Protein 3ZMR (pdb70)

Organism: Bacteroides ovatus (strain ATCC 8483 / DSM 1896 / JCM 5824 / BCRC 10623 / CCUG 4943 / NCTC 11153) (NCBI:txid411476)

Radius of gyration: 34.11 Å; Cα contacts (8 Å, |Δi|>4): 2059; chains: 2; bounding box: 66×91×102 Å

B-factor: mean 20.54, std 17.55, range [4.84, 267.92]

Nearest PDB structures (foldseek):
  3zmr-assembly2_B  TM=8.352E-01  e=5.640E-95  Bacteroides ovatus
  6mq4-assembly1_A  TM=8.873E-01  e=1.938E-29  Acetivibrio cellulolyticus
  9bjx-assembly3_C  TM=8.876E-01  e=3.369E-29  Segatella copri DSM 18205
  9bmk-assembly2_B  TM=8.863E-01  e=4.695E-29  Segatella copri DSM 18205
  4w89-assembly2_B  TM=8.872E-01  e=6.702E-25  uncultured bacterium

Foldseek 3Di:
DKDFDPVQQEAEAEQAKDKDKGKIADAQKKAKDKDDPQWDKPTGMDHGIDTIMIIGHHHQPQAKDKMWMWMGDPPDDIRIHIYIYGGDDFDADPLADAAACVQPDPDFVLRVLVVQQAAAEQAQFQLPWDADPVRQTADGRCPSPFDQFDLLQLLLRVVLPGAAYEYEHAFQNAAPDNVLSHGDPVRLVSVVVNVVSNVVSRHQYEYEHECSRPPQQALAPVCLVVNLSNLLSNLLVNLVVCVPDHQSYEYESYYAHHNPVPPPDDDDPSSLVSLLVSQQSNQSSQCSRHYNSLRHQYEYEFHRLAQVSCLVRHDDHRHPDPRRYAYEHADEPPVLDAPDDPVDLHQLAAEPVQVVHSYDPADHLVRLLVRLLSCLVQVVVSHAYENAEYFGAQPVVDDDPSNVRSVVRRLVSLLSNLLSCLVSSYYYYYYANCPRRHQANSVRSHGDCPSNSVSNVCSSCVCVVPNDD/DKDWDPVQQEAEAEQAKDKDKGKIADAQKKAKDKDDPQWDKPTGMDGGIDIIMIIGHGHPPLAKDKMWMWMDDPPDDIRIGIYIYGNDAQDADPLADAAACVQPDPAFVLRVLLVQQAAAEQAQFQLPWDQDPVRQTADGRCVSPFDQFDLLQLLLRVVLPGAAYEYEHAFQNAAPDNVLSHGDVVRLVSVVVNVVSNVVSRHQYEYEHECNRPPQQALAPVCLVVNLSNLLSNLLVNLLSCVPDHQSYEYERYYAHHHPPCVPPDDDPSSLVSLLVSQLSNQSSQCSRHYNSLRHQYEYAFHRLALVSCLVRHDDHDHPDPRRYAYEHADEPPCLFAPPDPVDNHQLAAEPVQPVHRYDPARHLVNLLVSLLSCLVQVVVSHAYENAEYFGAQPVVDDDPSNVRSVVRRLVSLLSNLLSCVVSSYYYYYYANCPRRHQANSPNSHGDCVSNSVSNVVSSVD

GO terms:
  GO:0033946 xyloglucan-specific endo-beta-1,4-glucanase activity (F, IDA)
  GO:2000899 xyloglucan catabolic process (P, IDA)
  GO:0085030 symbiotic process benefiting host (P, IDA)

Secondary structure (DSSP, 8-state):
--B--GGGSEEEE-SS-EEEEEEEE--S-EEEEESSTTEEES-SEE-SEEEEEEEE----SSS-EEEEEEEE-TTS--EEEEEEEPPP-----TT-B----TT--S--HHHHHHHH--EEE--SSTT--EE-TTS-EE--TTTTSPPPP-HHHHHHHHHTT--EEEE----TTSEEETTTTEEPHHHHHHHHHHHHHHHHTT-EEEEE---TTSTT---SHHHHHHHHHHHHHHHHHHHHHHTT--TTEEEE--S----TTSTTPPP-HHHHHHHHHHHHHHHHHHHTTBGGGGT--EEEE-GGG-HHHHHHH--PPP-SSSS-EEEEEEE--SHHHHT--TTS----B-SGGGTTSSB-SS-SHHHHHHHHHTTHHHHHTT--EEEEEE-----TT--HHHHHHHHHHHHHHHHHHHHHHHHTT-EEEE---SSTT-SB-TTT--BS-HHHHHHHHHHHHHHHHS---/--EE-GGGSEEEE-SS-EEEEEEEE--S-EEEEESSTTEEES-SEE-SEEEEEEEE----SSS-EEEEEEEE-TTS--EEEEEEE-S------TT-B----TT--S--HHHHHHHH--EEE--SSTT--EE-TTS-EE--TTTTSPPPP-HHHHHHHHHTT--EEEE----TTSEEETTTTEEPHHHHHHHHHHHHHHHHTT-EEEEE---TTSTT---SHHHHHHHHHHHHHHHHHHHHHTTT--TTEEEE--S----TT-TTPPPPHHHHHHHHHHHHHHHHHHHTTBGGGGT--EEEE-GGG-HHHHHHH--PPP-SSSS-EEEEEEE--SHHHHT--TTS------SGGGTTSS--SS-SHHHHHHHHHTTHHHHTTT--EEEEEE-----TT--HHHHHHHHHHHHHHHHHHHHHHHHTT-EEEE---SSTT-SB-TTT--BS-HHHHHHHHHHHT-

Sequence (931 aa):
SLEVAQEYRNLEFDARGSRQTIQIDGPAEWHISTSESWCKSSHTIGEGKQYVNITVEANDTQKERTATVTVSASGAPDIIINVKQSLYSVPAYDEYIAPDNTGMRDLTSMQLSALMKAGVVNVGNTFEAVIVGNDGSLSGDETCWGNPTPNKVLFEGIKAAGFDVVRIPVAYSHQFEDAATYKIKSSAWMMDKVEAAVKAALDAGLYVIINIHWEGGWLNHPVDANNKEALDERLEAMWKQIALRFRDYDDRLLFAGTNEVNNDDANGAQPTEENYRVQNGFNQVFVNTVRATGGRNHYRHLIVQAYNNTDVAKAVAHFTMMPLDIVQNRRIFLECHYYDPYDFTIMPNDENFKSQWGAAFAGGDVSATGQEGDIEATLSSLNVFINNNVPVIIGEYGPTLRDQLTGEALENHLKSRNDYIEYVVKTCVKNKLVPLYWDAGYTEKLFDRTTGQPHNAASIAAIMKGLNLEHHHHHHSLEVAQEYRNLEFDARGSRQTIQIDGPAEWHISTSESWCKSSHTIGEGKQYVNITVEANDTQKERTATVTVSASGAPDIIINVKQSLYSVPAYDEYIAPDNTGMRDLTSMQLSSALMKAGVVNVGNTFEAVIVGNDGSLSGDETCWGNPTPNKVLFEGIKAAGFDVVVRIPVAYSHQFEDAATYKIKSSAWMMDKVEAAVKAALDAGLYVIINIHWEGGWLNHPVDANKEALLDERLEAMWKQIALRFRDYDDRLLFAGTNEVNNDDDANGAQPTEENYRVQNGFNQVFVNTVRATGGRNHYRHLIVQAYNTDDVAKAVAHFTMMPLLDIVQNRRIFLECHYYDPYYDFTIMMPNDENFKSQWGAAFAGGDVSATGQEGDIEATLSSLNVFINNNVPVIIGEYGPTLRDQLTGEALENHLKKSRNDYIEYVVKTCVKNKLVPLYWDAGYTEKLFDRTTGQPHNAASIAAIMKGLNL

Structure (mmCIF, N/CA/C/O backbone):
data_3ZMR
#
_entry.id   3ZMR
#
_cell.length_a   46.830
_cell.length_b   147.240
_cell.length_c   84.140
_cell.angle_alpha   90.00
_cell.angle_beta   92.84
_cell.angle_gamma   90.00
#
_symmetry.space_group_name_H-M   'P 1 21 1'
#
loop_
_entity.id
_entity.type
_entity.pdbx_description
1 polymer 'CELLULASE (GLYCOSYL HYDROLASE FAMILY 5)'
2 branched alpha-D-xylopyranose-(1-6)-beta-D-glucopyranose-(1-4)-[alpha-D-xylopyranose-(1-6)]beta-D-glucopyranose-(1-4)-[alpha-D-xylopyranose-(1-6)]beta-D-glucopyranose-(1-4)-beta-D-glucopyranose
3 branched alpha-D-xylopyranose-(1-6)-beta-D-glucopyranose-(1-4)-[alpha-D-xylopyranose-(1-6)]beta-D-glucopyranose-(1-4)-[alpha-D-xylopyranose-(1-6)]beta-D-glucopyranose-(1-4)-D-glucose
4 non-polymer 2-[BIS-(2-HYDROXY-ETHYL)-AMINO]-2-HYDROXYMETHYL-PROPANE-1,3-DIOL
5 non-polymer 1,2-ETHANEDIOL
6 non-polymer alpha-D-glucopyranose
7 water water
#
loop_
_atom_site.group_PDB
_atom_site.id
_atom_site.type_symbol
_atom_site.label_atom_id
_atom_site.label_alt_id
_atom_site.label_comp_id
_atom_site.label_asym_id
_atom_site.label_entity_id
_atom_site.label_seq_id
_atom_site.pdbx_PDB_ins_code
_atom_site.Cartn_x
_atom_site.Cartn_y
_atom_site.Cartn_z
_atom_site.occupancy
_atom_site.B_iso_or_equiv
_atom_site.auth_seq_id
_atom_site.auth_comp_id
_atom_site.auth_asym_id
_atom_site.auth_atom_id
_atom_site.pdbx_PDB_model_num
ATOM 1 N N . SER A 1 7 ? 14.626 72.593 15.044 1.00 50.26 42 SER A N 1
ATOM 2 C CA . SER A 1 7 ? 13.880 71.541 15.812 1.00 44.22 42 SER A CA 1
ATOM 3 C C . SER A 1 7 ? 13.118 70.609 14.873 1.00 43.22 42 SER A C 1
ATOM 4 O O . SER A 1 7 ? 12.240 71.043 14.127 1.00 30.46 42 SER A O 1
ATOM 7 N N . LEU A 1 8 ? 13.448 69.323 14.951 1.00 28.69 43 LEU A N 1
ATOM 8 C CA . LEU A 1 8 ? 12.877 68.299 14.071 1.00 25.92 43 LEU A CA 1
ATOM 9 C C . LEU A 1 8 ? 12.221 67.205 14.910 1.00 23.80 43 LEU A C 1
ATOM 10 O O . LEU A 1 8 ? 12.890 66.504 15.691 1.00 28.47 43 LEU A O 1
ATOM 15 N N . GLU A 1 9 ? 10.908 67.056 14.745 1.00 25.01 44 GLU A N 1
ATOM 16 C CA . GLU A 1 9 ? 10.130 66.148 15.569 1.00 24.66 44 GLU A CA 1
ATOM 17 C C . GLU A 1 9 ? 9.245 65.222 14.722 1.00 22.25 44 GLU A C 1
ATOM 18 O O . GLU A 1 9 ? 8.657 65.620 13.691 1.00 21.81 44 GLU A O 1
ATOM 24 N N . VAL A 1 10 ? 9.215 63.961 15.133 1.00 22.40 45 VAL A N 1
ATOM 25 C CA . VAL A 1 10 ? 8.308 62.969 14.571 1.00 19.55 45 VAL A CA 1
ATOM 26 C C . VAL A 1 10 ? 7.726 62.141 15.699 1.00 20.12 45 VAL A C 1
ATOM 27 O O . VAL A 1 10 ? 8.476 61.534 16.474 1.00 25.90 45 VAL A O 1
ATOM 31 N N . ALA A 1 11 ? 6.400 62.125 15.784 1.00 21.81 46 ALA A N 1
ATOM 32 C CA . ALA A 1 11 ? 5.684 61.409 16.853 1.00 21.24 46 ALA A CA 1
ATOM 33 C C . ALA A 1 11 ? 6.091 59.932 16.920 1.00 23.80 46 ALA A C 1
ATOM 34 O O . ALA A 1 11 ? 6.402 59.306 15.892 1.00 20.41 46 ALA A O 1
ATOM 36 N N . GLN A 1 12 ? 6.125 59.404 18.141 1.00 23.60 47 GLN A N 1
ATOM 37 C CA . GLN A 1 12 ? 6.559 58.006 18.397 1.00 23.78 47 GLN A CA 1
ATOM 38 C C . GLN A 1 12 ? 5.751 56.987 17.586 1.00 22.83 47 GLN A C 1
ATOM 39 O O . GLN A 1 12 ? 6.305 55.986 17.106 1.00 24.60 47 GLN A O 1
ATOM 45 N N . GLU A 1 13 ? 4.460 57.257 17.414 1.00 22.26 48 GLU A N 1
ATOM 46 C CA . GLU A 1 13 ? 3.571 56.396 16.617 1.00 27.16 48 GLU A CA 1
ATOM 47 C C . GLU A 1 13 ? 4.061 56.180 15.175 1.00 23.95 48 GLU A C 1
ATOM 48 O O . GLU A 1 13 ? 3.666 55.217 14.520 1.00 26.19 48 GLU A O 1
ATOM 54 N N . TYR A 1 14 ? 4.900 57.088 14.678 1.00 21.69 49 TYR A N 1
ATOM 55 C CA . TYR A 1 14 ? 5.421 56.984 13.300 1.00 18.14 49 TYR A CA 1
ATOM 56 C C . TYR A 1 14 ? 6.828 56.395 13.174 1.00 19.56 49 TYR A C 1
ATOM 57 O O . TYR A 1 14 ? 7.345 56.299 12.070 1.00 19.67 49 TYR A O 1
ATOM 66 N N . ARG A 1 15 ? 7.424 55.946 14.285 1.00 20.23 50 ARG A N 1
ATOM 67 C CA . ARG A 1 15 ? 8.840 55.571 14.298 1.00 20.27 50 ARG A CA 1
ATOM 68 C C . ARG A 1 15 ? 9.068 54.111 13.863 1.00 16.41 50 ARG A C 1
ATOM 69 O O . ARG A 1 15 ? 10.183 53.715 13.485 1.00 18.82 50 ARG A O 1
ATOM 77 N N . ASN A 1 16 ? 7.994 53.331 13.916 1.00 16.93 51 ASN A N 1
ATOM 78 C CA . ASN A 1 16 ? 8.045 51.909 13.581 1.00 16.38 51 ASN A CA 1
ATOM 79 C C . ASN A 1 16 ? 6.803 51.518 12.796 1.00 21.00 51 ASN A C 1
ATOM 80 O O . ASN A 1 16 ? 5.772 51.177 13.362 1.00 25.76 51 ASN A O 1
ATOM 85 N N . LEU A 1 17 ? 6.926 51.606 11.479 1.00 15.60 52 LEU A N 1
ATOM 86 C CA . LEU A 1 17 ? 5.802 51.350 10.580 1.00 14.73 52 LEU A CA 1
ATOM 87 C C . LEU A 1 17 ? 5.773 49.875 10.140 1.00 14.39 52 LEU A C 1
ATOM 88 O O . LEU A 1 17 ? 6.823 49.257 9.881 1.00 16.45 52 LEU A O 1
ATOM 93 N N . GLU A 1 18 ? 4.555 49.376 9.968 1.00 14.90 53 GLU A N 1
ATOM 94 C CA . GLU A 1 18 ? 4.284 47.989 9.576 1.00 13.76 53 GLU A CA 1
ATOM 95 C C . GLU A 1 18 ? 3.331 47.986 8.382 1.00 11.62 53 GLU A C 1
ATOM 96 O O . GLU A 1 18 ? 2.247 48.587 8.459 1.00 15.01 53 GLU A O 1
ATOM 102 N N . PHE A 1 19 ? 3.721 47.235 7.335 1.00 13.17 54 PHE A N 1
ATOM 103 C CA . PHE A 1 19 ? 2.915 47.082 6.123 1.00 14.01 54 PHE A CA 1
ATOM 104 C C . PHE A 1 19 ? 2.700 45.585 5.858 1.00 15.09 54 PHE A C 1
ATOM 105 O O . PHE A 1 19 ? 3.586 44.753 6.104 1.00 16.50 54 PHE A O 1
ATOM 113 N N . ASP A 1 20 ? 1.536 45.238 5.322 1.00 16.86 55 ASP A N 1
ATOM 114 C CA . ASP A 1 20 ? 1.365 43.874 4.802 1.00 17.24 55 ASP A CA 1
ATOM 115 C C . ASP A 1 20 ? 1.987 43.788 3.377 1.00 13.39 55 ASP A C 1
ATOM 116 O O . ASP A 1 20 ? 2.576 44.758 2.858 1.00 17.00 55 ASP A O 1
ATOM 121 N N . ALA A 1 21 ? 1.868 42.615 2.767 1.00 14.72 56 ALA A N 1
ATOM 122 C CA . ALA A 1 21 ? 2.536 42.332 1.502 1.00 14.58 56 ALA A CA 1
ATOM 123 C C . ALA A 1 21 ? 1.967 43.084 0.292 1.00 14.38 56 ALA A C 1
ATOM 124 O O . ALA A 1 21 ? 2.618 43.164 -0.742 1.00 16.76 56 ALA A O 1
ATOM 126 N N . ARG A 1 22 ? 0.750 43.579 0.422 1.00 18.58 57 ARG A N 1
ATOM 127 C CA . ARG A 1 22 ? 0.131 44.348 -0.669 1.00 19.13 57 ARG A CA 1
ATOM 128 C C . ARG A 1 22 ? 0.885 45.655 -0.869 1.00 17.99 57 ARG A C 1
ATOM 129 O O . ARG A 1 22 ? 1.520 46.156 0.043 1.00 21.90 57 ARG A O 1
ATOM 137 N N . GLY A 1 23 ? 0.797 46.224 -2.064 1.00 23.15 58 GLY A N 1
ATOM 138 C CA . GLY A 1 23 ? 1.209 47.624 -2.247 1.00 19.16 58 GLY A CA 1
ATOM 139 C C . GLY A 1 23 ? 0.236 48.476 -1.438 1.00 18.88 58 GLY A C 1
ATOM 140 O O . GLY A 1 23 ? -0.984 48.258 -1.503 1.00 23.07 58 GLY A O 1
ATOM 141 N N . SER A 1 24 ? 0.751 49.420 -0.658 1.00 17.18 59 SER A N 1
ATOM 142 C CA . SER A 1 24 ? -0.088 50.299 0.144 1.00 16.31 59 SER A CA 1
ATOM 143 C C . SER A 1 24 ? 0.684 51.513 0.648 1.00 14.62 59 SER A C 1
ATOM 144 O O . SER A 1 24 ? 1.906 51.596 0.493 1.00 15.18 59 SER A O 1
ATOM 147 N N . ARG A 1 25 ? -0.044 52.440 1.260 1.00 16.00 60 ARG A N 1
ATOM 148 C CA . ARG A 1 25 ? 0.536 53.687 1.726 1.00 13.61 60 ARG A CA 1
ATOM 149 C C . ARG A 1 25 ? 0.022 54.043 3.117 1.00 13.25 60 ARG A C 1
ATOM 150 O O . ARG A 1 25 ? -1.090 53.668 3.497 1.00 15.36 60 ARG A O 1
ATOM 158 N N . GLN A 1 26 ? 0.832 54.801 3.850 1.00 13.09 61 GLN A N 1
ATOM 159 C CA . GLN A 1 26 ? 0.486 55.349 5.146 1.00 14.72 61 GLN A CA 1
ATOM 160 C C . GLN A 1 26 ? 0.956 56.795 5.189 1.00 13.29 61 GLN A C 1
ATOM 161 O O . GLN A 1 26 ? 2.116 57.104 4.881 1.00 14.65 61 GLN A O 1
ATOM 167 N N . THR A 1 27 ? 0.040 57.667 5.609 1.00 12.17 62 THR A N 1
ATOM 168 C CA . THR A 1 27 ? 0.365 59.078 5.810 1.00 11.67 62 THR A CA 1
ATOM 169 C C . THR A 1 27 ? 0.927 59.262 7.231 1.00 13.11 62 THR A C 1
ATOM 170 O O . THR A 1 27 ? 0.314 58.845 8.247 1.00 14.51 62 THR A O 1
ATOM 174 N N . ILE A 1 28 ? 2.105 59.868 7.300 1.00 12.96 63 ILE A N 1
ATOM 175 C CA . ILE A 1 28 ? 2.717 60.259 8.559 1.00 13.76 63 ILE A CA 1
ATOM 176 C C . ILE A 1 28 ? 2.836 61.787 8.601 1.00 13.05 63 ILE A C 1
ATOM 177 O O . ILE A 1 28 ? 2.573 62.470 7.610 1.00 13.69 63 ILE A O 1
ATOM 182 N N . GLN A 1 29 ? 3.233 62.310 9.756 1.00 13.13 64 GLN A N 1
ATOM 183 C CA . GLN A 1 29 ? 3.448 63.744 9.909 1.00 13.94 64 GLN A CA 1
ATOM 184 C C . GLN A 1 29 ? 4.866 64.024 10.381 1.00 13.83 64 GLN A C 1
ATOM 185 O O . GLN A 1 29 ? 5.343 63.441 11.344 1.00 17.39 64 GLN A O 1
ATOM 191 N N . ILE A 1 30 ? 5.508 64.949 9.688 1.00 14.62 65 ILE A N 1
ATOM 192 C CA . ILE A 1 30 ? 6.828 65.474 10.034 1.00 14.72 65 ILE A CA 1
ATOM 193 C C . ILE A 1 30 ? 6.639 66.896 10.598 1.00 16.04 65 ILE A C 1
ATOM 194 O O . ILE A 1 30 ? 6.054 67.744 9.953 1.00 19.03 65 ILE A O 1
ATOM 199 N N . ASP A 1 31 ? 7.110 67.143 11.817 1.00 20.20 66 ASP A N 1
ATOM 200 C CA . ASP A 1 31 ? 7.032 68.472 12.436 1.00 19.60 66 ASP A CA 1
ATOM 201 C C . ASP A 1 31 ? 8.433 69.070 12.449 1.00 21.52 66 ASP A C 1
ATOM 202 O O . ASP A 1 31 ? 9.167 68.965 13.430 1.00 22.72 66 ASP A O 1
ATOM 207 N N . GLY A 1 32 ? 8.794 69.714 11.349 1.00 22.70 67 GLY A N 1
ATOM 208 C CA . GLY A 1 32 ? 10.173 70.162 11.155 1.00 23.54 67 GLY A CA 1
ATOM 209 C C . GLY A 1 32 ? 10.403 71.651 10.952 1.00 24.97 67 GLY A C 1
ATOM 210 O O . GLY A 1 32 ? 9.473 72.448 10.945 1.00 24.00 67 GLY A O 1
ATOM 211 N N . PRO A 1 33 ? 11.668 72.038 10.768 1.00 26.95 68 PRO A N 1
ATOM 212 C CA . PRO A 1 33 ? 12.037 73.453 10.598 1.00 19.77 68 PRO A CA 1
ATOM 213 C C . PRO A 1 33 ? 11.814 73.950 9.182 1.00 19.30 68 PRO A C 1
ATOM 214 O O . PRO A 1 33 ? 11.109 73.297 8.405 1.00 22.59 68 PRO A O 1
ATOM 218 N N . ALA A 1 34 ? 12.417 75.095 8.865 1.00 30.85 69 ALA A N 1
ATOM 219 C CA . ALA A 1 34 ? 12.256 75.755 7.563 1.00 29.93 69 ALA A CA 1
ATOM 220 C C . ALA A 1 34 ? 12.621 74.853 6.395 1.00 22.69 69 ALA A C 1
ATOM 221 O O . ALA A 1 34 ? 12.044 74.976 5.291 1.00 30.90 69 ALA A O 1
ATOM 223 N N . GLU A 1 35 ? 13.578 73.958 6.644 1.00 25.55 70 GLU A N 1
ATOM 224 C CA . GLU A 1 35 ? 14.017 72.995 5.644 1.00 23.50 70 GLU A CA 1
ATOM 225 C C . GLU A 1 35 ? 14.391 71.652 6.279 1.00 21.02 70 GLU A C 1
ATOM 226 O O . GLU A 1 35 ? 15.144 71.587 7.253 1.00 25.75 70 GLU A O 1
ATOM 232 N N . TRP A 1 36 ? 13.853 70.581 5.722 1.00 16.15 71 TRP A N 1
ATOM 233 C CA . TRP A 1 36 ? 14.267 69.232 6.089 1.00 21.21 71 TRP A CA 1
ATOM 234 C C . TRP A 1 36 ? 14.233 68.332 4.872 1.00 15.99 71 TRP A C 1
ATOM 235 O O . TRP A 1 36 ? 13.743 68.710 3.800 1.00 16.65 71 TRP A O 1
ATOM 246 N N . HIS A 1 37 ? 14.783 67.141 5.038 1.00 17.36 72 HIS A N 1
ATOM 247 C CA . HIS A 1 37 ? 14.986 66.203 3.945 1.00 16.65 72 HIS A CA 1
ATOM 248 C C . HIS A 1 37 ? 14.618 64.781 4.366 1.00 17.86 72 HIS A C 1
ATOM 249 O O . HIS A 1 37 ? 14.717 64.421 5.531 1.00 20.47 72 HIS A O 1
ATOM 256 N N . ILE A 1 38 ? 14.156 64.007 3.396 1.00 14.60 73 ILE A N 1
ATOM 257 C CA . ILE A 1 38 ? 13.861 62.580 3.571 1.00 15.75 73 ILE A CA 1
ATOM 258 C C . ILE A 1 38 ? 14.482 61.707 2.468 1.00 17.79 73 ILE A C 1
ATOM 259 O O . ILE A 1 38 ? 14.401 62.015 1.301 1.00 19.13 73 ILE A O 1
ATOM 264 N N . SER A 1 39 ? 15.092 60.604 2.893 1.00 18.88 74 SER A N 1
ATOM 265 C CA . SER A 1 39 ? 15.526 59.534 2.012 1.00 18.16 74 SER A CA 1
ATOM 266 C C . SER A 1 39 ? 15.049 58.206 2.626 1.00 14.71 74 SER A C 1
ATOM 267 O O . SER A 1 39 ? 14.604 58.158 3.792 1.00 16.43 74 SER A O 1
ATOM 270 N N . THR A 1 40 ? 15.099 57.158 1.818 1.00 17.91 75 THR A N 1
ATOM 271 C CA . THR A 1 40 ? 14.844 55.789 2.280 1.00 16.85 75 THR A CA 1
ATOM 272 C C . THR A 1 40 ? 15.987 54.851 1.850 1.00 20.86 75 THR A C 1
ATOM 273 O O . THR A 1 40 ? 16.730 55.119 0.895 1.00 19.99 75 THR A O 1
ATOM 277 N N . SER A 1 41 ? 16.080 53.723 2.548 1.00 19.18 76 SER A N 1
ATOM 278 C CA . SER A 1 41 ? 17.197 52.794 2.377 1.00 21.46 76 SER A CA 1
ATOM 279 C C . SER A 1 41 ? 16.955 51.719 1.307 1.00 23.54 76 SER A C 1
ATOM 280 O O . SER A 1 41 ? 17.866 50.956 0.996 1.00 26.39 76 SER A O 1
ATOM 283 N N . GLU A 1 42 ? 15.728 51.644 0.777 1.00 19.47 77 GLU A N 1
ATOM 284 C CA . GLU A 1 42 ? 15.342 50.592 -0.176 1.00 21.30 77 GLU A CA 1
ATOM 285 C C . GLU A 1 42 ? 14.390 51.147 -1.241 1.00 18.28 77 GLU A C 1
ATOM 286 O O . GLU A 1 42 ? 13.504 51.936 -0.930 1.00 22.22 77 GLU A O 1
ATOM 292 N N . SER A 1 43 ? 14.573 50.701 -2.472 1.00 23.55 78 SER A N 1
ATOM 293 C CA . SER A 1 43 ? 13.825 51.209 -3.625 1.00 28.97 78 SER A CA 1
ATOM 294 C C . SER A 1 43 ? 12.341 50.882 -3.559 1.00 24.61 78 SER A C 1
ATOM 295 O O . SER A 1 43 ? 11.540 51.582 -4.161 1.00 25.78 78 SER A O 1
ATOM 298 N N . TRP A 1 44 ? 11.978 49.843 -2.804 1.00 19.54 79 TRP A N 1
ATOM 299 C CA . TRP A 1 44 ? 10.549 49.436 -2.685 1.00 18.80 79 TRP A CA 1
ATOM 300 C C . TRP A 1 44 ? 9.764 50.246 -1.637 1.00 19.18 79 TRP A C 1
ATOM 301 O O . TRP A 1 44 ? 8.544 50.112 -1.497 1.00 16.80 79 TRP A O 1
ATOM 312 N N . CYS A 1 45 ? 10.479 51.076 -0.899 1.00 20.01 80 CYS A N 1
ATOM 313 C CA . CYS A 1 45 ? 9.921 51.964 0.095 1.00 18.67 80 CYS A CA 1
ATOM 314 C C . CYS A 1 45 ? 10.168 53.407 -0.360 1.00 19.38 80 CYS A C 1
ATOM 315 O O . CYS A 1 45 ? 11.309 53.847 -0.517 1.00 21.09 80 CYS A O 1
ATOM 318 N N . LYS A 1 46 ? 9.082 54.123 -0.617 1.00 18.67 81 LYS A N 1
ATOM 319 C CA . LYS A 1 46 ? 9.164 55.487 -1.137 1.00 18.19 81 LYS A CA 1
ATOM 320 C C . LYS A 1 46 ? 8.509 56.498 -0.204 1.00 15.55 81 LYS A C 1
ATOM 321 O O . LYS A 1 46 ? 7.486 56.239 0.409 1.00 20.09 81 LYS A O 1
ATOM 327 N N . SER A 1 47 ? 9.128 57.663 -0.132 1.00 15.57 82 SER A N 1
ATOM 328 C CA . SER A 1 47 ? 8.561 58.859 0.497 1.00 15.22 82 SER A CA 1
ATOM 329 C C . SER A 1 47 ? 7.966 59.759 -0.578 1.00 14.62 82 SER A C 1
ATOM 330 O O . SER A 1 47 ? 8.556 59.954 -1.644 1.00 16.53 82 SER A O 1
ATOM 333 N N . SER A 1 48 ? 6.801 60.331 -0.291 1.00 14.24 83 SER A N 1
ATOM 334 C CA . SER A 1 48 ? 6.191 61.320 -1.216 1.00 13.38 83 SER A CA 1
ATOM 335 C C . SER A 1 48 ? 7.035 62.591 -1.367 1.00 13.16 83 SER A C 1
ATOM 336 O O . SER A 1 48 ? 6.931 63.319 -2.369 1.00 15.39 83 SER A O 1
ATOM 339 N N . HIS A 1 49 ? 7.884 62.842 -0.363 1.00 14.50 84 HIS A N 1
ATOM 340 C CA . HIS A 1 49 ? 8.687 64.076 -0.263 1.00 17.05 84 HIS A CA 1
ATOM 341 C C . HIS A 1 49 ? 10.147 63.737 -0.105 1.00 16.79 84 HIS A C 1
ATOM 342 O O . HIS A 1 49 ? 10.496 62.826 0.647 1.00 19.84 84 HIS A O 1
ATOM 349 N N . THR A 1 50 ? 10.988 64.487 -0.814 1.00 17.06 85 THR A N 1
ATOM 350 C CA . THR A 1 50 ? 12.453 64.433 -0.635 1.00 16.71 85 THR A CA 1
ATOM 351 C C . THR A 1 50 ? 12.926 65.627 0.194 1.00 17.82 85 THR A C 1
ATOM 352 O O . THR A 1 50 ? 13.861 65.527 0.978 1.00 21.00 85 THR A O 1
ATOM 356 N N . ILE A 1 51 ? 12.328 66.776 -0.063 1.00 19.66 86 ILE A N 1
ATOM 357 C CA . ILE A 1 51 ? 12.616 67.999 0.667 1.00 18.59 86 ILE A CA 1
ATOM 358 C C . ILE A 1 51 ? 11.283 68.570 1.163 1.00 17.44 86 ILE A C 1
ATOM 359 O O . ILE A 1 51 ? 10.232 68.440 0.502 1.00 16.08 86 ILE A O 1
ATOM 364 N N . GLY A 1 52 ? 11.325 69.147 2.353 1.00 17.93 87 GLY A N 1
ATOM 365 C CA . GLY A 1 52 ? 10.142 69.651 3.029 1.00 17.78 87 GLY A CA 1
ATOM 366 C C . GLY A 1 52 ? 10.399 70.869 3.892 1.00 17.57 87 GLY A C 1
ATOM 367 O O . GLY A 1 52 ? 11.546 71.257 4.126 1.00 18.28 87 GLY A O 1
ATOM 368 N N . GLU A 1 53 ? 9.295 71.467 4.325 1.00 17.30 88 GLU A N 1
ATOM 369 C CA . GLU A 1 53 ? 9.255 72.632 5.196 1.00 17.71 88 GLU A CA 1
ATOM 370 C C . GLU A 1 53 ? 8.122 72.464 6.196 1.00 17.41 88 GLU A C 1
ATOM 371 O O . GLU A 1 53 ? 7.009 72.023 5.853 1.00 21.52 88 GLU A O 1
ATOM 377 N N . GLY A 1 54 ? 8.396 72.866 7.418 1.00 17.82 89 GLY A N 1
ATOM 378 C CA . GLY A 1 54 ? 7.377 72.957 8.446 1.00 19.54 89 GLY A CA 1
ATOM 379 C C . GLY A 1 54 ? 6.752 71.622 8.773 1.00 18.33 89 GLY A C 1
ATOM 380 O O . GLY A 1 54 ? 7.417 70.587 8.768 1.00 17.39 89 GLY A O 1
ATOM 381 N N . LYS A 1 55 ? 5.455 71.697 9.045 1.00 15.91 90 LYS A N 1
ATOM 382 C CA . LYS A 1 55 ? 4.683 70.590 9.569 1.00 15.80 90 LYS A CA 1
ATOM 383 C C . LYS A 1 55 ? 3.832 70.022 8.429 1.00 15.16 90 LYS A C 1
ATOM 384 O O . LYS A 1 55 ? 2.834 70.616 8.011 1.00 21.44 90 LYS A O 1
ATOM 390 N N . GLN A 1 56 ? 4.265 68.867 7.934 1.00 12.72 91 GLN A N 1
ATOM 391 C CA . GLN A 1 56 ? 3.808 68.291 6.659 1.00 10.63 91 GLN A CA 1
ATOM 392 C C . GLN A 1 56 ? 3.300 66.878 6.775 1.00 10.61 91 GLN A C 1
ATOM 393 O O . GLN A 1 56 ? 3.921 66.039 7.433 1.00 13.61 91 GLN A O 1
ATOM 399 N N . TYR A 1 57 ? 2.193 66.594 6.080 1.00 11.93 92 TYR A N 1
ATOM 400 C CA . TYR A 1 57 ? 1.772 65.209 5.864 1.00 10.32 92 TYR A CA 1
ATOM 401 C C . TYR A 1 57 ? 2.562 64.584 4.725 1.00 11.88 92 TYR A C 1
ATOM 402 O O . TYR A 1 57 ? 2.534 65.079 3.572 1.00 11.90 92 TYR A O 1
ATOM 411 N N . VAL A 1 58 ? 3.277 63.501 5.053 1.00 14.01 93 VAL A N 1
ATOM 412 C CA . VAL A 1 58 ? 4.157 62.813 4.128 1.00 13.65 93 VAL A CA 1
ATOM 413 C C . VAL A 1 58 ? 3.688 61.363 4.017 1.00 12.62 93 VAL A C 1
ATOM 414 O O . VAL A 1 58 ? 3.369 60.726 5.024 1.00 12.65 93 VAL A O 1
ATOM 418 N N . ASN A 1 59 ? 3.630 60.862 2.788 1.00 12.36 94 ASN A N 1
ATOM 419 C CA . ASN A 1 59 ? 3.260 59.475 2.554 1.00 11.68 94 ASN A CA 1
ATOM 420 C C . ASN A 1 59 ? 4.453 58.560 2.452 1.00 11.94 94 ASN A C 1
ATOM 421 O O . ASN A 1 59 ? 5.452 58.880 1.810 1.00 14.32 94 ASN A O 1
ATOM 426 N N . ILE A 1 60 ? 4.356 57.441 3.150 1.00 13.38 95 ILE A N 1
ATOM 427 C CA . ILE A 1 60 ? 5.311 56.346 2.986 1.00 13.69 95 ILE A CA 1
ATOM 428 C C . ILE A 1 60 ? 4.564 55.221 2.257 1.00 12.39 95 ILE A C 1
ATOM 429 O O . ILE A 1 60 ? 3.520 54.760 2.731 1.00 13.60 95 ILE A O 1
ATOM 434 N N . THR A 1 61 ? 5.093 54.836 1.096 1.00 13.30 96 THR A N 1
ATOM 435 C CA . THR A 1 61 ? 4.449 53.888 0.194 1.00 13.60 96 THR A CA 1
ATOM 436 C C . THR A 1 61 ? 5.377 52.705 -0.063 1.00 15.47 96 THR A C 1
ATOM 437 O O . THR A 1 61 ? 6.576 52.868 -0.331 1.00 20.30 96 THR A O 1
ATOM 441 N N . VAL A 1 62 ? 4.820 51.507 0.032 1.00 14.77 97 VAL A N 1
ATOM 442 C CA . VAL A 1 62 ? 5.559 50.302 -0.275 1.00 15.15 97 VAL A CA 1
ATOM 443 C C . VAL A 1 62 ? 4.999 49.640 -1.519 1.00 15.89 97 VAL A C 1
ATOM 444 O O . VAL A 1 62 ? 3.775 49.611 -1.744 1.00 16.32 97 VAL A O 1
ATOM 448 N N . GLU A 1 63 ? 5.913 49.073 -2.290 1.00 18.04 98 GLU A N 1
ATOM 449 C CA . GLU A 1 63 ? 5.548 48.181 -3.381 1.00 16.30 98 GLU A CA 1
ATOM 450 C C . GLU A 1 63 ? 5.055 46.859 -2.814 1.00 19.03 98 GLU A C 1
ATOM 451 O O . GLU A 1 63 ? 5.367 46.490 -1.683 1.00 16.03 98 GLU A O 1
ATOM 457 N N . ALA A 1 64 ? 4.288 46.136 -3.610 1.00 17.89 99 ALA A N 1
ATOM 458 C CA . ALA A 1 64 ? 3.869 44.784 -3.237 1.00 15.70 99 ALA A CA 1
ATOM 459 C C . ALA A 1 64 ? 5.104 43.929 -2.977 1.00 15.93 99 ALA A C 1
ATOM 460 O O . ALA A 1 64 ? 6.111 44.060 -3.676 1.00 20.92 99 ALA A O 1
ATOM 462 N N . ASN A 1 65 ? 5.040 43.106 -1.926 1.00 17.43 100 ASN A N 1
ATOM 463 C CA . ASN A 1 65 ? 6.148 42.204 -1.589 1.00 16.70 100 ASN A CA 1
ATOM 464 C C . ASN A 1 65 ? 5.904 40.797 -2.161 1.00 17.74 100 ASN A C 1
ATOM 465 O O . ASN A 1 65 ? 5.203 40.015 -1.571 1.00 17.38 100 ASN A O 1
ATOM 470 N N . ASP A 1 66 ? 6.510 40.513 -3.311 1.00 17.76 101 ASP A N 1
ATOM 471 C CA . ASP A 1 66 ? 6.451 39.194 -3.955 1.00 20.49 101 ASP A CA 1
ATOM 472 C C . ASP A 1 66 ? 7.686 38.319 -3.664 1.00 22.93 101 ASP A C 1
ATOM 473 O O . ASP A 1 66 ? 7.904 37.302 -4.335 1.00 32.49 101 ASP A O 1
ATOM 478 N N . THR A 1 67 ? 8.484 38.690 -2.652 1.00 20.75 102 THR A N 1
ATOM 479 C CA . THR A 1 67 ? 9.745 37.967 -2.363 1.00 22.34 102 THR A CA 1
ATOM 480 C C . THR A 1 67 ? 9.608 36.734 -1.451 1.00 19.72 102 THR A C 1
ATOM 481 O O . THR A 1 67 ? 10.568 35.968 -1.267 1.00 24.93 102 THR A O 1
ATOM 485 N N . GLN A 1 68 ? 8.438 36.575 -0.836 1.00 19.93 103 GLN A N 1
ATOM 486 C CA . GLN A 1 68 ? 8.166 35.458 0.107 1.00 20.95 103 GLN A CA 1
ATOM 487 C C . GLN A 1 68 ? 9.074 35.463 1.355 1.00 27.85 103 GLN A C 1
ATOM 488 O O . GLN A 1 68 ? 9.197 34.452 2.049 1.00 29.39 103 GLN A O 1
ATOM 494 N N . LYS A 1 69 ? 9.687 36.619 1.620 1.00 24.63 104 LYS A N 1
ATOM 495 C CA . LYS A 1 69 ? 10.360 36.911 2.892 1.00 22.51 104 LYS A CA 1
ATOM 496 C C . LYS A 1 69 ? 9.899 38.260 3.428 1.00 18.25 104 LYS A C 1
ATOM 497 O O . LYS A 1 69 ? 9.610 39.174 2.669 1.00 23.91 104 LYS A O 1
ATOM 499 N N . GLU A 1 70 ? 9.839 38.367 4.750 1.00 19.00 105 GLU A N 1
ATOM 500 C CA . GLU A 1 70 ? 9.710 39.660 5.392 1.00 19.63 105 GLU A CA 1
ATOM 501 C C . GLU A 1 70 ? 10.848 40.524 4.914 1.00 20.10 105 GLU A C 1
ATOM 502 O O . GLU A 1 70 ? 11.984 40.040 4.722 1.00 22.27 105 GLU A O 1
ATOM 508 N N . ARG A 1 71 ? 10.581 41.815 4.766 1.00 18.96 106 ARG A N 1
ATOM 509 C CA . ARG A 1 71 ? 11.644 42.747 4.410 1.00 16.79 106 ARG A CA 1
ATOM 510 C C . ARG A 1 71 ? 11.547 44.025 5.225 1.00 15.53 106 ARG A C 1
ATOM 511 O O . ARG A 1 71 ? 10.473 44.415 5.703 1.00 17.46 106 ARG A O 1
ATOM 519 N N . THR A 1 72 ? 12.697 44.669 5.365 1.00 19.67 107 THR A N 1
ATOM 520 C CA . THR A 1 72 ? 12.811 45.871 6.172 1.00 17.65 107 THR A CA 1
ATOM 521 C C . THR A 1 72 ? 13.556 46.992 5.450 1.00 17.84 107 THR A C 1
ATOM 522 O O . THR A 1 72 ? 14.354 46.776 4.544 1.00 19.10 107 THR A O 1
ATOM 526 N N . ALA A 1 73 ? 13.245 48.202 5.871 1.00 17.68 108 ALA A N 1
ATOM 527 C CA . ALA A 1 73 ? 13.888 49.403 5.363 1.00 18.65 108 ALA A CA 1
ATOM 528 C C . ALA A 1 73 ? 13.899 50.464 6.459 1.00 15.45 108 ALA A C 1
ATOM 529 O O . ALA A 1 73 ? 13.288 50.315 7.543 1.00 16.69 108 ALA A O 1
ATOM 531 N N . THR A 1 74 ? 14.639 51.531 6.183 1.00 20.90 109 THR A N 1
ATOM 532 C CA . THR A 1 74 ? 14.540 52.733 7.016 1.00 16.95 109 THR A CA 1
ATOM 533 C C . THR A 1 74 ? 14.155 53.935 6.164 1.00 15.33 109 THR A C 1
ATOM 534 O O . THR A 1 74 ? 14.350 53.952 4.940 1.00 17.04 109 THR A O 1
ATOM 538 N N . VAL A 1 75 ? 13.573 54.912 6.843 1.00 15.63 110 VAL A N 1
ATOM 539 C CA . VAL A 1 75 ? 13.287 56.236 6.296 1.00 17.68 110 VAL A CA 1
ATOM 540 C C . VAL A 1 75 ? 13.995 57.231 7.216 1.00 15.48 110 VAL A C 1
ATOM 541 O O . VAL A 1 75 ? 13.754 57.263 8.438 1.00 16.60 110 VAL A O 1
ATOM 545 N N . THR A 1 76 ? 14.871 58.033 6.620 1.00 16.01 111 THR A N 1
ATOM 546 C CA . THR A 1 76 ? 15.694 58.976 7.367 1.00 17.41 111 THR A CA 1
ATOM 547 C C . THR A 1 76 ? 15.251 60.392 7.109 1.00 16.13 111 THR A C 1
ATOM 548 O O . THR A 1 76 ? 15.254 60.860 5.961 1.00 16.43 111 THR A O 1
ATOM 552 N N . VAL A 1 77 ? 14.835 61.044 8.187 1.00 16.03 112 VAL A N 1
ATOM 553 C CA . VAL A 1 77 ? 14.454 62.466 8.152 1.00 15.88 112 VAL A CA 1
ATOM 554 C C . VAL A 1 77 ? 15.601 63.285 8.748 1.00 17.82 112 VAL A C 1
ATOM 555 O O . VAL A 1 77 ? 16.069 63.001 9.847 1.00 18.86 112 VAL A O 1
ATOM 559 N N . SER A 1 78 ? 16.038 64.318 8.027 1.00 17.88 113 SER A N 1
ATOM 560 C CA . SER A 1 78 ? 17.189 65.091 8.470 1.00 23.53 113 SER A CA 1
ATOM 561 C C . SER A 1 78 ? 17.001 66.588 8.293 1.00 25.83 113 SER A C 1
ATOM 562 O O . SER A 1 78 ? 16.219 67.036 7.459 1.00 21.60 113 SER A O 1
ATOM 565 N N . ALA A 1 79 ? 17.733 67.350 9.091 1.00 21.44 114 ALA A N 1
ATOM 566 C CA . ALA A 1 79 ? 17.709 68.806 9.006 1.00 20.82 114 ALA A CA 1
ATOM 567 C C . ALA A 1 79 ? 19.037 69.316 9.546 1.00 26.54 114 ALA A C 1
ATOM 568 O O . ALA A 1 79 ? 19.652 68.690 10.407 1.00 33.95 114 ALA A O 1
ATOM 570 N N . SER A 1 80 ? 19.453 70.464 9.034 1.00 27.03 115 SER A N 1
ATOM 571 C CA . SER A 1 80 ? 20.719 71.068 9.391 1.00 33.80 115 SER A CA 1
ATOM 572 C C . SER A 1 80 ? 20.775 71.337 10.881 1.00 37.19 115 SER A C 1
ATOM 573 O O . SER A 1 80 ? 19.839 71.889 11.458 1.00 33.97 115 SER A O 1
ATOM 576 N N . GLY A 1 81 ? 21.870 70.895 11.497 1.00 38.66 116 GLY A N 1
ATOM 577 C CA . GLY A 1 81 ? 22.101 71.063 12.939 1.00 58.02 116 GLY A CA 1
ATOM 578 C C . GLY A 1 81 ? 21.162 70.319 13.885 1.00 54.53 116 GLY A C 1
ATOM 579 O O . GLY A 1 81 ? 21.123 70.610 15.082 1.00 141.48 116 GLY A O 1
ATOM 580 N N . ALA A 1 82 ? 20.403 69.364 13.350 1.00 40.43 117 ALA A N 1
ATOM 581 C CA . ALA A 1 82 ? 19.453 68.569 14.140 1.00 34.62 117 ALA A CA 1
ATOM 582 C C . ALA A 1 82 ? 19.825 67.094 13.996 1.00 33.60 117 ALA A C 1
ATOM 583 O O . ALA A 1 82 ? 20.349 66.703 12.953 1.00 29.75 117 ALA A O 1
ATOM 585 N N . PRO A 1 83 ? 19.573 66.276 15.036 1.00 44.74 118 PRO A N 1
ATOM 586 C CA . PRO A 1 83 ? 19.823 64.841 14.863 1.00 33.23 118 PRO A CA 1
ATOM 587 C C . PRO A 1 83 ? 18.861 64.214 13.856 1.00 26.17 118 PRO A C 1
ATOM 588 O O . PRO A 1 83 ? 17.695 64.593 13.809 1.00 29.22 118 PRO A O 1
ATOM 592 N N . ASP A 1 84 ? 19.354 63.276 13.056 1.00 23.64 119 ASP A N 1
ATOM 593 C CA . ASP A 1 84 ? 18.482 62.488 12.169 1.00 23.22 119 ASP A CA 1
ATOM 594 C C . ASP A 1 84 ? 17.425 61.744 12.970 1.00 22.66 119 ASP A C 1
ATOM 595 O O . ASP A 1 84 ? 17.675 61.275 14.092 1.00 26.38 119 ASP A O 1
ATOM 600 N N . ILE A 1 85 ? 16.247 61.632 12.365 1.00 23.59 120 ILE A N 1
ATOM 601 C CA . ILE A 1 85 ? 15.207 60.757 12.856 1.00 20.41 120 ILE A CA 1
ATOM 602 C C . ILE A 1 85 ? 15.095 59.616 11.853 1.00 21.03 120 ILE A C 1
ATOM 603 O O . ILE A 1 85 ? 14.960 59.829 10.645 1.00 19.33 120 ILE A O 1
ATOM 608 N N . ILE A 1 86 ? 15.196 58.397 12.369 1.00 19.92 121 ILE A N 1
ATOM 609 C CA . ILE A 1 86 ? 15.261 57.222 11.501 1.00 17.18 121 ILE A CA 1
ATOM 610 C C . ILE A 1 86 ? 14.117 56.285 11.844 1.00 19.33 121 ILE A C 1
ATOM 611 O O . ILE A 1 86 ? 14.073 55.698 12.934 1.00 21.28 121 ILE A O 1
ATOM 616 N N . ILE A 1 87 ? 13.185 56.196 10.902 1.00 17.69 122 ILE A N 1
ATOM 617 C CA . ILE A 1 87 ? 11.966 55.409 11.042 1.00 16.61 122 ILE A CA 1
ATOM 618 C C . ILE A 1 87 ? 12.200 53.994 10.492 1.00 14.78 122 ILE A C 1
ATOM 619 O O . ILE A 1 87 ? 12.772 53.814 9.437 1.00 16.66 122 ILE A O 1
ATOM 624 N N . ASN A 1 88 ? 11.764 52.995 11.251 1.00 16.35 123 ASN A N 1
ATOM 625 C CA . ASN A 1 88 ? 11.792 51.601 10.792 1.00 15.61 123 ASN A CA 1
ATOM 626 C C . ASN A 1 88 ? 10.536 51.308 9.958 1.00 13.94 123 ASN A C 1
ATOM 627 O O . ASN A 1 88 ? 9.440 51.735 10.331 1.00 16.15 123 ASN A O 1
ATOM 632 N N . VAL A 1 89 ? 10.734 50.569 8.863 1.00 13.42 124 VAL A N 1
ATOM 633 C CA . VAL A 1 89 ? 9.661 50.029 8.033 1.00 13.69 124 VAL A CA 1
ATOM 634 C C . VAL A 1 89 ? 9.829 48.522 7.878 1.00 16.53 124 VAL A C 1
ATOM 635 O O . VAL A 1 89 ? 10.881 48.040 7.437 1.00 16.73 124 VAL A O 1
ATOM 639 N N . LYS A 1 90 ? 8.773 47.797 8.229 1.00 13.68 125 LYS A N 1
ATOM 640 C CA . LYS A 1 90 ? 8.754 46.335 8.091 1.00 13.76 125 LYS A CA 1
ATOM 641 C C . LYS A 1 90 ? 7.549 45.980 7.227 1.00 14.41 125 LYS A C 1
ATOM 642 O O . LYS A 1 90 ? 6.435 46.434 7.480 1.00 16.96 125 LYS A O 1
ATOM 648 N N . GLN A 1 91 ? 7.797 45.151 6.227 1.00 13.34 126 GLN A N 1
ATOM 649 C CA . GLN A 1 91 ? 6.754 44.646 5.341 1.00 14.49 126 GLN A CA 1
ATOM 650 C C . GLN A 1 91 ? 6.734 43.107 5.362 1.00 14.39 126 GLN A C 1
ATOM 651 O O . GLN A 1 91 ? 7.742 42.468 5.099 1.00 17.44 126 GLN A O 1
ATOM 657 N N . SER A 1 92 ? 5.564 42.543 5.652 1.00 14.73 127 SER A N 1
ATOM 658 C CA . SER A 1 92 ? 5.413 41.094 5.745 1.00 15.46 127 SER A CA 1
ATOM 659 C C . SER A 1 92 ? 5.365 40.407 4.392 1.00 15.23 127 SER A C 1
ATOM 660 O O . SER A 1 92 ? 5.196 41.042 3.349 1.00 16.09 127 SER A O 1
ATOM 663 N N . LEU A 1 93 ? 5.594 39.094 4.423 1.00 18.15 128 LEU A N 1
ATOM 664 C CA . LEU A 1 93 ? 5.447 38.249 3.245 1.00 16.16 128 LEU A CA 1
ATOM 665 C C . LEU A 1 93 ? 3.959 38.018 2.960 1.00 14.27 128 LEU A C 1
ATOM 666 O O . LEU A 1 93 ? 3.099 38.246 3.817 1.00 15.46 128 LEU A O 1
ATOM 671 N N . TYR A 1 94 ? 3.660 37.533 1.761 1.00 14.72 129 TYR A N 1
ATOM 672 C CA . TYR A 1 94 ? 2.258 37.262 1.382 1.00 12.97 129 TYR A CA 1
ATOM 673 C C . TYR A 1 94 ? 1.686 36.069 2.175 1.00 15.23 129 TYR A C 1
ATOM 674 O O . TYR A 1 94 ? 2.348 35.037 2.315 1.00 16.66 129 TYR A O 1
ATOM 683 N N . SER A 1 95 ? 0.460 36.230 2.671 1.00 14.34 130 SER A N 1
ATOM 684 C CA . SER A 1 95 ? -0.272 35.169 3.341 1.00 16.18 130 SER A CA 1
ATOM 685 C C . SER A 1 95 ? -1.698 35.131 2.811 1.00 14.94 130 SER A C 1
ATOM 686 O O . SER A 1 95 ? -2.253 36.153 2.371 1.00 18.77 130 SER A O 1
ATOM 689 N N . VAL A 1 96 ? -2.277 33.937 2.904 1.00 17.47 131 VAL A N 1
ATOM 690 C CA . VAL A 1 96 ? -3.620 33.644 2.414 1.00 19.70 131 VAL A CA 1
ATOM 691 C C . VAL A 1 96 ? -4.653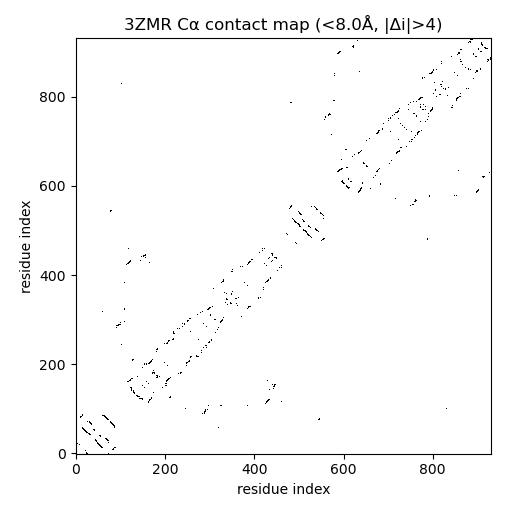 33.940 3.506 1.00 18.54 131 VAL A C 1
ATOM 692 O O . VAL A 1 96 ? -4.338 33.858 4.681 1.00 18.81 131 VAL A O 1
ATOM 696 N N . PRO A 1 97 ? -5.903 34.288 3.117 1.00 17.42 132 PRO A N 1
ATOM 697 C CA . PRO A 1 97 ? -6.986 34.381 4.125 1.00 16.25 132 PRO A CA 1
ATOM 698 C C . PRO A 1 97 ? -7.136 33.107 4.942 1.00 16.70 132 PRO A C 1
ATOM 699 O O . PRO A 1 97 ? -6.817 32.043 4.457 1.00 16.55 132 PRO A O 1
ATOM 703 N N . ALA A 1 98 ? -7.618 33.242 6.179 1.00 20.44 133 ALA A N 1
ATOM 704 C CA . ALA A 1 98 ? -7.815 32.099 7.065 1.00 15.86 133 ALA A CA 1
ATOM 705 C C . ALA A 1 98 ? -9.213 31.539 6.876 1.00 19.31 133 ALA A C 1
ATOM 706 O O . ALA A 1 98 ? -10.197 32.246 7.181 1.00 22.54 133 ALA A O 1
ATOM 708 N N . TYR A 1 99 ? -9.306 30.303 6.371 1.00 17.84 134 TYR A N 1
ATOM 709 C CA . TYR A 1 99 ? -10.621 29.597 6.244 1.00 15.65 134 TYR A CA 1
ATOM 710 C C . TYR A 1 99 ? -10.715 28.425 7.197 1.00 14.92 134 TYR A C 1
ATOM 711 O O . TYR A 1 99 ? -9.775 27.642 7.342 1.00 14.92 134 TYR A O 1
ATOM 720 N N . ASP A 1 100 ? -11.869 28.290 7.840 1.00 14.87 135 ASP A N 1
ATOM 721 C CA . ASP A 1 100 ? -12.071 27.148 8.759 1.00 15.34 135 ASP A CA 1
ATOM 722 C C . ASP A 1 100 ? -11.910 25.776 8.063 1.00 12.61 135 ASP A C 1
ATOM 723 O O . ASP A 1 100 ? -11.497 24.801 8.659 1.00 15.00 135 ASP A O 1
ATOM 728 N N . GLU A 1 101 ? -12.205 25.757 6.765 1.00 13.65 136 GLU A N 1
ATOM 729 C CA . GLU A 1 101 ? -12.197 24.563 5.955 1.00 12.93 136 GLU A CA 1
ATOM 730 C C . GLU A 1 101 ? -10.796 24.191 5.434 1.00 11.73 136 GLU A C 1
ATOM 731 O O . GLU A 1 101 ? -10.622 23.136 4.800 1.00 13.28 136 GLU A O 1
ATOM 737 N N . TYR A 1 102 ? -9.810 25.053 5.685 1.00 11.88 137 TYR A N 1
ATOM 738 C CA . TYR A 1 102 ? -8.426 24.808 5.258 1.00 12.22 137 TYR A CA 1
ATOM 739 C C . TYR A 1 102 ? -7.925 23.432 5.681 1.00 10.67 137 TYR A C 1
ATOM 740 O O . TYR A 1 102 ? -8.138 22.986 6.813 1.00 13.66 137 TYR A O 1
ATOM 749 N N . ILE A 1 103 ? -7.206 22.791 4.778 1.00 11.71 138 ILE A N 1
ATOM 750 C CA . ILE A 1 103 ? -6.445 21.613 5.120 1.00 15.04 138 ILE A CA 1
ATOM 751 C C . ILE A 1 103 ? -5.016 21.813 4.624 1.00 10.35 138 ILE A C 1
ATOM 752 O O . ILE A 1 103 ? -4.747 22.609 3.728 1.00 10.93 138 ILE A O 1
ATOM 757 N N . ALA A 1 104 ? -4.084 21.075 5.214 1.00 11.09 139 ALA A N 1
ATOM 758 C CA . ALA A 1 104 ? -2.680 21.265 4.937 1.00 10.63 139 ALA A CA 1
ATOM 759 C C . ALA A 1 104 ? -2.379 21.048 3.448 1.00 9.46 139 ALA A C 1
ATOM 760 O O . ALA A 1 104 ? -3.063 20.258 2.777 1.00 10.62 139 ALA A O 1
ATOM 762 N N . PRO A 1 105 ? -1.333 21.697 2.934 1.00 10.70 140 PRO A N 1
ATOM 763 C CA . PRO A 1 105 ? -0.949 21.473 1.540 1.00 10.36 140 PRO A CA 1
ATOM 764 C C . PRO A 1 105 ? -0.700 19.981 1.285 1.00 9.87 140 PRO A C 1
ATOM 765 O O . PRO A 1 105 ? -0.174 19.252 2.136 1.00 11.21 140 PRO A O 1
ATOM 769 N N . ASP A 1 106 ? -1.041 19.557 0.078 1.00 9.93 141 ASP A N 1
ATOM 770 C CA . ASP A 1 106 ? -0.942 18.147 -0.347 1.00 9.63 141 ASP A CA 1
ATOM 771 C C . ASP A 1 106 ? -0.472 18.114 -1.783 1.00 9.49 141 ASP A C 1
ATOM 772 O O . ASP A 1 106 ? -1.153 18.627 -2.670 1.00 9.35 141 ASP A O 1
ATOM 777 N N . ASN A 1 107 ? 0.705 17.557 -2.034 1.00 9.27 142 ASN A N 1
ATOM 778 C CA . ASN A 1 107 ? 1.215 17.430 -3.402 1.00 9.79 142 ASN A CA 1
ATOM 779 C C . ASN A 1 107 ? 0.885 16.123 -4.123 1.00 9.65 142 ASN A C 1
ATOM 780 O O . ASN A 1 107 ? 1.450 15.829 -5.183 1.00 11.20 142 ASN A O 1
ATOM 785 N N . THR A 1 108 ? -0.051 15.365 -3.573 1.00 10.31 143 THR A N 1
ATOM 786 C CA . THR A 1 108 ? -0.492 14.128 -4.220 1.00 10.80 143 THR A CA 1
ATOM 787 C C . THR A 1 108 ? -1.056 14.446 -5.597 1.00 10.45 143 THR A C 1
ATOM 788 O O . THR A 1 108 ? -1.991 15.233 -5.724 1.00 12.31 143 THR A O 1
ATOM 792 N N . GLY A 1 109 ? -0.470 13.850 -6.624 1.00 9.40 144 GLY A N 1
ATOM 793 C CA . GLY A 1 109 ? -0.914 14.119 -8.002 1.00 11.30 144 GLY A CA 1
ATOM 794 C C . GLY A 1 109 ? -0.532 15.476 -8.557 1.00 12.56 144 GLY A C 1
ATOM 795 O O . GLY A 1 109 ? -0.949 15.823 -9.656 1.00 11.17 144 GLY A O 1
ATOM 796 N N . MET A 1 110 ? 0.307 16.202 -7.814 1.00 10.28 145 MET A N 1
ATOM 797 C CA . MET A 1 110 ? 0.738 17.553 -8.158 1.00 8.29 145 MET A CA 1
ATOM 798 C C . MET A 1 110 ? 2.230 17.489 -8.480 1.00 9.02 145 MET A C 1
ATOM 799 O O . MET A 1 110 ? 3.077 17.576 -7.590 1.00 12.35 145 MET A O 1
ATOM 804 N N . ARG A 1 111 ? 2.548 17.291 -9.758 1.00 8.90 146 ARG A N 1
ATOM 805 C CA . ARG A 1 111 ? 3.936 17.152 -10.209 1.00 9.60 146 ARG A CA 1
ATOM 806 C C . ARG A 1 111 ? 4.740 18.408 -9.919 1.00 10.00 146 ARG A C 1
ATOM 807 O O . ARG A 1 111 ? 4.218 19.525 -9.925 1.00 10.80 146 ARG A O 1
ATOM 815 N N . ASP A 1 112 ? 6.042 18.221 -9.704 1.00 13.58 147 ASP A N 1
ATOM 816 C CA . ASP A 1 112 ? 6.941 19.338 -9.479 1.00 12.66 147 ASP A CA 1
ATOM 817 C C . ASP A 1 112 ? 7.331 19.962 -10.826 1.00 12.22 147 ASP A C 1
ATOM 818 O O . ASP A 1 112 ? 8.470 19.807 -11.332 1.00 16.61 147 ASP A O 1
ATOM 823 N N . LEU A 1 113 ? 6.366 20.688 -11.394 1.00 10.59 148 LEU A N 1
ATOM 824 C CA . LEU A 1 113 ? 6.489 21.355 -12.694 1.00 14.46 148 LEU A CA 1
ATOM 825 C C . LEU A 1 113 ? 6.014 22.793 -12.564 1.00 10.37 148 LEU A C 1
ATOM 826 O O . LEU A 1 113 ? 4.966 23.039 -11.967 1.00 11.77 148 LEU A O 1
ATOM 831 N N . THR A 1 114 ? 6.763 23.732 -13.126 1.00 9.29 149 THR A N 1
ATOM 832 C CA . THR A 1 114 ? 6.286 25.099 -13.226 1.00 8.95 149 THR A CA 1
ATOM 833 C C . THR A 1 114 ? 5.089 25.133 -14.193 1.00 8.88 149 THR A C 1
ATOM 834 O O . THR A 1 114 ? 4.917 24.230 -15.004 1.00 9.37 149 THR A O 1
ATOM 838 N N . SER A 1 115 ? 4.267 26.173 -14.084 1.00 10.04 150 SER A N 1
ATOM 839 C CA . SER A 1 115 ? 3.198 26.363 -15.064 1.00 8.64 150 SER A CA 1
ATOM 840 C C . SER A 1 115 ? 3.776 26.385 -16.481 1.00 8.97 150 SER A C 1
ATOM 841 O O . SER A 1 115 ? 3.167 25.865 -17.418 1.00 9.18 150 SER A O 1
ATOM 844 N N . MET A 1 116 ? 4.940 27.017 -16.655 1.00 9.81 151 MET A N 1
ATOM 845 C CA . MET A 1 116 ? 5.562 27.027 -17.985 1.00 10.21 151 MET A CA 1
ATOM 846 C C . MET A 1 116 ? 5.809 25.594 -18.505 1.00 10.56 151 MET A C 1
ATOM 847 O O . MET A 1 116 ? 5.559 25.266 -19.677 1.00 11.81 151 MET A O 1
ATOM 852 N N . GLN A 1 117 ? 6.361 24.742 -17.645 1.00 9.80 152 GLN A N 1
ATOM 853 C CA . GLN A 1 117 ? 6.643 23.344 -18.020 1.00 10.65 152 GLN A CA 1
ATOM 854 C C . GLN A 1 117 ? 5.346 22.597 -18.306 1.00 10.09 152 GLN A C 1
ATOM 855 O O . GLN A 1 117 ? 5.248 21.829 -19.245 1.00 12.06 152 GLN A O 1
ATOM 861 N N . LEU A 1 118 ? 4.323 22.861 -17.498 1.00 10.50 153 LEU A N 1
ATOM 862 C CA . LEU A 1 118 ? 3.028 22.228 -17.706 1.00 13.82 153 LEU A CA 1
ATOM 863 C C . LEU A 1 118 ? 2.479 22.660 -19.060 1.00 9.33 153 LEU A C 1
ATOM 864 O O . LEU A 1 118 ? 1.889 21.838 -19.782 1.00 11.52 153 LEU A O 1
ATOM 869 N N . SER A 1 119 ? 2.666 23.934 -19.405 1.00 10.12 154 SER A N 1
ATOM 870 C CA . SER A 1 119 ? 2.120 24.466 -20.665 1.00 15.59 154 SER A CA 1
ATOM 871 C C . SER A 1 119 ? 2.681 23.711 -21.871 1.00 10.51 154 SER A C 1
ATOM 872 O O . SER A 1 119 ? 1.972 23.474 -22.845 1.00 12.27 154 SER A O 1
ATOM 875 N N . ALA A 1 120 ? 3.920 23.261 -21.771 1.00 12.27 155 ALA A N 1
ATOM 876 C CA . ALA A 1 120 ? 4.562 22.581 -22.887 1.00 12.96 155 ALA A CA 1
ATOM 877 C C . ALA A 1 120 ? 3.968 21.166 -23.108 1.00 13.62 155 ALA A C 1
ATOM 878 O O . ALA A 1 120 ? 4.095 20.596 -24.196 1.00 19.51 155 ALA A O 1
ATOM 880 N N . LEU A 1 121 ? 3.300 20.625 -22.090 1.00 13.02 156 LEU A N 1
ATOM 881 C CA . LEU A 1 121 ? 2.612 19.323 -22.151 1.00 13.31 156 LEU A CA 1
ATOM 882 C C . LEU A 1 121 ? 1.167 19.455 -22.635 1.00 15.94 156 LEU A C 1
ATOM 883 O O . LEU A 1 121 ? 0.542 18.497 -23.083 1.00 15.82 156 LEU A O 1
ATOM 888 N N . MET A 1 122 ? 0.643 20.660 -22.528 1.00 20.00 157 MET A N 1
ATOM 889 C CA . MET A 1 122 ? -0.777 20.895 -22.802 1.00 19.80 157 MET A CA 1
ATOM 890 C C . MET A 1 122 ? -1.061 20.937 -24.285 1.00 25.63 157 MET A C 1
ATOM 891 O O . MET A 1 122 ? -2.038 20.336 -24.743 1.00 26.75 157 MET A O 1
ATOM 896 N N . LYS A 1 123 ? -0.194 21.647 -25.008 1.00 29.25 158 LYS A N 1
ATOM 897 C CA . LYS A 1 123 ? -0.089 21.647 -26.487 1.00 33.01 158 LYS A CA 1
ATOM 898 C C . LYS A 1 123 ? -1.197 22.416 -27.217 1.00 23.94 158 LYS A C 1
ATOM 899 O O . LYS A 1 123 ? -0.956 23.484 -27.761 1.00 31.77 158 LYS A O 1
ATOM 905 N N . ALA A 1 124 ? -2.371 21.808 -27.297 1.00 27.40 159 ALA A N 1
ATOM 906 C CA . ALA A 1 124 ? -3.527 22.436 -27.948 1.00 20.47 159 ALA A CA 1
ATOM 907 C C . ALA A 1 124 ? -4.810 21.887 -27.394 1.00 16.98 159 ALA A C 1
ATOM 908 O O . ALA A 1 124 ? -4.877 20.792 -26.821 1.00 17.12 159 ALA A O 1
ATOM 910 N N . GLY A 1 125 ? -5.868 22.634 -27.595 1.00 10.52 160 GLY A N 1
ATOM 911 C CA . GLY A 1 125 ? -7.132 22.180 -27.102 1.00 8.93 160 GLY A CA 1
ATOM 912 C C . GLY A 1 125 ? -8.361 22.796 -27.708 1.00 8.53 160 GLY A C 1
ATOM 913 O O . GLY A 1 125 ? -8.305 23.457 -28.771 1.00 9.03 160 GLY A O 1
ATOM 914 N N . VAL A 1 126 ? -9.482 22.562 -27.034 1.00 10.59 161 VAL A N 1
ATOM 915 C CA A VAL A 1 126 ? -10.787 23.030 -27.494 0.50 6.73 161 VAL A CA 1
ATOM 916 C CA B VAL A 1 126 ? -10.808 22.990 -27.494 0.50 8.88 161 VAL A CA 1
ATOM 917 C C . VAL A 1 126 ? -11.648 23.426 -26.300 1.00 9.39 161 VAL A C 1
ATOM 918 O O . VAL A 1 126 ? -11.448 22.964 -25.183 1.00 11.73 161 VAL A O 1
ATOM 925 N N . ASN A 1 127 ? -12.609 24.301 -26.555 1.00 8.97 162 ASN A N 1
ATOM 926 C CA . ASN A 1 127 ? -13.643 24.649 -25.622 1.00 7.41 162 ASN A CA 1
ATOM 927 C C . ASN A 1 127 ? -14.877 23.806 -25.824 1.00 8.57 162 ASN A C 1
ATOM 928 O O . ASN A 1 127 ? -15.233 23.498 -26.960 1.00 10.87 162 ASN A O 1
ATOM 933 N N . VAL A 1 128 ? -15.563 23.480 -24.740 1.00 8.97 163 VAL A N 1
ATOM 934 C CA . VAL A 1 128 ? -16.936 22.956 -24.774 1.00 9.00 163 VAL A CA 1
ATOM 935 C C . VAL A 1 128 ? -17.846 24.171 -24.538 1.00 9.02 163 VAL A C 1
ATOM 936 O O . VAL A 1 128 ? -18.419 24.373 -23.459 1.00 11.04 163 VAL A O 1
ATOM 940 N N . GLY A 1 129 ? -17.932 25.015 -25.551 1.00 9.48 164 GLY A N 1
ATOM 941 C CA . GLY A 1 129 ? -18.611 26.274 -25.447 1.00 9.20 164 GLY A CA 1
ATOM 942 C C . GLY A 1 129 ? -20.129 26.186 -25.560 1.00 8.29 164 GLY A C 1
ATOM 943 O O . GLY A 1 129 ? -20.695 25.193 -26.046 1.00 8.78 164 GLY A O 1
ATOM 944 N N . ASN A 1 130 ? -20.775 27.250 -25.088 1.00 8.01 165 ASN A N 1
ATOM 945 C CA . ASN A 1 130 ? -22.244 27.406 -25.105 1.00 9.56 165 ASN A CA 1
ATOM 946 C C . ASN A 1 130 ? -22.958 26.226 -24.467 1.00 10.37 165 ASN A C 1
ATOM 947 O O . ASN A 1 130 ? -24.020 25.758 -24.917 1.00 9.87 165 ASN A O 1
ATOM 952 N N . THR A 1 131 ? -22.392 25.790 -23.353 1.00 9.72 166 THR A N 1
ATOM 953 C CA . THR A 1 131 ? -22.855 24.590 -22.674 1.00 9.28 166 THR A CA 1
ATOM 954 C C . THR A 1 131 ? -23.043 24.862 -21.173 1.00 8.94 166 THR A C 1
ATOM 955 O O . THR A 1 131 ? -24.076 25.437 -20.802 1.00 9.75 166 THR A O 1
ATOM 959 N N . PHE A 1 132 ? -22.073 24.546 -20.303 1.00 8.81 167 PHE A N 1
ATOM 960 C CA . PHE A 1 132 ? -22.279 24.803 -18.876 1.00 8.23 167 PHE A CA 1
ATOM 961 C C . PHE A 1 132 ? -22.405 26.282 -18.532 1.00 7.53 167 PHE A C 1
ATOM 962 O O . PHE A 1 132 ? -22.943 26.612 -17.456 1.00 8.68 167 PHE A O 1
ATOM 970 N N . GLU A 1 133 ? -21.943 27.185 -19.401 1.00 8.13 168 GLU A N 1
ATOM 971 C CA . GLU A 1 133 ? -22.088 28.611 -19.167 1.00 8.76 168 GLU A CA 1
ATOM 972 C C . GLU A 1 133 ? -23.399 29.208 -19.783 1.00 8.36 168 GLU A C 1
ATOM 973 O O . GLU A 1 133 ? -23.661 30.391 -19.646 1.00 8.82 168 GLU A O 1
ATOM 979 N N . ALA A 1 134 ? -24.169 28.369 -20.476 1.00 9.21 169 ALA A N 1
ATOM 980 C CA . ALA A 1 134 ? -25.421 28.819 -21.114 1.00 9.95 169 ALA A CA 1
ATOM 981 C C . ALA A 1 134 ? -26.444 29.270 -20.036 1.00 8.54 169 ALA A C 1
ATOM 982 O O . ALA A 1 134 ? -26.765 28.543 -19.087 1.00 10.40 169 ALA A O 1
ATOM 984 N N . VAL A 1 135 ? -26.917 30.496 -20.196 1.00 9.69 170 VAL A N 1
ATOM 985 C CA . VAL A 1 135 ? -27.885 31.107 -19.287 1.00 9.43 170 VAL A CA 1
ATOM 986 C C . VAL A 1 135 ? -28.964 31.815 -20.135 1.00 10.73 170 VAL A C 1
ATOM 987 O O . VAL A 1 135 ? -28.668 32.386 -21.172 1.00 10.35 170 VAL A O 1
ATOM 991 N N . ILE A 1 136 ? -30.202 31.751 -19.659 1.00 12.18 171 ILE A N 1
ATOM 992 C CA . ILE A 1 136 ? -31.271 32.580 -20.200 1.00 9.29 171 ILE A CA 1
ATOM 993 C C . ILE A 1 136 ? -31.255 33.850 -19.341 1.00 9.74 171 ILE A C 1
ATOM 994 O O . ILE A 1 136 ? -31.351 33.792 -18.109 1.00 11.16 171 ILE A O 1
ATOM 999 N N . VAL A 1 137 ? -31.092 34.987 -20.004 1.00 12.71 172 VAL A N 1
ATOM 1000 C CA . VAL A 1 137 ? -30.944 36.268 -19.317 1.00 13.58 172 VAL A CA 1
ATOM 1001 C C . VAL A 1 137 ? -32.169 37.140 -19.564 1.00 12.68 172 VAL A C 1
ATOM 1002 O O . VAL A 1 137 ? -32.484 37.485 -20.697 1.00 15.78 172 VAL A O 1
ATOM 1006 N N . GLY A 1 138 ? -32.812 37.530 -18.486 1.00 12.14 173 GLY A N 1
ATOM 1007 C CA . GLY A 1 138 ? -33.990 38.385 -18.562 1.00 15.27 173 GLY A CA 1
ATOM 1008 C C . GLY A 1 138 ? -33.632 39.869 -18.591 1.00 18.79 173 GLY A C 1
ATOM 1009 O O . GLY A 1 138 ? -32.504 40.252 -18.271 1.00 23.55 173 GLY A O 1
ATOM 1010 N N . ASN A 1 139 ? -34.589 40.710 -18.946 1.00 19.21 174 ASN A N 1
ATOM 1011 C CA . ASN A 1 139 ? -34.365 42.159 -19.140 1.00 22.83 174 ASN A CA 1
ATOM 1012 C C . ASN A 1 139 ? -34.003 42.927 -17.867 1.00 35.39 174 ASN A C 1
ATOM 1013 O O . ASN A 1 139 ? -33.541 44.060 -17.923 1.00 50.23 174 ASN A O 1
ATOM 1018 N N . ASP A 1 140 ? -34.249 42.286 -16.734 1.00 30.08 175 ASP A N 1
ATOM 1019 C CA . ASP A 1 140 ? -33.901 42.789 -15.402 1.00 45.59 175 ASP A CA 1
ATOM 1020 C C . ASP A 1 140 ? -32.622 42.111 -14.860 1.00 39.98 175 ASP A C 1
ATOM 1021 O O . ASP A 1 140 ? -32.255 42.324 -13.704 1.00 38.82 175 ASP A O 1
ATOM 1026 N N . GLY A 1 141 ? -31.974 41.286 -15.686 1.00 26.55 176 GLY A N 1
ATOM 1027 C CA . GLY A 1 141 ? -30.724 40.585 -15.295 1.00 27.13 176 GLY A CA 1
ATOM 1028 C C . GLY A 1 141 ? -30.923 39.208 -14.650 1.00 23.76 176 GLY A C 1
ATOM 1029 O O . GLY A 1 141 ? -29.979 38.514 -14.294 1.00 26.39 176 GLY A O 1
ATOM 1030 N N . SER A 1 142 ? -32.176 38.822 -14.485 1.00 23.35 177 SER A N 1
ATOM 1031 C CA . SER A 1 142 ? -32.543 37.546 -13.925 1.00 21.87 177 SER A CA 1
ATOM 1032 C C . SER A 1 142 ? -31.980 36.383 -14.775 1.00 16.24 177 SER A C 1
ATOM 1033 O O . SER A 1 142 ? -32.005 36.446 -15.990 1.00 17.08 177 SER A O 1
ATOM 1036 N N . LEU A 1 143 ? -31.462 35.343 -14.117 1.00 14.57 178 LEU A N 1
ATOM 1037 C CA . LEU A 1 143 ? -30.847 34.200 -14.797 1.00 12.20 178 LEU A CA 1
ATOM 1038 C C . LEU A 1 143 ? -31.581 32.878 -14.592 1.00 12.91 178 LEU A C 1
ATOM 1039 O O . LEU A 1 143 ? -31.988 32.522 -13.466 1.00 16.84 178 LEU A O 1
ATOM 1044 N N . SER A 1 144 ? -31.735 32.134 -15.675 1.00 10.88 179 SER A N 1
ATOM 1045 C CA . SER A 1 144 ? -32.355 30.825 -15.627 1.00 10.78 179 SER A CA 1
ATOM 1046 C C . SER A 1 144 ? -31.728 29.877 -16.654 1.00 12.24 179 SER A C 1
ATOM 1047 O O . SER A 1 144 ? -30.759 30.246 -17.340 1.00 14.01 179 SER A O 1
ATOM 1050 N N . GLY A 1 145 ? -32.289 28.677 -16.779 1.00 11.79 180 GLY A N 1
ATOM 1051 C CA . GLY A 1 145 ? -31.784 27.656 -17.696 1.00 13.94 180 GLY A CA 1
ATOM 1052 C C . GLY A 1 145 ? -30.823 26.670 -17.072 1.00 12.18 180 GLY A C 1
ATOM 1053 O O . GLY A 1 145 ? -30.617 26.676 -15.859 1.00 14.30 180 GLY A O 1
ATOM 1054 N N . ASP A 1 146 ? -30.226 25.849 -17.922 1.00 15.88 181 ASP A N 1
ATOM 1055 C CA . ASP A 1 146 ? -29.226 24.851 -17.532 1.00 12.09 181 ASP A CA 1
ATOM 1056 C C . ASP A 1 146 ? -28.282 24.686 -18.736 1.00 11.97 181 ASP A C 1
ATOM 1057 O O . ASP A 1 146 ? -28.325 25.500 -19.671 1.00 10.85 181 ASP A O 1
ATOM 1062 N N . GLU A 1 147 ? -27.448 23.647 -18.724 1.00 10.10 182 GLU A N 1
ATOM 1063 C CA . GLU A 1 147 ? -26.400 23.479 -19.736 1.00 10.23 182 GLU A CA 1
ATOM 1064 C C . GLU A 1 147 ? -26.905 23.224 -21.136 1.00 10.78 182 GLU A C 1
ATOM 1065 O O . GLU A 1 147 ? -26.121 23.206 -22.078 1.00 10.66 182 GLU A O 1
ATOM 1071 N N . THR A 1 148 ? -28.202 22.932 -21.261 1.00 10.37 183 THR A N 1
ATOM 1072 C CA . THR A 1 148 ? -28.831 22.636 -22.554 1.00 12.25 183 THR A CA 1
ATOM 1073 C C . THR A 1 148 ? -29.553 23.839 -23.142 1.00 11.61 183 THR A C 1
ATOM 1074 O O . THR A 1 148 ? -30.105 23.741 -24.259 1.00 12.50 183 THR A O 1
ATOM 1078 N N . CYS A 1 149 ? -29.554 24.980 -22.449 1.00 11.24 184 CYS A N 1
ATOM 1079 C CA . CYS A 1 149 ? -30.484 26.058 -22.832 1.00 11.67 184 CYS A CA 1
ATOM 1080 C C . CYS A 1 149 ? -30.063 26.861 -24.063 1.00 12.12 184 CYS A C 1
ATOM 1081 O O . CYS A 1 149 ? -30.841 27.671 -24.587 1.00 13.71 184 CYS A O 1
ATOM 1084 N N . TRP A 1 150 ? -28.820 26.664 -24.504 1.00 11.68 185 TRP A N 1
ATOM 1085 C CA . TRP A 1 150 ? -28.352 27.246 -25.783 1.00 11.53 185 TRP A CA 1
ATOM 1086 C C . TRP A 1 150 ? -28.202 26.197 -26.877 1.00 12.17 185 TRP A C 1
ATOM 1087 O O . TRP A 1 150 ? -27.547 26.445 -27.881 1.00 15.30 185 TRP A O 1
ATOM 1098 N N . GLY A 1 151 ? -28.790 25.023 -26.669 1.00 11.70 186 GLY A N 1
ATOM 1099 C CA . GLY A 1 151 ? -28.943 24.043 -27.738 1.00 14.12 186 GLY A CA 1
ATOM 1100 C C . GLY A 1 151 ? -27.980 22.878 -27.764 1.00 13.22 186 GLY A C 1
ATOM 1101 O O . GLY A 1 151 ? -28.066 22.029 -28.656 1.00 15.10 186 GLY A O 1
ATOM 1102 N N . ASN A 1 152 ? -27.035 22.850 -26.817 1.00 11.08 187 ASN A N 1
ATOM 1103 C CA . ASN A 1 152 ? -26.147 21.701 -26.696 1.00 10.61 187 ASN A CA 1
ATOM 1104 C C . ASN A 1 152 ? -26.633 20.669 -25.703 1.00 11.51 187 ASN A C 1
ATOM 1105 O O . ASN A 1 152 ? -27.301 21.016 -24.744 1.00 13.27 187 ASN A O 1
ATOM 1110 N N . PRO A 1 153 ? -26.276 19.398 -25.933 1.00 9.77 188 PRO A N 1
ATOM 1111 C CA . PRO A 1 153 ? -26.551 18.384 -24.944 1.00 11.73 188 PRO A CA 1
ATOM 1112 C C . PRO A 1 153 ? -25.540 18.410 -23.803 1.00 11.80 188 PRO A C 1
ATOM 1113 O O . PRO A 1 153 ? -24.511 19.082 -23.888 1.00 11.51 188 PRO A O 1
ATOM 1117 N N . THR A 1 154 ? -25.828 17.659 -22.742 1.00 11.69 189 THR A N 1
ATOM 1118 C CA . THR A 1 154 ? -24.855 17.519 -21.633 1.00 11.28 189 THR A CA 1
ATOM 1119 C C . THR A 1 154 ? -23.563 16.920 -22.190 1.00 11.67 189 THR A C 1
ATOM 1120 O O . THR A 1 154 ? -23.627 15.889 -22.863 1.00 12.04 189 THR A O 1
ATOM 1124 N N . PRO A 1 155 ? -22.386 17.511 -21.871 1.00 12.51 190 PRO A N 1
ATOM 1125 C CA . PRO A 1 155 ? -21.133 16.873 -22.223 1.00 16.72 190 PRO A CA 1
ATOM 1126 C C . PRO A 1 155 ? -21.087 15.449 -21.694 1.00 14.04 190 PRO A C 1
ATOM 1127 O O . PRO A 1 155 ? -21.549 15.171 -20.582 1.00 17.18 190 PRO A O 1
ATOM 1131 N N . ASN A 1 156 ? -20.528 14.562 -22.497 1.00 13.00 191 ASN A N 1
ATOM 1132 C CA . ASN A 1 156 ? -20.490 13.142 -22.196 1.00 13.47 191 ASN A CA 1
ATOM 1133 C C . ASN A 1 156 ? -19.125 12.501 -22.454 1.00 12.25 191 ASN A C 1
ATOM 1134 O O . ASN A 1 156 ? -18.195 13.125 -22.988 1.00 12.50 191 ASN A O 1
ATOM 1139 N N . LYS A 1 157 ? -19.015 11.248 -22.051 1.00 14.70 192 LYS A N 1
ATOM 1140 C CA . LYS A 1 157 ? -17.767 10.489 -22.169 1.00 13.77 192 LYS A CA 1
ATOM 1141 C C . LYS A 1 157 ? -17.320 10.366 -23.629 1.00 13.72 192 LYS A C 1
ATOM 1142 O O . LYS A 1 157 ? -16.159 10.581 -23.949 1.00 14.55 192 LYS A O 1
ATOM 1148 N N . VAL A 1 158 ? -18.233 10.043 -24.538 1.00 13.12 193 VAL A N 1
ATOM 1149 C CA . VAL A 1 158 ? -17.811 9.854 -25.916 1.00 16.73 193 VAL A CA 1
ATOM 1150 C C . VAL A 1 158 ? -17.318 11.164 -26.543 1.00 13.15 193 VAL A C 1
ATOM 1151 O O . VAL A 1 158 ? -16.423 11.150 -27.410 1.00 12.63 193 VAL A O 1
ATOM 1155 N N . LEU A 1 159 ? -17.880 12.306 -26.137 1.00 14.14 194 LEU A N 1
ATOM 1156 C CA . LEU A 1 159 ? -17.370 13.589 -26.639 1.00 11.40 194 LEU A CA 1
ATOM 1157 C C . LEU A 1 159 ? -15.912 13.794 -26.213 1.00 11.47 194 LEU A C 1
ATOM 1158 O O . LEU A 1 159 ? -15.048 14.114 -27.015 1.00 11.48 194 LEU A O 1
ATOM 1163 N N . PHE A 1 160 ? -15.652 13.614 -24.918 1.00 10.47 195 PHE A N 1
ATOM 1164 C CA . PHE A 1 160 ? -14.282 13.822 -24.421 1.00 11.12 195 PHE A CA 1
ATOM 1165 C C . PHE A 1 160 ? -13.301 12.828 -25.001 1.00 11.46 195 PHE A C 1
ATOM 1166 O O . PHE A 1 160 ? -12.168 13.195 -25.296 1.00 9.74 195 PHE A O 1
ATOM 1174 N N . GLU A 1 161 ? -13.739 11.580 -25.183 1.00 11.20 196 GLU A N 1
ATOM 1175 C CA . GLU A 1 161 ? -12.913 10.584 -25.851 1.00 10.64 196 GLU A CA 1
ATOM 1176 C C . GLU A 1 161 ? -12.601 10.958 -27.303 1.00 9.77 196 GLU A C 1
ATOM 1177 O O . GLU A 1 161 ? -11.488 10.768 -27.781 1.00 13.14 196 GLU A O 1
ATOM 1183 N N . GLY A 1 162 ? -13.581 11.545 -27.981 1.00 11.62 197 GLY A N 1
ATOM 1184 C CA . GLY A 1 162 ? -13.377 11.979 -29.368 1.00 12.25 197 GLY A CA 1
ATOM 1185 C C . GLY A 1 162 ? -12.402 13.132 -29.462 1.00 12.03 197 GLY A C 1
ATOM 1186 O O . GLY A 1 162 ? -11.560 13.206 -30.365 1.00 12.14 197 GLY A O 1
ATOM 1187 N N . ILE A 1 163 ? -12.524 14.075 -28.521 1.00 12.11 198 ILE A N 1
ATOM 1188 C CA . ILE A 1 163 ? -11.586 15.210 -28.435 1.00 10.81 198 ILE A CA 1
ATOM 1189 C C . ILE A 1 163 ? -10.150 14.713 -28.274 1.00 8.90 198 ILE A C 1
ATOM 1190 O O . ILE A 1 163 ? -9.229 15.140 -29.005 1.00 10.32 198 ILE A O 1
ATOM 1195 N N . LYS A 1 164 ? -9.949 13.801 -27.319 1.00 9.56 199 LYS A N 1
ATOM 1196 C CA . LYS A 1 164 ? -8.627 13.227 -27.096 1.00 11.34 199 LYS A CA 1
ATOM 1197 C C . LYS A 1 164 ? -8.099 12.478 -28.317 1.00 12.38 199 LYS A C 1
ATOM 1198 O O . LYS A 1 164 ? -6.962 12.649 -28.733 1.00 12.89 199 LYS A O 1
ATOM 1204 N N . ALA A 1 165 ? -8.979 11.676 -28.919 1.00 11.74 200 ALA A N 1
ATOM 1205 C CA . ALA A 1 165 ? -8.604 10.865 -30.076 1.00 13.08 200 ALA A CA 1
ATOM 1206 C C . ALA A 1 165 ? -8.171 11.679 -31.294 1.00 13.06 200 ALA A C 1
ATOM 1207 O O . ALA A 1 165 ? -7.303 11.255 -32.061 1.00 17.68 200 ALA A O 1
ATOM 1209 N N . ALA A 1 166 ? -8.725 12.875 -31.439 1.00 12.60 201 ALA A N 1
ATOM 1210 C CA . ALA A 1 166 ? -8.394 13.766 -32.552 1.00 18.37 201 ALA A CA 1
ATOM 1211 C C . ALA A 1 166 ? -7.029 14.446 -32.376 1.00 13.32 201 ALA A C 1
ATOM 1212 O O . ALA A 1 166 ? -6.515 15.074 -33.299 1.00 15.63 201 ALA A O 1
ATOM 1214 N N . GLY A 1 167 ? -6.451 14.353 -31.182 1.00 14.26 202 GLY A N 1
ATOM 1215 C CA . GLY A 1 167 ? -5.128 14.937 -30.937 1.00 13.42 202 GLY A CA 1
ATOM 1216 C C . GLY A 1 167 ? -5.092 16.154 -30.028 1.00 13.95 202 GLY A C 1
ATOM 1217 O O . GLY A 1 167 ? -4.056 16.783 -29.869 1.00 16.19 202 GLY A O 1
ATOM 1218 N N . PHE A 1 168 ? -6.217 16.454 -29.394 1.00 11.37 203 PHE A N 1
ATOM 1219 C CA . PHE A 1 168 ? -6.281 17.544 -28.416 1.00 11.63 203 PHE A CA 1
ATOM 1220 C C . PHE A 1 168 ? -5.930 17.006 -27.044 1.00 11.40 203 PHE A C 1
ATOM 1221 O O . PHE A 1 168 ? -6.354 15.919 -26.672 1.00 13.45 203 PHE A O 1
ATOM 1229 N N . ASP A 1 169 ? -5.208 17.819 -26.276 1.00 11.27 204 ASP A N 1
ATOM 1230 C CA . ASP A 1 169 ? -4.840 17.413 -24.926 1.00 12.64 204 ASP A CA 1
ATOM 1231 C C . ASP A 1 169 ? -5.457 18.227 -23.787 1.00 9.96 204 ASP A C 1
ATOM 1232 O O . ASP A 1 169 ? -5.281 17.882 -22.625 1.00 10.64 204 ASP A O 1
ATOM 1237 N N . VAL A 1 170 ? -6.171 19.301 -24.133 1.00 8.99 205 VAL A N 1
ATOM 1238 C CA . VAL A 1 170 ? -6.798 20.209 -23.151 1.00 10.27 205 VAL A CA 1
ATOM 1239 C C . VAL A 1 170 ? -8.227 20.514 -23.564 1.00 9.31 205 VAL A C 1
ATOM 1240 O O . VAL A 1 170 ? -8.492 20.748 -24.740 1.00 9.61 205 VAL A O 1
ATOM 1244 N N . VAL A 1 171 ? -9.120 20.565 -22.598 1.00 8.54 206 VAL A N 1
ATOM 1245 C CA . VAL A 1 171 ? -10.473 21.089 -22.829 1.00 7.66 206 VAL A CA 1
ATOM 1246 C C . VAL A 1 171 ? -10.734 22.207 -21.818 1.00 8.20 206 VAL A C 1
ATOM 1247 O O . VAL A 1 171 ? -10.438 22.061 -20.620 1.00 10.79 206 VAL A O 1
ATOM 1251 N N . ARG A 1 172 ? -11.209 23.347 -22.314 1.00 8.84 207 ARG A N 1
ATOM 1252 C CA . ARG A 1 172 ? -11.749 24.410 -21.468 1.00 8.21 207 ARG A CA 1
ATOM 1253 C C . ARG A 1 172 ? -13.261 24.268 -21.443 1.00 7.96 207 ARG A C 1
ATOM 1254 O O . ARG A 1 172 ? -13.907 24.133 -22.496 1.00 8.58 207 ARG A O 1
ATOM 1262 N N . ILE A 1 173 ? -13.795 24.218 -20.223 1.00 7.57 208 ILE A N 1
ATOM 1263 C CA . ILE A 1 173 ? -15.217 24.066 -19.923 1.00 7.94 208 ILE A CA 1
ATOM 1264 C C . ILE A 1 173 ? -15.676 25.356 -19.253 1.00 7.31 208 ILE A C 1
ATOM 1265 O O . ILE A 1 173 ? -15.519 25.518 -18.036 1.00 8.33 208 ILE A O 1
ATOM 1270 N N . PRO A 1 174 ? -16.221 26.312 -20.024 1.00 7.32 209 PRO A N 1
ATOM 1271 C CA . PRO A 1 174 ? -16.853 27.473 -19.402 1.00 6.47 209 PRO A CA 1
ATOM 1272 C C . PRO A 1 174 ? -18.023 27.017 -18.510 1.00 7.99 209 PRO A C 1
ATOM 1273 O O . PRO A 1 174 ? -18.756 26.075 -18.882 1.00 8.48 209 PRO A O 1
ATOM 1277 N N . VAL A 1 175 ? -18.177 27.634 -17.348 1.00 7.03 210 VAL A N 1
ATOM 1278 C CA . VAL A 1 175 ? -19.251 27.271 -16.427 1.00 7.44 210 VAL A CA 1
ATOM 1279 C C . VAL A 1 175 ? -19.930 28.524 -15.879 1.00 8.08 210 VAL A C 1
ATOM 1280 O O . VAL A 1 175 ? -19.283 29.520 -15.519 1.00 8.20 210 VAL A O 1
ATOM 1284 N N . ALA A 1 176 ? -21.259 28.436 -15.797 1.00 8.67 211 ALA A N 1
ATOM 1285 C CA . ALA A 1 176 ? -22.085 29.414 -15.107 1.00 8.92 211 ALA A CA 1
ATOM 1286 C C . ALA A 1 176 ? -22.587 28.704 -13.841 1.00 7.33 211 ALA A C 1
ATOM 1287 O O . ALA A 1 176 ? -22.776 27.473 -13.823 1.00 9.50 211 ALA A O 1
ATOM 1289 N N . TYR A 1 177 ? -22.791 29.509 -12.800 1.00 8.66 212 TYR A N 1
ATOM 1290 C CA . TYR A 1 177 ? -23.326 29.045 -11.507 1.00 9.15 212 TYR A CA 1
ATOM 1291 C C . TYR A 1 177 ? -24.467 29.891 -10.966 1.00 10.57 212 TYR A C 1
ATOM 1292 O O . TYR A 1 177 ? -25.251 29.399 -10.147 1.00 12.27 212 TYR A O 1
ATOM 1301 N N . SER A 1 178 ? -24.525 31.153 -11.383 1.00 10.59 213 SER A N 1
ATOM 1302 C CA . SER A 1 178 ? -25.409 32.151 -10.773 1.00 11.68 213 SER A CA 1
ATOM 1303 C C . SER A 1 178 ? -26.891 32.001 -11.150 1.00 12.34 213 SER A C 1
ATOM 1304 O O . SER A 1 178 ? -27.764 32.678 -10.584 1.00 12.93 213 SER A O 1
ATOM 1307 N N . HIS A 1 179 ? -27.154 31.084 -12.066 1.00 11.03 214 HIS A N 1
ATOM 1308 C CA . HIS A 1 179 ? -28.510 30.645 -12.394 1.00 11.17 214 HIS A CA 1
ATOM 1309 C C . HIS A 1 179 ? -28.940 29.427 -11.584 1.00 11.12 214 HIS A C 1
ATOM 1310 O O . HIS A 1 179 ? -30.049 28.902 -11.753 1.00 13.00 214 HIS A O 1
ATOM 1317 N N . GLN A 1 180 ? -28.065 28.987 -10.681 1.00 11.40 215 GLN A N 1
ATOM 1318 C CA . GLN A 1 180 ? -28.243 27.730 -9.929 1.00 12.26 215 GLN A CA 1
ATOM 1319 C C . GLN A 1 180 ? -27.988 27.928 -8.427 1.00 12.00 215 GLN A C 1
ATOM 1320 O O . GLN A 1 180 ? -27.504 27.004 -7.741 1.00 16.42 215 GLN A O 1
ATOM 1326 N N . PHE A 1 181 ? -28.272 29.132 -7.927 1.00 11.99 216 PHE A N 1
ATOM 1327 C CA . PHE A 1 181 ? -28.160 29.385 -6.494 1.00 12.87 216 PHE A CA 1
ATOM 1328 C C . PHE A 1 181 ? -29.340 28.749 -5.740 1.00 20.93 216 PHE A C 1
ATOM 1329 O O . PHE A 1 181 ? -30.490 28.829 -6.149 1.00 19.52 216 PHE A O 1
ATOM 1337 N N . GLU A 1 182 ? -29.012 28.090 -4.643 1.00 18.35 217 GLU A N 1
ATOM 1338 C CA . GLU A 1 182 ? -29.985 27.653 -3.622 1.00 19.65 217 GLU A CA 1
ATOM 1339 C C . GLU A 1 182 ? -30.393 28.837 -2.729 1.00 19.88 217 GLU A C 1
ATOM 1340 O O . GLU A 1 182 ? -31.559 28.946 -2.298 1.00 26.52 217 GLU A O 1
ATOM 1346 N N . ASP A 1 183 ? -29.415 29.704 -2.444 1.00 23.73 218 ASP A N 1
ATOM 1347 C CA . ASP A 1 183 ? -29.642 30.946 -1.713 1.00 33.27 218 ASP A CA 1
ATOM 1348 C C . ASP A 1 183 ? -28.941 32.130 -2.388 1.00 22.81 218 ASP A C 1
ATOM 1349 O O . ASP A 1 183 ? -27.716 32.231 -2.399 1.00 25.40 218 ASP A O 1
ATOM 1354 N N . ALA A 1 184 ? -29.725 33.011 -2.979 1.00 31.69 219 ALA A N 1
ATOM 1355 C CA . ALA A 1 184 ? -29.185 34.117 -3.789 1.00 30.95 219 ALA A CA 1
ATOM 1356 C C . ALA A 1 184 ? -28.335 35.088 -2.975 1.00 25.20 219 ALA A C 1
ATOM 1357 O O . ALA A 1 184 ? -27.279 35.531 -3.414 1.00 29.23 219 ALA A O 1
ATOM 1359 N N . ALA A 1 185 ? -28.806 35.399 -1.773 1.00 25.16 220 ALA A N 1
ATOM 1360 C CA . ALA A 1 185 ? -28.180 36.429 -0.930 1.00 23.45 220 ALA A CA 1
ATOM 1361 C C . ALA A 1 185 ? -26.749 36.044 -0.524 1.00 23.07 220 ALA A C 1
ATOM 1362 O O . ALA A 1 185 ? -25.874 36.902 -0.398 1.00 27.38 220 ALA A O 1
ATOM 1364 N N . THR A 1 186 ? -26.531 34.746 -0.322 1.00 20.12 221 THR A N 1
ATOM 1365 C CA . THR A 1 186 ? -25.229 34.236 0.117 1.00 19.49 221 THR A CA 1
ATOM 1366 C C . THR A 1 186 ? -24.456 33.580 -1.016 1.00 16.27 221 THR A C 1
ATOM 1367 O O . THR A 1 186 ? -23.348 33.090 -0.811 1.00 15.67 221 THR A O 1
ATOM 1371 N N . TYR A 1 187 ? -25.060 33.535 -2.203 1.00 14.33 222 TYR A N 1
ATOM 1372 C CA . TYR A 1 187 ? -24.432 32.953 -3.406 1.00 12.47 222 TYR A CA 1
ATOM 1373 C C . TYR A 1 187 ? -24.167 31.452 -3.255 1.00 10.76 222 TYR A C 1
ATOM 1374 O O . TYR A 1 187 ? -23.211 30.910 -3.843 1.00 11.63 222 TYR A O 1
ATOM 1383 N N . LYS A 1 188 ? -24.995 30.784 -2.452 1.00 13.15 223 LYS A N 1
ATOM 1384 C CA . LYS A 1 188 ? -24.881 29.357 -2.244 1.00 12.65 223 LYS A CA 1
ATOM 1385 C C . LYS A 1 188 ? -25.381 28.597 -3.451 1.00 13.96 223 LYS A C 1
ATOM 1386 O O . LYS A 1 188 ? -26.529 28.718 -3.839 1.00 14.04 223 LYS A O 1
ATOM 1392 N N . ILE A 1 189 ? -24.488 27.797 -4.019 1.00 12.02 224 ILE A N 1
ATOM 1393 C CA . ILE A 1 189 ? -24.754 27.032 -5.244 1.00 10.86 224 ILE A CA 1
ATOM 1394 C C . ILE A 1 189 ? -25.395 25.689 -4.923 1.00 11.67 224 ILE A C 1
ATOM 1395 O O . ILE A 1 189 ? -24.926 24.977 -4.019 1.00 13.89 224 ILE A O 1
ATOM 1400 N N . LYS A 1 190 ? -26.463 25.356 -5.652 1.00 11.34 225 LYS A N 1
ATOM 1401 C CA . LYS A 1 190 ? -27.100 24.053 -5.528 1.00 12.00 225 LYS A CA 1
ATOM 1402 C C . LYS A 1 190 ? -26.117 22.894 -5.698 1.00 12.88 225 LYS A C 1
ATOM 1403 O O . LYS A 1 190 ? -25.377 22.833 -6.698 1.00 12.27 225 LYS A O 1
ATOM 1409 N N . SER A 1 191 ? -26.133 21.947 -4.767 1.00 16.90 226 SER A N 1
ATOM 1410 C CA A SER A 1 191 ? -25.232 20.795 -4.841 0.50 24.39 226 SER A CA 1
ATOM 1411 C CA B SER A 1 191 ? -25.251 20.794 -4.829 0.50 20.14 226 SER A CA 1
ATOM 1412 C C . SER A 1 191 ? -25.494 19.985 -6.109 1.00 12.08 226 SER A C 1
ATOM 1413 O O . SER A 1 191 ? -24.555 19.431 -6.717 1.00 13.24 226 SER A O 1
ATOM 1418 N N . ALA A 1 192 ? -26.763 19.913 -6.525 1.00 12.57 227 ALA A N 1
ATOM 1419 C CA . ALA A 1 192 ? -27.123 19.137 -7.711 1.00 13.49 227 ALA A CA 1
ATOM 1420 C C . ALA A 1 192 ? -26.485 19.698 -8.996 1.00 10.70 227 ALA A C 1
ATOM 1421 O O . ALA A 1 192 ? -26.124 18.951 -9.912 1.00 13.83 227 ALA A O 1
ATOM 1423 N N . TRP A 1 193 ? -26.319 21.013 -9.045 1.00 12.02 228 TRP A N 1
ATOM 1424 C CA . TRP A 1 193 ? -25.633 21.642 -10.181 1.00 9.92 228 TRP A CA 1
ATOM 1425 C C . TRP A 1 193 ? -24.137 21.349 -10.132 1.00 11.84 228 TRP A C 1
ATOM 1426 O O . TRP A 1 193 ? -23.505 20.962 -11.124 1.00 11.81 228 TRP A O 1
ATOM 1437 N N . MET A 1 194 ? -23.548 21.506 -8.951 1.00 12.66 229 MET A N 1
ATOM 1438 C CA A MET A 1 194 ? -22.121 21.191 -8.766 0.50 11.07 229 MET A CA 1
ATOM 1439 C CA B MET A 1 194 ? -22.128 21.210 -8.772 0.50 11.07 229 MET A CA 1
ATOM 1440 C C . MET A 1 194 ? -21.853 19.741 -9.153 1.00 11.89 229 MET A C 1
ATOM 1441 O O . MET A 1 194 ? -20.812 19.410 -9.746 1.00 12.06 229 MET A O 1
ATOM 1450 N N . ASP A 1 195 ? -22.790 18.851 -8.832 1.00 11.30 230 ASP A N 1
ATOM 1451 C CA . ASP A 1 195 ? -22.632 17.450 -9.194 1.00 11.41 230 ASP A CA 1
ATOM 1452 C C . ASP A 1 195 ? -22.525 17.275 -10.717 1.00 11.68 230 ASP A C 1
ATOM 1453 O O . ASP A 1 195 ? -21.789 16.433 -11.209 1.00 12.35 230 ASP A O 1
ATOM 1458 N N . LYS A 1 196 ? -23.351 18.012 -11.465 1.00 11.78 231 LYS A N 1
ATOM 1459 C CA . LYS A 1 196 ? -23.355 17.908 -12.942 1.00 12.61 231 LYS A CA 1
ATOM 1460 C C . LYS A 1 196 ? -22.028 18.411 -13.525 1.00 10.07 231 LYS A C 1
ATOM 1461 O O . LYS A 1 196 ? -21.432 17.811 -14.395 1.00 11.71 231 LYS A O 1
ATOM 1467 N N . VAL A 1 197 ? -21.592 19.562 -13.028 1.00 10.82 232 VAL A N 1
ATOM 1468 C CA . VAL A 1 197 ? -20.300 20.111 -13.435 1.00 13.86 232 VAL A CA 1
ATOM 1469 C C . VAL A 1 197 ? -19.168 19.086 -13.131 1.00 9.80 232 VAL A C 1
ATOM 1470 O O . VAL A 1 197 ? -18.313 18.764 -13.971 1.00 10.61 232 VAL A O 1
ATOM 1474 N N . GLU A 1 198 ? -19.161 18.588 -11.904 1.00 10.42 233 GLU A N 1
ATOM 1475 C CA . GLU A 1 198 ? -18.141 17.610 -11.512 1.00 10.55 233 GLU A CA 1
ATOM 1476 C C . GLU A 1 198 ? -18.164 16.352 -12.387 1.00 9.17 233 GLU A C 1
ATOM 1477 O O . GLU A 1 198 ? -17.118 15.802 -12.714 1.00 10.82 233 GLU A O 1
ATOM 1483 N N . ALA A 1 199 ? -19.365 15.871 -12.743 1.00 10.31 234 ALA A N 1
ATOM 1484 C CA . ALA A 1 199 ? -19.452 14.656 -13.559 1.00 11.56 234 ALA A CA 1
ATOM 1485 C C . ALA A 1 199 ? -18.768 14.872 -14.937 1.00 10.59 234 ALA A C 1
ATOM 1486 O O . ALA A 1 199 ? -18.092 13.993 -15.473 1.00 12.73 234 ALA A O 1
ATOM 1488 N N . ALA A 1 200 ? -18.937 16.072 -15.486 1.00 10.97 235 ALA A N 1
ATOM 1489 C CA . ALA A 1 200 ? -18.318 16.399 -16.781 1.00 11.34 235 ALA A CA 1
ATOM 1490 C C . ALA A 1 200 ? -16.800 16.520 -16.642 1.00 10.96 235 ALA A C 1
ATOM 1491 O O . ALA A 1 200 ? -16.041 16.031 -17.470 1.00 10.80 235 ALA A O 1
ATOM 1493 N N . VAL A 1 201 ? -16.357 17.163 -15.568 1.00 10.31 236 VAL A N 1
ATOM 1494 C CA . VAL A 1 201 ? -14.926 17.281 -15.295 1.00 8.85 236 VAL A CA 1
ATOM 1495 C C . VAL A 1 201 ? -14.289 15.880 -15.150 1.00 9.60 236 VAL A C 1
ATOM 1496 O O . VAL A 1 201 ? -13.260 15.588 -15.748 1.00 11.37 236 VAL A O 1
ATOM 1500 N N . LYS A 1 202 ? -14.929 15.015 -14.366 1.00 10.62 237 LYS A N 1
ATOM 1501 C CA . LYS A 1 202 ? -14.447 13.654 -14.177 1.00 13.10 237 LYS A CA 1
ATOM 1502 C C . LYS A 1 202 ? -14.357 12.888 -15.522 1.00 11.04 237 LYS A C 1
ATOM 1503 O O . LYS A 1 202 ? -13.360 12.207 -15.834 1.00 13.56 237 LYS A O 1
ATOM 1509 N N . ALA A 1 203 ? -15.403 13.011 -16.344 1.00 11.65 238 ALA A N 1
ATOM 1510 C CA . ALA A 1 203 ? -15.397 12.345 -17.672 1.00 12.07 238 ALA A CA 1
ATOM 1511 C C . ALA A 1 203 ? -14.241 12.843 -18.556 1.00 12.19 238 ALA A C 1
ATOM 1512 O O . ALA A 1 203 ? -13.565 12.069 -19.215 1.00 13.63 238 ALA A O 1
ATOM 1514 N N . ALA A 1 204 ? -13.996 14.156 -18.516 1.00 10.91 239 ALA A N 1
ATOM 1515 C CA . ALA A 1 204 ? -12.919 14.740 -19.323 1.00 11.07 239 ALA A CA 1
ATOM 1516 C C . ALA A 1 204 ? -11.545 14.251 -18.825 1.00 11.25 239 ALA A C 1
ATOM 1517 O O . ALA A 1 204 ? -10.651 13.905 -19.600 1.00 11.13 239 ALA A O 1
ATOM 1519 N N . LEU A 1 205 ? -11.367 14.269 -17.514 1.00 10.96 240 LEU A N 1
ATOM 1520 C CA . LEU A 1 205 ? -10.122 13.791 -16.939 1.00 10.87 240 LEU A CA 1
ATOM 1521 C C . LEU A 1 205 ? -9.884 12.301 -17.229 1.00 12.08 240 LEU A C 1
ATOM 1522 O O . LEU A 1 205 ? -8.770 11.869 -17.536 1.00 14.10 240 LEU A O 1
ATOM 1527 N N . ASP A 1 206 ? -10.942 11.516 -17.074 1.00 12.79 241 ASP A N 1
ATOM 1528 C CA . ASP A 1 206 ? -10.846 10.069 -17.340 1.00 14.44 241 ASP A CA 1
ATOM 1529 C C . ASP A 1 206 ? -10.497 9.744 -18.807 1.00 15.22 241 ASP A C 1
ATOM 1530 O O . ASP A 1 206 ? -9.893 8.717 -19.097 1.00 18.54 241 ASP A O 1
ATOM 1535 N N . ALA A 1 207 ? -10.884 10.641 -19.720 1.00 13.89 242 ALA A N 1
ATOM 1536 C CA . ALA A 1 207 ? -10.531 10.551 -21.134 1.00 12.97 242 ALA A CA 1
ATOM 1537 C C . ALA A 1 207 ? -9.094 10.920 -21.438 1.00 12.91 242 ALA A C 1
ATOM 1538 O O . ALA A 1 207 ? -8.631 10.777 -22.550 1.00 16.10 242 ALA A O 1
ATOM 1540 N N . GLY A 1 208 ? -8.393 11.432 -20.440 1.00 12.05 243 GLY A N 1
ATOM 1541 C CA . GLY A 1 208 ? -6.980 11.722 -20.574 1.00 14.08 243 GLY A CA 1
ATOM 1542 C C . GLY A 1 208 ? -6.675 13.175 -20.889 1.00 15.53 243 GLY A C 1
ATOM 1543 O O . GLY A 1 208 ? -5.576 13.489 -21.317 1.00 14.97 243 GLY A O 1
ATOM 1544 N N . LEU A 1 209 ? -7.642 14.050 -20.677 1.00 12.17 244 LEU A N 1
ATOM 1545 C CA . LEU A 1 209 ? -7.451 15.480 -20.963 1.00 9.24 244 LEU A CA 1
ATOM 1546 C C . LEU A 1 209 ? -7.039 16.317 -19.745 1.00 8.60 244 LEU A C 1
ATOM 1547 O O . LEU A 1 209 ? -7.430 16.017 -18.612 1.00 11.22 244 LEU A O 1
ATOM 1552 N N . TYR A 1 210 ? -6.276 17.384 -19.985 1.00 8.26 245 TYR A N 1
ATOM 1553 C CA . TYR A 1 210 ? -6.258 18.526 -19.068 1.00 8.59 245 TYR A CA 1
ATOM 1554 C C . TYR A 1 210 ? -7.598 19.211 -19.130 1.00 8.46 245 TYR A C 1
ATOM 1555 O O . TYR A 1 210 ? -8.192 19.316 -20.207 1.00 8.78 245 TYR A O 1
ATOM 1564 N N . VAL A 1 211 ? -8.063 19.717 -17.985 1.00 9.66 246 VAL A N 1
ATOM 1565 C CA . VAL A 1 211 ? -9.374 20.358 -17.880 1.00 8.51 246 VAL A CA 1
ATOM 1566 C C . VAL A 1 211 ? -9.225 21.716 -17.218 1.00 7.70 246 VAL A C 1
ATOM 1567 O O . VAL A 1 211 ? -8.574 21.813 -16.184 1.00 8.94 246 VAL A O 1
ATOM 1571 N N . ILE A 1 212 ? -9.802 22.744 -17.813 1.00 7.30 247 ILE A N 1
ATOM 1572 C CA . ILE A 1 212 ? -9.906 24.069 -17.259 1.00 6.68 247 ILE A CA 1
ATOM 1573 C C . ILE A 1 212 ? -11.380 24.390 -16.991 1.00 8.11 247 ILE A C 1
ATOM 1574 O O . ILE A 1 212 ? -12.208 24.276 -17.915 1.00 8.54 247 ILE A O 1
ATOM 1579 N N . ILE A 1 213 ? -11.734 24.751 -15.763 1.00 9.28 248 ILE A N 1
ATOM 1580 C CA . ILE A 1 213 ? -13.076 25.277 -15.440 1.00 10.45 248 ILE A CA 1
ATOM 1581 C C . ILE A 1 213 ? -12.956 26.731 -15.010 1.00 7.33 248 ILE A C 1
ATOM 1582 O O . ILE A 1 213 ? -11.965 27.117 -14.376 1.00 9.24 248 ILE A O 1
ATOM 1587 N N . ASN A 1 214 ? -13.947 27.540 -15.336 1.00 9.63 249 ASN A N 1
ATOM 1588 C CA . ASN A 1 214 ? -13.964 28.942 -14.967 1.00 7.96 249 ASN A CA 1
ATOM 1589 C C . ASN A 1 214 ? -15.290 29.335 -14.318 1.00 8.73 249 ASN A C 1
ATOM 1590 O O . ASN A 1 214 ? -16.142 28.490 -14.031 1.00 10.45 249 ASN A O 1
ATOM 1595 N N . ILE A 1 215 ? -15.423 30.619 -14.017 1.00 7.03 250 ILE A N 1
ATOM 1596 C CA . ILE A 1 215 ? -16.743 31.272 -13.890 1.00 8.77 250 ILE A CA 1
ATOM 1597 C C . ILE A 1 215 ? -16.825 32.215 -15.100 1.00 7.90 250 ILE A C 1
ATOM 1598 O O . ILE A 1 215 ? -16.006 33.105 -15.264 1.00 9.78 250 ILE A O 1
ATOM 1603 N N . HIS A 1 216 ? -17.819 32.012 -15.962 1.00 7.79 251 HIS A N 1
ATOM 1604 C CA . HIS A 1 216 ? -17.861 32.683 -17.250 1.00 8.20 251 HIS A CA 1
ATOM 1605 C C . HIS A 1 216 ? -18.707 33.958 -17.119 1.00 8.56 251 HIS A C 1
ATOM 1606 O O . HIS A 1 216 ? -18.985 34.420 -16.005 1.00 10.47 251 HIS A O 1
ATOM 1613 N N . TRP A 1 217 ? -19.141 34.504 -18.245 1.00 8.45 252 TRP A N 1
ATOM 1614 C CA . TRP A 1 217 ? -19.886 35.766 -18.302 1.00 9.18 252 TRP A CA 1
ATOM 1615 C C . TRP A 1 217 ? -21.157 35.751 -17.440 1.00 10.07 252 TRP A C 1
ATOM 1616 O O . TRP A 1 217 ? -21.388 36.639 -16.635 1.00 9.25 252 TRP A O 1
ATOM 1627 N N . GLU A 1 218 ? -21.981 34.735 -17.652 1.00 9.57 253 GLU A N 1
ATOM 1628 C CA . GLU A 1 218 ? -23.238 34.506 -16.905 1.00 9.94 253 GLU A CA 1
ATOM 1629 C C . GLU A 1 218 ? -24.027 35.787 -16.549 1.00 10.38 253 GLU A C 1
ATOM 1630 O O . GLU A 1 218 ? -24.406 36.036 -15.404 1.00 12.81 253 GLU A O 1
ATOM 1636 N N . GLY A 1 219 ? -24.287 36.589 -17.580 1.00 10.04 254 GLY A N 1
ATOM 1637 C CA . GLY A 1 219 ? -25.092 37.798 -17.463 1.00 11.66 254 GLY A CA 1
ATOM 1638 C C . GLY A 1 219 ? -24.342 39.088 -17.229 1.00 11.18 254 GLY A C 1
ATOM 1639 O O . GLY A 1 219 ? -24.926 40.179 -17.342 1.00 14.62 254 GLY A O 1
ATOM 1640 N N . GLY A 1 220 ? -23.054 38.980 -16.895 1.00 11.08 255 GLY A N 1
ATOM 1641 C CA . GLY A 1 220 ? -22.176 40.157 -16.834 1.00 10.87 255 GLY A CA 1
ATOM 1642 C C . GLY A 1 220 ? -22.070 40.820 -15.464 1.00 9.67 255 GLY A C 1
ATOM 1643 O O . GLY A 1 220 ? -21.586 41.958 -15.366 1.00 11.63 255 GLY A O 1
ATOM 1644 N N . TRP A 1 221 ? -22.480 40.141 -14.389 1.00 11.10 256 TRP A N 1
ATOM 1645 C CA . TRP A 1 221 ? -22.426 40.773 -13.057 1.00 13.99 256 TRP A CA 1
ATOM 1646 C C . TRP A 1 221 ? -21.048 41.264 -12.642 1.00 10.22 256 TRP A C 1
ATOM 1647 O O . TRP A 1 221 ? -20.955 42.198 -11.857 1.00 10.71 256 TRP A O 1
ATOM 1658 N N . LEU A 1 222 ? -19.980 40.635 -13.166 1.00 9.94 257 LEU A N 1
ATOM 1659 C CA . LEU A 1 222 ? -18.614 41.003 -12.757 1.00 10.36 257 LEU A CA 1
ATOM 1660 C C . LEU A 1 222 ? -18.108 42.242 -13.515 1.00 11.74 257 LEU A C 1
ATOM 1661 O O . LEU A 1 222 ? -17.069 42.803 -13.187 1.00 10.83 257 LEU A O 1
ATOM 1666 N N . ASN A 1 223 ? -18.861 42.675 -14.526 1.00 9.72 258 ASN A N 1
ATOM 1667 C CA . ASN A 1 223 ? -18.411 43.727 -15.430 1.00 10.91 258 ASN A CA 1
ATOM 1668 C C . ASN A 1 223 ? -18.639 45.136 -14.911 1.00 10.38 258 ASN A C 1
ATOM 1669 O O . ASN A 1 223 ? -19.222 45.996 -15.591 1.00 12.07 258 ASN A O 1
ATOM 1674 N N . HIS A 1 224 ? -18.163 45.357 -13.691 1.00 12.12 259 HIS A N 1
ATOM 1675 C CA . HIS A 1 224 ? -18.199 46.664 -13.040 1.00 10.65 259 HIS A CA 1
ATOM 1676 C C . HIS A 1 224 ? -16.924 46.911 -12.262 1.00 10.73 259 HIS A C 1
ATOM 1677 O O . HIS A 1 224 ? -16.938 46.993 -11.019 1.00 14.17 259 HIS A O 1
ATOM 1684 N N . PRO A 1 225 ? -15.809 47.074 -12.984 1.00 10.59 260 PRO A N 1
ATOM 1685 C CA . PRO A 1 225 ? -14.491 47.152 -12.329 1.00 13.25 260 PRO A CA 1
ATOM 1686 C C . PRO A 1 225 ? -14.213 48.584 -11.862 1.00 11.39 260 PRO A C 1
ATOM 1687 O O . PRO A 1 225 ? -13.376 49.274 -12.413 1.00 11.87 260 PRO A O 1
ATOM 1691 N N . VAL A 1 226 ? -14.979 49.001 -10.861 1.00 12.62 261 VAL A N 1
ATOM 1692 C CA . VAL A 1 226 ? -14.914 50.347 -10.295 1.00 11.43 261 VAL A CA 1
ATOM 1693 C C . VAL A 1 226 ? -14.976 50.227 -8.777 1.00 14.82 261 VAL A C 1
ATOM 1694 O O . VAL A 1 226 ? -15.547 49.275 -8.229 1.00 13.51 261 VAL A O 1
ATOM 1698 N N . ASP A 1 227 ? -14.370 51.193 -8.108 1.00 13.23 262 ASP A N 1
ATOM 1699 C CA . ASP A 1 227 ? -14.292 51.180 -6.652 1.00 15.90 262 ASP A CA 1
ATOM 1700 C C . ASP A 1 227 ? -15.662 51.125 -5.986 1.00 15.13 262 ASP A C 1
ATOM 1701 O O . ASP A 1 227 ? -15.794 50.512 -4.942 1.00 19.30 262 ASP A O 1
ATOM 1706 N N . ALA A 1 228 ? -16.685 51.725 -6.609 1.00 16.04 263 ALA A N 1
ATOM 1707 C CA . ALA A 1 228 ? -18.036 51.734 -6.026 1.00 15.57 263 ALA A CA 1
ATOM 1708 C C . ALA A 1 228 ? -18.656 50.337 -5.930 1.00 15.55 263 ALA A C 1
ATOM 1709 O O . ALA A 1 228 ? -19.524 50.099 -5.118 1.00 18.85 263 ALA A O 1
ATOM 1711 N N . ASN A 1 229 ? -18.191 49.416 -6.770 1.00 14.62 264 ASN A N 1
ATOM 1712 C CA A ASN A 1 229 ? -18.727 48.052 -6.772 0.50 16.09 264 ASN A CA 1
ATOM 1713 C CA B ASN A 1 229 ? -18.728 48.048 -6.840 0.50 17.91 264 ASN A CA 1
ATOM 1714 C C . ASN A 1 229 ? -17.724 46.995 -6.346 1.00 13.07 264 A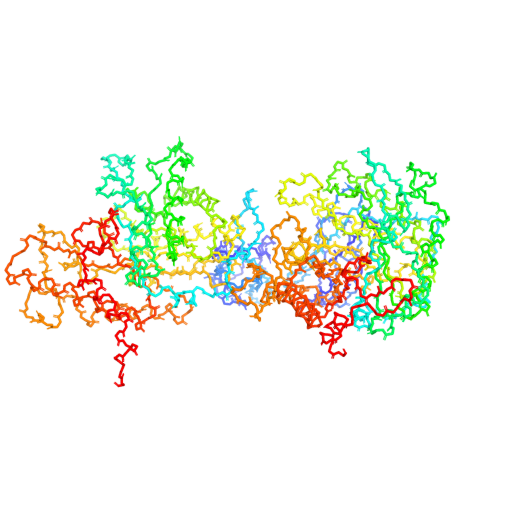SN A C 1
ATOM 1715 O O . ASN A 1 229 ? -18.067 45.816 -6.239 1.00 15.02 264 ASN A O 1
ATOM 1724 N N . LYS A 1 230 ? -16.488 47.414 -6.060 1.00 13.76 265 LYS A N 1
ATOM 1725 C CA . LYS A 1 230 ? -15.403 46.458 -5.771 1.00 12.79 265 LYS A CA 1
ATOM 1726 C C . LYS A 1 230 ? -15.701 45.560 -4.566 1.00 12.88 265 LYS A C 1
ATOM 1727 O O . LYS A 1 230 ? -15.458 44.340 -4.609 1.00 14.01 265 LYS A O 1
ATOM 1733 N N . GLU A 1 231 ? -16.205 46.144 -3.480 1.00 18.51 266 GLU A N 1
ATOM 1734 C CA . GLU A 1 231 ? -16.433 45.372 -2.260 1.00 16.62 266 GLU A CA 1
ATOM 1735 C C . GLU A 1 231 ? -17.432 44.227 -2.513 1.00 15.29 266 GLU A C 1
ATOM 1736 O O . GLU A 1 231 ? -17.192 43.065 -2.155 1.00 15.22 266 GLU A O 1
ATOM 1742 N N . ALA A 1 232 ? -18.551 44.557 -3.152 1.00 14.85 267 ALA A N 1
ATOM 1743 C CA . ALA A 1 232 ? -19.602 43.587 -3.426 1.00 15.68 267 ALA A CA 1
ATOM 1744 C C . ALA A 1 232 ? -19.132 42.511 -4.401 1.00 12.85 267 ALA A C 1
ATOM 1745 O O . ALA A 1 232 ? -19.445 41.314 -4.237 1.00 15.22 267 ALA A O 1
ATOM 1747 N N . LEU A 1 233 ? -18.400 42.940 -5.430 1.00 12.73 268 LEU A N 1
ATOM 1748 C CA . LEU A 1 233 ? -17.933 42.002 -6.463 1.00 12.45 268 LEU A CA 1
ATOM 1749 C C . LEU A 1 233 ? -16.843 41.069 -5.912 1.00 10.55 268 LEU A C 1
ATOM 1750 O O . LEU A 1 233 ? -16.888 39.845 -6.152 1.00 12.16 268 LEU A O 1
ATOM 1755 N N . ASP A 1 234 ? -15.908 41.635 -5.154 1.00 12.85 269 ASP A N 1
ATOM 1756 C CA . ASP A 1 234 ? -14.857 40.823 -4.524 1.00 12.41 269 ASP A CA 1
ATOM 1757 C C . ASP A 1 234 ? -15.508 39.792 -3.590 1.00 12.43 269 ASP A C 1
ATOM 1758 O O . ASP A 1 234 ? -15.100 38.635 -3.539 1.00 11.16 269 ASP A O 1
ATOM 1763 N N . GLU A 1 235 ? -16.507 40.216 -2.801 1.00 13.65 270 GLU A N 1
ATOM 1764 C CA . GLU A 1 235 ? -17.159 39.326 -1.843 1.00 12.34 270 GLU A CA 1
ATOM 1765 C C . GLU A 1 235 ? -17.851 38.176 -2.566 1.00 11.08 270 GLU A C 1
ATOM 1766 O O . GLU A 1 235 ? -17.740 37.004 -2.170 1.00 12.77 270 GLU A O 1
ATOM 1772 N N . ARG A 1 236 ? -18.553 38.499 -3.659 1.00 13.27 271 ARG A N 1
ATOM 1773 C CA . ARG A 1 236 ? -19.254 37.477 -4.429 1.00 11.23 271 ARG A CA 1
ATOM 1774 C C . ARG A 1 236 ? -18.293 36.501 -5.113 1.00 11.37 271 ARG A C 1
ATOM 1775 O O . ARG A 1 236 ? -18.517 35.297 -5.089 1.00 10.97 271 ARG A O 1
ATOM 1783 N N . LEU A 1 237 ? -17.259 37.038 -5.751 1.00 10.16 272 LEU A N 1
ATOM 1784 C CA . LEU A 1 237 ? -16.283 36.206 -6.462 1.00 10.35 272 LEU A CA 1
ATOM 1785 C C . LEU A 1 237 ? -15.633 35.223 -5.467 1.00 9.87 272 LEU A C 1
ATOM 1786 O O . LEU A 1 237 ? -15.491 34.010 -5.756 1.00 10.37 272 LEU A O 1
ATOM 1791 N N . GLU A 1 238 ? -15.280 35.720 -4.283 1.00 9.94 273 GLU A N 1
ATOM 1792 C CA . GLU A 1 238 ? -14.744 34.852 -3.229 1.00 9.98 273 GLU A CA 1
ATOM 1793 C C . GLU A 1 238 ? -15.732 33.770 -2.806 1.00 10.23 273 GLU A C 1
ATOM 1794 O O . GLU A 1 238 ? -15.389 32.597 -2.664 1.00 10.41 273 GLU A O 1
ATOM 1800 N N . ALA A 1 239 ? -16.986 34.173 -2.566 1.00 10.48 274 ALA A N 1
ATOM 1801 C CA . ALA A 1 239 ? -17.987 33.230 -2.057 1.00 10.17 274 ALA A CA 1
ATOM 1802 C C . ALA A 1 239 ? -18.213 32.097 -3.045 1.00 8.42 274 ALA A C 1
ATOM 1803 O O . ALA A 1 239 ? -18.355 30.935 -2.660 1.00 11.35 274 ALA A O 1
ATOM 1805 N N . MET A 1 240 ? -18.199 32.439 -4.330 1.00 10.55 275 MET A N 1
ATOM 1806 C CA . MET A 1 240 ? -18.413 31.461 -5.381 1.00 10.13 275 MET A CA 1
ATOM 1807 C C . MET A 1 240 ? -17.201 30.561 -5.525 1.00 8.63 275 MET A C 1
ATOM 1808 O O . MET A 1 240 ? -17.311 29.319 -5.491 1.00 9.72 275 MET A O 1
ATOM 1813 N N . TRP A 1 241 ? -16.013 31.171 -5.627 1.00 10.64 276 TRP A N 1
ATOM 1814 C CA . TRP A 1 241 ? -14.796 30.356 -5.773 1.00 9.05 276 TRP A CA 1
ATOM 1815 C C . TRP A 1 241 ? -14.469 29.481 -4.563 1.00 8.16 276 TRP A C 1
ATOM 1816 O O . TRP A 1 241 ? -13.895 28.400 -4.715 1.00 8.95 276 TRP A O 1
ATOM 1827 N N . LYS A 1 242 ? -14.859 29.926 -3.365 1.00 9.03 277 LYS A N 1
ATOM 1828 C CA . LYS A 1 242 ? -14.639 29.091 -2.196 1.00 9.51 277 LYS A CA 1
ATOM 1829 C C . LYS A 1 242 ? -15.363 27.738 -2.354 1.00 8.05 277 LYS A C 1
ATOM 1830 O O . LYS A 1 242 ? -14.827 26.652 -2.077 1.00 9.75 277 LYS A O 1
ATOM 1836 N N . GLN A 1 243 ? -16.614 27.813 -2.813 1.00 8.96 278 GLN A N 1
ATOM 1837 C CA . GLN A 1 243 ? -17.399 26.614 -3.030 1.00 8.92 278 GLN A CA 1
ATOM 1838 C C . GLN A 1 243 ? -16.829 25.700 -4.097 1.00 8.77 278 GLN A C 1
ATOM 1839 O O . GLN A 1 243 ? -16.748 24.472 -3.946 1.00 10.34 278 GLN A O 1
ATOM 1845 N N . ILE A 1 244 ? -16.482 26.315 -5.222 1.00 9.14 279 ILE A N 1
ATOM 1846 C CA . ILE A 1 244 ? -15.963 25.530 -6.347 1.00 9.65 279 ILE A CA 1
ATOM 1847 C C . ILE A 1 244 ? -14.604 24.889 -5.977 1.00 7.43 279 ILE A C 1
ATOM 1848 O O . ILE A 1 244 ? -14.365 23.683 -6.200 1.00 9.82 279 ILE A O 1
ATOM 1853 N N . ALA A 1 245 ? -13.730 25.704 -5.367 1.00 8.74 280 ALA A N 1
ATOM 1854 C CA . ALA A 1 245 ? -12.423 25.203 -4.928 1.00 9.16 280 ALA A CA 1
ATOM 1855 C C . ALA A 1 245 ? -12.556 24.055 -3.949 1.00 9.75 280 ALA A C 1
ATOM 1856 O O . ALA A 1 245 ? -11.841 23.059 -4.047 1.00 9.14 280 ALA A O 1
ATOM 1858 N N . LEU A 1 246 ? -13.483 24.170 -2.996 1.00 8.74 281 LEU A N 1
ATOM 1859 C CA . LEU A 1 246 ? -13.683 23.071 -2.031 1.00 9.96 281 LEU A CA 1
ATOM 1860 C C . LEU A 1 246 ? -14.215 21.820 -2.696 1.00 9.97 281 LEU A C 1
ATOM 1861 O O . LEU A 1 246 ? -13.794 20.701 -2.370 1.00 11.67 281 LEU A O 1
ATOM 1866 N N . ARG A 1 247 ? -15.130 21.984 -3.643 1.00 9.87 282 ARG A N 1
ATOM 1867 C CA . ARG A 1 247 ? -15.677 20.787 -4.317 1.00 11.43 282 ARG A CA 1
ATOM 1868 C C . ARG A 1 247 ? -14.571 20.027 -5.082 1.00 8.17 282 ARG A C 1
ATOM 1869 O O . ARG A 1 247 ? -14.550 18.794 -5.092 1.00 10.53 282 ARG A O 1
ATOM 1877 N N . PHE A 1 248 ? -13.682 20.786 -5.747 1.00 9.01 283 PHE A N 1
ATOM 1878 C CA . PHE A 1 248 ? -12.685 20.213 -6.628 1.00 8.36 283 PHE A CA 1
ATOM 1879 C C . PHE A 1 248 ? -11.268 20.069 -6.029 1.00 8.79 283 PHE A C 1
ATOM 1880 O O . PHE A 1 248 ? -10.298 19.747 -6.721 1.00 10.04 283 PHE A O 1
ATOM 1888 N N . ARG A 1 249 ? -11.168 20.250 -4.709 1.00 8.51 284 ARG A N 1
ATOM 1889 C CA . ARG A 1 249 ? -9.873 20.351 -4.041 1.00 9.41 284 ARG A CA 1
ATOM 1890 C C . ARG A 1 249 ? -9.003 19.101 -4.205 1.00 9.89 284 ARG A C 1
ATOM 1891 O O . ARG A 1 249 ? -7.778 19.212 -4.239 1.00 10.13 284 ARG A O 1
ATOM 1899 N N . ASP A 1 250 ? -9.617 17.913 -4.254 1.00 10.50 285 ASP A N 1
ATOM 1900 C CA . ASP A 1 250 ? -8.838 16.656 -4.279 1.00 10.07 285 ASP A CA 1
ATOM 1901 C C . ASP A 1 250 ? -8.455 16.171 -5.664 1.00 10.59 285 ASP A C 1
ATOM 1902 O O . ASP A 1 250 ? -7.861 15.116 -5.787 1.00 11.42 285 ASP A O 1
ATOM 1907 N N . TYR A 1 251 ? -8.771 16.932 -6.711 1.00 10.97 286 TYR A N 1
ATOM 1908 C CA . TYR A 1 251 ? -8.354 16.566 -8.071 1.00 10.68 286 TYR A CA 1
ATOM 1909 C C . TYR A 1 251 ? -6.885 16.892 -8.313 1.00 10.76 286 TYR A C 1
ATOM 1910 O O . TYR A 1 251 ? -6.340 17.845 -7.738 1.00 9.89 286 TYR A O 1
ATOM 1919 N N . ASP A 1 252 ? -6.255 16.084 -9.153 1.00 10.51 287 ASP A N 1
ATOM 1920 C CA . ASP A 1 252 ? -4.844 16.229 -9.425 1.00 9.95 287 ASP A CA 1
ATOM 1921 C C . ASP A 1 252 ? -4.544 17.412 -10.376 1.00 9.04 287 ASP A C 1
ATOM 1922 O O . ASP A 1 252 ? -5.440 18.221 -10.701 1.00 9.56 287 ASP A O 1
ATOM 1927 N N . ASP A 1 253 ? -3.287 17.531 -10.792 1.00 7.69 288 ASP A N 1
ATOM 1928 C CA . ASP A 1 253 ? -2.818 18.737 -11.480 1.00 8.86 288 ASP A CA 1
ATOM 1929 C C . ASP A 1 253 ? -3.282 18.871 -12.942 1.00 8.86 288 ASP A C 1
ATOM 1930 O O . ASP A 1 253 ? -3.011 19.848 -13.615 1.00 8.84 288 ASP A O 1
ATOM 1935 N N . ARG A 1 254 ? -4.008 17.868 -13.417 1.00 8.62 289 ARG A N 1
ATOM 1936 C CA . ARG A 1 254 ? -4.609 17.945 -14.731 1.00 9.54 289 ARG A CA 1
ATOM 1937 C C . ARG A 1 254 ? -5.831 18.865 -14.712 1.00 8.84 289 ARG A C 1
ATOM 1938 O O . ARG A 1 254 ? -6.323 19.240 -15.773 1.00 9.39 289 ARG A O 1
ATOM 1946 N N . LEU A 1 255 ? -6.346 19.204 -13.527 1.00 8.10 290 LEU A N 1
ATOM 1947 C CA . LEU A 1 255 ? -7.449 20.159 -13.380 1.00 7.83 290 LEU A CA 1
ATOM 1948 C C . LEU A 1 255 ? -6.919 21.524 -12.984 1.00 7.36 290 LEU A C 1
ATOM 1949 O O . LEU A 1 255 ? -6.245 21.662 -11.945 1.00 9.31 290 LEU A O 1
ATOM 1954 N N . LEU A 1 256 ? -7.197 22.509 -13.821 1.00 8.18 291 LEU A N 1
ATOM 1955 C CA . LEU A 1 256 ? -6.834 23.917 -13.615 1.00 7.44 291 LEU A CA 1
ATOM 1956 C C . LEU A 1 256 ? -8.086 24.751 -13.424 1.00 7.18 291 LEU A C 1
ATOM 1957 O O . LEU A 1 256 ? -9.163 24.412 -13.964 1.00 8.15 291 LEU A O 1
ATOM 1962 N N . PHE A 1 257 ? -7.952 25.814 -12.626 1.00 7.55 292 PHE A N 1
ATOM 1963 C CA . PHE A 1 257 ? -9.032 26.776 -12.425 1.00 6.93 292 PHE A CA 1
ATOM 1964 C C . PHE A 1 257 ? -8.693 28.094 -13.101 1.00 7.91 292 PHE A C 1
ATOM 1965 O O . PHE A 1 257 ? -7.561 28.559 -13.014 1.00 8.22 292 PHE A O 1
ATOM 1973 N N . ALA A 1 258 ? -9.689 28.689 -13.753 1.00 8.74 293 ALA A N 1
ATOM 1974 C CA . ALA A 1 258 ? -9.553 30.023 -14.368 1.00 7.67 293 ALA A CA 1
ATOM 1975 C C . ALA A 1 258 ? -10.566 30.971 -13.731 1.00 7.39 293 ALA A C 1
ATOM 1976 O O . ALA A 1 258 ? -11.758 30.713 -13.780 1.00 7.89 293 ALA A O 1
ATOM 1978 N N . GLY A 1 259 ? -10.094 32.073 -13.128 1.00 7.90 294 GLY A N 1
ATOM 1979 C CA . GLY A 1 259 ? -10.931 32.787 -12.166 1.00 8.14 294 GLY A CA 1
ATOM 1980 C C . GLY A 1 259 ? -12.135 33.529 -12.759 1.00 8.52 294 GLY A C 1
ATOM 1981 O O . GLY A 1 259 ? -13.202 33.611 -12.136 1.00 9.68 294 GLY A O 1
ATOM 1982 N N . THR A 1 260 ? -11.912 34.089 -13.947 1.00 7.77 295 THR A N 1
ATOM 1983 C CA . THR A 1 260 ? -12.869 34.978 -14.605 1.00 8.34 295 THR A CA 1
ATOM 1984 C C . THR A 1 260 ? -12.831 34.727 -16.114 1.00 9.45 295 THR A C 1
ATOM 1985 O O . THR A 1 260 ? -12.020 33.949 -16.594 1.00 9.22 295 THR A O 1
ATOM 1989 N N . ASN A 1 261 ? -13.693 35.423 -16.844 1.00 9.29 296 ASN A N 1
ATOM 1990 C CA . ASN A 1 261 ? -13.674 35.356 -18.289 1.00 9.38 296 ASN A CA 1
ATOM 1991 C C . ASN A 1 261 ? -13.203 36.714 -18.844 1.00 8.50 296 ASN A C 1
ATOM 1992 O O . ASN A 1 261 ? -12.038 37.063 -18.664 1.00 10.67 296 ASN A O 1
ATOM 1997 N N . GLU A 1 262 ? -14.107 37.483 -19.477 1.00 9.20 297 GLU A N 1
ATOM 1998 C CA . GLU A 1 262 ? -13.773 38.743 -20.162 1.00 9.06 297 GLU A CA 1
ATOM 1999 C C . GLU A 1 262 ? -14.319 39.935 -19.367 1.00 9.58 297 GLU A C 1
ATOM 2000 O O . GLU A 1 262 ? -15.420 40.421 -19.636 1.00 12.13 297 GLU A O 1
ATOM 2006 N N . VAL A 1 263 ? -13.571 40.382 -18.365 1.00 9.35 298 VAL A N 1
ATOM 2007 C CA . VAL A 1 263 ? -14.018 41.472 -17.484 1.00 9.77 298 VAL A CA 1
ATOM 2008 C C . VAL A 1 263 ? -13.910 42.773 -18.292 1.00 10.09 298 VAL A C 1
ATOM 2009 O O . VAL A 1 263 ? -12.898 43.061 -18.911 1.00 11.55 298 VAL A O 1
ATOM 2013 N N . ASN A 1 264 ? -15.002 43.530 -18.253 1.00 11.23 299 ASN A N 1
ATOM 2014 C CA . ASN A 1 264 ? -15.220 44.764 -19.004 1.00 14.02 299 ASN A CA 1
ATOM 2015 C C . ASN A 1 264 ? -15.987 45.717 -18.095 1.00 11.89 299 ASN A C 1
ATOM 2016 O O . ASN A 1 264 ? -16.566 45.292 -17.127 1.00 10.91 299 ASN A O 1
ATOM 2021 N N . ASN A 1 265 ? -15.976 47.015 -18.406 1.00 10.83 300 ASN A N 1
ATOM 2022 C CA . ASN A 1 265 ? -16.921 47.925 -17.781 1.00 12.27 300 ASN A CA 1
ATOM 2023 C C . ASN A 1 265 ? -18.202 48.088 -18.626 1.00 12.34 300 ASN A C 1
ATOM 2024 O O . ASN A 1 265 ? -18.241 48.878 -19.560 1.00 16.81 300 ASN A O 1
ATOM 2029 N N . ASP A 1 266 ? -19.241 47.350 -18.268 1.00 11.10 301 ASP A N 1
ATOM 2030 C CA . ASP A 1 266 ? -20.485 47.319 -19.040 1.00 14.48 301 ASP A CA 1
ATOM 2031 C C . ASP A 1 266 ? -21.273 48.622 -19.030 1.00 19.41 301 ASP A C 1
ATOM 2032 O O . ASP A 1 266 ? -22.171 48.787 -19.849 1.00 24.63 301 ASP A O 1
ATOM 2037 N N . ASP A 1 267 ? -20.950 49.510 -18.091 1.00 16.14 302 ASP A N 1
ATOM 2038 C CA . ASP A 1 267 ? -21.597 50.827 -17.961 1.00 16.91 302 ASP A CA 1
ATOM 2039 C C . ASP A 1 267 ? -20.900 51.900 -18.801 1.00 20.29 302 ASP A C 1
ATOM 2040 O O . ASP A 1 267 ? -21.415 53.011 -18.909 1.00 22.49 302 ASP A O 1
ATOM 2045 N N . ALA A 1 268 ? -19.733 51.608 -19.392 1.00 19.57 303 ALA A N 1
ATOM 2046 C CA . ALA A 1 268 ? -18.948 52.691 -20.040 1.00 18.52 303 ALA A CA 1
ATOM 2047 C C . ALA A 1 268 ? -19.032 52.737 -21.562 1.00 26.43 303 ALA A C 1
ATOM 2048 O O . ALA A 1 268 ? -18.372 53.560 -22.197 1.00 21.20 303 ALA A O 1
ATOM 2050 N N . ASN A 1 269 ? -19.839 51.865 -22.157 1.00 28.51 304 ASN A N 1
ATOM 2051 C CA . ASN A 1 269 ? -20.142 51.968 -23.596 1.00 26.61 304 ASN A CA 1
ATOM 2052 C C . ASN A 1 269 ? -18.896 51.952 -24.519 1.00 26.48 304 ASN A C 1
ATOM 2053 O O . ASN A 1 269 ? -18.819 52.733 -25.449 1.00 33.08 304 ASN A O 1
ATOM 2058 N N . GLY A 1 270 ? -17.918 51.087 -24.227 1.00 24.01 305 GLY A N 1
ATOM 2059 C CA . GLY A 1 270 ? -16.690 50.961 -25.062 1.00 35.80 305 GLY A CA 1
ATOM 2060 C C . GLY A 1 270 ? -15.661 52.089 -24.855 1.00 20.49 305 GLY A C 1
ATOM 2061 O O . GLY A 1 270 ? -14.741 52.280 -25.654 1.00 22.59 305 GLY A O 1
ATOM 2062 N N . ALA A 1 271 ? -15.797 52.849 -23.775 1.00 17.59 306 ALA A N 1
ATOM 2063 C CA . ALA A 1 271 ? -14.754 53.821 -23.396 1.00 16.44 306 ALA A CA 1
ATOM 2064 C C . ALA A 1 271 ? -13.400 53.121 -23.171 1.00 12.63 306 ALA A C 1
ATOM 2065 O O . ALA A 1 271 ? -13.326 51.958 -22.703 1.00 16.27 306 ALA A O 1
ATOM 2067 N N . GLN A 1 272 ? -12.319 53.849 -23.404 1.00 17.44 307 GLN A N 1
ATOM 2068 C CA . GLN A 1 272 ? -10.996 53.360 -23.037 1.00 13.72 307 GLN A CA 1
ATOM 2069 C C . GLN A 1 272 ? -10.962 53.090 -21.503 1.00 13.29 307 GLN A C 1
ATOM 2070 O O . GLN A 1 272 ? -11.364 53.951 -20.689 1.00 15.66 307 GLN A O 1
ATOM 2076 N N . PRO A 1 273 ? -10.492 51.896 -21.096 1.00 11.68 308 PRO A N 1
ATOM 2077 C CA . PRO A 1 273 ? -10.484 51.682 -19.647 1.00 11.81 308 PRO A CA 1
ATOM 2078 C C . PRO A 1 273 ? -9.527 52.618 -18.911 1.00 12.01 308 PRO A C 1
ATOM 2079 O O . PRO A 1 273 ? -8.516 53.081 -19.475 1.00 13.90 308 PRO A O 1
ATOM 2083 N N . THR A 1 274 ? -9.830 52.831 -17.647 1.00 11.46 309 THR A N 1
ATOM 2084 C CA . THR A 1 274 ? -9.098 53.774 -16.809 1.00 12.59 309 THR A CA 1
ATOM 2085 C C . THR A 1 274 ? -8.173 53.029 -15.858 1.00 12.79 309 THR A C 1
ATOM 2086 O O . THR A 1 274 ? -8.286 51.811 -15.710 1.00 12.58 309 THR A O 1
ATOM 2090 N N . GLU A 1 275 ? -7.281 53.752 -15.194 1.00 14.01 310 GLU A N 1
ATOM 2091 C CA . GLU A 1 275 ? -6.419 53.138 -14.203 1.00 13.16 310 GLU A CA 1
ATOM 2092 C C . GLU A 1 275 ? -7.219 52.467 -13.074 1.00 12.36 310 GLU A C 1
ATOM 2093 O O . GLU A 1 275 ? -6.851 51.360 -12.601 1.00 12.69 310 GLU A O 1
ATOM 2099 N N . GLU A 1 276 ? -8.344 53.074 -12.696 1.00 13.13 311 GLU A N 1
ATOM 2100 C CA . GLU A 1 276 ? -9.267 52.468 -11.737 1.00 12.68 311 GLU A CA 1
ATOM 2101 C C . GLU A 1 276 ? -9.754 51.091 -12.245 1.00 12.52 311 GLU A C 1
ATOM 2102 O O . GLU A 1 276 ? -9.745 50.106 -11.499 1.00 11.84 311 GLU A O 1
ATOM 2108 N N . ASN A 1 277 ? -10.183 51.040 -13.505 1.00 12.89 312 ASN A N 1
ATOM 2109 C CA . ASN A 1 277 ? -10.661 49.792 -14.070 1.00 11.62 312 ASN A CA 1
ATOM 2110 C C . ASN A 1 277 ? -9.591 48.678 -14.034 1.00 9.53 312 ASN A C 1
ATOM 2111 O O . ASN A 1 277 ? -9.881 47.521 -13.652 1.00 10.08 312 ASN A O 1
ATOM 2116 N N . TYR A 1 278 ? -8.357 49.006 -14.427 1.00 9.74 313 TYR A N 1
ATOM 2117 C CA . TYR A 1 278 ? -7.267 48.008 -14.364 1.00 10.48 313 TYR A CA 1
ATOM 2118 C C . TYR A 1 278 ? -6.940 47.577 -12.938 1.00 10.13 313 TYR A C 1
ATOM 2119 O O . TYR A 1 278 ? -6.687 46.400 -12.675 1.00 11.52 313 TYR A O 1
ATOM 2128 N N . ARG A 1 279 ? -6.942 48.524 -12.010 1.00 11.19 314 ARG A N 1
ATOM 2129 C CA . ARG A 1 279 ? -6.682 48.209 -10.614 1.00 12.22 314 ARG A CA 1
ATOM 2130 C C . ARG A 1 279 ? -7.714 47.242 -10.044 1.00 10.77 314 ARG A C 1
ATOM 2131 O O . ARG A 1 279 ? -7.363 46.240 -9.387 1.00 11.66 314 ARG A O 1
ATOM 2139 N N . VAL A 1 280 ? -8.979 47.516 -10.312 1.00 9.93 315 VAL A N 1
ATOM 2140 C CA . VAL A 1 280 ? -10.039 46.725 -9.745 1.00 10.18 315 VAL A CA 1
ATOM 2141 C C . VAL A 1 280 ? -10.087 45.344 -10.438 1.00 10.42 315 VAL A C 1
ATOM 2142 O O . VAL A 1 280 ? -10.258 44.316 -9.793 1.00 10.11 315 VAL A O 1
ATOM 2146 N N . GLN A 1 281 ? -9.881 45.317 -11.752 1.00 10.80 316 GLN A N 1
ATOM 2147 C CA . GLN A 1 281 ? -9.902 44.039 -12.483 1.00 9.40 316 GLN A CA 1
ATOM 2148 C C . GLN A 1 281 ? -8.695 43.160 -12.124 1.00 8.51 316 GLN A C 1
ATOM 2149 O O . GLN A 1 281 ? -8.852 41.957 -11.880 1.00 9.26 316 GLN A O 1
ATOM 2155 N N . ASN A 1 282 ? -7.502 43.743 -12.044 1.00 9.11 317 ASN A N 1
ATOM 2156 C CA . ASN A 1 282 ? -6.361 42.993 -11.518 1.00 10.52 317 ASN A CA 1
ATOM 2157 C C . ASN A 1 282 ? -6.654 42.482 -10.096 1.00 9.75 317 ASN A C 1
ATOM 2158 O O . ASN A 1 282 ? -6.327 41.338 -9.758 1.00 10.13 317 ASN A O 1
ATOM 2163 N N . GLY A 1 283 ? -7.402 43.278 -9.325 1.00 9.49 318 GLY A N 1
ATOM 2164 C CA . GLY A 1 283 ? -7.838 42.876 -8.014 1.00 10.00 318 GLY A CA 1
ATOM 2165 C C . GLY A 1 283 ? -8.699 41.612 -7.991 1.00 10.04 318 GLY A C 1
ATOM 2166 O O . GLY A 1 283 ? -8.592 40.797 -7.081 1.00 11.36 318 GLY A O 1
ATOM 2167 N N . PHE A 1 284 ? -9.588 41.466 -8.970 1.00 9.60 319 PHE A N 1
ATOM 2168 C CA . PHE A 1 284 ? -10.419 40.240 -9.089 1.00 9.24 319 PHE A CA 1
ATOM 2169 C C . PHE A 1 284 ? -9.525 39.002 -9.221 1.00 8.35 319 PHE A C 1
ATOM 2170 O O . PHE A 1 284 ? -9.806 37.945 -8.646 1.00 9.35 319 PHE A O 1
ATOM 2178 N N . ASN A 1 285 ? -8.481 39.114 -10.041 1.00 8.64 320 ASN A N 1
ATOM 2179 C CA . ASN A 1 285 ? -7.520 38.017 -10.191 1.00 7.98 320 ASN A CA 1
ATOM 2180 C C . ASN A 1 285 ? -6.891 37.648 -8.856 1.00 7.59 320 ASN A C 1
ATOM 2181 O O . ASN A 1 285 ? -6.764 36.482 -8.518 1.00 9.05 320 ASN A O 1
ATOM 2186 N N . GLN A 1 286 ? -6.537 38.657 -8.081 1.00 7.82 321 GLN A N 1
ATOM 2187 C CA . GLN A 1 286 ? -5.976 38.440 -6.748 1.00 8.82 321 GLN A CA 1
ATOM 2188 C C . GLN A 1 286 ? -6.971 37.773 -5.777 1.00 8.48 321 GLN A C 1
ATOM 2189 O O . GLN A 1 286 ? -6.591 36.856 -5.035 1.00 9.44 321 GLN A O 1
ATOM 2195 N N . VAL A 1 287 ? -8.220 38.224 -5.789 1.00 9.38 322 VAL A N 1
ATOM 2196 C CA . VAL A 1 287 ? -9.265 37.606 -4.990 1.00 8.88 322 VAL A CA 1
ATOM 2197 C C . VAL A 1 287 ? -9.362 36.105 -5.300 1.00 10.24 322 VAL A C 1
ATOM 2198 O O . VAL A 1 287 ? -9.449 35.258 -4.410 1.00 9.35 322 VAL A O 1
ATOM 2202 N N . PHE A 1 288 ? -9.407 35.778 -6.587 1.00 10.30 323 PHE A N 1
ATOM 2203 C CA . PHE A 1 288 ? -9.504 34.398 -7.010 1.00 7.90 323 PHE A CA 1
ATOM 2204 C C . PHE A 1 288 ? -8.313 33.572 -6.481 1.00 8.28 323 PHE A C 1
ATOM 2205 O O . PHE A 1 288 ? -8.494 32.519 -5.914 1.00 8.61 323 PHE A O 1
ATOM 2213 N N . VAL A 1 289 ? -7.100 34.058 -6.675 1.00 8.43 324 VAL A N 1
ATOM 2214 C CA . VAL A 1 289 ? -5.919 33.321 -6.207 1.00 9.78 324 VAL A CA 1
ATOM 2215 C C . VAL A 1 289 ? -5.975 33.127 -4.668 1.00 8.29 324 VAL A C 1
ATOM 2216 O O . VAL A 1 289 ? -5.771 32.020 -4.164 1.00 8.89 324 VAL A O 1
ATOM 2220 N N . ASN A 1 290 ? -6.253 34.211 -3.957 1.00 8.32 325 ASN A N 1
ATOM 2221 C CA . ASN A 1 290 ? -6.359 34.178 -2.495 1.00 9.74 325 ASN A CA 1
ATOM 2222 C C . ASN A 1 290 ? -7.326 33.088 -2.034 1.00 9.82 325 ASN A C 1
ATOM 2223 O O . ASN A 1 290 ? -7.039 32.333 -1.133 1.00 10.05 325 ASN A O 1
ATOM 2228 N N . THR A 1 291 ? -8.501 33.067 -2.666 1.00 8.90 326 THR A N 1
ATOM 2229 C CA . THR A 1 291 ? -9.584 32.174 -2.288 1.00 8.38 326 THR A CA 1
ATOM 2230 C C . THR A 1 291 ? -9.202 30.699 -2.494 1.00 8.25 326 THR A C 1
ATOM 2231 O O . THR A 1 291 ? -9.392 29.877 -1.620 1.00 10.62 326 THR A O 1
ATOM 2235 N N . VAL A 1 292 ? -8.631 30.391 -3.668 1.00 7.59 327 VAL A N 1
ATOM 2236 C CA . VAL A 1 292 ? -8.242 29.011 -3.949 1.00 7.62 327 VAL A CA 1
ATOM 2237 C C . VAL A 1 292 ? -7.150 28.563 -2.973 1.00 8.21 327 VAL A C 1
ATOM 2238 O O . VAL A 1 292 ? -7.235 27.491 -2.370 1.00 9.44 327 VAL A O 1
ATOM 2242 N N . ARG A 1 293 ? -6.133 29.405 -2.821 1.00 8.91 328 ARG A N 1
ATOM 2243 C CA . ARG A 1 293 ? -4.994 29.022 -1.952 1.00 7.97 328 ARG A CA 1
ATOM 2244 C C . ARG A 1 293 ? -5.413 28.854 -0.478 1.00 8.59 328 ARG A C 1
ATOM 2245 O O . ARG A 1 293 ? -4.879 27.993 0.218 1.00 9.87 328 ARG A O 1
ATOM 2253 N N . ALA A 1 294 ? -6.397 29.646 -0.056 1.00 7.49 329 ALA A N 1
ATOM 2254 C CA . ALA A 1 294 ? -6.884 29.617 1.319 1.00 9.03 329 ALA A CA 1
ATOM 2255 C C . ALA A 1 294 ? -7.584 28.276 1.660 1.00 9.69 329 ALA A C 1
ATOM 2256 O O . ALA A 1 294 ? -7.839 27.962 2.826 1.00 11.80 329 ALA A O 1
ATOM 2258 N N . THR A 1 295 ? -7.946 27.509 0.640 1.00 8.85 330 THR A N 1
ATOM 2259 C CA . THR A 1 295 ? -8.549 26.187 0.890 1.00 9.39 330 THR A CA 1
ATOM 2260 C C . THR A 1 295 ? -7.530 25.081 1.169 1.00 9.51 330 THR A C 1
ATOM 2261 O O . THR A 1 295 ? -7.858 24.006 1.690 1.00 10.77 330 THR A O 1
ATOM 2265 N N . GLY A 1 296 ? -6.292 25.324 0.780 1.00 9.56 331 GLY A N 1
ATOM 2266 C CA . GLY A 1 296 ? -5.226 24.384 1.018 1.00 9.24 331 GLY A CA 1
ATOM 2267 C C . GLY A 1 296 ? -5.347 23.081 0.274 1.00 10.49 331 GLY A C 1
ATOM 2268 O O . GLY A 1 296 ? -5.889 23.020 -0.833 1.00 9.56 331 GLY A O 1
ATOM 2269 N N . GLY A 1 297 ? -4.845 21.996 0.862 1.00 10.98 332 GLY A N 1
ATOM 2270 C CA . GLY A 1 297 ? -4.792 20.713 0.180 1.00 8.82 332 GLY A CA 1
ATOM 2271 C C . GLY A 1 297 ? -4.066 20.831 -1.152 1.00 8.53 332 GLY A C 1
ATOM 2272 O O . GLY A 1 297 ? -3.081 21.572 -1.300 1.00 8.22 332 GLY A O 1
ATOM 2273 N N . ARG A 1 298 ? -4.540 20.095 -2.148 1.00 8.57 333 ARG A N 1
ATOM 2274 C CA . ARG A 1 298 ? -3.932 20.170 -3.484 1.00 8.60 333 ARG A CA 1
ATOM 2275 C C . ARG A 1 298 ? -4.114 21.560 -4.123 1.00 7.60 333 ARG A C 1
ATOM 2276 O O . ARG A 1 298 ? -3.390 21.916 -5.063 1.00 8.67 333 ARG A O 1
ATOM 2284 N N . ASN A 1 299 ? -5.096 22.325 -3.639 1.00 7.15 334 ASN A N 1
ATOM 2285 C CA . ASN A 1 299 ? -5.319 23.676 -4.136 1.00 7.69 334 ASN A CA 1
ATOM 2286 C C . ASN A 1 299 ? -4.182 24.640 -3.782 1.00 9.17 334 ASN A C 1
ATOM 2287 O O . ASN A 1 299 ? -4.052 25.700 -4.351 1.00 10.05 334 ASN A O 1
ATOM 2292 N N . HIS A 1 300 ? -3.337 24.252 -2.848 1.00 8.72 335 HIS A N 1
ATOM 2293 C CA . HIS A 1 300 ? -2.105 25.001 -2.572 1.00 8.98 335 HIS A CA 1
ATOM 2294 C C . HIS A 1 300 ? -1.180 25.019 -3.787 1.00 7.90 335 HIS A C 1
ATOM 2295 O O . HIS A 1 300 ? -0.537 26.017 -4.054 1.00 9.63 335 HIS A O 1
ATOM 2302 N N . TYR A 1 301 ? -1.181 23.913 -4.535 1.00 8.25 336 TYR A N 1
ATOM 2303 C CA . TYR A 1 301 ? -0.261 23.669 -5.639 1.00 10.26 336 TYR A CA 1
ATOM 2304 C C . TYR A 1 301 ? -0.880 23.768 -7.038 1.00 8.27 336 TYR A C 1
ATOM 2305 O O . TYR A 1 301 ? -0.152 23.705 -8.041 1.00 9.80 336 TYR A O 1
ATOM 2314 N N . ARG A 1 302 ? -2.209 23.861 -7.115 1.00 7.98 337 ARG A N 1
ATOM 2315 C CA . ARG A 1 302 ? -2.890 23.769 -8.401 1.00 8.25 337 ARG A CA 1
ATOM 2316 C C . ARG A 1 302 ? -2.449 24.889 -9.311 1.00 8.07 337 ARG A C 1
ATOM 2317 O O . ARG A 1 302 ? -2.215 26.019 -8.873 1.00 8.43 337 ARG A O 1
ATOM 2325 N N . HIS A 1 303 ? -2.396 24.608 -10.594 1.00 7.89 338 HIS A N 1
ATOM 2326 C CA . HIS A 1 303 ? -2.092 25.656 -11.567 1.00 8.10 338 HIS A CA 1
ATOM 2327 C C . HIS A 1 303 ? -3.340 26.461 -11.811 1.00 7.36 338 HIS A C 1
ATOM 2328 O O . HIS A 1 303 ? -4.416 25.923 -12.091 1.00 8.32 338 HIS A O 1
ATOM 2335 N N . LEU A 1 304 ? -3.199 27.766 -11.625 1.00 6.57 339 LEU A N 1
ATOM 2336 C CA . LEU A 1 304 ? -4.305 28.726 -11.736 1.00 7.52 339 LEU A CA 1
ATOM 2337 C C . LEU A 1 304 ? -4.096 29.633 -12.943 1.00 7.56 339 LEU A C 1
ATOM 2338 O O . LEU A 1 304 ? -2.972 29.971 -13.298 1.00 9.88 339 LEU A O 1
ATOM 2343 N N . ILE A 1 305 ? -5.210 30.094 -13.507 1.00 6.74 340 ILE A N 1
ATOM 2344 C CA . ILE A 1 305 ? -5.200 30.864 -14.729 1.00 6.88 340 ILE A CA 1
ATOM 2345 C C . ILE A 1 305 ? -5.944 32.176 -14.469 1.00 6.44 340 ILE A C 1
ATOM 2346 O O . ILE A 1 305 ? -7.122 32.162 -14.067 1.00 7.39 340 ILE A O 1
ATOM 2351 N N . VAL A 1 306 ? -5.255 33.304 -14.657 1.00 7.98 341 VAL A N 1
ATOM 2352 C CA . VAL A 1 306 ? -5.799 34.619 -14.442 1.00 7.02 341 VAL A CA 1
ATOM 2353 C C . VAL A 1 306 ? -5.836 35.384 -15.757 1.00 6.70 341 VAL A C 1
ATOM 2354 O O . VAL A 1 306 ? -5.081 35.083 -16.689 1.00 7.62 341 VAL A O 1
ATOM 2358 N N . GLN A 1 307 ? -6.766 36.345 -15.862 1.00 8.03 342 GLN A N 1
ATOM 2359 C CA . GLN A 1 307 ? -7.095 36.935 -17.149 1.00 6.47 342 GLN A CA 1
ATOM 2360 C C . GLN A 1 307 ? -6.626 38.368 -17.312 1.00 6.36 342 GLN A C 1
ATOM 2361 O O . GLN A 1 307 ? -6.638 39.170 -16.359 1.00 8.82 342 GLN A O 1
ATOM 2367 N N . ALA A 1 308 ? -6.209 38.684 -18.526 1.00 7.46 343 ALA A N 1
ATOM 2368 C CA . ALA A 1 308 ? -6.025 40.085 -18.920 1.00 8.41 343 ALA A CA 1
ATOM 2369 C C . ALA A 1 308 ? -7.374 40.812 -18.949 1.00 7.64 343 ALA A C 1
ATOM 2370 O O . ALA A 1 308 ? -8.430 40.179 -19.025 1.00 7.81 343 ALA A O 1
ATOM 2372 N N . TYR A 1 309 ? -7.316 42.134 -18.876 1.00 9.21 344 TYR A N 1
ATOM 2373 C CA . TYR A 1 309 ? -8.510 42.966 -18.959 1.00 9.33 344 TYR A CA 1
ATOM 2374 C C . TYR A 1 309 ? -9.164 42.685 -20.327 1.00 7.83 344 TYR A C 1
ATOM 2375 O O . TYR A 1 309 ? -8.492 42.747 -21.347 1.00 9.14 344 TYR A O 1
ATOM 2384 N N . ASN A 1 310 ? -10.474 42.370 -20.330 1.00 11.21 345 ASN A N 1
ATOM 2385 C CA A ASN A 1 310 ? -11.169 42.043 -21.592 0.50 9.76 345 ASN A CA 1
ATOM 2386 C CA B ASN A 1 310 ? -11.232 41.948 -21.512 0.50 9.06 345 ASN A CA 1
ATOM 2387 C C . ASN A 1 310 ? -10.583 40.782 -22.271 1.00 9.93 345 ASN A C 1
ATOM 2388 O O . ASN A 1 310 ? -10.859 40.539 -23.448 1.00 11.26 345 ASN A O 1
ATOM 2397 N N . THR A 1 311 ? -9.735 40.035 -21.558 1.00 8.64 346 THR A N 1
ATOM 2398 C CA . THR A 1 311 ? -8.826 38.992 -22.160 1.00 8.77 346 THR A CA 1
ATOM 2399 C C . THR A 1 311 ? -8.061 39.540 -23.400 1.00 9.11 346 THR A C 1
ATOM 2400 O O . THR A 1 311 ? -7.684 38.807 -24.302 1.00 12.33 346 THR A O 1
ATOM 2404 N N . ASP A 1 312 ? -7.792 40.842 -23.399 1.00 8.43 347 ASP A N 1
ATOM 2405 C CA . ASP A 1 312 ? -7.202 41.480 -24.588 1.00 8.84 347 ASP A CA 1
ATOM 2406 C C . ASP A 1 312 ? -5.682 41.444 -24.527 1.00 8.51 347 ASP A C 1
ATOM 2407 O O . ASP A 1 312 ? -5.082 41.831 -23.517 1.00 9.67 347 ASP A O 1
ATOM 2412 N N . VAL A 1 313 ? -5.054 41.019 -25.625 1.00 8.78 348 VAL A N 1
ATOM 2413 C CA . VAL A 1 313 ? -3.605 40.905 -25.685 1.00 8.46 348 VAL A CA 1
ATOM 2414 C C . VAL A 1 313 ? -2.901 42.230 -25.412 1.00 9.91 348 VAL A C 1
ATOM 2415 O O . VAL A 1 313 ? -1.996 42.290 -24.565 1.00 9.28 348 VAL A O 1
ATOM 2419 N N . ALA A 1 314 ? -3.264 43.301 -26.114 1.00 11.40 349 ALA A N 1
ATOM 2420 C CA . ALA A 1 314 ? -2.542 44.562 -25.928 1.00 8.55 349 ALA A CA 1
ATOM 2421 C C . ALA A 1 314 ? -2.721 45.080 -24.495 1.00 9.13 349 ALA A C 1
ATOM 2422 O O . ALA A 1 314 ? -1.791 45.628 -23.909 1.00 9.61 349 ALA A O 1
ATOM 2424 N N . LYS A 1 315 ? -3.914 44.926 -23.935 1.00 9.41 350 LYS A N 1
ATOM 2425 C CA . LYS A 1 315 ? -4.153 45.329 -22.546 1.00 9.15 350 LYS A CA 1
ATOM 2426 C C . LYS A 1 315 ? -3.381 44.471 -21.533 1.00 8.28 350 LYS A C 1
ATOM 2427 O O . LYS A 1 315 ? -3.046 44.937 -20.430 1.00 11.21 350 LYS A O 1
ATOM 2433 N N . ALA A 1 316 ? -3.144 43.206 -21.880 1.00 10.06 351 ALA A N 1
ATOM 2434 C CA . ALA A 1 316 ? -2.291 42.355 -21.025 1.00 8.95 351 ALA A CA 1
ATOM 2435 C C . ALA A 1 316 ? -0.890 42.952 -20.944 1.00 9.80 351 ALA A C 1
ATOM 2436 O O . ALA A 1 316 ? -0.332 43.179 -19.863 1.00 10.11 351 ALA A O 1
ATOM 2438 N N . VAL A 1 317 ? -0.311 43.200 -22.108 1.00 10.17 352 VAL A N 1
ATOM 2439 C CA . VAL A 1 317 ? 1.039 43.714 -22.204 1.00 10.46 352 VAL A CA 1
ATOM 2440 C C . VAL A 1 317 ? 1.157 45.043 -21.459 1.00 9.71 352 VAL A C 1
ATOM 2441 O O . VAL A 1 317 ? 2.134 45.286 -20.748 1.00 12.63 352 VAL A O 1
ATOM 2445 N N . ALA A 1 318 ? 0.155 45.911 -21.610 1.00 9.41 353 ALA A N 1
ATOM 2446 C CA . ALA A 1 318 ? 0.220 47.268 -21.028 1.00 10.14 353 ALA A CA 1
ATOM 2447 C C . ALA A 1 318 ? -0.178 47.342 -19.547 1.00 10.87 353 ALA A C 1
ATOM 2448 O O . ALA A 1 318 ? 0.282 48.231 -18.815 1.00 13.10 353 ALA A O 1
ATOM 2450 N N . HIS A 1 319 ? -1.063 46.456 -19.096 1.00 9.11 354 HIS A N 1
ATOM 2451 C CA . HIS A 1 319 ? -1.709 46.653 -17.792 1.00 9.48 354 HIS A CA 1
ATOM 2452 C C . HIS A 1 319 ? -1.832 45.456 -16.858 1.00 8.78 354 HIS A C 1
ATOM 2453 O O . HIS A 1 319 ? -2.218 45.627 -15.698 1.00 11.83 354 HIS A O 1
ATOM 2460 N N . PHE A 1 320 ? -1.598 44.240 -17.332 1.00 9.06 355 PHE A N 1
ATOM 2461 C CA . PHE A 1 320 ? -1.763 43.069 -16.468 1.00 9.90 355 PHE A CA 1
ATOM 2462 C C . PHE A 1 320 ? -0.643 43.057 -15.440 1.00 11.01 355 PHE A C 1
ATOM 2463 O O . PHE A 1 320 ? 0.532 43.257 -15.799 1.00 13.05 355 PHE A O 1
ATOM 2471 N N . THR A 1 321 ? -1.015 42.818 -14.188 1.00 12.47 356 THR A N 1
ATOM 2472 C CA . THR A 1 321 ? -0.046 42.592 -13.110 1.00 11.22 356 THR A CA 1
ATOM 2473 C C . THR A 1 321 ? -0.200 41.175 -12.535 1.00 11.42 356 THR A C 1
ATOM 2474 O O . THR A 1 321 ? -1.296 40.684 -12.357 1.00 12.98 356 THR A O 1
ATOM 2478 N N . MET A 1 322 ? 0.925 40.532 -12.225 1.00 10.58 357 MET A N 1
ATOM 2479 C CA A MET A 1 322 ? 0.902 39.189 -11.656 0.50 10.26 357 MET A CA 1
ATOM 2480 C CA B MET A 1 322 ? 0.894 39.189 -11.670 0.50 8.93 357 MET A CA 1
ATOM 2481 C C . MET A 1 322 ? 0.354 39.240 -10.242 1.00 9.56 357 MET A C 1
ATOM 2482 O O . MET A 1 322 ? 0.817 40.048 -9.415 1.00 12.68 357 MET A O 1
ATOM 2491 N N . PRO A 1 323 ? -0.630 38.383 -9.930 1.00 9.45 358 PRO A N 1
ATOM 2492 C CA . PRO A 1 323 ? -1.033 38.314 -8.542 1.00 10.00 358 PRO A CA 1
ATOM 2493 C C . PRO A 1 323 ? 0.114 37.810 -7.645 1.00 8.69 358 PRO A C 1
ATOM 2494 O O . PRO A 1 323 ? 0.951 37.045 -8.075 1.00 11.81 358 PRO A O 1
ATOM 2498 N N . LEU A 1 324 ? 0.064 38.218 -6.377 1.00 9.33 359 LEU A N 1
ATOM 2499 C CA . LEU A 1 324 ? 0.892 37.610 -5.360 1.00 9.39 359 LEU A CA 1
ATOM 2500 C C . LEU A 1 324 ? 0.361 36.202 -5.092 1.00 8.50 359 LEU A C 1
ATOM 2501 O O . LEU A 1 324 ? -0.846 35.947 -5.151 1.00 11.62 359 LEU A O 1
ATOM 2506 N N . ASP A 1 325 ? 1.245 35.289 -4.792 1.00 11.23 360 ASP A N 1
ATOM 2507 C CA . ASP A 1 325 ? 0.863 33.894 -4.565 1.00 10.71 360 ASP A CA 1
ATOM 2508 C C . ASP A 1 325 ? 1.740 33.322 -3.423 1.00 9.57 360 ASP A C 1
ATOM 2509 O O . ASP A 1 325 ? 2.771 33.894 -3.056 1.00 13.30 360 ASP A O 1
ATOM 2514 N N . ILE A 1 326 ? 1.315 32.177 -2.898 1.00 10.32 361 ILE A N 1
ATOM 2515 C CA . ILE A 1 326 ? 1.960 31.485 -1.776 1.00 12.38 361 ILE A CA 1
ATOM 2516 C C . ILE A 1 326 ? 2.899 30.363 -2.260 1.00 12.19 361 ILE A C 1
ATOM 2517 O O . ILE A 1 326 ? 3.682 29.828 -1.476 1.00 16.85 361 ILE A O 1
ATOM 2522 N N . VAL A 1 327 ? 2.834 30.038 -3.562 1.00 10.47 362 VAL A N 1
ATOM 2523 C CA . VAL A 1 327 ? 3.706 29.076 -4.239 1.00 10.81 362 VAL A CA 1
ATOM 2524 C C . VAL A 1 327 ? 4.305 29.772 -5.445 1.00 10.96 362 VAL A C 1
ATOM 2525 O O . VAL A 1 327 ? 3.728 30.734 -5.964 1.00 12.60 362 VAL A O 1
ATOM 2529 N N . GLN A 1 328 ? 5.479 29.298 -5.855 1.00 11.75 363 GLN A N 1
ATOM 2530 C CA . GLN A 1 328 ? 6.196 29.874 -6.985 1.00 12.32 363 GLN A CA 1
ATOM 2531 C C . GLN A 1 328 ? 5.751 29.207 -8.302 1.00 9.69 363 GLN A C 1
ATOM 2532 O O . GLN A 1 328 ? 5.597 27.979 -8.379 1.00 11.31 363 GLN A O 1
ATOM 2538 N N . ASN A 1 329 ? 5.516 30.061 -9.303 1.00 10.31 364 ASN A N 1
ATOM 2539 C CA . ASN A 1 329 ? 5.421 29.631 -10.711 1.00 10.51 364 ASN A CA 1
ATOM 2540 C C . ASN A 1 329 ? 4.259 28.629 -10.939 1.00 8.51 364 ASN A C 1
ATOM 2541 O O . ASN A 1 329 ? 4.449 27.566 -11.587 1.00 11.14 364 ASN A O 1
ATOM 2546 N N . ARG A 1 330 ? 3.082 28.967 -10.388 1.00 8.28 365 ARG A N 1
ATOM 2547 C CA A ARG A 1 330 ? 1.883 28.142 -10.582 0.50 8.76 365 ARG A CA 1
ATOM 2548 C CA B ARG A 1 330 ? 1.877 28.148 -10.582 0.50 8.98 365 ARG A CA 1
ATOM 2549 C C . ARG A 1 330 ? 0.706 28.967 -11.118 1.00 8.91 365 ARG A C 1
ATOM 2550 O O . ARG A 1 330 ? -0.472 28.632 -10.858 1.00 8.98 365 ARG A O 1
ATOM 2565 N N . ILE A 1 331 ? 1.028 30.015 -11.880 1.00 8.54 366 ILE A N 1
ATOM 2566 C CA . ILE A 1 331 ? 0.038 30.883 -12.522 1.00 7.78 366 ILE A CA 1
ATOM 2567 C C . ILE A 1 331 ? 0.290 31.024 -14.028 1.00 8.40 366 ILE A C 1
ATOM 2568 O O . ILE A 1 331 ? 1.411 31.238 -14.506 1.00 10.03 366 ILE A O 1
ATOM 2573 N N . PHE A 1 332 ? -0.802 30.877 -14.773 1.00 7.48 367 PHE A N 1
ATOM 2574 C CA . PHE A 1 332 ? -0.862 31.194 -16.212 1.00 6.82 367 PHE A CA 1
ATOM 2575 C C . PHE A 1 332 ? -1.601 32.526 -16.424 1.00 8.21 367 PHE A C 1
ATOM 2576 O O . PHE A 1 332 ? -2.542 32.831 -15.674 1.00 8.21 367 PHE A O 1
ATOM 2584 N N . LEU A 1 333 ? -1.262 33.221 -17.508 1.00 7.57 368 LEU A N 1
ATOM 2585 C CA . LEU A 1 333 ? -2.079 34.316 -18.045 1.00 7.96 368 LEU A CA 1
ATOM 2586 C C . LEU A 1 333 ? -2.991 33.762 -19.139 1.00 7.37 368 LEU A C 1
ATOM 2587 O O . LEU A 1 333 ? -2.583 32.879 -19.921 1.00 9.55 368 LEU A O 1
ATOM 2592 N N . GLU A 1 334 ? -4.216 34.305 -19.214 1.00 7.48 369 GLU A N 1
ATOM 2593 C CA . GLU A 1 334 ? -5.167 34.006 -20.294 1.00 7.48 369 GLU A CA 1
ATOM 2594 C C . GLU A 1 334 ? -5.543 35.273 -21.067 1.00 6.86 369 GLU A C 1
ATOM 2595 O O . GLU A 1 334 ? -5.940 36.276 -20.483 1.00 8.51 369 GLU A O 1
ATOM 2601 N N . CYS A 1 335 ? -5.444 35.161 -22.395 1.00 7.76 370 CYS A N 1
ATOM 2602 C CA . CYS A 1 335 ? -6.008 36.101 -23.345 1.00 7.95 370 CYS A CA 1
ATOM 2603 C C . CYS A 1 335 ? -6.891 35.327 -24.315 1.00 7.52 370 CYS A C 1
ATOM 2604 O O . CYS A 1 335 ? -6.767 34.099 -24.448 1.00 8.16 370 CYS A O 1
ATOM 2607 N N . HIS A 1 336 ? -7.786 36.051 -24.985 1.00 7.93 371 HIS A N 1
ATOM 2608 C CA . HIS A 1 336 ? -8.551 35.511 -26.091 1.00 7.72 371 HIS A CA 1
ATOM 2609 C C . HIS A 1 336 ? -8.115 36.234 -27.345 1.00 8.15 371 HIS A C 1
ATOM 2610 O O . HIS A 1 336 ? -7.586 37.340 -27.269 1.00 11.61 371 HIS A O 1
ATOM 2617 N N . TYR A 1 337 ? -8.367 35.638 -28.505 1.00 8.58 372 TYR A N 1
ATOM 2618 C CA . TYR A 1 337 ? -7.851 36.231 -29.762 1.00 8.52 372 TYR A CA 1
ATOM 2619 C C . TYR A 1 337 ? -8.844 35.961 -30.889 1.00 8.35 372 TYR A C 1
ATOM 2620 O O . TYR A 1 337 ? -9.007 34.826 -31.331 1.00 9.53 372 TYR A O 1
ATOM 2629 N N . TYR A 1 338 ? -9.468 37.035 -31.340 1.00 8.91 373 TYR A N 1
ATOM 2630 C CA . TYR A 1 338 ? -10.472 36.975 -32.418 1.00 10.70 373 TYR A CA 1
ATOM 2631 C C . TYR A 1 338 ? -10.220 37.993 -33.545 1.00 9.63 373 TYR A C 1
ATOM 2632 O O . TYR A 1 338 ? -11.095 38.241 -34.367 1.00 12.50 373 TYR A O 1
ATOM 2641 N N . ASP A 1 339 ? -9.026 38.578 -33.609 1.00 9.43 374 ASP A N 1
ATOM 2642 C CA . ASP A 1 339 ? -8.725 39.514 -34.678 1.00 10.88 374 ASP A CA 1
ATOM 2643 C C . ASP A 1 339 ? -8.524 38.731 -35.973 1.00 10.25 374 ASP A C 1
ATOM 2644 O O . ASP A 1 339 ? -7.912 37.670 -35.979 1.00 11.57 374 ASP A O 1
ATOM 2649 N N . PRO A 1 340 ? -8.993 39.273 -37.113 1.00 11.23 375 PRO A N 1
ATOM 2650 C CA . PRO A 1 340 ? -9.830 40.443 -37.235 1.00 10.56 375 PRO A CA 1
ATOM 2651 C C . PRO A 1 340 ? -11.303 40.099 -37.016 1.00 11.52 375 PRO A C 1
ATOM 2652 O O . PRO A 1 340 ? -11.836 39.114 -37.585 1.00 12.37 375 PRO A O 1
ATOM 2656 N N . TYR A 1 341 ? -11.932 40.886 -36.159 1.00 10.49 376 TYR A N 1
ATOM 2657 C CA . TYR A 1 341 ? -13.308 40.655 -35.714 1.00 10.03 376 TYR A CA 1
ATOM 2658 C C . TYR A 1 341 ? -14.312 40.539 -36.883 1.00 11.24 376 TYR A C 1
ATOM 2659 O O . TYR A 1 341 ? -15.202 39.690 -36.851 1.00 11.68 376 TYR A O 1
ATOM 2668 N N . ASP A 1 342 ? -14.138 41.358 -37.915 1.00 11.41 377 ASP A N 1
ATOM 2669 C CA . ASP A 1 342 ? -15.076 41.348 -39.038 1.00 12.66 377 ASP A CA 1
ATOM 2670 C C . ASP A 1 342 ? -15.023 40.075 -39.900 1.00 13.16 377 ASP A C 1
ATOM 2671 O O . ASP A 1 342 ? -15.961 39.797 -40.636 1.00 15.41 377 ASP A O 1
ATOM 2676 N N . PHE A 1 343 ? -13.951 39.314 -39.759 1.00 12.37 378 PHE A N 1
ATOM 2677 C CA . PHE A 1 343 ? -13.850 37.982 -40.334 1.00 10.94 378 PHE A CA 1
ATOM 2678 C C . PHE A 1 343 ? -14.325 36.885 -39.358 1.00 12.51 378 PHE A C 1
ATOM 2679 O O . PHE A 1 343 ? -15.186 36.062 -39.679 1.00 12.40 378 PHE A O 1
ATOM 2687 N N . THR A 1 344 ? -13.790 36.903 -38.143 1.00 11.24 379 THR A N 1
ATOM 2688 C CA . THR A 1 344 ? -13.987 35.771 -37.236 1.00 11.62 379 THR A CA 1
ATOM 2689 C C . THR A 1 344 ? -15.408 35.632 -36.695 1.00 11.40 379 THR A C 1
ATOM 2690 O O . THR A 1 344 ? -15.991 34.559 -36.801 1.00 14.43 379 THR A O 1
ATOM 2694 N N . ILE A 1 345 ? -15.930 36.680 -36.057 1.00 10.60 380 ILE A N 1
ATOM 2695 C CA . ILE A 1 345 ? -17.137 36.551 -35.237 1.00 12.59 380 ILE A CA 1
ATOM 2696 C C . ILE A 1 345 ? -18.186 37.661 -35.419 1.00 14.80 380 ILE A C 1
ATOM 2697 O O . ILE A 1 345 ? -19.254 37.622 -34.804 1.00 15.93 380 ILE A O 1
ATOM 2702 N N . MET A 1 346 ? -17.926 38.608 -36.313 1.00 13.29 381 MET A N 1
ATOM 2703 C CA . MET A 1 346 ? -18.951 39.643 -36.606 1.00 13.83 381 MET A CA 1
ATOM 2704 C C . MET A 1 346 ? -20.202 38.928 -37.137 1.00 13.41 381 MET A C 1
ATOM 2705 O O . MET A 1 346 ? -20.083 37.991 -37.946 1.00 13.29 381 MET A O 1
ATOM 2710 N N . PRO A 1 347 ? -21.393 39.314 -36.644 1.00 13.32 382 PRO A N 1
ATOM 2711 C CA . PRO A 1 347 ? -22.632 38.677 -37.077 1.00 19.54 382 PRO A CA 1
ATOM 2712 C C . PRO A 1 347 ? -22.899 38.779 -38.579 1.00 15.89 382 PRO A C 1
ATOM 2713 O O . PRO A 1 347 ? -22.411 39.691 -39.271 1.00 15.97 382 PRO A O 1
ATOM 2717 N N . ASN A 1 348 ? -23.692 37.819 -39.058 1.00 15.68 383 ASN A N 1
ATOM 2718 C CA . ASN A 1 348 ? -24.011 37.701 -40.473 1.00 16.42 383 ASN A CA 1
ATOM 2719 C C . ASN A 1 348 ? -24.854 38.848 -41.004 1.00 17.36 383 ASN A C 1
ATOM 2720 O O . ASN A 1 348 ? -24.908 39.071 -42.215 1.00 21.26 383 ASN A O 1
ATOM 2725 N N . ASP A 1 349 ? -25.536 39.557 -40.108 1.00 16.97 384 ASP A N 1
ATOM 2726 C CA . ASP A 1 349 ? -26.353 40.726 -40.510 1.00 19.63 384 ASP A CA 1
ATOM 2727 C C . ASP A 1 349 ? -25.594 42.072 -40.470 1.00 17.89 384 ASP A C 1
ATOM 2728 O O . ASP A 1 349 ? -26.179 43.157 -40.595 1.00 27.82 384 ASP A O 1
ATOM 2733 N N . GLU A 1 350 ? -24.286 41.976 -40.252 1.00 18.98 385 GLU A N 1
ATOM 2734 C CA . GLU A 1 350 ? -23.383 43.115 -40.273 1.00 19.52 385 GLU A CA 1
ATOM 2735 C C . GLU A 1 350 ? -22.432 42.941 -41.455 1.00 18.58 385 GLU A C 1
ATOM 2736 O O . GLU A 1 350 ? -22.530 41.962 -42.195 1.00 18.42 385 GLU A O 1
ATOM 2742 N N . ASN A 1 351 ? -21.504 43.875 -41.619 1.00 20.23 386 ASN A N 1
ATOM 2743 C CA . ASN A 1 351 ? -20.665 43.954 -42.806 1.00 19.85 386 ASN A CA 1
ATOM 2744 C C . ASN A 1 351 ? -19.450 43.053 -42.705 1.00 18.44 386 ASN A C 1
ATOM 2745 O O . ASN A 1 351 ? -18.307 43.521 -42.699 1.00 17.88 386 ASN A O 1
ATOM 2750 N N . PHE A 1 352 ? -19.694 41.740 -42.639 1.00 16.98 387 PHE A N 1
ATOM 2751 C CA . PHE A 1 352 ? -18.589 40.794 -42.384 1.00 13.69 387 PHE A CA 1
ATOM 2752 C C . PHE A 1 352 ? -17.694 40.611 -43.610 1.00 13.35 387 PHE A C 1
ATOM 2753 O O . PHE A 1 352 ? -18.091 40.903 -44.755 1.00 16.09 387 PHE A O 1
ATOM 2761 N N . LYS A 1 353 ? -16.487 40.119 -43.366 1.00 13.97 388 LYS A N 1
ATOM 2762 C CA . LYS A 1 353 ? -15.565 39.732 -44.414 1.00 13.73 388 LYS A CA 1
ATOM 2763 C C . LYS A 1 353 ? -15.509 38.213 -44.423 1.00 12.72 388 LYS A C 1
ATOM 2764 O O . LYS A 1 353 ? -15.319 37.597 -43.371 1.00 14.11 388 LYS A O 1
ATOM 2770 N N . SER A 1 354 ? -15.705 37.603 -45.586 1.00 12.82 389 SER A N 1
ATOM 2771 C CA . SER A 1 354 ? -15.782 36.155 -45.700 1.00 13.95 389 SER A CA 1
ATOM 2772 C C . SER A 1 354 ? -14.420 35.481 -45.926 1.00 11.22 389 SER A C 1
ATOM 2773 O O . SER A 1 354 ? -14.317 34.253 -45.829 1.00 13.39 389 SER A O 1
ATOM 2776 N N . GLN A 1 355 ? -13.408 36.282 -46.305 1.00 12.80 390 GLN A N 1
ATOM 2777 C CA . GLN A 1 355 ? -12.110 35.771 -46.711 1.00 16.24 390 GLN A CA 1
ATOM 2778 C C . GLN A 1 355 ? -11.016 36.298 -45.785 1.00 10.80 390 GLN A C 1
ATOM 2779 O O . GLN A 1 355 ? -11.200 37.292 -45.071 1.00 14.73 390 GLN A O 1
ATOM 2785 N N . TRP A 1 356 ? -9.891 35.602 -45.825 1.00 13.23 391 TRP A N 1
ATOM 2786 C CA . TRP A 1 356 ? -8.730 35.922 -44.978 1.00 10.15 391 TRP A CA 1
ATOM 2787 C C . TRP A 1 356 ? -7.441 35.420 -45.624 1.00 12.38 391 TRP A C 1
ATOM 2788 O O . TRP A 1 356 ? -7.403 34.320 -46.169 1.00 13.52 391 TRP A O 1
ATOM 2799 N N . GLY A 1 357 ? -6.379 36.219 -45.527 1.00 12.17 392 GLY A N 1
ATOM 2800 C CA . GLY A 1 357 ? -5.028 35.731 -45.753 1.00 14.02 392 GLY A CA 1
ATOM 2801 C C . GLY A 1 357 ? -4.460 36.030 -47.133 1.00 16.16 392 GLY A C 1
ATOM 2802 O O . GLY A 1 357 ? -5.147 36.517 -48.025 1.00 18.25 392 GLY A O 1
ATOM 2803 N N . ALA A 1 358 ? -3.186 35.710 -47.282 1.00 19.67 393 ALA A N 1
ATOM 2804 C CA . ALA A 1 358 ? -2.403 36.047 -48.503 1.00 21.66 393 ALA A CA 1
ATOM 2805 C C . ALA A 1 358 ? -3.045 35.513 -49.786 1.00 25.14 393 ALA A C 1
ATOM 2806 O O . ALA A 1 358 ? -3.052 36.205 -50.800 1.00 29.70 393 ALA A O 1
ATOM 2808 N N . ALA A 1 359 ? -3.619 34.311 -49.705 1.00 22.92 394 ALA A N 1
ATOM 2809 C CA . ALA A 1 359 ? -4.262 33.662 -50.864 1.00 21.85 394 ALA A CA 1
ATOM 2810 C C . ALA A 1 359 ? -5.425 34.482 -51.427 1.00 26.25 394 ALA A C 1
ATOM 2811 O O . ALA A 1 359 ? -5.778 34.341 -52.608 1.00 24.62 394 ALA A O 1
ATOM 2813 N N . PHE A 1 360 ? -6.000 35.344 -50.594 1.00 20.60 395 PHE A N 1
ATOM 2814 C CA . PHE A 1 360 ? -7.135 36.202 -50.977 1.00 23.38 395 PHE A CA 1
ATOM 2815 C C . PHE A 1 360 ? -6.878 37.699 -50.946 1.00 21.59 395 PHE A C 1
ATOM 2816 O O . PHE A 1 360 ? -7.820 38.496 -50.946 1.00 23.91 395 PHE A O 1
ATOM 2824 N N . ALA A 1 361 ? -5.602 38.090 -50.909 1.00 23.27 396 ALA A N 1
ATOM 2825 C CA . ALA A 1 361 ? -5.259 39.512 -51.017 1.00 27.72 396 ALA A CA 1
ATOM 2826 C C . ALA A 1 361 ? -5.953 40.103 -52.253 1.00 41.23 396 ALA A C 1
ATOM 2827 O O . ALA A 1 361 ? -5.951 39.485 -53.307 1.00 40.88 396 ALA A O 1
ATOM 2829 N N . GLY A 1 362 ? -6.614 41.246 -52.091 1.00 29.57 397 GLY A N 1
ATOM 2830 C CA . GLY A 1 362 ? -7.314 41.933 -53.208 1.00 32.30 397 GLY A CA 1
ATOM 2831 C C . GLY A 1 362 ? -8.786 41.541 -53.269 1.00 30.51 397 GLY A C 1
ATOM 2832 O O . GLY A 1 362 ? -9.557 42.086 -54.059 1.00 37.41 397 GLY A O 1
ATOM 2833 N N . GLY A 1 363 ? -9.155 40.585 -52.415 1.00 28.74 398 GLY A N 1
ATOM 2834 C CA . GLY A 1 363 ? -10.523 40.060 -52.302 1.00 28.46 398 GLY A CA 1
ATOM 2835 C C . GLY A 1 363 ? -11.343 40.597 -51.127 1.00 22.09 398 GLY A C 1
ATOM 2836 O O . GLY A 1 363 ? -11.179 41.741 -50.709 1.00 28.31 398 GLY A O 1
ATOM 2837 N N . ASP A 1 364 ? -12.215 39.755 -50.576 1.00 22.95 399 ASP A N 1
ATOM 2838 C CA . ASP A 1 364 ? -13.124 40.153 -49.489 1.00 21.72 399 ASP A CA 1
ATOM 2839 C C . ASP A 1 364 ? -12.461 39.965 -48.141 1.00 20.28 399 ASP A C 1
ATOM 2840 O O . ASP A 1 364 ? -13.013 39.288 -47.231 1.00 19.73 399 ASP A O 1
ATOM 2845 N N . VAL A 1 365 ? -11.271 40.580 -48.018 1.00 23.27 400 VAL A N 1
ATOM 2846 C CA . VAL A 1 365 ? -10.476 40.449 -46.804 1.00 17.02 400 VAL A CA 1
ATOM 2847 C C . VAL A 1 365 ? -10.567 41.683 -45.925 1.00 16.80 400 VAL A C 1
ATOM 2848 O O . VAL A 1 365 ? -10.836 42.820 -46.374 1.00 18.44 400 VAL A O 1
ATOM 2852 N N . SER A 1 366 ? -10.270 41.448 -44.655 1.00 18.02 401 SER A N 1
ATOM 2853 C CA . SER A 1 366 ? -10.250 42.525 -43.670 1.00 15.04 401 SER A CA 1
ATOM 2854 C C . SER A 1 366 ? -9.063 43.481 -43.901 1.00 15.43 401 SER A C 1
ATOM 2855 O O . SER A 1 366 ? -8.045 43.073 -44.447 1.00 15.08 401 SER A O 1
ATOM 2858 N N . ALA A 1 367 ? -9.208 44.727 -43.431 1.00 19.11 402 ALA A N 1
ATOM 2859 C CA . ALA A 1 367 ? -8.130 45.752 -43.483 1.00 17.05 402 ALA A CA 1
ATOM 2860 C C . ALA A 1 367 ? -7.030 45.557 -42.444 1.00 16.87 402 ALA A C 1
ATOM 2861 O O . ALA A 1 367 ? -5.971 46.185 -42.513 1.00 20.64 402 ALA A O 1
ATOM 2863 N N . THR A 1 368 ? -7.314 44.702 -41.470 1.00 16.30 403 THR A N 1
ATOM 2864 C CA . THR A 1 368 ? -6.400 44.388 -40.365 1.00 14.24 403 THR A CA 1
ATOM 2865 C C . THR A 1 368 ? -6.411 42.876 -40.167 1.00 12.98 403 THR A C 1
ATOM 2866 O O . THR A 1 368 ? -7.168 42.159 -40.806 1.00 14.77 403 THR A O 1
ATOM 2870 N N . GLY A 1 369 ? -5.573 42.412 -39.256 1.00 12.99 404 GLY A N 1
ATOM 2871 C CA . GLY A 1 369 ? -5.583 41.033 -38.813 1.00 13.32 404 GLY A CA 1
ATOM 2872 C C . GLY A 1 369 ? -5.173 39.996 -39.830 1.00 12.08 404 GLY A C 1
ATOM 2873 O O . GLY A 1 369 ? -5.513 38.820 -39.685 1.00 11.90 404 GLY A O 1
ATOM 2874 N N . GLN A 1 370 ? -4.412 40.423 -40.845 1.00 13.27 405 GLN A N 1
ATOM 2875 C CA . GLN A 1 370 ? -3.809 39.492 -41.761 1.00 12.95 405 GLN A CA 1
ATOM 2876 C C . GLN A 1 370 ? -2.513 38.974 -41.097 1.00 11.10 405 GLN A C 1
ATOM 2877 O O . GLN A 1 370 ? -2.275 39.239 -39.898 1.00 13.53 405 GLN A O 1
ATOM 2883 N N . GLU A 1 371 ? -1.726 38.199 -41.824 1.00 12.74 406 GLU A N 1
ATOM 2884 C CA . GLU A 1 371 ? -0.593 37.457 -41.261 1.00 14.03 406 GLU A CA 1
ATOM 2885 C C . GLU A 1 371 ? 0.353 38.305 -40.407 1.00 13.81 406 GLU A C 1
ATOM 2886 O O . GLU A 1 371 ? 0.725 37.909 -39.287 1.00 14.78 406 GLU A O 1
ATOM 2892 N N . GLY A 1 372 ? 0.769 39.443 -40.925 1.00 14.64 407 GLY A N 1
ATOM 2893 C CA . GLY A 1 372 ? 1.715 40.256 -40.192 1.00 15.35 407 GLY A CA 1
ATOM 2894 C C . GLY A 1 372 ? 1.125 40.777 -38.875 1.00 13.29 407 GLY A C 1
ATOM 2895 O O . GLY A 1 372 ? 1.796 40.825 -37.850 1.00 14.30 407 GLY A O 1
ATOM 2896 N N . ASP A 1 373 ? -0.131 41.200 -38.908 1.00 16.12 408 ASP A N 1
ATOM 2897 C CA . ASP A 1 373 ? -0.808 41.695 -37.708 1.00 14.82 408 ASP A CA 1
ATOM 2898 C C . ASP A 1 373 ? -0.961 40.604 -36.637 1.00 12.05 408 ASP A C 1
ATOM 2899 O O . ASP A 1 373 ? -0.758 40.861 -35.446 1.00 13.81 408 ASP A O 1
ATOM 2904 N N . ILE A 1 374 ? -1.297 39.402 -37.071 1.00 12.27 409 ILE A N 1
ATOM 2905 C CA . ILE A 1 374 ? -1.451 38.267 -36.161 1.00 12.78 409 ILE A CA 1
ATOM 2906 C C . ILE A 1 374 ? -0.097 37.957 -35.515 1.00 11.17 409 ILE A C 1
ATOM 2907 O O . ILE A 1 374 ? -0.008 37.791 -34.286 1.00 11.52 409 ILE A O 1
ATOM 2912 N N . GLU A 1 375 ? 0.962 37.904 -36.326 1.00 10.93 410 GLU A N 1
ATOM 2913 C CA . GLU A 1 375 ? 2.322 37.670 -35.790 1.00 16.33 410 GLU A CA 1
ATOM 2914 C C . GLU A 1 375 ? 2.728 38.754 -34.799 1.00 11.48 410 GLU A C 1
ATOM 2915 O O . GLU A 1 375 ? 3.294 38.458 -33.750 1.00 13.36 410 GLU A O 1
ATOM 2921 N N . ALA A 1 376 ? 2.452 40.011 -35.123 1.00 11.73 411 ALA A N 1
ATOM 2922 C CA . ALA A 1 376 ? 2.840 41.111 -34.228 1.00 12.15 411 ALA A CA 1
ATOM 2923 C C . ALA A 1 376 ? 2.111 41.016 -32.897 1.00 11.48 411 ALA A C 1
ATOM 2924 O O . ALA A 1 376 ? 2.696 41.178 -31.819 1.00 13.61 411 ALA A O 1
ATOM 2926 N N . THR A 1 377 ? 0.806 40.793 -32.948 1.00 11.12 412 THR A N 1
ATOM 2927 C CA . THR A 1 377 ? 0.047 40.772 -31.695 1.00 9.69 412 THR A CA 1
ATOM 2928 C C . THR A 1 377 ? 0.396 39.557 -30.821 1.00 10.75 412 THR A C 1
ATOM 2929 O O . THR A 1 377 ? 0.692 39.684 -29.614 1.00 10.90 412 THR A O 1
ATOM 2933 N N . LEU A 1 378 ? 0.428 38.376 -31.410 1.00 10.74 413 LEU A N 1
ATOM 2934 C CA . LEU A 1 378 ? 0.691 37.180 -30.610 1.00 14.35 413 LEU A CA 1
ATOM 2935 C C . LEU A 1 378 ? 2.150 37.146 -30.109 1.00 10.39 413 LEU A C 1
ATOM 2936 O O . LEU A 1 378 ? 2.413 36.749 -28.964 1.00 11.08 413 LEU A O 1
ATOM 2941 N N . SER A 1 379 ? 3.100 37.644 -30.907 1.00 9.78 414 SER A N 1
ATOM 2942 C CA . SER A 1 379 ? 4.506 37.712 -30.477 1.00 10.33 414 SER A CA 1
ATOM 2943 C C . SER A 1 379 ? 4.738 38.725 -29.353 1.00 8.94 414 SER A C 1
ATOM 2944 O O . SER A 1 379 ? 5.708 38.598 -28.599 1.00 12.08 414 SER A O 1
ATOM 2947 N N . SER A 1 380 ? 3.862 39.724 -29.216 1.00 9.17 415 SER A N 1
ATOM 2948 C CA . SER A 1 380 ? 3.975 40.717 -28.137 1.00 10.48 415 SER A CA 1
ATOM 2949 C C . SER A 1 380 ? 3.841 40.072 -26.735 1.00 11.30 415 SER A C 1
ATOM 2950 O O . SER A 1 380 ? 4.283 40.615 -25.739 1.00 11.35 415 SER A O 1
ATOM 2953 N N . LEU A 1 381 ? 3.260 38.887 -26.694 1.00 9.45 416 LEU A N 1
ATOM 2954 C CA . LEU A 1 381 ? 3.144 38.086 -25.461 1.00 9.92 416 LEU A CA 1
ATOM 2955 C C . LEU A 1 381 ? 4.448 37.443 -24.999 1.00 9.92 416 LEU A C 1
ATOM 2956 O O . LEU A 1 381 ? 4.512 36.872 -23.907 1.00 10.29 416 LEU A O 1
ATOM 2961 N N . ASN A 1 382 ? 5.499 37.596 -25.813 1.00 10.64 417 ASN A N 1
ATOM 2962 C CA . ASN A 1 382 ? 6.849 37.138 -25.432 1.00 10.71 417 ASN A CA 1
ATOM 2963 C C . ASN A 1 382 ? 7.335 37.732 -24.122 1.00 11.25 417 ASN A C 1
ATOM 2964 O O . ASN A 1 382 ? 8.124 37.119 -23.425 1.00 10.63 417 ASN A O 1
ATOM 2969 N N . VAL A 1 383 ? 6.844 38.920 -23.771 1.00 10.34 418 VAL A N 1
ATOM 2970 C CA . VAL A 1 383 ? 7.217 39.546 -22.492 1.00 13.32 418 VAL A CA 1
ATOM 2971 C C . VAL A 1 383 ? 6.824 38.644 -21.304 1.00 11.84 418 VAL A C 1
ATOM 2972 O O . VAL A 1 383 ? 7.555 38.542 -20.321 1.00 14.84 418 VAL A O 1
ATOM 2976 N N . PHE A 1 384 ? 5.680 37.972 -21.413 1.00 9.58 419 PHE A N 1
ATOM 2977 C CA . PHE A 1 384 ? 5.268 37.008 -20.400 1.00 8.94 419 PHE A CA 1
ATOM 2978 C C . PHE A 1 384 ? 6.079 35.727 -20.449 1.00 9.04 419 PHE A C 1
ATOM 2979 O O . PHE A 1 384 ? 6.605 35.280 -19.420 1.00 8.88 419 PHE A O 1
ATOM 2987 N N . ILE A 1 385 ? 6.238 35.175 -21.651 1.00 8.89 420 ILE A N 1
ATOM 2988 C CA . ILE A 1 385 ? 6.936 33.904 -21.813 1.00 9.18 420 ILE A CA 1
ATOM 2989 C C . ILE A 1 385 ? 8.367 34.030 -21.258 1.00 9.56 420 ILE A C 1
ATOM 2990 O O . ILE A 1 385 ? 8.850 33.163 -20.536 1.00 10.46 420 ILE A O 1
ATOM 2995 N N . ASN A 1 386 ? 9.022 35.133 -21.596 1.00 9.74 421 ASN A N 1
ATOM 2996 C CA . ASN A 1 386 ? 10.412 35.371 -21.153 1.00 8.79 421 ASN A CA 1
ATOM 2997 C C . ASN A 1 386 ? 10.526 35.684 -19.658 1.00 9.50 421 ASN A C 1
ATOM 2998 O O . ASN A 1 386 ? 11.593 35.506 -19.059 1.00 11.23 421 ASN A O 1
ATOM 3003 N N . ASN A 1 387 ? 9.409 36.082 -19.045 1.00 10.18 422 ASN A N 1
ATOM 3004 C CA . ASN A 1 387 ? 9.272 36.199 -17.602 1.00 10.34 422 ASN A CA 1
ATOM 3005 C C . ASN A 1 387 ? 8.796 34.923 -16.924 1.00 7.78 422 ASN A C 1
ATOM 3006 O O . ASN A 1 387 ? 8.413 34.949 -15.739 1.00 11.22 422 ASN A O 1
ATOM 3011 N N . ASN A 1 388 ? 8.830 33.798 -17.661 1.00 8.70 423 ASN A N 1
ATOM 3012 C CA . ASN A 1 388 ? 8.441 32.489 -17.119 1.00 7.98 423 ASN A CA 1
ATOM 3013 C C . ASN A 1 388 ? 6.954 32.412 -16.727 1.00 8.70 423 ASN A C 1
ATOM 3014 O O . ASN A 1 388 ? 6.580 31.616 -15.871 1.00 10.82 423 ASN A O 1
ATOM 3019 N N . VAL A 1 389 ? 6.129 33.186 -17.440 1.00 9.86 424 VAL A N 1
ATOM 3020 C CA . VAL A 1 389 ? 4.668 33.160 -17.250 1.00 8.19 424 VAL A CA 1
ATOM 3021 C C . VAL A 1 389 ? 4.045 32.621 -18.530 1.00 7.34 424 VAL A C 1
ATOM 3022 O O . VAL A 1 389 ? 4.105 33.288 -19.598 1.00 9.38 424 VAL A O 1
ATOM 3026 N N . PRO A 1 390 ? 3.489 31.388 -18.464 1.00 7.82 425 PRO A N 1
ATOM 3027 C CA . PRO A 1 390 ? 2.869 30.835 -19.665 1.00 8.86 425 PRO A CA 1
ATOM 3028 C C . PRO A 1 390 ? 1.561 31.520 -19.982 1.00 8.37 425 PRO A C 1
ATOM 3029 O O . PRO A 1 390 ? 0.950 32.174 -19.114 1.00 8.30 425 PRO A O 1
ATOM 3033 N N . VAL A 1 391 ? 1.154 31.375 -21.238 1.00 8.47 426 VAL A N 1
ATOM 3034 C CA . VAL A 1 391 ? -0.039 32.053 -21.750 1.00 8.67 426 VAL A CA 1
ATOM 3035 C C . VAL A 1 391 ? -0.915 31.049 -22.479 1.00 7.72 426 VAL A C 1
ATOM 3036 O O . VAL A 1 391 ? -0.463 30.358 -23.385 1.00 9.45 426 VAL A O 1
ATOM 3040 N N . ILE A 1 392 ? -2.182 31.011 -22.061 1.00 8.91 427 ILE A N 1
ATOM 3041 C CA . ILE A 1 392 ? -3.228 30.292 -22.743 1.00 8.63 427 ILE A CA 1
ATOM 3042 C C . ILE A 1 392 ? -4.024 31.283 -23.581 1.00 7.92 427 ILE A C 1
ATOM 3043 O O . ILE A 1 392 ? -4.478 32.309 -23.094 1.00 9.11 427 ILE A O 1
ATOM 3048 N N . ILE A 1 393 ? -4.134 30.989 -24.878 1.00 8.75 428 ILE A N 1
ATOM 3049 C CA . ILE A 1 393 ? -5.101 31.672 -25.738 1.00 7.20 428 ILE A CA 1
ATOM 3050 C C . ILE A 1 393 ? -6.380 30.861 -25.573 1.00 8.08 428 ILE A C 1
ATOM 3051 O O . ILE A 1 393 ? -6.617 29.835 -26.226 1.00 8.69 428 ILE A O 1
ATOM 3056 N N . GLY A 1 394 ? -7.189 31.313 -24.617 1.00 7.91 429 GLY A N 1
ATOM 3057 C CA . GLY A 1 394 ? -8.304 30.503 -24.118 1.00 8.09 429 GLY A CA 1
ATOM 3058 C C . GLY A 1 394 ? -9.445 30.305 -25.088 1.00 7.47 429 GLY A C 1
ATOM 3059 O O . GLY A 1 394 ? -10.220 29.351 -24.937 1.00 7.61 429 GLY A O 1
ATOM 3060 N N . GLU A 1 395 ? -9.537 31.222 -26.059 1.00 7.38 430 GLU A N 1
ATOM 3061 C CA . GLU A 1 395 ? -10.473 31.129 -27.158 1.00 6.73 430 GLU A CA 1
ATOM 3062 C C . GLU A 1 395 ? -9.861 31.760 -28.400 1.00 6.98 430 GLU A C 1
ATOM 3063 O O . GLU A 1 395 ? -9.270 32.827 -28.319 1.00 8.04 430 GLU A O 1
ATOM 3069 N N . TYR A 1 396 ? -10.040 31.087 -29.534 1.00 6.81 431 TYR A N 1
ATOM 3070 C CA . TYR A 1 396 ? -9.813 31.662 -30.863 1.00 9.96 431 TYR A CA 1
ATOM 3071 C C . TYR A 1 396 ? -10.732 30.885 -31.808 1.00 7.15 431 TYR A C 1
ATOM 3072 O O . TYR A 1 396 ? -11.142 29.761 -31.509 1.00 7.82 431 TYR A O 1
ATOM 3081 N N . GLY A 1 397 ? -10.971 31.434 -32.992 1.00 8.60 432 GLY A N 1
ATOM 3082 C CA . GLY A 1 397 ? -11.603 30.686 -34.074 1.00 9.90 432 GLY A CA 1
ATOM 3083 C C . GLY A 1 397 ? -12.669 31.475 -34.810 1.00 9.82 432 GLY A C 1
ATOM 3084 O O . GLY A 1 397 ? -13.322 32.350 -34.247 1.00 10.66 432 GLY A O 1
ATOM 3085 N N . PRO A 1 398 ? -12.819 31.182 -36.114 1.00 9.20 433 PRO A N 1
ATOM 3086 C CA . PRO A 1 398 ? -13.826 31.857 -36.912 1.00 9.84 433 PRO A CA 1
ATOM 3087 C C . PRO A 1 398 ? -15.153 31.099 -36.988 1.00 10.12 433 PRO A C 1
ATOM 3088 O O . PRO A 1 398 ? -15.181 29.848 -37.021 1.00 11.32 433 PRO A O 1
ATOM 3092 N N . THR A 1 399 ? -16.241 31.851 -37.079 1.00 10.20 434 THR A N 1
ATOM 3093 C CA . THR A 1 399 ? -17.532 31.203 -37.365 1.00 10.60 434 THR A CA 1
ATOM 3094 C C . THR A 1 399 ? -17.522 30.587 -38.770 1.00 10.09 434 THR A C 1
ATOM 3095 O O . THR A 1 399 ? -16.656 30.881 -39.596 1.00 11.91 434 THR A O 1
ATOM 3099 N N . LEU A 1 400 ? -18.498 29.718 -39.017 1.00 10.45 435 LEU A N 1
ATOM 3100 C CA . LEU A 1 400 ? -18.687 29.151 -40.345 1.00 10.68 435 LEU A CA 1
ATOM 3101 C C . LEU A 1 400 ? -20.019 29.660 -40.887 1.00 11.09 435 LEU A C 1
ATOM 3102 O O . LEU A 1 400 ? -21.085 29.379 -40.356 1.00 11.70 435 LEU A O 1
ATOM 3107 N N . ARG A 1 401 ? -19.904 30.464 -41.945 1.00 9.01 436 ARG A N 1
ATOM 3108 C CA . ARG A 1 401 ? -21.020 31.176 -42.555 1.00 10.14 436 ARG A CA 1
ATOM 3109 C C . ARG A 1 401 ? -21.691 30.292 -43.626 1.00 11.59 436 ARG A C 1
ATOM 3110 O O . ARG A 1 401 ? -21.443 30.411 -44.834 1.00 12.62 436 ARG A O 1
ATOM 3118 N N . ASP A 1 402 ? -22.519 29.382 -43.127 1.00 11.95 437 ASP A N 1
ATOM 3119 C CA . ASP A 1 402 ? -23.083 28.290 -43.920 1.00 14.06 437 ASP A CA 1
ATOM 3120 C C . ASP A 1 402 ? -24.183 28.709 -44.879 1.00 13.30 437 ASP A C 1
ATOM 3121 O O . ASP A 1 402 ? -24.636 27.892 -45.674 1.00 14.79 437 ASP A O 1
ATOM 3126 N N . GLN A 1 403 ? -24.561 29.972 -44.811 1.00 12.52 438 GLN A N 1
ATOM 3127 C CA . GLN A 1 403 ? -25.512 30.563 -45.752 1.00 12.69 438 GLN A CA 1
ATOM 3128 C C . GLN A 1 403 ? -24.916 30.960 -47.068 1.00 11.89 438 GLN A C 1
ATOM 3129 O O . GLN A 1 403 ? -25.663 31.220 -48.034 1.00 14.39 438 GLN A O 1
ATOM 3135 N N . LEU A 1 404 ? -23.599 31.091 -47.097 1.00 11.84 439 LEU A N 1
ATOM 3136 C CA . LEU A 1 404 ? -22.871 31.389 -48.339 1.00 11.21 439 LEU A CA 1
ATOM 3137 C C . LEU A 1 404 ? -22.953 30.220 -49.311 1.00 11.44 439 LEU A C 1
ATOM 3138 O O . LEU A 1 404 ? -23.147 29.077 -48.904 1.00 11.87 439 LEU A O 1
ATOM 3143 N N . THR A 1 405 ? -22.825 30.531 -50.607 1.00 12.71 440 THR A N 1
ATOM 3144 C CA . THR A 1 405 ? -22.866 29.529 -51.668 1.00 12.23 440 THR A CA 1
ATOM 3145 C C . THR A 1 405 ? -21.762 29.784 -52.710 1.00 12.91 440 THR A C 1
ATOM 3146 O O . THR A 1 405 ? -21.131 30.850 -52.756 1.00 13.99 440 THR A O 1
ATOM 3150 N N . GLY A 1 406 ? -21.559 28.795 -53.565 1.00 12.89 441 GLY A N 1
ATOM 3151 C CA . GLY A 1 406 ? -20.709 28.916 -54.734 1.00 18.82 441 GLY A CA 1
ATOM 3152 C C . GLY A 1 406 ? -19.275 29.248 -54.378 1.00 12.83 441 GLY A C 1
ATOM 3153 O O . GLY A 1 406 ? -18.733 28.776 -53.378 1.00 13.35 441 GLY A O 1
ATOM 3154 N N . GLU A 1 407 ? -18.645 30.086 -55.204 1.00 13.37 442 GLU A N 1
ATOM 3155 C CA . GLU A 1 407 ? -17.245 30.453 -55.024 1.00 12.62 442 GLU A CA 1
ATOM 3156 C C . GLU A 1 407 ? -17.052 31.120 -53.667 1.00 13.33 442 GLU A C 1
ATOM 3157 O O . GLU A 1 407 ? -16.029 30.895 -52.989 1.00 15.23 442 GLU A O 1
ATOM 3163 N N . ALA A 1 408 ? -18.003 31.960 -53.277 1.00 12.73 443 ALA A N 1
ATOM 3164 C CA . ALA A 1 408 ? -17.910 32.680 -51.990 1.00 17.89 443 ALA A CA 1
ATOM 3165 C C . ALA A 1 408 ? -17.824 31.668 -50.841 1.00 11.86 443 ALA A C 1
ATOM 3166 O O . ALA A 1 408 ? -17.020 31.829 -49.886 1.00 12.45 443 ALA A O 1
ATOM 3168 N N . LEU A 1 409 ? -18.626 30.611 -50.889 1.00 13.26 444 LEU A N 1
ATOM 3169 C CA . LEU A 1 409 ? -18.579 29.595 -49.812 1.00 10.94 444 LEU A CA 1
ATOM 3170 C C . LEU A 1 409 ? -17.241 28.850 -49.824 1.00 11.68 444 LEU A C 1
ATOM 3171 O O . LEU A 1 409 ? -16.601 28.633 -48.774 1.00 11.27 444 LEU A O 1
ATOM 3176 N N . GLU A 1 410 ? -16.790 28.444 -51.005 1.00 12.18 445 GLU A N 1
ATOM 3177 C CA . GLU A 1 410 ? -15.570 27.679 -51.113 1.00 12.11 445 GLU A CA 1
ATOM 3178 C C . GLU A 1 410 ? -14.383 28.507 -50.575 1.00 11.13 445 GLU A C 1
ATOM 3179 O O . GLU A 1 410 ? -13.539 28.003 -49.840 1.00 12.20 445 GLU A O 1
ATOM 3185 N N . ASN A 1 411 ? -14.313 29.763 -50.987 1.00 13.69 446 ASN A N 1
ATOM 3186 C CA . ASN A 1 411 ? -13.238 30.664 -50.571 1.00 12.90 446 ASN A CA 1
ATOM 3187 C C . ASN A 1 411 ? -13.305 30.921 -49.055 1.00 12.01 446 ASN A C 1
ATOM 3188 O O . ASN A 1 411 ? -12.275 31.089 -48.396 1.00 12.37 446 ASN A O 1
ATOM 3193 N N . HIS A 1 412 ? -14.514 30.961 -48.527 1.00 12.30 447 HIS A N 1
ATOM 3194 C CA . HIS A 1 412 ? -14.744 31.165 -47.096 1.00 10.72 447 HIS A CA 1
ATOM 3195 C C . HIS A 1 412 ? -14.228 29.942 -46.331 1.00 9.73 447 HIS A C 1
ATOM 3196 O O . HIS A 1 412 ? -13.537 30.082 -45.303 1.00 10.88 447 HIS A O 1
ATOM 3203 N N . LEU A 1 413 ? -14.591 28.744 -46.778 1.00 10.38 448 LEU A N 1
ATOM 3204 C CA . LEU A 1 413 ? -14.196 27.524 -46.069 1.00 10.47 448 LEU A CA 1
ATOM 3205 C C . LEU A 1 413 ? -12.674 27.435 -46.030 1.00 9.93 448 LEU A C 1
ATOM 3206 O O . LEU A 1 413 ? -12.092 27.115 -44.990 1.00 10.95 448 LEU A O 1
ATOM 3211 N N . LYS A 1 414 ? -12.033 27.718 -47.161 1.00 11.97 449 LYS A N 1
ATOM 3212 C CA . LYS A 1 414 ? -10.571 27.715 -47.261 1.00 11.65 449 LYS A CA 1
ATOM 3213 C C . LYS A 1 414 ? -9.962 28.760 -46.338 1.00 10.70 449 LYS A C 1
ATOM 3214 O O . LYS A 1 414 ? -8.998 28.472 -45.614 1.00 11.67 449 LYS A O 1
ATOM 3220 N N . SER A 1 415 ? -10.528 29.952 -46.341 1.00 10.38 450 SER A N 1
ATOM 3221 C CA . SER A 1 415 ? -10.044 31.063 -45.535 1.00 11.07 450 SER A CA 1
ATOM 3222 C C . SER A 1 415 ? -10.072 30.674 -44.057 1.00 9.90 450 SER A C 1
ATOM 3223 O O . SER A 1 415 ? -9.145 31.003 -43.322 1.00 10.27 450 SER A O 1
ATOM 3226 N N . ARG A 1 416 ? -11.162 30.071 -43.605 1.00 11.31 451 ARG A N 1
ATOM 3227 C CA . ARG A 1 416 ? -11.264 29.653 -42.188 1.00 9.95 451 ARG A CA 1
ATOM 3228 C C . ARG A 1 416 ? -10.100 28.749 -41.843 1.00 8.96 451 ARG A C 1
ATOM 3229 O O . ARG A 1 416 ? -9.441 28.887 -40.788 1.00 9.29 451 ARG A O 1
ATOM 3237 N N . ASN A 1 417 ? -9.853 27.754 -42.675 1.00 12.34 452 ASN A N 1
ATOM 3238 C CA . ASN A 1 417 ? -8.794 26.775 -42.390 1.00 9.83 452 ASN A CA 1
ATOM 3239 C C . ASN A 1 417 ? -7.381 27.351 -42.502 1.00 10.62 452 ASN A C 1
ATOM 3240 O O . ASN A 1 417 ? -6.500 27.027 -41.698 1.00 10.71 452 ASN A O 1
ATOM 3245 N N . ASP A 1 418 ? -7.177 28.274 -43.430 1.00 9.62 453 ASP A N 1
ATOM 3246 C CA . ASP A 1 418 ? -5.898 28.997 -43.557 1.00 10.79 453 ASP A CA 1
ATOM 3247 C C . ASP A 1 418 ? -5.662 29.809 -42.268 1.00 10.41 453 ASP A C 1
ATOM 3248 O O . ASP A 1 418 ? -4.561 29.836 -41.711 1.00 10.67 453 ASP A O 1
ATOM 3253 N N . TYR A 1 419 ? -6.710 30.484 -41.817 1.00 9.62 454 TYR A N 1
ATOM 3254 C CA . TYR A 1 419 ? -6.667 31.337 -40.626 1.00 10.72 454 TYR A CA 1
ATOM 3255 C C . TYR A 1 419 ? -6.361 30.503 -39.356 1.00 10.04 454 TYR A C 1
ATOM 3256 O O . TYR A 1 419 ? -5.484 30.829 -38.567 1.00 10.80 454 TYR A O 1
ATOM 3265 N N . ILE A 1 420 ? -7.100 29.433 -39.187 1.00 8.68 455 ILE A N 1
ATOM 3266 C CA . ILE A 1 420 ? -6.931 28.511 -38.078 1.00 9.19 455 ILE A CA 1
ATOM 3267 C C . ILE A 1 420 ? -5.513 27.987 -38.010 1.00 9.52 455 ILE A C 1
ATOM 3268 O O . ILE A 1 420 ? -4.860 28.024 -36.944 1.00 10.25 455 ILE A O 1
ATOM 3273 N N . GLU A 1 421 ? -5.006 27.477 -39.124 1.00 10.02 456 GLU A N 1
ATOM 3274 C CA . GLU A 1 421 ? -3.643 26.966 -39.175 1.00 10.37 456 GLU A CA 1
ATOM 3275 C C . GLU A 1 421 ? -2.652 28.055 -38.801 1.00 11.43 456 GLU A C 1
ATOM 3276 O O . GLU A 1 421 ? -1.700 27.799 -38.061 1.00 11.70 456 GLU A O 1
ATOM 3282 N N . TYR A 1 422 ? -2.877 29.260 -39.310 1.00 10.77 457 TYR A N 1
ATOM 3283 C CA . TYR A 1 422 ? -1.927 30.370 -39.116 1.00 11.27 457 TYR A CA 1
ATOM 3284 C C . TYR A 1 422 ? -1.909 30.783 -37.631 1.00 11.21 457 TYR A C 1
ATOM 3285 O O . TYR A 1 422 ? -0.834 30.979 -37.019 1.00 11.79 457 TYR A O 1
ATOM 3294 N N . VAL A 1 423 ? -3.080 30.929 -37.043 1.00 10.91 458 VAL A N 1
ATOM 3295 C CA . VAL A 1 423 ? -3.151 31.288 -35.618 1.00 9.82 458 VAL A CA 1
ATOM 3296 C C . VAL A 1 423 ? -2.437 30.218 -34.766 1.00 8.35 458 VAL A C 1
ATOM 3297 O O . VAL A 1 423 ? -1.632 30.538 -33.888 1.00 10.03 458 VAL A O 1
ATOM 3301 N N . VAL A 1 424 ? -2.748 28.964 -35.017 1.00 9.09 459 VAL A N 1
ATOM 3302 C CA . VAL A 1 424 ? -2.171 27.840 -34.271 1.00 9.23 459 VAL A CA 1
ATOM 3303 C C . VAL A 1 424 ? -0.647 27.823 -34.404 1.00 9.59 459 VAL A C 1
ATOM 3304 O O . VAL A 1 424 ? 0.070 27.768 -33.423 1.00 10.28 459 VAL A O 1
ATOM 3308 N N . LYS A 1 425 ? -0.159 27.883 -35.632 1.00 10.74 460 LYS A N 1
ATOM 3309 C CA . LYS A 1 425 ? 1.309 27.885 -35.856 1.00 11.04 460 LYS A CA 1
ATOM 3310 C C . LYS A 1 425 ? 1.961 29.071 -35.159 1.00 9.51 460 LYS A C 1
ATOM 3311 O O . LYS A 1 425 ? 3.073 28.942 -34.621 1.00 11.43 460 LYS A O 1
ATOM 3317 N N . THR A 1 426 ? 1.321 30.234 -35.185 1.00 11.83 461 THR A N 1
ATOM 3318 C CA . THR A 1 426 ? 1.880 31.412 -34.540 1.00 10.74 461 THR A CA 1
ATOM 3319 C C . THR A 1 426 ? 1.900 31.237 -33.018 1.00 10.23 461 THR A C 1
ATOM 3320 O O . THR A 1 426 ? 2.862 31.606 -32.338 1.00 10.81 461 THR A O 1
ATOM 3324 N N . CYS A 1 427 ? 0.860 30.649 -32.474 1.00 11.26 462 CYS A N 1
ATOM 3325 C CA . CYS A 1 427 ? 0.866 30.319 -31.039 1.00 9.67 462 CYS A CA 1
ATOM 3326 C C . CYS A 1 427 ? 2.010 29.363 -30.678 1.00 9.81 462 CYS A C 1
ATOM 3327 O O . CYS A 1 427 ? 2.742 29.588 -29.716 1.00 11.22 462 CYS A O 1
ATOM 3330 N N . VAL A 1 428 ? 2.158 28.289 -31.444 1.00 10.37 463 VAL A N 1
ATOM 3331 C CA . VAL A 1 428 ? 3.245 27.320 -31.226 1.00 10.56 463 VAL A CA 1
ATOM 3332 C C . VAL A 1 428 ? 4.624 28.008 -31.240 1.00 11.16 463 VAL A C 1
ATOM 3333 O O . VAL A 1 428 ? 5.448 27.789 -30.320 1.00 12.76 463 VAL A O 1
ATOM 3337 N N . LYS A 1 429 ? 4.846 28.861 -32.233 1.00 11.67 464 LYS A N 1
ATOM 3338 C CA . LYS A 1 429 ? 6.120 29.583 -32.374 1.00 11.19 464 LYS A CA 1
ATOM 3339 C C . LYS A 1 429 ? 6.415 30.405 -31.121 1.00 12.58 464 LYS A C 1
ATOM 3340 O O . LYS A 1 429 ? 7.558 30.549 -30.719 1.00 14.18 464 LYS A O 1
ATOM 3346 N N . ASN A 1 430 ? 5.357 30.933 -30.523 1.00 11.17 465 ASN A N 1
ATOM 3347 C CA . ASN A 1 430 ? 5.443 31.844 -29.389 1.00 15.08 465 ASN A CA 1
ATOM 3348 C C . ASN A 1 430 ? 5.214 31.171 -28.032 1.00 10.10 465 ASN A C 1
ATOM 3349 O O . ASN A 1 430 ? 5.127 31.859 -26.997 1.00 12.42 465 ASN A O 1
ATOM 3354 N N . LYS A 1 431 ? 5.122 29.852 -28.044 1.00 9.75 466 LYS A N 1
ATOM 3355 C CA . LYS A 1 431 ? 4.956 29.022 -26.837 1.00 13.29 466 LYS A CA 1
ATOM 3356 C C . LYS A 1 431 ? 3.626 29.271 -26.113 1.00 11.34 466 LYS A C 1
ATOM 3357 O O . LYS A 1 431 ? 3.533 29.072 -24.910 1.00 15.53 466 LYS A O 1
ATOM 3363 N N . LEU A 1 432 ? 2.611 29.711 -26.860 1.00 9.35 467 LEU A N 1
ATOM 3364 C CA . LEU A 1 432 ? 1.250 29.944 -26.351 1.00 8.18 467 LEU A CA 1
ATOM 3365 C C . LEU A 1 432 ? 0.406 28.694 -26.574 1.00 7.21 467 LEU A C 1
ATOM 3366 O O . LEU A 1 432 ? 0.602 27.958 -27.555 1.00 12.47 467 LEU A O 1
ATOM 3371 N N . VAL A 1 433 ? -0.532 28.439 -25.671 1.00 9.55 468 VAL A N 1
ATOM 3372 C CA . VAL A 1 433 ? -1.411 27.281 -25.774 1.00 8.61 468 VAL A CA 1
ATOM 3373 C C . VAL A 1 433 ? -2.760 27.671 -26.390 1.00 8.94 468 VAL A C 1
ATOM 3374 O O . VAL A 1 433 ? -3.506 28.414 -25.765 1.00 9.33 468 VAL A O 1
ATOM 3378 N N . PRO A 1 434 ? -3.061 27.175 -27.603 1.00 8.23 469 PRO A N 1
ATOM 3379 C CA . PRO A 1 434 ? -4.266 27.654 -28.302 1.00 8.66 469 PRO A CA 1
ATOM 3380 C C . PRO A 1 434 ? -5.477 26.747 -28.086 1.00 7.72 469 PRO A C 1
ATOM 3381 O O . PRO A 1 434 ? -5.384 25.550 -28.360 1.00 8.54 469 PRO A O 1
ATOM 3385 N N . LEU A 1 435 ? -6.582 27.310 -27.610 1.00 7.18 470 LEU A N 1
ATOM 3386 C CA . LEU A 1 435 ? -7.844 26.573 -27.387 1.00 7.27 470 LEU A CA 1
ATOM 3387 C C . LEU A 1 435 ? -8.965 27.111 -28.300 1.00 6.78 470 LEU A C 1
ATOM 3388 O O . LEU A 1 435 ? -9.372 28.254 -28.211 1.00 9.14 470 LEU A O 1
ATOM 3393 N N . TYR A 1 436 ? -9.390 26.236 -29.211 1.00 8.28 471 TYR A N 1
ATOM 3394 C CA . TYR A 1 436 ? -10.383 26.554 -30.246 1.00 7.89 471 TYR A CA 1
ATOM 3395 C C . TYR A 1 436 ? -11.778 26.732 -29.654 1.00 7.93 471 TYR A C 1
ATOM 3396 O O . TYR A 1 436 ? -12.196 25.972 -28.805 1.00 8.50 471 TYR A O 1
ATOM 3405 N N . TRP A 1 437 ? -12.499 27.733 -30.153 1.00 7.06 472 TRP A N 1
ATOM 3406 C CA . TRP A 1 437 ? -13.867 28.024 -29.718 1.00 8.73 472 TRP A CA 1
ATOM 3407 C C . TRP A 1 437 ? -14.869 27.164 -30.479 1.00 9.16 472 TRP A C 1
ATOM 3408 O O . TRP A 1 437 ? -15.222 27.455 -31.619 1.00 10.09 472 TRP A O 1
ATOM 3419 N N . ASP A 1 438 ? -15.310 26.095 -29.838 1.00 9.83 473 ASP A N 1
ATOM 3420 C CA . ASP A 1 438 ? -16.367 25.201 -30.335 1.00 7.93 473 ASP A CA 1
ATOM 3421 C C . ASP A 1 438 ? -17.584 25.484 -29.491 1.00 9.11 473 ASP A C 1
ATOM 3422 O O . ASP A 1 438 ? -17.568 25.262 -28.274 1.00 10.68 473 ASP A O 1
ATOM 3427 N N . ALA A 1 439 ? -18.644 25.978 -30.133 1.00 10.78 474 ALA A N 1
ATOM 3428 C CA . ALA A 1 439 ? -19.900 26.320 -29.426 1.00 11.01 474 ALA A CA 1
ATOM 3429 C C . ALA A 1 439 ? -21.027 25.368 -29.810 1.00 10.10 474 ALA A C 1
ATOM 3430 O O . ALA A 1 439 ? -22.188 25.597 -29.458 1.00 10.77 474 ALA A O 1
ATOM 3432 N N . GLY A 1 440 ? -20.681 24.277 -30.493 1.00 9.61 475 GLY A N 1
ATOM 3433 C CA . GLY A 1 440 ? -21.685 23.289 -30.952 1.00 9.11 475 GLY A CA 1
ATOM 3434 C C . GLY A 1 440 ? -22.588 23.714 -32.095 1.00 12.15 475 GLY A C 1
ATOM 3435 O O . GLY A 1 440 ? -23.602 23.050 -32.364 1.00 12.19 475 GLY A O 1
ATOM 3436 N N . TYR A 1 441 ? -22.220 24.808 -32.754 1.00 10.40 476 TYR A N 1
ATOM 3437 C CA . TYR A 1 441 ? -22.997 25.356 -33.882 1.00 10.55 476 TYR A CA 1
ATOM 3438 C C . TYR A 1 441 ? -22.163 25.116 -35.161 1.00 9.65 476 TYR A C 1
ATOM 3439 O O . TYR A 1 441 ? -21.432 24.111 -35.252 1.00 11.03 476 TYR A O 1
ATOM 3448 N N . THR A 1 442 ? -22.254 25.986 -36.159 1.00 9.82 477 THR A N 1
ATOM 3449 C CA . THR A 1 442 ? -21.605 25.671 -37.434 1.00 9.41 477 THR A CA 1
ATOM 3450 C C . THR A 1 442 ? -20.079 25.601 -37.389 1.00 8.88 477 THR A C 1
ATOM 3451 O O . THR A 1 442 ? -19.451 24.943 -38.223 1.00 11.56 477 THR A O 1
ATOM 3455 N N . GLU A 1 443 ? -19.510 26.259 -36.391 1.00 9.64 478 GLU A N 1
ATOM 3456 C CA . GLU A 1 443 ? -18.063 26.273 -36.151 1.00 9.06 478 GLU A CA 1
ATOM 3457 C C . GLU A 1 443 ? -17.556 25.035 -35.391 1.00 8.71 478 GLU A C 1
ATOM 3458 O O . GLU A 1 443 ? -16.341 24.894 -35.160 1.00 9.76 478 GLU A O 1
ATOM 3464 N N . LYS A 1 444 ? -18.441 24.116 -35.022 1.00 9.89 479 LYS A N 1
ATOM 3465 C CA . LYS A 1 444 ? -18.051 23.029 -34.143 1.00 9.55 479 LYS A CA 1
ATOM 3466 C C . LYS A 1 444 ? -17.074 22.042 -34.822 1.00 9.13 479 LYS A C 1
ATOM 3467 O O . LYS A 1 444 ? -17.094 21.863 -36.065 1.00 9.96 479 LYS A O 1
ATOM 3473 N N . LEU A 1 445 ? -16.222 21.398 -34.009 1.00 9.62 480 LEU A N 1
ATOM 3474 C CA . LEU A 1 445 ? -15.302 20.402 -34.537 1.00 10.18 480 LEU A CA 1
ATOM 3475 C C . LEU A 1 445 ? -15.838 18.986 -34.445 1.00 10.52 480 LEU A C 1
ATOM 3476 O O . LEU A 1 445 ? -15.446 18.113 -35.217 1.00 9.97 480 LEU A O 1
ATOM 3481 N N . PHE A 1 446 ? -16.748 18.786 -33.492 1.00 9.33 481 PHE A N 1
ATOM 3482 C CA . PHE A 1 446 ? -17.274 17.450 -33.162 1.00 9.82 481 PHE A CA 1
ATOM 3483 C C . PHE A 1 446 ? -18.805 17.455 -33.090 1.00 10.30 481 PHE A C 1
ATOM 3484 O O . PHE A 1 446 ? -19.428 18.460 -32.793 1.00 12.92 481 PHE A O 1
ATOM 3492 N N . ASP A 1 447 ? -19.389 16.290 -33.355 1.00 11.64 482 ASP A N 1
ATOM 3493 C CA . ASP A 1 447 ? -20.767 16.041 -32.995 1.00 11.93 482 ASP A CA 1
ATOM 3494 C C . ASP A 1 447 ? -20.840 15.906 -31.465 1.00 10.33 482 ASP A C 1
ATOM 3495 O O . ASP A 1 447 ? -20.188 15.036 -30.882 1.00 13.14 482 ASP A O 1
ATOM 3500 N N . ARG A 1 448 ? -21.607 16.780 -30.817 1.00 11.37 483 ARG A N 1
ATOM 3501 C CA . ARG A 1 448 ? -21.679 16.740 -29.337 1.00 11.09 483 ARG A CA 1
ATOM 3502 C C . ARG A 1 448 ? -22.292 15.463 -28.772 1.00 13.00 483 ARG A C 1
ATOM 3503 O O . ARG A 1 448 ? -21.976 15.025 -27.665 1.00 14.14 483 ARG A O 1
ATOM 3511 N N . THR A 1 449 ? -23.188 14.848 -29.525 1.00 13.20 484 THR A N 1
ATOM 3512 C CA . THR A 1 449 ? -23.848 13.637 -29.046 1.00 14.29 484 THR A CA 1
ATOM 3513 C C . THR A 1 449 ? -22.959 12.416 -29.117 1.00 14.35 484 THR A C 1
ATOM 3514 O O . THR A 1 449 ? -22.890 11.624 -28.146 1.00 17.63 484 THR A O 1
ATOM 3518 N N . THR A 1 450 ? -22.296 12.233 -30.256 1.00 17.75 485 THR A N 1
ATOM 3519 C CA . THR A 1 450 ? -21.508 11.014 -30.494 1.00 17.13 485 THR A CA 1
ATOM 3520 C C . THR A 1 450 ? -20.012 11.145 -30.291 1.00 12.95 485 THR A C 1
ATOM 3521 O O . THR A 1 450 ? -19.301 10.141 -30.238 1.00 15.56 485 THR A O 1
ATOM 3525 N N . GLY A 1 451 ? -19.521 12.389 -30.212 1.00 15.44 486 GLY A N 1
ATOM 3526 C CA . GLY A 1 451 ? -18.084 12.621 -30.184 1.00 16.00 486 GLY A CA 1
ATOM 3527 C C . GLY A 1 451 ? -17.316 12.411 -31.488 1.00 14.82 486 GLY A C 1
ATOM 3528 O O . GLY A 1 451 ? -16.086 12.559 -31.539 1.00 16.55 486 GLY A O 1
ATOM 3529 N N . GLN A 1 452 ? -18.020 12.060 -32.568 1.00 14.59 487 GLN A N 1
ATOM 3530 C CA . GLN A 1 452 ? -17.369 11.870 -33.863 1.00 15.10 487 GLN A CA 1
ATOM 3531 C C . GLN A 1 452 ? -16.954 13.227 -34.479 1.00 13.12 487 GLN A C 1
ATOM 3532 O O . GLN A 1 452 ? -17.596 14.245 -34.229 1.00 13.43 487 GLN A O 1
ATOM 3538 N N . PRO A 1 453 ? -15.874 13.230 -35.272 1.00 14.13 488 PRO A N 1
ATOM 3539 C CA . PRO A 1 453 ? -15.526 14.465 -35.945 1.00 12.79 488 PRO A CA 1
ATOM 3540 C C . PRO A 1 453 ? -16.625 14.993 -36.855 1.00 12.97 488 PRO A C 1
ATOM 3541 O O . PRO A 1 453 ? -17.238 14.252 -37.617 1.00 17.82 488 PRO A O 1
ATOM 3545 N N . HIS A 1 454 ? -16.867 16.281 -36.724 1.00 10.71 489 HIS A N 1
ATOM 3546 C CA . HIS A 1 454 ? -17.806 17.031 -37.563 1.00 10.73 489 HIS A CA 1
ATOM 3547 C C . HIS A 1 454 ? -17.110 17.769 -38.669 1.00 11.40 489 HIS A C 1
ATOM 3548 O O . HIS A 1 454 ? -17.611 17.814 -39.810 1.00 11.68 489 HIS A O 1
ATOM 3555 N N . ASN A 1 455 ? -15.973 18.390 -38.371 1.00 11.48 490 ASN A N 1
ATOM 3556 C CA . ASN A 1 455 ? -15.251 19.159 -39.355 1.00 11.38 490 ASN A CA 1
ATOM 3557 C C . ASN A 1 455 ? -13.805 18.681 -39.433 1.00 10.82 490 ASN A C 1
ATOM 3558 O O . ASN A 1 455 ? -12.901 19.275 -38.870 1.00 11.36 490 ASN A O 1
ATOM 3563 N N . ALA A 1 456 ? -13.623 17.558 -40.119 1.00 10.95 491 ALA A N 1
ATOM 3564 C CA . ALA A 1 456 ? -12.302 16.970 -40.286 1.00 11.06 491 ALA A CA 1
ATOM 3565 C C . ALA A 1 456 ? -11.302 17.951 -40.871 1.00 10.82 491 ALA A C 1
ATOM 3566 O O . ALA A 1 456 ? -10.138 17.963 -40.476 1.00 11.90 491 ALA A O 1
ATOM 3568 N N . ALA A 1 457 ? -11.733 18.783 -41.814 1.00 11.01 492 ALA A N 1
ATOM 3569 C CA . ALA A 1 457 ? -10.818 19.719 -42.477 1.00 10.87 492 ALA A CA 1
ATOM 3570 C C . ALA A 1 457 ? -10.283 20.775 -41.488 1.00 10.46 492 ALA A C 1
ATOM 3571 O O . ALA A 1 457 ? -9.108 21.106 -41.505 1.00 11.26 492 ALA A O 1
ATOM 3573 N N . SER A 1 458 ? -11.150 21.275 -40.623 1.00 10.11 493 SER A N 1
ATOM 3574 C CA . SER A 1 458 ? -10.721 22.262 -39.625 1.00 10.07 493 SER A CA 1
ATOM 3575 C C . SER A 1 458 ? -9.892 21.626 -38.487 1.00 10.33 493 SER A C 1
ATOM 3576 O O . SER A 1 458 ? -8.919 22.238 -38.030 1.00 10.92 493 SER A O 1
ATOM 3579 N N . ILE A 1 459 ? -10.237 20.406 -38.070 1.00 9.91 494 ILE A N 1
ATOM 3580 C CA . ILE A 1 459 ? -9.380 19.654 -37.141 1.00 10.68 494 ILE A CA 1
ATOM 3581 C C . ILE A 1 459 ? -7.997 19.506 -37.766 1.00 9.33 494 ILE A C 1
ATOM 3582 O O . ILE A 1 459 ? -6.951 19.732 -37.108 1.00 10.34 494 ILE A O 1
ATOM 3587 N N . ALA A 1 460 ? -7.965 19.105 -39.036 1.00 10.87 495 ALA A N 1
ATOM 3588 C CA . ALA A 1 460 ? -6.686 18.923 -39.748 1.00 11.42 495 ALA A CA 1
ATOM 3589 C C . ALA A 1 460 ? -5.884 20.228 -39.835 1.00 12.17 495 ALA A C 1
ATOM 3590 O O . ALA A 1 460 ? -4.641 20.207 -39.757 1.00 12.07 495 ALA A O 1
ATOM 3592 N N . ALA A 1 461 ? -6.561 21.373 -39.982 1.00 11.27 496 ALA A N 1
ATOM 3593 C CA . ALA A 1 461 ? -5.886 22.676 -40.024 1.00 14.75 496 ALA A CA 1
ATOM 3594 C C . ALA A 1 461 ? -5.164 22.964 -38.691 1.00 11.31 496 ALA A C 1
ATOM 3595 O O . ALA A 1 461 ? -4.037 23.460 -38.648 1.00 11.91 496 ALA A O 1
ATOM 3597 N N . ILE A 1 462 ? -5.841 22.654 -37.591 1.00 11.20 497 ILE A N 1
ATOM 3598 C CA . ILE A 1 462 ? -5.250 22.807 -36.266 1.00 11.51 497 ILE A CA 1
ATOM 3599 C C . ILE A 1 462 ? -4.030 21.882 -36.143 1.00 9.44 497 ILE A C 1
ATOM 3600 O O . ILE A 1 462 ? -2.952 22.329 -35.705 1.00 11.49 497 ILE A O 1
ATOM 3605 N N . MET A 1 463 ? -4.171 20.621 -36.538 1.00 9.58 498 MET A N 1
ATOM 3606 C CA . MET A 1 463 ? -3.070 19.676 -36.365 1.00 16.78 498 MET A CA 1
ATOM 3607 C C . MET A 1 463 ? -1.879 20.051 -37.263 1.00 12.51 498 MET A C 1
ATOM 3608 O O . MET A 1 463 ? -0.729 19.865 -36.894 1.00 12.36 498 MET A O 1
ATOM 3613 N N . LYS A 1 464 ? -2.165 20.611 -38.432 1.00 12.33 499 LYS A N 1
ATOM 3614 C CA . LYS A 1 464 ? -1.120 21.083 -39.359 1.00 12.73 499 LYS A CA 1
ATOM 3615 C C . LYS A 1 464 ? -0.376 22.240 -38.696 1.00 14.01 499 LYS A C 1
ATOM 3616 O O . LYS A 1 464 ? 0.865 22.317 -38.729 1.00 16.03 499 LYS A O 1
ATOM 3622 N N . GLY A 1 465 ? -1.110 23.159 -38.074 1.00 16.25 500 GLY A N 1
ATOM 3623 C CA . GLY A 1 465 ? -0.510 24.249 -37.343 1.00 12.26 500 GLY A CA 1
ATOM 3624 C C . GLY A 1 465 ? 0.349 23.818 -36.174 1.00 12.76 500 GLY A C 1
ATOM 3625 O O . GLY A 1 465 ? 1.417 24.413 -35.899 1.00 13.62 500 GLY A O 1
ATOM 3626 N N . LEU A 1 466 ? -0.069 22.742 -35.524 1.00 13.38 501 LEU A N 1
ATOM 3627 C CA . LEU A 1 466 ? 0.668 22.217 -34.378 1.00 14.70 501 LEU A CA 1
ATOM 3628 C C . LEU A 1 466 ? 1.963 21.586 -34.784 1.00 16.86 501 LEU A C 1
ATOM 3629 O O . LEU A 1 466 ? 2.959 21.703 -34.086 1.00 24.41 501 LEU A O 1
ATOM 3634 N N . ASN A 1 467 ? 1.946 20.918 -35.927 1.00 19.25 502 ASN A N 1
ATOM 3635 C CA . ASN A 1 467 ? 3.088 20.131 -36.357 1.00 26.67 502 ASN A CA 1
ATOM 3636 C C . ASN A 1 467 ? 3.931 20.749 -37.452 1.00 30.50 502 ASN A C 1
ATOM 3637 O O . ASN A 1 467 ? 4.938 20.164 -37.860 1.00 60.75 502 ASN A O 1
ATOM 3642 N N . LEU A 1 468 ? 3.536 21.935 -37.896 1.00 34.19 503 LEU A N 1
ATOM 3643 C CA . LEU A 1 468 ? 4.162 22.610 -39.050 1.00 76.69 503 LEU A CA 1
ATOM 3644 C C . LEU A 1 468 ? 5.676 22.710 -38.892 1.00 95.70 503 LEU A C 1
ATOM 3645 O O . LEU A 1 468 ? 6.429 22.158 -39.694 1.00 72.33 503 LEU A O 1
ATOM 3647 N N . GLU A 1 469 ? 6.095 23.406 -37.836 1.00 94.89 504 GLU A N 1
ATOM 3648 C CA . GLU A 1 469 ? 7.520 23.719 -37.580 1.00 51.20 504 GLU A CA 1
ATOM 3649 C C . GLU A 1 469 ? 8.357 22.589 -36.966 1.00 101.48 504 GLU A C 1
ATOM 3650 O O . GLU A 1 469 ? 9.569 22.736 -36.812 1.00 216.27 504 GLU A O 1
ATOM 3652 N N . HIS A 1 470 ? 7.711 21.490 -36.586 1.00 76.01 505 HIS A N 1
ATOM 3653 C CA . HIS A 1 470 ? 8.410 20.304 -36.066 1.00 84.61 505 HIS A CA 1
ATOM 3654 C C . HIS A 1 470 ? 8.868 19.400 -37.204 1.00 138.27 505 HIS A C 1
ATOM 3655 O O . HIS A 1 470 ? 10.019 18.961 -37.247 1.00 146.83 505 HIS A O 1
ATOM 3657 N N . HIS A 1 471 ? 7.939 19.115 -38.110 1.00 94.62 506 HIS A N 1
ATOM 3658 C CA . HIS A 1 471 ? 8.184 18.242 -39.261 1.00 81.13 506 HIS A CA 1
ATOM 3659 C C . HIS A 1 471 ? 8.826 19.007 -40.413 1.00 99.20 506 HIS A C 1
ATOM 3660 O O . HIS A 1 471 ? 9.855 18.598 -40.951 1.00 152.46 506 HIS A O 1
ATOM 3662 N N . HIS A 1 472 ? 8.196 20.118 -40.779 1.00 60.64 507 HIS A N 1
ATOM 3663 C CA . HIS A 1 472 ? 8.640 20.972 -41.882 1.00 80.85 507 HIS A CA 1
ATOM 3664 C C . HIS A 1 472 ? 9.315 22.235 -41.356 1.00 131.37 507 HIS A C 1
ATOM 3665 O O . HIS A 1 472 ? 8.769 23.337 -41.447 1.00 203.60 507 HIS A O 1
ATOM 3667 N N . HIS A 1 473 ? 10.509 22.048 -40.801 1.00 110.42 508 HIS A N 1
ATOM 3668 C CA . HIS A 1 473 ? 11.322 23.140 -40.238 1.00 49.60 508 HIS A CA 1
ATOM 3669 C C . HIS A 1 473 ? 12.386 23.625 -41.245 1.00 35.50 508 HIS A C 1
ATOM 3670 O O . HIS A 1 473 ? 12.865 22.853 -42.066 1.00 26.36 508 HIS A O 1
ATOM 3677 N N . HIS A 1 474 ? 12.729 24.913 -41.181 1.00 34.24 509 HIS A N 1
ATOM 3678 C CA . HIS A 1 474 ? 13.825 25.485 -42.002 1.00 34.82 509 HIS A CA 1
ATOM 3679 C C . HIS A 1 474 ? 14.504 26.722 -41.372 1.00 35.55 509 HIS A C 1
ATOM 3680 O O . HIS A 1 474 ? 13.944 27.349 -40.455 1.00 36.90 509 HIS A O 1
ATOM 3687 N N . HIS A 1 475 ? 15.701 27.063 -41.874 1.00 33.04 510 HIS A N 1
ATOM 3688 C CA . HIS A 1 475 ? 16.454 28.262 -41.410 1.00 42.30 510 HIS A CA 1
ATOM 3689 C C . HIS A 1 475 ? 16.312 29.407 -42.413 1.00 50.39 510 HIS A C 1
ATOM 3690 O O . HIS A 1 475 ? 15.211 29.666 -42.895 1.00 42.98 510 HIS A O 1
ATOM 3698 N N . SER B 1 7 ? 25.073 56.093 16.405 1.00 58.05 42 SER B N 1
ATOM 3699 C CA . SER B 1 7 ? 25.130 54.638 16.035 1.00 57.55 42 SER B CA 1
ATOM 3700 C C . SER B 1 7 ? 24.746 53.713 17.195 1.00 49.92 42 SER B C 1
ATOM 3701 O O . SER B 1 7 ? 25.430 53.648 18.217 1.00 46.59 42 SER B O 1
ATOM 3704 N N . LEU B 1 8 ? 23.660 52.972 17.005 1.00 43.09 43 LEU B N 1
ATOM 3705 C CA . LEU B 1 8 ? 23.093 52.130 18.055 1.00 47.35 43 LEU B CA 1
ATOM 3706 C C . LEU B 1 8 ? 23.001 50.705 17.533 1.00 44.32 43 LEU B C 1
ATOM 3707 O O . LEU B 1 8 ? 22.306 50.435 16.554 1.00 39.80 43 LEU B O 1
ATOM 3712 N N . GLU B 1 9 ? 23.715 49.794 18.183 1.00 36.22 44 GLU B N 1
ATOM 3713 C CA . GLU B 1 9 ? 23.747 48.396 17.739 1.00 27.76 44 GLU B CA 1
ATOM 3714 C C . GLU B 1 9 ? 23.443 47.423 18.882 1.00 34.42 44 GLU B C 1
ATOM 3715 O O . GLU B 1 9 ? 23.918 47.591 19.999 1.00 28.68 44 GLU B O 1
ATOM 3721 N N . VAL B 1 10 ? 22.602 46.434 18.577 1.00 38.80 45 VAL B N 1
ATOM 3722 C CA . VAL B 1 10 ? 22.253 45.345 19.498 1.00 27.94 45 VAL B CA 1
ATOM 3723 C C . VAL B 1 10 ? 22.360 44.049 18.690 1.00 30.20 45 VAL B C 1
ATOM 3724 O O . VAL B 1 10 ? 21.674 43.867 17.675 1.00 33.28 45 VAL B O 1
ATOM 3728 N N . ALA B 1 11 ? 23.236 43.159 19.140 1.00 29.04 46 ALA B N 1
ATOM 3729 C CA . ALA B 1 11 ? 23.481 41.917 18.436 1.00 28.92 46 ALA B CA 1
ATOM 3730 C C . ALA B 1 11 ? 22.210 41.075 18.318 1.00 33.76 46 ALA B C 1
ATOM 3731 O O . ALA B 1 11 ? 21.307 41.098 19.180 1.00 25.11 46 ALA B O 1
ATOM 3733 N N . GLN B 1 12 ? 22.188 40.304 17.240 1.00 28.30 47 GLN B N 1
ATOM 3734 C CA . GLN B 1 12 ? 21.026 39.525 16.852 1.00 31.54 47 GLN B CA 1
ATOM 3735 C C . GLN B 1 12 ? 20.610 38.551 17.955 1.00 25.42 47 GLN B C 1
ATOM 3736 O O . GLN B 1 12 ? 19.414 38.338 18.190 1.00 29.81 47 GLN B O 1
ATOM 3742 N N . GLU B 1 13 ? 21.606 37.984 18.637 1.00 31.19 48 GLU B N 1
ATOM 3743 C CA . GLU B 1 13 ? 21.379 37.026 19.738 1.00 26.88 48 GLU B CA 1
ATOM 3744 C C . GLU B 1 13 ? 20.525 37.608 20.877 1.00 25.78 48 GLU B C 1
ATOM 3745 O O . GLU B 1 13 ? 19.937 36.857 21.653 1.00 32.36 48 GLU B O 1
ATOM 3751 N N . TYR B 1 14 ? 20.450 38.937 20.964 1.00 25.04 49 TYR B N 1
ATOM 3752 C CA . TYR B 1 14 ? 19.715 39.596 22.062 1.00 29.75 49 TYR B CA 1
ATOM 3753 C C . TYR B 1 14 ? 18.324 40.108 21.691 1.00 23.85 49 TYR B C 1
ATOM 3754 O O . TYR B 1 14 ? 17.638 40.686 22.530 1.00 23.61 49 TYR B O 1
ATOM 3763 N N . ARG B 1 15 ? 17.910 39.872 20.447 1.00 29.46 50 ARG B N 1
ATOM 3764 C CA . ARG B 1 15 ? 16.688 40.478 19.897 1.00 25.79 50 ARG B CA 1
ATOM 3765 C C . ARG B 1 15 ? 15.415 39.725 20.268 1.00 19.65 50 ARG B C 1
ATOM 3766 O O . ARG B 1 15 ? 14.307 40.277 20.194 1.00 23.61 50 ARG B O 1
ATOM 3774 N N . ASN B 1 16 ? 15.575 38.458 20.642 1.00 21.62 51 ASN B N 1
ATOM 3775 C CA . ASN B 1 16 ? 14.435 37.607 20.997 1.00 19.88 51 ASN B CA 1
ATOM 3776 C C . ASN B 1 16 ? 14.747 36.780 22.235 1.00 22.85 51 ASN B C 1
ATOM 3777 O O . ASN B 1 16 ? 15.372 35.724 22.166 1.00 28.70 51 ASN B O 1
ATOM 3782 N N . LEU B 1 17 ? 14.298 37.272 23.377 1.00 19.55 52 LEU B N 1
ATOM 3783 C CA . LEU B 1 17 ? 14.596 36.646 24.659 1.00 16.54 52 LEU B CA 1
ATOM 3784 C C . LEU B 1 17 ? 13.477 35.723 25.067 1.00 17.21 52 LEU B C 1
ATOM 3785 O O . LEU B 1 17 ? 12.293 36.060 24.934 1.00 18.43 52 LEU B O 1
ATOM 3790 N N . GLU B 1 18 ? 13.867 34.569 25.603 1.00 16.97 53 GLU B N 1
ATOM 3791 C CA . GLU B 1 18 ? 12.924 33.539 26.029 1.00 14.01 53 GLU B CA 1
ATOM 3792 C C . GLU B 1 18 ? 13.157 33.182 27.493 1.00 13.43 53 GLU B C 1
ATOM 3793 O O . GLU B 1 18 ? 14.276 32.828 27.887 1.00 15.81 53 GLU B O 1
ATOM 3799 N N . PHE B 1 19 ? 12.098 33.304 28.285 1.00 14.93 54 PHE B N 1
ATOM 3800 C CA . PHE B 1 19 ? 12.143 33.011 29.711 1.00 15.58 54 PHE B CA 1
ATOM 3801 C C . PHE B 1 19 ? 11.087 31.970 30.059 1.00 16.47 54 PHE B C 1
ATOM 3802 O O . PHE B 1 19 ? 10.021 31.933 29.443 1.00 15.34 54 PHE B O 1
ATOM 3810 N N . ASP B 1 20 ? 11.365 31.136 31.060 1.00 18.04 55 ASP B N 1
ATOM 3811 C CA . ASP B 1 20 ? 10.320 30.242 31.584 1.00 17.38 55 ASP B CA 1
ATOM 3812 C C . ASP B 1 20 ? 9.539 30.972 32.699 1.00 13.85 55 ASP B C 1
ATOM 3813 O O . ASP B 1 20 ? 9.814 32.161 32.962 1.00 15.86 55 ASP B O 1
ATOM 3818 N N . ALA B 1 21 ? 8.550 30.298 33.289 1.00 15.86 56 ALA B N 1
ATOM 3819 C CA . ALA B 1 21 ? 7.595 30.912 34.240 1.00 16.95 56 ALA B CA 1
ATOM 3820 C C . ALA B 1 21 ? 8.198 31.350 35.576 1.00 16.02 56 ALA B C 1
ATOM 3821 O O . ALA B 1 21 ? 7.562 32.078 36.342 1.00 19.56 56 ALA B O 1
ATOM 3823 N N . ARG B 1 22 ? 9.405 30.878 35.868 1.00 17.68 57 ARG B N 1
ATOM 3824 C CA . ARG B 1 22 ? 10.102 31.315 37.070 1.00 17.51 57 ARG B CA 1
ATOM 3825 C C . ARG B 1 22 ? 10.534 32.786 36.955 1.00 17.88 57 ARG B C 1
ATOM 3826 O O . ARG B 1 22 ? 10.792 33.277 35.866 1.00 25.78 57 ARG B O 1
ATOM 3834 N N . GLY B 1 23 ? 10.647 33.498 38.071 1.00 21.87 58 GLY B N 1
ATOM 3835 C CA . GLY B 1 23 ? 11.446 34.744 38.024 1.00 29.57 58 GLY B CA 1
ATOM 3836 C C . GLY B 1 23 ? 12.900 34.470 37.578 1.00 25.55 58 GLY B C 1
ATOM 3837 O O . GLY B 1 23 ? 13.543 33.538 38.060 1.00 23.35 58 GLY B O 1
ATOM 3838 N N . SER B 1 24 ? 13.427 35.265 36.648 1.00 20.13 59 SER B N 1
ATOM 3839 C CA . SER B 1 24 ? 14.822 35.086 36.175 1.00 19.85 59 SER B CA 1
ATOM 3840 C C . SER B 1 24 ? 15.388 36.358 35.563 1.00 17.90 59 SER B C 1
ATOM 3841 O O . SER B 1 24 ? 14.714 37.404 35.502 1.00 20.67 59 SER B O 1
ATOM 3844 N N . ARG B 1 25 ? 16.631 36.258 35.104 1.00 22.50 60 ARG B N 1
ATOM 3845 C CA . ARG B 1 25 ? 17.382 37.394 34.600 1.00 17.11 60 ARG B CA 1
ATOM 3846 C C . ARG B 1 25 ? 18.271 36.942 33.454 1.00 20.17 60 ARG B C 1
ATOM 3847 O O . ARG B 1 25 ? 18.903 35.865 33.540 1.00 21.37 60 ARG B O 1
ATOM 3855 N N . GLN B 1 26 ? 18.343 37.777 32.411 1.00 20.65 61 GLN B N 1
ATOM 3856 C CA . GLN B 1 26 ? 19.272 37.587 31.300 1.00 18.62 61 GLN B CA 1
ATOM 3857 C C . GLN B 1 26 ? 20.015 38.878 31.050 1.00 17.26 61 GLN B C 1
ATOM 3858 O O . GLN B 1 26 ? 19.512 39.952 31.351 1.00 25.32 61 GLN B O 1
ATOM 3864 N N . THR B 1 27 ? 21.215 38.755 30.495 1.00 19.06 62 THR B N 1
ATOM 3865 C CA . THR B 1 27 ? 22.078 39.913 30.257 1.00 21.33 62 THR B CA 1
ATOM 3866 C C . THR B 1 27 ? 22.294 40.111 28.753 1.00 22.44 62 THR B C 1
ATOM 3867 O O . THR B 1 27 ? 22.670 39.193 28.010 1.00 23.42 62 THR B O 1
ATOM 3871 N N . ILE B 1 28 ? 22.018 41.332 28.318 1.00 25.64 63 ILE B N 1
ATOM 3872 C CA . ILE B 1 28 ? 22.256 41.741 26.935 1.00 21.91 63 ILE B CA 1
ATOM 3873 C C . ILE B 1 28 ? 23.370 42.797 26.887 1.00 23.71 63 ILE B C 1
ATOM 3874 O O . ILE B 1 28 ? 23.738 43.379 27.907 1.00 26.15 63 ILE B O 1
ATOM 3879 N N . GLN B 1 29 ? 23.901 43.028 25.694 1.00 23.28 64 GLN B N 1
ATOM 3880 C CA . GLN B 1 29 ? 24.865 44.098 25.473 1.00 25.52 64 GLN B CA 1
ATOM 3881 C C . GLN B 1 29 ? 24.311 45.126 24.502 1.00 25.38 64 GLN B C 1
ATOM 3882 O O . GLN B 1 29 ? 23.853 44.788 23.411 1.00 26.86 64 GLN B O 1
ATOM 3888 N N . ILE B 1 30 ? 24.344 46.376 24.943 1.00 28.94 65 ILE B N 1
ATOM 3889 C CA . ILE B 1 30 ? 24.008 47.549 24.120 1.00 23.51 65 ILE B CA 1
ATOM 3890 C C . ILE B 1 30 ? 25.312 48.246 23.696 1.00 34.29 65 ILE B C 1
ATOM 3891 O O . ILE B 1 30 ? 26.105 48.657 24.549 1.00 40.68 65 ILE B O 1
ATOM 3896 N N . ASP B 1 31 ? 25.527 48.361 22.383 1.00 35.28 66 ASP B N 1
ATOM 3897 C CA . ASP B 1 31 ? 26.695 49.065 21.813 1.00 30.93 66 ASP B CA 1
ATOM 3898 C C . ASP B 1 31 ? 26.198 50.380 21.205 1.00 31.86 66 ASP B C 1
ATOM 3899 O O . ASP B 1 31 ? 25.956 50.488 19.987 1.00 32.46 66 ASP B O 1
ATOM 3904 N N . GLY B 1 32 ? 26.066 51.388 22.058 1.00 43.24 67 GLY B N 1
ATOM 3905 C CA . GLY B 1 32 ? 25.382 52.621 21.691 1.00 51.77 67 GLY B CA 1
ATOM 3906 C C . GLY B 1 32 ? 26.283 53.839 21.699 1.00 73.80 67 GLY B C 1
ATOM 3907 O O . GLY B 1 32 ? 27.474 53.737 22.005 1.00 106.68 67 GLY B O 1
ATOM 3908 N N . PRO B 1 33 ? 25.711 55.003 21.348 1.00 46.05 68 PRO B N 1
ATOM 3909 C CA . PRO B 1 33 ? 26.437 56.265 21.323 1.00 38.33 68 PRO B CA 1
ATOM 3910 C C . PRO B 1 33 ? 26.575 56.873 22.727 1.00 77.87 68 PRO B C 1
ATOM 3911 O O . PRO B 1 33 ? 26.321 56.195 23.724 1.00 105.35 68 PRO B O 1
ATOM 3915 N N . ALA B 1 34 ? 26.990 58.136 22.780 1.00 107.07 69 ALA B N 1
ATOM 3916 C CA . ALA B 1 34 ? 27.121 58.887 24.043 1.00 101.67 69 ALA B CA 1
ATOM 3917 C C . ALA B 1 34 ? 25.917 58.764 24.969 1.00 90.11 69 ALA B C 1
ATOM 3918 O O . ALA B 1 34 ? 26.065 58.760 26.171 1.00 115.42 69 ALA B O 1
ATOM 3920 N N . GLU B 1 35 ? 24.721 58.710 24.401 1.00 45.41 70 GLU B N 1
ATOM 3921 C CA . GLU B 1 35 ? 23.491 58.608 25.193 1.00 31.98 70 GLU B CA 1
ATOM 3922 C C . GLU B 1 35 ? 22.457 57.694 24.519 1.00 31.88 70 GLU B C 1
ATOM 3923 O O . GLU B 1 35 ? 22.175 57.816 23.325 1.00 38.92 70 GLU B O 1
ATOM 3929 N N . TRP B 1 36 ? 21.899 56.772 25.300 1.00 33.18 71 TRP B N 1
ATOM 3930 C CA . TRP B 1 36 ? 20.810 55.910 24.831 1.00 27.59 71 TRP B CA 1
ATOM 3931 C C . TRP B 1 36 ? 19.862 55.556 25.955 1.00 28.34 71 TRP B C 1
ATOM 3932 O O . TRP B 1 36 ? 20.160 55.755 27.133 1.00 30.98 71 TRP B O 1
ATOM 3943 N N . HIS B 1 37 ? 18.714 55.029 25.572 1.00 27.47 72 HIS B N 1
ATOM 3944 C CA . HIS B 1 37 ? 17.605 54.834 26.486 1.00 31.69 72 HIS B CA 1
ATOM 3945 C C . HIS B 1 37 ? 16.954 53.472 26.309 1.00 27.25 72 HIS B C 1
ATOM 3946 O O . HIS B 1 37 ? 16.981 52.890 25.218 1.00 27.43 72 HIS B O 1
ATOM 3953 N N . ILE B 1 38 ? 16.342 53.003 27.394 1.00 32.66 73 ILE B N 1
ATOM 3954 C CA . ILE B 1 38 ? 15.603 51.734 27.421 1.00 22.61 73 ILE B CA 1
ATOM 3955 C C . ILE B 1 38 ? 14.278 51.843 28.174 1.00 26.46 73 ILE B C 1
ATOM 3956 O O . ILE B 1 38 ? 14.215 52.349 29.297 1.00 33.85 73 ILE B O 1
ATOM 3961 N N . SER B 1 39 ? 13.218 51.345 27.542 1.00 30.88 74 SER B N 1
ATOM 3962 C CA . SER B 1 39 ? 11.940 51.162 28.211 1.00 29.82 74 SER B CA 1
ATOM 3963 C C . SER B 1 39 ? 11.373 49.782 27.894 1.00 20.96 74 SER B C 1
ATOM 3964 O O . SER B 1 39 ? 11.803 49.135 26.940 1.00 28.79 74 SER B O 1
ATOM 3967 N N . THR B 1 40 ? 10.406 49.345 28.696 1.00 26.75 75 THR B N 1
ATOM 3968 C CA . THR B 1 40 ? 9.725 48.094 28.436 1.00 30.12 75 THR B CA 1
ATOM 3969 C C . THR B 1 40 ? 8.218 48.315 28.472 1.00 24.90 75 THR B C 1
ATOM 3970 O O . THR B 1 40 ? 7.722 49.265 29.093 1.00 35.19 75 THR B O 1
ATOM 3974 N N . SER B 1 41 ? 7.503 47.421 27.804 1.00 25.13 76 SER B N 1
ATOM 3975 C CA . SER B 1 41 ? 6.065 47.576 27.582 1.00 34.73 76 SER B CA 1
ATOM 3976 C C . SER B 1 41 ? 5.204 46.988 28.707 1.00 25.13 76 SER B C 1
ATOM 3977 O O . SER B 1 41 ? 3.999 47.162 28.709 1.00 32.76 76 SER B O 1
ATOM 3980 N N . GLU B 1 42 ? 5.832 46.221 29.608 1.00 27.89 77 GLU B N 1
ATOM 3981 C CA . GLU B 1 42 ? 5.107 45.540 30.693 1.00 25.58 77 GLU B CA 1
ATOM 3982 C C . GLU B 1 42 ? 5.851 45.660 32.026 1.00 23.17 77 GLU B C 1
ATOM 3983 O O . GLU B 1 42 ? 7.082 45.564 32.083 1.00 26.62 77 GLU B O 1
ATOM 3989 N N . SER B 1 43 ? 5.088 45.821 33.097 1.00 39.31 78 SER B N 1
ATOM 3990 C CA . SER B 1 43 ? 5.630 46.025 34.446 1.00 38.90 78 SER B CA 1
ATOM 3991 C C . SER B 1 43 ? 6.397 44.813 34.984 1.00 33.57 78 SER B C 1
ATOM 3992 O O . SER B 1 43 ? 7.318 44.967 35.792 1.00 32.02 78 SER B O 1
ATOM 3995 N N . TRP B 1 44 ? 6.002 43.616 34.534 1.00 27.23 79 TRP B N 1
ATOM 3996 C CA . TRP B 1 44 ? 6.662 42.355 34.942 1.00 31.07 79 TRP B CA 1
ATOM 3997 C C . TRP B 1 44 ? 8.007 42.122 34.254 1.00 25.22 79 TRP B C 1
ATOM 3998 O O . TRP B 1 44 ? 8.739 41.189 34.603 1.00 28.70 79 TRP B O 1
ATOM 4009 N N . CYS B 1 45 ? 8.308 42.957 33.266 1.00 22.33 80 CYS B N 1
ATOM 4010 C CA . CYS B 1 45 ? 9.600 42.966 32.550 1.00 20.66 80 CYS B CA 1
ATOM 4011 C C . CYS B 1 45 ? 10.398 44.243 32.843 1.00 23.06 80 CYS B C 1
ATOM 4012 O O . CYS B 1 45 ? 10.021 45.340 32.429 1.00 26.94 80 CYS B O 1
ATOM 4015 N N . LYS B 1 46 ? 11.519 44.073 33.543 1.00 24.22 81 LYS B N 1
ATOM 4016 C CA . LYS B 1 46 ? 12.324 45.195 34.026 1.00 25.21 81 LYS B CA 1
ATOM 4017 C C . LYS B 1 46 ? 13.706 45.241 33.381 1.00 25.37 81 LYS B C 1
ATOM 4018 O O . LYS B 1 46 ? 14.323 44.220 33.105 1.00 26.29 81 LYS B O 1
ATOM 4020 N N . SER B 1 47 ? 14.180 46.464 33.161 1.00 27.78 82 SER B N 1
ATOM 4021 C CA . SER B 1 47 ? 15.567 46.739 32.770 1.00 24.77 82 SER B CA 1
ATOM 4022 C C . SER B 1 47 ? 16.364 47.322 33.943 1.00 23.69 82 SER B C 1
ATOM 4023 O O . SER B 1 47 ? 15.849 48.158 34.671 1.00 32.56 82 SER B O 1
ATOM 4026 N N . SER B 1 48 ? 17.611 46.849 34.108 1.00 24.78 83 SER B N 1
ATOM 4027 C CA . SER B 1 48 ? 18.604 47.449 35.023 1.00 26.90 83 SER B CA 1
ATOM 4028 C C . SER B 1 48 ? 18.934 48.912 34.658 1.00 30.19 83 SER B C 1
ATOM 4029 O O . SER B 1 48 ? 19.376 49.689 35.494 1.00 31.41 83 SER B O 1
ATOM 4032 N N . HIS B 1 49 ? 18.747 49.245 33.386 1.00 31.52 84 HIS B N 1
ATOM 4033 C CA . HIS B 1 49 ? 19.052 50.581 32.855 1.00 30.36 84 HIS B CA 1
ATOM 4034 C C . HIS B 1 49 ? 17.827 51.248 32.239 1.00 32.68 84 HIS B C 1
ATOM 4035 O O . HIS B 1 49 ? 17.076 50.621 31.508 1.00 36.09 84 HIS B O 1
ATOM 4042 N N . THR B 1 50 ? 17.645 52.532 32.537 1.00 31.42 85 THR B N 1
ATOM 4043 C CA . THR B 1 50 ? 16.684 53.385 31.805 1.00 23.25 85 THR B CA 1
ATOM 4044 C C . THR B 1 50 ? 17.421 54.323 30.849 1.00 40.56 85 THR B C 1
ATOM 4045 O O . THR B 1 50 ? 16.933 54.625 29.753 1.00 38.36 85 THR B O 1
ATOM 4049 N N . ILE B 1 51 ? 18.571 54.810 31.304 1.00 42.36 86 ILE B N 1
ATOM 4050 C CA . ILE B 1 51 ? 19.524 55.537 30.473 1.00 47.60 86 ILE B CA 1
ATOM 4051 C C . ILE B 1 51 ? 20.877 54.823 30.530 1.00 33.47 86 ILE B C 1
ATOM 4052 O O . ILE B 1 51 ? 21.215 54.151 31.517 1.00 45.31 86 ILE B O 1
ATOM 4057 N N . GLY B 1 52 ? 21.637 54.978 29.455 1.00 29.83 87 GLY B N 1
ATOM 4058 C CA . GLY B 1 52 ? 22.985 54.452 29.342 1.00 55.73 87 GLY B CA 1
ATOM 4059 C C . GLY B 1 52 ? 23.858 55.253 28.393 1.00 34.46 87 GLY B C 1
ATOM 4060 O O . GLY B 1 52 ? 23.391 56.158 27.679 1.00 30.82 87 GLY B O 1
ATOM 4061 N N . GLU B 1 53 ? 25.138 54.901 28.408 1.00 34.41 88 GLU B N 1
ATOM 4062 C CA . GLU B 1 53 ? 26.168 55.531 27.588 1.00 32.70 88 GLU B CA 1
ATOM 4063 C C . GLU B 1 53 ? 27.129 54.460 27.097 1.00 35.95 88 GLU B C 1
ATOM 4064 O O . GLU B 1 53 ? 27.492 53.564 27.846 1.00 39.29 88 GLU B O 1
ATOM 4070 N N . GLY B 1 54 ? 27.520 54.545 25.833 1.00 38.08 89 GLY B N 1
ATOM 4071 C CA . GLY B 1 54 ? 28.540 53.666 25.250 1.00 50.17 89 GLY B CA 1
ATOM 4072 C C . GLY B 1 54 ? 28.160 52.198 25.178 1.00 80.83 89 GLY B C 1
ATOM 4073 O O . GLY B 1 54 ? 26.989 51.855 25.046 1.00 100.97 89 GLY B O 1
ATOM 4074 N N . LYS B 1 55 ? 29.176 51.343 25.263 1.00 72.74 90 LYS B N 1
ATOM 4075 C CA . LYS B 1 55 ? 29.006 49.887 25.260 1.00 46.40 90 LYS B CA 1
ATOM 4076 C C . LYS B 1 55 ? 28.771 49.398 26.696 1.00 45.95 90 LYS B C 1
ATOM 4077 O O . LYS B 1 55 ? 29.654 49.507 27.545 1.00 36.49 90 LYS B O 1
ATOM 4083 N N . GLN B 1 56 ? 27.575 48.864 26.963 1.00 35.53 91 GLN B N 1
ATOM 4084 C CA . GLN B 1 56 ? 27.200 48.409 28.323 1.00 24.49 91 GLN B CA 1
ATOM 4085 C C . GLN B 1 56 ? 26.457 47.059 28.339 1.00 24.29 91 GLN B C 1
ATOM 4086 O O . GLN B 1 56 ? 25.659 46.749 27.455 1.00 29.87 91 GLN B O 1
ATOM 4092 N N . TYR B 1 57 ? 26.716 46.257 29.371 1.00 27.21 92 TYR B N 1
ATOM 4093 C CA . TYR B 1 57 ? 25.878 45.105 29.680 1.00 25.94 92 TYR B CA 1
ATOM 4094 C C . TYR B 1 57 ? 24.633 45.616 30.410 1.00 28.42 92 TYR B C 1
ATOM 4095 O O . TYR B 1 57 ? 24.721 46.451 31.316 1.00 39.47 92 TYR B O 1
ATOM 4104 N N . VAL B 1 58 ? 23.470 45.126 29.984 1.00 23.67 93 VAL B N 1
ATOM 4105 C CA . VAL B 1 58 ? 22.189 45.483 30.598 1.00 21.67 93 VAL B CA 1
ATOM 4106 C C . VAL B 1 58 ? 21.472 44.188 30.979 1.00 23.52 93 VAL B C 1
ATOM 4107 O O . VAL B 1 58 ? 21.471 43.225 30.209 1.00 23.10 93 VAL B O 1
ATOM 4111 N N . ASN B 1 59 ? 20.864 44.193 32.167 1.00 25.20 94 ASN B N 1
ATOM 4112 C CA . ASN B 1 59 ? 20.113 43.040 32.666 1.00 20.20 94 ASN B CA 1
ATOM 4113 C C . ASN B 1 59 ? 18.615 43.204 32.477 1.00 22.28 94 ASN B C 1
ATOM 4114 O O . ASN B 1 59 ? 18.035 44.226 32.848 1.00 23.71 94 ASN B O 1
ATOM 4119 N N . ILE B 1 60 ? 18.007 42.170 31.904 1.00 18.80 95 ILE B N 1
ATOM 4120 C CA . ILE B 1 60 ? 16.565 42.095 31.738 1.00 17.93 95 ILE B CA 1
ATOM 4121 C C . ILE B 1 60 ? 15.994 41.060 32.694 1.00 17.76 95 ILE B C 1
ATOM 4122 O O . ILE B 1 60 ? 16.347 39.885 32.627 1.00 21.49 95 ILE B O 1
ATOM 4127 N N . THR B 1 61 ? 15.137 41.514 33.598 1.00 21.04 96 THR B N 1
ATOM 4128 C CA . THR B 1 61 ? 14.538 40.669 34.606 1.00 25.75 96 THR B CA 1
ATOM 4129 C C . THR B 1 61 ? 13.059 40.475 34.328 1.00 21.42 96 THR B C 1
ATOM 4130 O O . THR B 1 61 ? 12.368 41.412 33.968 1.00 25.43 96 THR B O 1
ATOM 4134 N N . VAL B 1 62 ? 12.587 39.246 34.504 1.00 20.95 97 VAL B N 1
ATOM 4135 C CA . VAL B 1 62 ? 11.145 38.950 34.517 1.00 18.24 97 VAL B CA 1
ATOM 4136 C C . VAL B 1 62 ? 10.669 38.417 35.859 1.00 20.55 97 VAL B C 1
ATOM 4137 O O . VAL B 1 62 ? 11.326 37.585 36.481 1.00 24.28 97 VAL B O 1
ATOM 4141 N N . GLU B 1 63 ? 9.510 38.907 36.280 1.00 20.32 98 GLU B N 1
ATOM 4142 C CA . GLU B 1 63 ? 8.814 38.377 37.438 1.00 21.78 98 GLU B CA 1
ATOM 4143 C C . GLU B 1 63 ? 8.292 36.987 37.123 1.00 21.30 98 GLU B C 1
ATOM 4144 O O . GLU B 1 63 ? 8.149 36.613 35.946 1.00 19.85 98 GLU B O 1
ATOM 4150 N N . ALA B 1 64 ? 7.994 36.226 38.168 1.00 22.32 99 ALA B N 1
ATOM 4151 C CA . ALA B 1 64 ? 7.369 34.918 37.998 1.00 20.89 99 ALA B CA 1
ATOM 4152 C C . ALA B 1 64 ? 6.026 35.080 37.279 1.00 23.35 99 ALA B C 1
ATOM 4153 O O . ALA B 1 64 ? 5.299 36.047 37.512 1.00 24.90 99 ALA B O 1
ATOM 4155 N N . ASN B 1 65 ? 5.733 34.134 36.386 1.00 20.86 100 ASN B N 1
ATOM 4156 C CA . ASN B 1 65 ? 4.462 34.090 35.664 1.00 21.45 100 ASN B CA 1
ATOM 4157 C C . ASN B 1 65 ? 3.531 33.041 36.255 1.00 23.76 100 ASN B C 1
ATOM 4158 O O . ASN B 1 65 ? 3.715 31.848 36.015 1.00 26.94 100 ASN B O 1
ATOM 4163 N N . ASP B 1 66 ? 2.554 33.502 37.052 1.00 30.87 101 ASP B N 1
ATOM 4164 C CA . ASP B 1 66 ? 1.574 32.619 37.710 1.00 48.26 101 ASP B CA 1
ATOM 4165 C C . ASP B 1 66 ? 0.212 32.649 36.994 1.00 43.67 101 ASP B C 1
ATOM 4166 O O . ASP B 1 66 ? -0.779 32.086 37.484 1.00 40.76 101 ASP B O 1
ATOM 4171 N N . THR B 1 67 ? 0.180 33.281 35.821 1.00 28.13 102 THR B N 1
ATOM 4172 C CA . THR B 1 67 ? -1.068 33.480 35.079 1.00 30.85 102 THR B CA 1
ATOM 4173 C C . THR B 1 67 ? -1.558 32.243 34.351 1.00 29.04 102 THR B C 1
ATOM 4174 O O . THR B 1 67 ? -2.690 32.222 33.887 1.00 36.43 102 THR B O 1
ATOM 4178 N N . GLN B 1 68 ? -0.708 31.225 34.238 1.00 39.62 103 GLN B N 1
ATOM 4179 C CA . GLN B 1 68 ? -1.056 29.948 33.572 1.00 37.75 103 GLN B CA 1
ATOM 4180 C C . GLN B 1 68 ? -1.221 30.132 32.062 1.00 23.48 103 GLN B C 1
ATOM 4181 O O . GLN B 1 68 ? -1.829 29.308 31.386 1.00 34.12 103 GLN B O 1
ATOM 4187 N N . LYS B 1 69 ? -0.655 31.224 31.556 1.00 27.99 104 LYS B N 1
ATOM 4188 C CA . LYS B 1 69 ? -0.667 31.569 30.128 1.00 25.29 104 LYS B CA 1
ATOM 4189 C C . LYS B 1 69 ? 0.681 32.179 29.721 1.00 22.53 104 LYS B C 1
ATOM 4190 O O . LYS B 1 69 ? 1.317 32.892 30.497 1.00 24.88 104 LYS B O 1
ATOM 4192 N N . GLU B 1 70 ? 1.106 31.873 28.498 1.00 19.34 105 GLU B N 1
ATOM 4193 C CA . GLU B 1 70 ? 2.236 32.533 27.875 1.00 20.26 105 GLU B CA 1
ATOM 4194 C C . GLU B 1 70 ? 1.966 34.022 27.786 1.00 24.46 105 GLU B C 1
ATOM 4195 O O . GLU B 1 70 ? 0.836 34.450 27.515 1.00 27.88 105 GLU B O 1
ATOM 4201 N N . ARG B 1 71 ? 3.006 34.810 28.028 1.00 21.58 106 ARG B N 1
ATOM 4202 C CA . ARG B 1 71 ? 2.879 36.267 27.946 1.00 20.42 106 ARG B CA 1
ATOM 4203 C C . ARG B 1 71 ? 4.071 36.891 27.257 1.00 19.42 106 ARG B C 1
ATOM 4204 O O . ARG B 1 71 ? 5.176 36.341 27.264 1.00 20.81 106 ARG B O 1
ATOM 4212 N N . THR B 1 72 ? 3.846 38.057 26.682 1.00 25.86 107 THR B N 1
ATOM 4213 C CA . THR B 1 72 ? 4.879 38.731 25.921 1.00 18.83 107 THR B CA 1
ATOM 4214 C C . THR B 1 72 ? 5.032 40.188 26.290 1.00 20.08 107 THR B C 1
ATOM 4215 O O . THR B 1 72 ? 4.111 40.834 26.787 1.00 26.71 107 THR B O 1
ATOM 4219 N N . ALA B 1 73 ? 6.238 40.681 26.041 1.00 22.03 108 ALA B N 1
ATOM 4220 C CA . ALA B 1 73 ? 6.569 42.072 26.248 1.00 23.99 108 ALA B CA 1
ATOM 4221 C C . ALA B 1 73 ? 7.609 42.506 25.225 1.00 22.12 108 ALA B C 1
ATOM 4222 O O . ALA B 1 73 ? 8.224 41.685 24.546 1.00 22.93 108 ALA B O 1
ATOM 4224 N N . THR B 1 74 ? 7.774 43.818 25.107 1.00 24.45 109 THR B N 1
ATOM 4225 C CA . THR B 1 74 ? 8.873 44.377 24.317 1.00 21.54 109 THR B CA 1
ATOM 4226 C C . THR B 1 74 ? 9.790 45.222 25.203 1.00 22.54 109 THR B C 1
ATOM 4227 O O . THR B 1 74 ? 9.386 45.728 26.252 1.00 29.16 109 THR B O 1
ATOM 4231 N N . VAL B 1 75 ? 11.030 45.338 24.753 1.00 22.96 110 VAL B N 1
ATOM 4232 C CA . VAL B 1 75 ? 12.035 46.205 25.353 1.00 20.32 110 VAL B CA 1
ATOM 4233 C C . VAL B 1 75 ? 12.545 47.065 24.211 1.00 22.95 110 VAL B C 1
ATOM 4234 O O . VAL B 1 75 ? 13.084 46.553 23.220 1.00 21.96 110 VAL B O 1
ATOM 4238 N N . THR B 1 76 ? 12.332 48.374 24.329 1.00 24.16 111 THR B N 1
ATOM 4239 C CA . THR B 1 76 ? 12.715 49.304 23.281 1.00 21.13 111 THR B CA 1
ATOM 4240 C C . THR B 1 76 ? 13.997 50.076 23.664 1.00 20.54 111 THR B C 1
ATOM 4241 O O . THR B 1 76 ? 14.076 50.735 24.705 1.00 25.79 111 THR B O 1
ATOM 4245 N N . VAL B 1 77 ? 14.988 49.939 22.795 1.00 18.51 112 VAL B N 1
ATOM 4246 C CA . VAL B 1 77 ? 16.266 50.607 22.883 1.00 23.60 112 VAL B CA 1
ATOM 4247 C C . VAL B 1 77 ? 16.262 51.739 21.863 1.00 26.56 112 VAL B C 1
ATOM 4248 O O . VAL B 1 77 ? 16.022 51.530 20.669 1.00 24.43 112 VAL B O 1
ATOM 4252 N N . SER B 1 78 ? 16.512 52.952 22.347 1.00 26.96 113 SER B N 1
ATOM 4253 C CA . SER B 1 78 ? 16.480 54.148 21.490 1.00 24.37 113 SER B CA 1
ATOM 4254 C C . SER B 1 78 ? 17.673 55.077 21.744 1.00 28.01 113 SER B C 1
ATOM 4255 O O . SER B 1 78 ? 18.318 55.045 22.805 1.00 29.80 113 SER B O 1
ATOM 4258 N N . ALA B 1 79 ? 17.978 55.890 20.748 1.00 27.48 114 ALA B N 1
ATOM 4259 C CA . ALA B 1 79 ? 18.988 56.933 20.888 1.00 25.70 114 ALA B CA 1
ATOM 4260 C C . ALA B 1 79 ? 18.772 57.997 19.844 1.00 34.13 114 ALA B C 1
ATOM 4261 O O . ALA B 1 79 ? 18.286 57.700 18.748 1.00 27.06 114 ALA B O 1
ATOM 4263 N N . SER B 1 80 ? 19.180 59.220 20.170 1.00 33.71 115 SER B N 1
ATOM 4264 C CA . SER B 1 80 ? 19.212 60.300 19.177 1.00 26.98 115 SER B CA 1
ATOM 4265 C C . SER B 1 80 ? 20.021 59.896 17.955 1.00 27.24 115 SER B C 1
ATOM 4266 O O . SER B 1 80 ? 21.149 59.421 18.074 1.00 30.18 115 SER B O 1
ATOM 4269 N N . GLY B 1 81 ? 19.429 60.077 16.777 1.00 24.80 116 GLY B N 1
ATOM 4270 C CA . GLY B 1 81 ? 20.121 59.798 15.513 1.00 23.28 116 GLY B CA 1
ATOM 4271 C C . GLY B 1 81 ? 20.181 58.338 15.082 1.00 20.15 116 GLY B C 1
ATOM 4272 O O . GLY B 1 81 ? 20.880 57.985 14.126 1.00 30.02 116 GLY B O 1
ATOM 4273 N N . ALA B 1 82 ? 19.435 57.495 15.788 1.00 25.08 117 ALA B N 1
ATOM 4274 C CA . ALA B 1 82 ? 19.425 56.058 15.514 1.00 24.99 117 ALA B CA 1
ATOM 4275 C C . ALA B 1 82 ? 17.992 55.542 15.396 1.00 20.27 117 ALA B C 1
ATOM 4276 O O . ALA B 1 82 ? 17.090 56.033 16.086 1.00 19.79 117 ALA B O 1
ATOM 4278 N N . PRO B 1 83 ? 17.776 54.506 14.559 1.00 21.89 118 PRO B N 1
ATOM 4279 C CA . PRO B 1 83 ? 16.458 53.886 14.617 1.00 28.46 118 PRO B CA 1
ATOM 4280 C C . PRO B 1 83 ? 16.257 53.119 15.929 1.00 23.60 118 PRO B C 1
ATOM 4281 O O . PRO B 1 83 ? 17.231 52.650 16.544 1.00 25.48 118 PRO B O 1
ATOM 4285 N N . ASP B 1 84 ? 15.004 53.002 16.353 1.00 22.69 119 ASP B N 1
ATOM 4286 C CA . ASP B 1 84 ? 14.663 52.152 17.487 1.00 22.64 119 ASP B CA 1
ATOM 4287 C C . ASP B 1 84 ? 15.082 50.713 17.210 1.00 22.09 119 ASP B C 1
ATOM 4288 O O . ASP B 1 84 ? 15.062 50.226 16.058 1.00 24.11 119 ASP B O 1
ATOM 4293 N N . ILE B 1 85 ? 15.473 50.042 18.289 1.00 21.46 120 ILE B N 1
ATOM 4294 C CA . ILE B 1 85 ? 15.666 48.591 18.304 1.00 21.82 120 ILE B CA 1
ATOM 4295 C C . ILE B 1 85 ? 14.677 47.986 19.297 1.00 22.41 120 ILE B C 1
ATOM 4296 O O . ILE B 1 85 ? 14.669 48.329 20.481 1.00 23.50 120 ILE B O 1
ATOM 4301 N N . ILE B 1 86 ? 13.816 47.104 18.781 1.00 24.72 121 ILE B N 1
ATOM 4302 C CA . ILE B 1 86 ? 12.722 46.543 19.562 1.00 21.54 121 ILE B CA 1
ATOM 4303 C C . ILE B 1 86 ? 13.040 45.074 19.833 1.00 28.87 121 ILE B C 1
ATOM 4304 O O . ILE B 1 86 ? 13.025 44.252 18.933 1.00 35.41 121 ILE B O 1
ATOM 4309 N N . ILE B 1 87 ? 13.371 44.785 21.087 1.00 20.10 122 ILE B N 1
ATOM 4310 C CA . ILE B 1 87 ? 13.625 43.427 21.575 1.00 19.09 122 ILE B CA 1
ATOM 4311 C C . ILE B 1 87 ? 12.319 42.764 22.017 1.00 19.76 122 ILE B C 1
ATOM 4312 O O . ILE B 1 87 ? 11.524 43.330 22.772 1.00 21.38 122 ILE B O 1
ATOM 4317 N N . ASN B 1 88 ? 12.108 41.539 21.542 1.00 20.39 123 ASN B N 1
ATOM 4318 C CA . ASN B 1 88 ? 10.960 40.738 21.965 1.00 17.88 123 ASN B CA 1
ATOM 4319 C C . ASN B 1 88 ? 11.313 39.887 23.161 1.00 16.72 123 ASN B C 1
ATOM 4320 O O . ASN B 1 88 ? 12.396 39.296 23.201 1.00 21.43 123 ASN B O 1
ATOM 4325 N N . VAL B 1 89 ? 10.407 39.868 24.134 1.00 19.23 124 VAL B N 1
ATOM 4326 C CA . VAL B 1 89 ? 10.518 39.041 25.334 1.00 23.00 124 VAL B CA 1
ATOM 4327 C C . VAL B 1 89 ? 9.296 38.138 25.425 1.00 20.38 124 VAL B C 1
ATOM 4328 O O . VAL B 1 89 ? 8.156 38.606 25.403 1.00 21.38 124 VAL B O 1
ATOM 4332 N N . LYS B 1 90 ? 9.538 36.841 25.530 1.00 18.37 125 LYS B N 1
ATOM 4333 C CA . LYS B 1 90 ? 8.477 35.869 25.686 1.00 19.33 125 LYS B CA 1
ATOM 4334 C C . LYS B 1 90 ? 8.714 35.092 26.977 1.00 15.67 125 LYS B C 1
ATOM 4335 O O . LYS B 1 90 ? 9.838 34.715 27.281 1.00 18.92 125 LYS B O 1
ATOM 4341 N N . GLN B 1 91 ? 7.657 34.942 27.763 1.00 14.64 126 GLN B N 1
ATOM 4342 C CA . GLN B 1 91 ? 7.696 34.183 29.007 1.00 15.26 126 GLN B CA 1
ATOM 4343 C C . GLN B 1 91 ? 6.655 33.073 28.995 1.00 18.01 126 GLN B C 1
ATOM 4344 O O . GLN B 1 91 ? 5.445 33.341 28.876 1.00 18.75 126 GLN B O 1
ATOM 4350 N N . SER B 1 92 ? 7.124 31.832 29.130 1.00 16.11 127 SER B N 1
ATOM 4351 C CA . SER B 1 92 ? 6.212 30.691 29.115 1.00 18.79 127 SER B CA 1
ATOM 4352 C C . SER B 1 92 ? 5.440 30.495 30.418 1.00 14.47 127 SER B C 1
ATOM 4353 O O . SER B 1 92 ? 5.699 31.168 31.425 1.00 18.16 127 SER B O 1
ATOM 4356 N N . LEU B 1 93 ? 4.488 29.572 30.385 1.00 15.12 128 LEU B N 1
ATOM 4357 C CA . LEU B 1 93 ? 3.734 29.179 31.604 1.00 15.55 128 LEU B CA 1
ATOM 4358 C C . LEU B 1 93 ? 4.370 28.003 32.346 1.00 17.38 128 LEU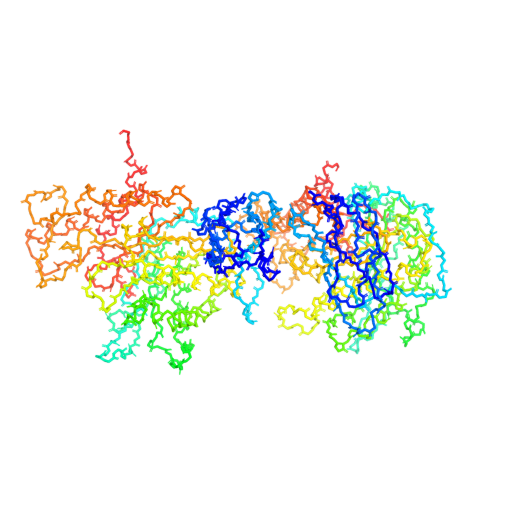 B C 1
ATOM 4359 O O . LEU B 1 93 ? 3.887 27.599 33.398 1.00 18.92 128 LEU B O 1
ATOM 4364 N N . TYR B 1 94 ? 5.442 27.446 31.792 1.00 15.53 129 TYR B N 1
ATOM 4365 C CA . TYR B 1 94 ? 6.063 26.234 32.329 1.00 13.68 129 TYR B CA 1
ATOM 4366 C C . TYR B 1 94 ? 7.298 26.605 33.100 1.00 16.70 129 TYR B C 1
ATOM 4367 O O . TYR B 1 94 ? 7.968 27.558 32.778 1.00 18.45 129 TYR B O 1
ATOM 4376 N N . SER B 1 95 ? 7.596 25.825 34.115 1.00 22.29 130 SER B N 1
ATOM 4377 C CA . SER B 1 95 ? 8.849 25.995 34.839 1.00 22.70 130 SER B CA 1
ATOM 4378 C C . SER B 1 95 ? 9.487 24.672 35.177 1.00 16.24 130 SER B C 1
ATOM 4379 O O . SER B 1 95 ? 8.800 23.689 35.338 1.00 17.70 130 SER B O 1
ATOM 4382 N N . VAL B 1 96 ? 10.816 24.706 35.350 1.00 17.94 131 VAL B N 1
ATOM 4383 C CA . VAL B 1 96 ? 11.547 23.547 35.810 1.00 17.46 131 VAL B CA 1
ATOM 4384 C C . VAL B 1 96 ? 11.220 23.419 37.289 1.00 13.50 131 VAL B C 1
ATOM 4385 O O . VAL B 1 96 ? 11.430 24.385 38.063 1.00 17.82 131 VAL B O 1
ATOM 4389 N N . PRO B 1 97 ? 10.705 22.257 37.690 1.00 12.42 132 PRO B N 1
ATOM 4390 C CA . PRO B 1 97 ? 10.356 22.092 39.102 1.00 13.84 132 PRO B CA 1
ATOM 4391 C C . PRO B 1 97 ? 11.554 21.887 40.012 1.00 15.39 132 PRO B C 1
ATOM 4392 O O . PRO B 1 97 ? 12.643 21.600 39.569 1.00 15.19 132 PRO B O 1
ATOM 4396 N N . ALA B 1 98 ? 11.289 22.069 41.298 1.00 17.69 133 ALA B N 1
ATOM 4397 C CA . ALA B 1 98 ? 12.281 21.889 42.337 1.00 17.19 133 ALA B CA 1
ATOM 4398 C C . ALA B 1 98 ? 11.952 20.555 42.998 1.00 17.82 133 ALA B C 1
ATOM 4399 O O . ALA B 1 98 ? 10.954 20.428 43.711 1.00 26.71 133 ALA B O 1
ATOM 4401 N N . TYR B 1 99 ? 12.781 19.553 42.730 1.00 13.76 134 TYR B N 1
ATOM 4402 C CA . TYR B 1 99 ? 12.646 18.215 43.312 1.00 13.02 134 TYR B CA 1
ATOM 4403 C C . TYR B 1 99 ? 13.552 18.011 44.519 1.00 12.20 134 TYR B C 1
ATOM 4404 O O . TYR B 1 99 ? 14.719 18.451 44.504 1.00 13.45 134 TYR B O 1
ATOM 4413 N N . ASP B 1 100 ? 13.052 17.302 45.531 1.00 15.96 135 ASP B N 1
ATOM 4414 C CA . ASP B 1 100 ? 13.861 16.955 46.710 1.00 14.10 135 ASP B CA 1
ATOM 4415 C C . ASP B 1 100 ? 15.079 16.135 46.313 1.00 12.87 135 ASP B C 1
ATOM 4416 O O . ASP B 1 100 ? 16.144 16.205 46.935 1.00 15.40 135 ASP B O 1
ATOM 4421 N N . GLU B 1 101 ? 14.903 15.343 45.254 1.00 14.12 136 GLU B N 1
ATOM 4422 C CA . GLU B 1 101 ? 15.925 14.420 44.756 1.00 11.99 136 GLU B CA 1
ATOM 4423 C C . GLU B 1 101 ? 17.037 15.061 43.917 1.00 10.78 136 GLU B C 1
ATOM 4424 O O . GLU B 1 101 ? 17.999 14.390 43.530 1.00 13.84 136 GLU B O 1
ATOM 4430 N N . TYR B 1 102 ? 16.879 16.336 43.617 1.00 11.09 137 TYR B N 1
ATOM 4431 C CA . TYR B 1 102 ? 17.809 17.073 42.768 1.00 13.71 137 TYR B CA 1
ATOM 4432 C C . TYR B 1 102 ? 19.238 16.970 43.316 1.00 9.83 137 TYR B C 1
ATOM 4433 O O . TYR B 1 102 ? 19.457 17.082 44.515 1.00 12.70 137 TYR B O 1
ATOM 4442 N N . ILE B 1 103 ? 20.187 16.708 42.425 1.00 10.47 138 ILE B N 1
ATOM 4443 C CA . ILE B 1 103 ? 21.618 16.900 42.690 1.00 10.26 138 ILE B CA 1
ATOM 4444 C C . ILE B 1 103 ? 22.185 17.905 41.683 1.00 8.83 138 ILE B C 1
ATOM 4445 O O . ILE B 1 103 ? 21.651 18.087 40.586 1.00 9.95 138 ILE B O 1
ATOM 4450 N N . ALA B 1 104 ? 23.267 18.586 42.049 1.00 10.78 139 ALA B N 1
ATOM 4451 C CA . ALA B 1 104 ? 23.807 19.639 41.222 1.00 9.17 139 ALA B CA 1
ATOM 4452 C C . ALA B 1 104 ? 24.278 19.108 39.869 1.00 9.72 139 ALA B C 1
ATOM 4453 O O . ALA B 1 104 ? 24.576 17.918 39.708 1.00 10.63 139 ALA B O 1
ATOM 4455 N N . PRO B 1 105 ? 24.316 19.991 38.862 1.00 10.85 140 PRO B N 1
ATOM 4456 C CA . PRO B 1 105 ? 24.817 19.525 37.560 1.00 10.79 140 PRO B CA 1
ATOM 4457 C C . PRO B 1 105 ? 26.193 18.849 37.629 1.00 9.73 140 PRO B C 1
ATOM 4458 O O . PRO B 1 105 ? 27.078 19.262 38.415 1.00 10.52 140 PRO B O 1
ATOM 4462 N N . ASP B 1 106 ? 26.387 17.853 36.770 1.00 9.64 141 ASP B N 1
ATOM 4463 C CA . ASP B 1 106 ? 27.629 17.081 36.717 1.00 10.01 141 ASP B CA 1
ATOM 4464 C C . ASP B 1 106 ? 27.919 16.827 35.252 1.00 10.06 141 ASP B C 1
ATOM 4465 O O . ASP B 1 106 ? 27.132 16.165 34.577 1.00 10.68 141 ASP B O 1
ATOM 4470 N N . ASN B 1 107 ? 29.046 17.343 34.778 1.00 10.65 142 ASN B N 1
ATOM 4471 C CA . ASN B 1 107 ? 29.455 17.118 33.391 1.00 11.36 142 ASN B CA 1
ATOM 4472 C C . ASN B 1 107 ? 30.385 15.937 33.152 1.00 11.87 142 ASN B C 1
ATOM 4473 O O . ASN B 1 107 ? 30.887 15.750 32.038 1.00 10.90 142 ASN B O 1
ATOM 4478 N N . THR B 1 108 ? 30.582 15.127 34.177 1.00 11.52 143 THR B N 1
ATOM 4479 C CA . THR B 1 108 ? 31.428 13.944 34.065 1.00 12.78 143 THR B CA 1
ATOM 4480 C C . THR B 1 108 ? 30.845 13.017 33.017 1.00 11.14 143 THR B C 1
ATOM 4481 O O . THR B 1 108 ? 29.679 12.663 33.088 1.00 12.67 143 THR B O 1
ATOM 4485 N N . GLY B 1 109 ? 31.646 12.679 31.998 1.00 13.60 144 GLY B N 1
ATOM 4486 C CA . GLY B 1 109 ? 31.175 11.814 30.902 1.00 12.99 144 GLY B CA 1
ATOM 4487 C C . GLY B 1 109 ? 30.240 12.494 29.916 1.00 10.01 144 GLY B C 1
ATOM 4488 O O . GLY B 1 109 ? 29.708 11.834 29.011 1.00 12.32 144 GLY B O 1
ATOM 4489 N N . MET B 1 110 ? 30.056 13.808 30.090 1.00 9.18 145 MET B N 1
ATOM 4490 C CA . MET B 1 110 ? 29.173 14.594 29.250 1.00 10.02 145 MET B CA 1
ATOM 4491 C C . MET B 1 110 ? 30.062 15.526 28.438 1.00 10.05 145 MET B C 1
ATOM 4492 O O . MET B 1 110 ? 30.401 16.634 28.852 1.00 11.47 145 MET B O 1
ATOM 4497 N N . ARG B 1 111 ? 30.433 15.052 27.272 1.00 11.11 146 ARG B N 1
ATOM 4498 C CA . ARG B 1 111 ? 31.352 15.769 26.394 1.00 10.45 146 ARG B CA 1
ATOM 4499 C C . ARG B 1 111 ? 30.821 17.136 25.986 1.00 10.74 146 ARG B C 1
ATOM 4500 O O . ARG B 1 111 ? 29.623 17.325 25.906 1.00 11.72 146 ARG B O 1
ATOM 4508 N N . ASP B 1 112 ? 31.722 18.082 25.710 1.00 11.35 147 ASP B N 1
ATOM 4509 C CA . ASP B 1 112 ? 31.356 19.423 25.255 1.00 11.86 147 ASP B CA 1
ATOM 4510 C C . ASP B 1 112 ? 31.067 19.344 23.737 1.00 13.15 147 ASP B C 1
ATOM 4511 O O . ASP B 1 112 ? 31.840 19.772 22.895 1.00 16.06 147 ASP B O 1
ATOM 4516 N N . LEU B 1 113 ? 29.931 18.743 23.430 1.00 11.48 148 LEU B N 1
ATOM 4517 C CA . LEU B 1 113 ? 29.417 18.542 22.075 1.00 12.01 148 LEU B CA 1
ATOM 4518 C C . LEU B 1 113 ? 27.980 19.017 22.034 1.00 11.45 148 LEU B C 1
ATOM 4519 O O . LEU B 1 113 ? 27.160 18.654 22.880 1.00 12.35 148 LEU B O 1
ATOM 4524 N N . THR B 1 114 ? 27.667 19.860 21.068 1.00 12.01 149 THR B N 1
ATOM 4525 C CA . THR B 1 114 ? 26.271 20.174 20.793 1.00 11.50 149 THR B CA 1
ATOM 4526 C C . THR B 1 114 ? 25.557 18.921 20.305 1.00 10.30 149 THR B C 1
ATOM 4527 O O . THR B 1 114 ? 26.169 17.973 19.849 1.00 10.53 149 THR B O 1
ATOM 4531 N N . SER B 1 115 ? 24.231 18.916 20.395 1.00 10.72 150 SER B N 1
ATOM 4532 C CA . SER B 1 115 ? 23.500 17.811 19.828 1.00 9.90 150 SER B CA 1
ATOM 4533 C C . SER B 1 115 ? 23.761 17.654 18.326 1.00 9.72 150 SER B C 1
ATOM 4534 O O . SER B 1 115 ? 23.836 16.539 17.840 1.00 10.02 150 SER B O 1
ATOM 4537 N N . MET B 1 116 ? 23.955 18.770 17.640 1.00 10.11 151 MET B N 1
ATOM 4538 C CA . MET B 1 116 ? 24.325 18.687 16.204 1.00 11.34 151 MET B CA 1
ATOM 4539 C C . MET B 1 116 ? 25.646 17.932 16.007 1.00 12.26 151 MET B C 1
ATOM 4540 O O . MET B 1 116 ? 25.765 17.028 15.162 1.00 13.95 151 MET B O 1
ATOM 4545 N N . GLN B 1 117 ? 26.631 18.252 16.846 1.00 13.10 152 GLN B N 1
ATOM 4546 C CA . GLN B 1 117 ? 27.922 17.550 16.794 1.00 16.68 152 GLN B CA 1
ATOM 4547 C C . GLN B 1 117 ? 27.782 16.077 17.152 1.00 12.38 152 GLN B C 1
ATOM 4548 O O . GLN B 1 117 ? 28.390 15.192 16.537 1.00 16.66 152 GLN B O 1
ATOM 4554 N N . LEU B 1 118 ? 26.992 15.790 18.191 1.00 11.25 153 LEU B N 1
ATOM 4555 C CA . LEU B 1 118 ? 26.752 14.407 18.553 1.00 11.12 153 LEU B CA 1
ATOM 4556 C C . LEU B 1 118 ? 26.086 13.604 17.437 1.00 12.83 153 LEU B C 1
ATOM 4557 O O . LEU B 1 118 ? 26.376 12.430 17.265 1.00 13.23 153 LEU B O 1
ATOM 4562 N N . SER B 1 119 ? 25.136 14.242 16.754 1.00 12.59 154 SER B N 1
ATOM 4563 C CA A SER B 1 119 ? 24.399 13.629 15.644 0.50 13.45 154 SER B CA 1
ATOM 4564 C CA B SER B 1 119 ? 24.390 13.566 15.686 0.50 11.72 154 SER B CA 1
ATOM 4565 C C . SER B 1 119 ? 25.347 13.046 14.600 1.00 12.91 154 SER B C 1
ATOM 4566 O O . SER B 1 119 ? 25.134 11.954 14.062 1.00 14.50 154 SER B O 1
ATOM 4571 N N . ALA B 1 120 ? 26.407 13.792 14.317 1.00 13.41 155 ALA B N 1
ATOM 4572 C CA . ALA B 1 120 ? 27.401 13.350 13.334 1.00 16.46 155 ALA B CA 1
ATOM 4573 C C . ALA B 1 120 ? 28.151 12.054 13.722 1.00 15.53 155 ALA B C 1
ATOM 4574 O O . ALA B 1 120 ? 28.625 11.310 12.869 1.00 20.56 155 ALA B O 1
ATOM 4576 N N . LEU B 1 121 ? 28.294 11.820 15.015 1.00 14.33 156 LEU B N 1
ATOM 4577 C CA . LEU B 1 121 ? 28.931 10.597 15.542 1.00 17.83 156 LEU B CA 1
ATOM 4578 C C . LEU B 1 121 ? 28.000 9.405 15.555 1.00 18.29 156 LEU B C 1
ATOM 4579 O O . LEU B 1 121 ? 28.404 8.228 15.566 1.00 17.51 156 LEU B O 1
ATOM 4584 N N . MET B 1 122 ? 26.718 9.708 15.555 1.00 25.59 157 MET B N 1
ATOM 4585 C CA . MET B 1 122 ? 25.722 8.660 15.785 1.00 21.60 157 MET B CA 1
ATOM 4586 C C . MET B 1 122 ? 25.443 7.873 14.529 1.00 24.01 157 MET B C 1
ATOM 4587 O O . MET B 1 122 ? 25.306 6.642 14.562 1.00 21.18 157 MET B O 1
ATOM 4592 N N . LYS B 1 123 ? 25.324 8.616 13.442 1.00 22.14 158 LYS B N 1
ATOM 4593 C CA . LYS B 1 123 ? 25.288 8.093 12.098 1.00 25.17 158 LYS B CA 1
ATOM 4594 C C . LYS B 1 123 ? 24.032 7.375 11.581 1.00 24.69 158 LYS B C 1
ATOM 4595 O O . LYS B 1 123 ? 23.320 7.898 10.724 1.00 25.73 158 LYS B O 1
ATOM 4599 N N . ALA B 1 124 ? 23.877 6.134 12.011 1.00 22.15 159 ALA B N 1
ATOM 4600 C CA . ALA B 1 124 ? 22.754 5.289 11.642 1.00 18.19 159 ALA B CA 1
ATOM 4601 C C . ALA B 1 124 ? 22.492 4.233 12.711 1.00 16.01 159 ALA B C 1
ATOM 4602 O O . ALA B 1 124 ? 23.371 3.853 13.495 1.00 17.44 159 ALA B O 1
ATOM 4604 N N . GLY B 1 125 ? 21.278 3.720 12.703 1.00 10.77 160 GLY B N 1
ATOM 4605 C CA . GLY B 1 125 ? 20.903 2.790 13.724 1.00 12.07 160 GLY B CA 1
ATOM 4606 C C . GLY B 1 125 ? 19.703 1.958 13.397 1.00 9.94 160 GLY B C 1
ATOM 4607 O O . GLY B 1 125 ? 19.218 1.928 12.270 1.00 8.86 160 GLY B O 1
ATOM 4608 N N . VAL B 1 126 ? 19.237 1.276 14.433 1.00 8.19 161 VAL B N 1
ATOM 4609 C CA A VAL B 1 126 ? 18.129 0.327 14.363 0.50 9.12 161 VAL B CA 1
ATOM 4610 C CA B VAL B 1 126 ? 18.104 0.365 14.355 0.50 7.88 161 VAL B CA 1
ATOM 4611 C C . VAL B 1 126 ? 17.275 0.460 15.637 1.00 9.23 161 VAL B C 1
ATOM 4612 O O . VAL B 1 126 ? 17.754 0.892 16.685 1.00 11.41 161 VAL B O 1
ATOM 4619 N N . ASN B 1 127 ? 15.997 0.131 15.535 1.00 8.26 162 ASN B N 1
ATOM 4620 C CA . ASN B 1 127 ? 15.113 -0.012 16.668 1.00 8.13 162 ASN B CA 1
ATOM 4621 C C . ASN B 1 127 ? 15.076 -1.468 17.124 1.00 8.47 162 ASN B C 1
ATOM 4622 O O . ASN B 1 127 ? 15.090 -2.388 16.297 1.00 10.68 162 ASN B O 1
ATOM 4627 N N . VAL B 1 128 ? 14.933 -1.651 18.435 1.00 9.70 163 VAL B N 1
ATOM 4628 C CA . VAL B 1 128 ? 14.597 -2.940 19.017 1.00 10.64 163 VAL B CA 1
ATOM 4629 C C . VAL B 1 128 ? 13.059 -2.919 19.249 1.00 11.09 163 VAL B C 1
ATOM 4630 O O . VAL B 1 128 ? 12.535 -2.786 20.363 1.00 12.04 163 VAL B O 1
ATOM 4634 N N . GLY B 1 129 ? 12.319 -3.021 18.156 1.00 9.99 164 GLY B N 1
ATOM 4635 C CA . GLY B 1 129 ? 10.881 -2.797 18.179 1.00 10.48 164 GLY B CA 1
ATOM 4636 C C . GLY B 1 129 ? 10.115 -4.025 18.643 1.00 9.77 164 GLY B C 1
ATOM 4637 O O . GLY B 1 129 ? 10.591 -5.180 18.598 1.00 11.49 164 GLY B O 1
ATOM 4638 N N . ASN B 1 130 ? 8.873 -3.750 19.028 1.00 12.11 165 ASN B N 1
ATOM 4639 C CA . ASN B 1 130 ? 7.904 -4.778 19.478 1.00 11.87 165 ASN B CA 1
ATOM 4640 C C . ASN B 1 130 ? 8.483 -5.625 20.579 1.00 10.85 165 ASN B C 1
ATOM 4641 O O . ASN B 1 130 ? 8.296 -6.855 20.649 1.00 11.56 165 ASN B O 1
ATOM 4646 N N . THR B 1 131 ? 9.196 -4.949 21.474 1.00 11.06 166 THR B N 1
ATOM 4647 C CA . THR B 1 131 ? 9.908 -5.617 22.563 1.00 12.14 166 THR B CA 1
ATOM 4648 C C . THR B 1 131 ? 9.533 -4.963 23.907 1.00 10.06 166 THR B C 1
ATOM 4649 O O . THR B 1 131 ? 8.478 -5.256 24.467 1.00 12.86 166 THR B O 1
ATOM 4653 N N . PHE B 1 132 ? 10.362 -4.075 24.450 1.00 9.95 167 PHE B N 1
ATOM 4654 C CA . PHE B 1 132 ? 10.044 -3.480 25.747 1.00 10.01 167 PHE B CA 1
ATOM 4655 C C . PHE B 1 132 ? 8.760 -2.660 25.764 1.00 11.09 167 PHE B C 1
ATOM 4656 O O . PHE B 1 132 ? 8.214 -2.410 26.844 1.00 11.72 167 PHE B O 1
ATOM 4664 N N . GLU B 1 133 ? 8.296 -2.208 24.598 1.00 10.09 168 GLU B N 1
ATOM 4665 C CA . GLU B 1 133 ? 7.021 -1.485 24.489 1.00 11.01 168 GLU B CA 1
ATOM 4666 C C . GLU B 1 133 ? 5.801 -2.386 24.265 1.00 10.45 168 GLU B C 1
ATOM 4667 O O . GLU B 1 133 ? 4.674 -1.885 24.187 1.00 11.76 168 GLU B O 1
ATOM 4673 N N . ALA B 1 134 ? 6.021 -3.694 24.171 1.00 11.71 169 ALA B N 1
ATOM 4674 C CA . ALA B 1 134 ? 4.931 -4.651 23.919 1.00 13.07 169 ALA B CA 1
ATOM 4675 C C . ALA B 1 134 ? 3.986 -4.685 25.139 1.00 11.82 169 ALA B C 1
ATOM 4676 O O . ALA B 1 134 ? 4.411 -4.885 26.283 1.00 13.17 169 ALA B O 1
ATOM 4678 N N . VAL B 1 135 ? 2.701 -4.502 24.862 1.00 12.97 170 VAL B N 1
ATOM 4679 C CA . VAL B 1 135 ? 1.670 -4.534 25.872 1.00 13.65 170 VAL B CA 1
ATOM 4680 C C . VAL B 1 135 ? 0.476 -5.321 25.349 1.00 14.93 170 VAL B C 1
ATOM 4681 O O . VAL B 1 135 ? 0.162 -5.269 24.150 1.00 14.44 170 VAL B O 1
ATOM 4685 N N . ILE B 1 136 ? -0.193 -6.019 26.264 1.00 16.88 171 ILE B N 1
ATOM 4686 C CA . ILE B 1 136 ? -1.485 -6.670 25.983 1.00 17.03 171 ILE B CA 1
ATOM 4687 C C . ILE B 1 136 ? -2.576 -5.710 26.453 1.00 17.84 171 ILE B C 1
ATOM 4688 O O . ILE B 1 136 ? -2.620 -5.310 27.639 1.00 18.61 171 ILE B O 1
ATOM 4693 N N . VAL B 1 137 ? -3.420 -5.291 25.520 1.00 20.05 172 VAL B N 1
ATOM 4694 C CA . VAL B 1 137 ? -4.462 -4.308 25.822 1.00 20.48 172 VAL B CA 1
ATOM 4695 C C . VAL B 1 137 ? -5.814 -4.984 25.923 1.00 26.46 172 VAL B C 1
ATOM 4696 O O . VAL B 1 137 ? -6.315 -5.542 24.944 1.00 24.93 172 VAL B O 1
ATOM 4700 N N . GLY B 1 138 ? -6.395 -4.918 27.108 1.00 24.33 173 GLY B N 1
ATOM 4701 C CA . GLY B 1 138 ? -7.720 -5.511 27.360 1.00 22.92 173 GLY B CA 1
ATOM 4702 C C . GLY B 1 138 ? -8.823 -4.697 26.714 1.00 32.67 173 GLY B C 1
ATOM 4703 O O . GLY B 1 138 ? -8.611 -3.553 26.329 1.00 28.04 173 GLY B O 1
ATOM 4704 N N . ASN B 1 139 ? -10.008 -5.284 26.583 1.00 33.42 174 ASN B N 1
ATOM 4705 C CA . ASN B 1 139 ? -11.174 -4.541 26.069 1.00 36.90 174 ASN B CA 1
ATOM 4706 C C . ASN B 1 139 ? -11.412 -3.200 26.782 1.00 36.21 174 ASN B C 1
ATOM 4707 O O . ASN B 1 139 ? -11.732 -2.192 26.145 1.00 35.79 174 ASN B O 1
ATOM 4712 N N . ASP B 1 140 ? -11.234 -3.204 28.102 1.00 32.59 175 ASP B N 1
ATOM 4713 C CA . ASP B 1 140 ? -11.391 -1.997 28.945 1.00 34.40 175 ASP B CA 1
ATOM 4714 C C . ASP B 1 140 ? -10.193 -1.005 28.912 1.00 43.69 175 ASP B C 1
ATOM 4715 O O . ASP B 1 140 ? -10.224 0.055 29.562 1.00 32.34 175 ASP B O 1
ATOM 4720 N N . GLY B 1 141 ? -9.146 -1.346 28.164 1.00 28.81 176 GLY B N 1
ATOM 4721 C CA . GLY B 1 141 ? -7.964 -0.474 28.036 1.00 27.85 176 GLY B CA 1
ATOM 4722 C C . GLY B 1 141 ? -6.875 -0.794 29.044 1.00 28.29 176 GLY B C 1
ATOM 4723 O O . GLY B 1 141 ? -5.795 -0.163 29.047 1.00 27.88 176 GLY B O 1
ATOM 4724 N N . SER B 1 142 ? -7.138 -1.770 29.904 1.00 33.13 177 SER B N 1
ATOM 4725 C CA . SER B 1 142 ? -6.143 -2.200 30.892 1.00 27.47 177 SER B CA 1
ATOM 4726 C C . SER B 1 142 ? -4.972 -2.913 30.225 1.00 23.37 177 SER B C 1
ATOM 4727 O O . SER B 1 142 ? -5.117 -3.606 29.200 1.00 26.29 177 SER B O 1
ATOM 4730 N N . LEU B 1 143 ? -3.800 -2.710 30.824 1.00 19.60 178 LEU B N 1
ATOM 4731 C CA . LEU B 1 143 ? -2.550 -3.171 30.248 1.00 16.50 178 LEU B CA 1
ATOM 4732 C C . LEU B 1 143 ? -1.906 -4.305 31.036 1.00 18.19 178 LEU B C 1
ATOM 4733 O O . LEU B 1 143 ? -1.812 -4.263 32.270 1.00 21.25 178 LEU B O 1
ATOM 4738 N N . SER B 1 144 ? -1.424 -5.303 30.315 1.00 19.76 179 SER B N 1
ATOM 4739 C CA . SER B 1 144 ? -0.612 -6.376 30.884 1.00 20.57 179 SER B CA 1
ATOM 4740 C C . SER B 1 144 ? 0.522 -6.754 29.925 1.00 18.06 179 SER B C 1
ATOM 4741 O O . SER B 1 144 ? 0.740 -6.092 28.900 1.00 18.21 179 SER B O 1
ATOM 4744 N N . GLY B 1 145 ? 1.239 -7.820 30.263 1.00 17.65 180 GLY B N 1
ATOM 4745 C CA . GLY B 1 145 ? 2.326 -8.315 29.433 1.00 17.23 180 GLY B CA 1
ATOM 4746 C C . GLY B 1 145 ? 3.699 -7.905 29.937 1.00 17.66 180 GLY B C 1
ATOM 4747 O O . GLY B 1 145 ? 3.867 -7.474 31.056 1.00 16.90 180 GLY B O 1
ATOM 4748 N N . ASP B 1 146 ? 4.681 -8.108 29.068 1.00 18.12 181 ASP B N 1
ATOM 4749 C CA . ASP B 1 146 ? 6.101 -7.874 29.348 1.00 15.70 181 ASP B CA 1
ATOM 4750 C C . ASP B 1 146 ? 6.797 -7.813 27.986 1.00 14.49 181 ASP B C 1
ATOM 4751 O O . ASP B 1 146 ? 6.115 -7.784 26.945 1.00 15.57 181 ASP B O 1
ATOM 4756 N N . GLU B 1 147 ? 8.119 -7.803 27.982 1.00 13.77 182 GLU B N 1
ATOM 4757 C CA . GLU B 1 147 ? 8.863 -7.519 26.745 1.00 14.11 182 GLU B CA 1
ATOM 4758 C C . GLU B 1 147 ? 8.803 -8.664 25.716 1.00 12.79 182 GLU B C 1
ATOM 4759 O O . GLU B 1 147 ? 9.246 -8.518 24.583 1.00 13.98 182 GLU B O 1
ATOM 4765 N N . THR B 1 148 ? 8.274 -9.816 26.137 1.00 13.48 183 THR B N 1
ATOM 4766 C CA . THR B 1 148 ? 8.154 -10.991 25.276 1.00 16.48 183 THR B CA 1
ATOM 4767 C C . THR B 1 148 ? 6.752 -11.190 24.720 1.00 14.69 183 THR B C 1
ATOM 4768 O O . THR B 1 148 ? 6.533 -12.123 23.948 1.00 18.23 183 THR B O 1
ATOM 4772 N N . CYS B 1 149 ? 5.811 -10.324 25.094 1.00 13.51 184 CYS B N 1
ATOM 4773 C CA . CYS B 1 149 ? 4.379 -10.592 24.822 1.00 16.16 184 CYS B CA 1
ATOM 4774 C C . CYS B 1 149 ? 3.928 -10.368 23.375 1.00 14.77 184 CYS B C 1
ATOM 4775 O O . CYS B 1 149 ? 2.832 -10.797 22.975 1.00 17.74 184 CYS B O 1
ATOM 4778 N N . TRP B 1 150 ? 4.780 -9.745 22.562 1.00 14.29 185 TRP B N 1
ATOM 4779 C CA . TRP B 1 150 ? 4.549 -9.704 21.117 1.00 13.88 185 TRP B CA 1
ATOM 4780 C C . TRP B 1 150 ? 5.479 -10.620 20.334 1.00 14.46 185 TRP B C 1
ATOM 4781 O O . TRP B 1 150 ? 5.625 -10.471 19.115 1.00 18.67 185 TRP B O 1
ATOM 4792 N N . GLY B 1 151 ? 6.116 -11.569 21.014 1.00 19.07 186 GLY B N 1
ATOM 4793 C CA . GLY B 1 151 ? 6.852 -12.623 20.333 1.00 15.87 186 GLY B CA 1
ATOM 4794 C C . GLY B 1 151 ? 8.354 -12.514 20.230 1.00 17.63 186 GLY B C 1
ATOM 4795 O O . GLY B 1 151 ? 8.998 -13.393 19.681 1.00 18.67 186 GLY B O 1
ATOM 4796 N N . ASN B 1 152 ? 8.920 -11.426 20.730 1.00 11.91 187 ASN B N 1
ATOM 4797 C CA . ASN B 1 152 ? 10.374 -11.291 20.755 1.00 10.96 187 ASN B CA 1
ATOM 4798 C C . ASN B 1 152 ? 10.978 -11.798 22.060 1.00 13.32 187 ASN B C 1
ATOM 4799 O O . ASN B 1 152 ? 10.345 -11.728 23.105 1.00 16.46 187 ASN B O 1
ATOM 4804 N N . PRO B 1 153 ? 12.232 -12.284 22.009 1.00 13.54 188 PRO B N 1
ATOM 4805 C CA . PRO B 1 153 ? 12.938 -12.609 23.228 1.00 16.22 188 PRO B CA 1
ATOM 4806 C C . PRO B 1 153 ? 13.466 -11.351 23.912 1.00 13.56 188 PRO B C 1
ATOM 4807 O O . PRO B 1 153 ? 13.499 -10.262 23.316 1.00 13.77 188 PRO B O 1
ATOM 4811 N N . THR B 1 154 ? 13.913 -11.483 25.153 1.00 13.64 189 THR B N 1
ATOM 4812 C CA . THR B 1 154 ? 14.551 -10.379 25.816 1.00 14.02 189 THR B CA 1
ATOM 4813 C C . THR B 1 154 ? 15.832 -9.993 25.065 1.00 14.30 189 THR B C 1
ATOM 4814 O O . THR B 1 154 ? 16.637 -10.845 24.730 1.00 14.96 189 THR B O 1
ATOM 4818 N N . PRO B 1 155 ? 16.030 -8.682 24.822 1.00 13.81 190 PRO B N 1
ATOM 4819 C CA . PRO B 1 155 ? 17.282 -8.249 24.211 1.00 13.09 190 PRO B CA 1
ATOM 4820 C C . PRO B 1 155 ? 18.498 -8.719 25.019 1.00 15.94 190 PRO B C 1
ATOM 4821 O O . PRO B 1 155 ? 18.482 -8.748 26.269 1.00 18.31 190 PRO B O 1
ATOM 4825 N N . ASN B 1 156 ? 19.529 -9.102 24.292 1.00 15.72 191 ASN B N 1
ATOM 4826 C CA . ASN B 1 156 ? 20.705 -9.700 24.908 1.00 15.18 191 ASN B CA 1
ATOM 4827 C C . ASN B 1 156 ? 22.028 -9.121 24.336 1.00 13.99 191 ASN B C 1
ATOM 4828 O O . ASN B 1 156 ? 22.049 -8.337 23.385 1.00 14.34 191 ASN B O 1
ATOM 4833 N N . LYS B 1 157 ? 23.128 -9.526 24.962 1.00 16.40 192 LYS B N 1
ATOM 4834 C CA . LYS B 1 157 ? 24.464 -9.077 24.609 1.00 15.06 192 LYS B CA 1
ATOM 4835 C C . LYS B 1 157 ? 24.803 -9.385 23.155 1.00 13.11 192 LYS B C 1
ATOM 4836 O O . LYS B 1 157 ? 25.244 -8.533 22.408 1.00 17.39 192 LYS B O 1
ATOM 4842 N N . VAL B 1 158 ? 24.540 -10.618 22.730 1.00 14.12 193 VAL B N 1
ATOM 4843 C CA . VAL B 1 158 ? 24.937 -11.001 21.361 1.00 14.17 193 VAL B CA 1
ATOM 4844 C C . VAL B 1 158 ? 24.129 -10.216 20.301 1.00 12.50 193 VAL B C 1
ATOM 4845 O O . VAL B 1 158 ? 24.628 -9.950 19.216 1.00 13.37 193 VAL B O 1
ATOM 4849 N N . LEU B 1 159 ? 22.888 -9.843 20.622 1.00 12.81 194 LEU B N 1
ATOM 4850 C CA . LEU B 1 159 ? 22.089 -9.048 19.695 1.00 15.75 194 LEU B CA 1
ATOM 4851 C C . LEU B 1 159 ? 22.729 -7.667 19.539 1.00 12.14 194 LEU B C 1
ATOM 4852 O O . LEU B 1 159 ? 22.962 -7.189 18.440 1.00 11.31 194 LEU B O 1
ATOM 4857 N N . PHE B 1 160 ? 23.071 -7.035 20.648 1.00 11.88 195 PHE B N 1
ATOM 4858 C CA . PHE B 1 160 ? 23.658 -5.684 20.560 1.00 10.37 195 PHE B CA 1
ATOM 4859 C C . PHE B 1 160 ? 25.042 -5.719 19.909 1.00 11.03 195 PHE B C 1
ATOM 4860 O O . PHE B 1 160 ? 25.413 -4.832 19.138 1.00 12.05 195 PHE B O 1
ATOM 4868 N N . GLU B 1 161 ? 25.799 -6.775 20.187 1.00 11.52 196 GLU B N 1
ATOM 4869 C CA . GLU B 1 161 ? 27.088 -6.929 19.546 1.00 12.19 196 GLU B CA 1
ATOM 4870 C C . GLU B 1 161 ? 26.927 -7.143 18.041 1.00 14.55 196 GLU B C 1
ATOM 4871 O O . GLU B 1 161 ? 27.706 -6.648 17.244 1.00 12.95 196 GLU B O 1
ATOM 4877 N N . GLY B 1 162 ? 25.891 -7.877 17.647 1.00 13.78 197 GLY B N 1
ATOM 4878 C CA . GLY B 1 162 ? 25.629 -8.093 16.224 1.00 14.13 197 GLY B CA 1
ATOM 4879 C C . GLY B 1 162 ? 25.217 -6.818 15.497 1.00 12.04 197 GLY B C 1
ATOM 4880 O O . GLY B 1 162 ? 25.638 -6.556 14.382 1.00 11.66 197 GLY B O 1
ATOM 4881 N N . ILE B 1 163 ? 24.404 -6.016 16.155 1.00 11.53 198 ILE B N 1
ATOM 4882 C CA . ILE B 1 163 ? 24.011 -4.707 15.642 1.00 10.87 198 ILE B CA 1
ATOM 4883 C C . ILE B 1 163 ? 25.241 -3.813 15.400 1.00 11.19 198 ILE B C 1
ATOM 4884 O O . ILE B 1 163 ? 25.430 -3.254 14.318 1.00 12.10 198 ILE B O 1
ATOM 4889 N N . LYS B 1 164 ? 26.093 -3.717 16.402 1.00 11.72 199 LYS B N 1
ATOM 4890 C CA . LYS B 1 164 ? 27.337 -2.959 16.276 1.00 10.59 199 LYS B CA 1
ATOM 4891 C C . LYS B 1 164 ? 28.235 -3.495 15.165 1.00 10.25 199 LYS B C 1
ATOM 4892 O O . LYS B 1 164 ? 28.721 -2.728 14.336 1.00 12.55 199 LYS B O 1
ATOM 4898 N N . ALA B 1 165 ? 28.414 -4.814 15.130 1.00 11.32 200 ALA B N 1
ATOM 4899 C CA . ALA B 1 165 ? 29.305 -5.422 14.132 1.00 13.39 200 ALA B CA 1
ATOM 4900 C C . ALA B 1 165 ? 28.850 -5.206 12.674 1.00 12.61 200 ALA B C 1
ATOM 4901 O O . ALA B 1 165 ? 29.662 -5.182 11.750 1.00 15.52 200 ALA B O 1
ATOM 4903 N N . ALA B 1 166 ? 27.544 -5.046 12.486 1.00 12.41 201 ALA B N 1
ATOM 4904 C CA . ALA B 1 166 ? 26.976 -4.801 11.172 1.00 11.87 201 ALA B CA 1
ATOM 4905 C C . ALA B 1 166 ? 27.219 -3.379 10.645 1.00 11.74 201 ALA B C 1
ATOM 4906 O O . ALA B 1 166 ? 27.013 -3.107 9.455 1.00 14.69 201 ALA B O 1
ATOM 4908 N N . GLY B 1 167 ? 27.623 -2.475 11.530 1.00 12.81 202 GLY B N 1
ATOM 4909 C CA . GLY B 1 167 ? 27.939 -1.118 11.148 1.00 18.43 202 GLY B CA 1
ATOM 4910 C C . GLY B 1 167 ? 26.998 -0.078 11.709 1.00 12.89 202 GLY B C 1
ATOM 4911 O O . GLY B 1 167 ? 27.117 1.079 11.344 1.00 16.98 202 GLY B O 1
ATOM 4912 N N . PHE B 1 168 ? 26.084 -0.490 12.595 1.00 11.48 203 PHE B N 1
ATOM 4913 C CA . PHE B 1 168 ? 25.195 0.459 13.261 1.00 12.02 203 PHE B CA 1
ATOM 4914 C C . PHE B 1 168 ? 25.812 1.007 14.538 1.00 11.25 203 PHE B C 1
ATOM 4915 O O . PHE B 1 168 ? 26.546 0.312 15.248 1.00 14.59 203 PHE B O 1
ATOM 4923 N N . ASP B 1 169 ? 25.565 2.281 14.800 1.00 10.87 204 ASP B N 1
ATOM 4924 C CA . ASP B 1 169 ? 26.159 2.936 15.962 1.00 12.65 204 ASP B CA 1
ATOM 4925 C C . ASP B 1 169 ? 25.149 3.375 17.026 1.00 10.85 204 ASP B C 1
ATOM 4926 O O . ASP B 1 169 ? 25.539 3.808 18.117 1.00 11.24 204 ASP B O 1
ATOM 4931 N N . VAL B 1 170 ? 23.851 3.263 16.711 1.00 9.94 205 VAL B N 1
ATOM 4932 C CA A VAL B 1 170 ? 22.761 3.732 17.599 0.50 7.83 205 VAL B CA 1
ATOM 4933 C CA B VAL B 1 170 ? 22.813 3.687 17.650 0.50 16.03 205 VAL B CA 1
ATOM 4934 C C . VAL B 1 170 ? 21.652 2.681 17.648 1.00 8.16 205 VAL B C 1
ATOM 4935 O O . VAL B 1 170 ? 21.302 2.109 16.616 1.00 10.53 205 VAL B O 1
ATOM 4942 N N . VAL B 1 171 ? 21.087 2.448 18.843 1.00 9.27 206 VAL B N 1
ATOM 4943 C CA . VAL B 1 171 ? 19.862 1.673 18.980 1.00 8.47 206 VAL B CA 1
ATOM 4944 C C . VAL B 1 171 ? 18.821 2.513 19.697 1.00 9.57 206 VAL B C 1
ATOM 4945 O O . VAL B 1 171 ? 19.123 3.194 20.698 1.00 10.92 206 VAL B O 1
ATOM 4949 N N . ARG B 1 172 ? 17.597 2.482 19.151 1.00 9.37 207 ARG B N 1
ATOM 4950 C CA . ARG B 1 172 ? 16.408 3.028 19.801 1.00 9.18 207 ARG B CA 1
ATOM 4951 C C . ARG B 1 172 ? 15.676 1.861 20.417 1.00 8.20 207 ARG B C 1
ATOM 4952 O O . ARG B 1 172 ? 15.426 0.867 19.734 1.00 8.87 207 ARG B O 1
ATOM 4960 N N . ILE B 1 173 ? 15.377 1.989 21.711 1.00 8.62 208 ILE B N 1
ATOM 4961 C CA . ILE B 1 173 ? 14.698 0.958 22.477 1.00 9.27 208 ILE B CA 1
ATOM 4962 C C . ILE B 1 173 ? 13.387 1.562 22.955 1.00 9.84 208 ILE B C 1
ATOM 4963 O O . ILE B 1 173 ? 13.362 2.284 23.950 1.00 11.04 208 ILE B O 1
ATOM 4968 N N . PRO B 1 174 ? 12.301 1.331 22.203 1.00 9.41 209 PRO B N 1
ATOM 4969 C CA . PRO B 1 174 ? 10.997 1.739 22.705 1.00 8.36 209 PRO B CA 1
ATOM 4970 C C . PRO B 1 174 ? 10.692 1.019 24.036 1.00 7.05 209 PRO B C 1
ATOM 4971 O O . PRO B 1 174 ? 10.985 -0.162 24.192 1.00 9.63 209 PRO B O 1
ATOM 4975 N N . VAL B 1 175 ? 10.095 1.748 24.974 1.00 8.24 210 VAL B N 1
ATOM 4976 C CA . VAL B 1 175 ? 9.764 1.131 26.269 1.00 9.42 210 VAL B CA 1
ATOM 4977 C C . VAL B 1 175 ? 8.345 1.506 26.698 1.00 9.96 210 VAL B C 1
ATOM 4978 O O . VAL B 1 175 ? 7.899 2.658 26.511 1.00 9.87 210 VAL B O 1
ATOM 4982 N N . ALA B 1 176 ? 7.649 0.500 27.230 1.00 10.22 211 ALA B N 1
ATOM 4983 C CA . ALA B 1 176 ? 6.401 0.689 27.942 1.00 10.96 211 ALA B CA 1
ATOM 4984 C C . ALA B 1 176 ? 6.678 0.523 29.440 1.00 9.04 211 ALA B C 1
ATOM 4985 O O . ALA B 1 176 ? 7.532 -0.260 29.835 1.00 12.17 211 ALA B O 1
ATOM 4987 N N . TYR B 1 177 ? 5.918 1.272 30.236 1.00 11.31 212 TYR B N 1
ATOM 4988 C CA . TYR B 1 177 ? 5.964 1.195 31.713 1.00 9.90 212 TYR B CA 1
ATOM 4989 C C . TYR B 1 177 ? 4.585 1.072 32.390 1.00 12.56 212 TYR B C 1
ATOM 4990 O O . TYR B 1 177 ? 4.493 0.604 33.521 1.00 12.24 212 TYR B O 1
ATOM 4999 N N . SER B 1 178 ? 3.532 1.476 31.690 1.00 11.15 213 SER B N 1
ATOM 5000 C CA . SER B 1 178 ? 2.200 1.588 32.286 1.00 14.53 213 SER B CA 1
ATOM 5001 C C . SER B 1 178 ? 1.496 0.251 32.514 1.00 13.10 213 SER B C 1
ATOM 5002 O O . SER B 1 178 ? 0.422 0.214 33.128 1.00 16.06 213 SER B O 1
ATOM 5005 N N . HIS B 1 179 ? 2.089 -0.825 32.023 1.00 13.42 214 HIS B N 1
ATOM 5006 C CA . HIS B 1 179 ? 1.677 -2.204 32.333 1.00 21.06 214 HIS B CA 1
ATOM 5007 C C . HIS B 1 179 ? 2.411 -2.779 33.541 1.00 13.36 214 HIS B C 1
ATOM 5008 O O . HIS B 1 179 ? 2.216 -3.937 33.907 1.00 15.59 214 HIS B O 1
ATOM 5015 N N . GLN B 1 180 ? 3.297 -1.978 34.136 1.00 15.22 215 GLN B N 1
ATOM 5016 C CA . GLN B 1 180 ? 4.169 -2.440 35.228 1.00 17.03 215 GLN B CA 1
ATOM 5017 C C . GLN B 1 180 ? 4.160 -1.465 36.425 1.00 14.70 215 GLN B C 1
ATOM 5018 O O . GLN B 1 180 ? 5.164 -1.287 37.107 1.00 16.51 215 GLN B O 1
ATOM 5024 N N . PHE B 1 181 ? 3.010 -0.851 36.679 1.00 14.83 216 PHE B N 1
ATOM 5025 C CA . PHE B 1 181 ? 2.843 -0.009 37.842 1.00 14.97 216 PHE B CA 1
ATOM 5026 C C . PHE B 1 181 ? 2.657 -0.842 39.116 1.00 16.46 216 PHE B C 1
ATOM 5027 O O . PHE B 1 181 ? 1.862 -1.804 39.146 1.00 19.17 216 PHE B O 1
ATOM 5035 N N . GLU B 1 182 ? 3.403 -0.452 40.150 1.00 20.98 217 GLU B N 1
ATOM 5036 C CA . GLU B 1 182 ? 3.259 -0.972 41.522 1.00 23.77 217 GLU B CA 1
ATOM 5037 C C . GLU B 1 182 ? 2.054 -0.305 42.133 1.00 22.64 217 GLU B C 1
ATOM 5038 O O . GLU B 1 182 ? 1.278 -0.934 42.849 1.00 30.90 217 GLU B O 1
ATOM 5044 N N . ASP B 1 183 ? 1.940 1.002 41.877 1.00 21.30 218 ASP B N 1
ATOM 5045 C CA . ASP B 1 183 ? 0.770 1.792 42.285 1.00 20.38 218 ASP B CA 1
ATOM 5046 C C . ASP B 1 183 ? 0.255 2.620 41.119 1.00 25.15 218 ASP B C 1
ATOM 5047 O O . ASP B 1 183 ? 0.871 3.603 40.714 1.00 22.77 218 ASP B O 1
ATOM 5052 N N . ALA B 1 184 ? -0.896 2.215 40.582 1.00 22.95 219 ALA B N 1
ATOM 5053 C CA . ALA B 1 184 ? -1.447 2.851 39.387 1.00 23.92 219 ALA B CA 1
ATOM 5054 C C . ALA B 1 184 ? -1.798 4.327 39.593 1.00 23.33 219 ALA B C 1
ATOM 5055 O O . ALA B 1 184 ? -1.566 5.155 38.719 1.00 24.14 219 ALA B O 1
ATOM 5057 N N . ALA B 1 185 ? -2.370 4.650 40.748 1.00 24.58 220 ALA B N 1
ATOM 5058 C CA . ALA B 1 185 ? -2.853 6.012 41.006 1.00 29.61 220 ALA B CA 1
ATOM 5059 C C . ALA B 1 185 ? -1.729 7.065 40.996 1.00 22.05 220 ALA B C 1
ATOM 5060 O O . ALA B 1 185 ? -1.933 8.209 40.557 1.00 25.35 220 ALA B O 1
ATOM 5062 N N . THR B 1 186 ? -0.555 6.673 41.487 1.00 20.78 221 THR B N 1
ATOM 5063 C CA . THR B 1 186 ? 0.610 7.568 41.529 1.00 20.08 221 THR B CA 1
ATOM 5064 C C . THR B 1 186 ? 1.620 7.315 40.400 1.00 20.10 221 THR B C 1
ATOM 5065 O O . THR B 1 186 ? 2.676 7.956 40.347 1.00 18.96 221 THR B O 1
ATOM 5069 N N . TYR B 1 187 ? 1.312 6.353 39.544 1.00 16.79 222 TYR B N 1
ATOM 5070 C CA . TYR B 1 187 ? 2.167 5.995 38.396 1.00 12.66 222 TYR B CA 1
ATOM 5071 C C . TYR B 1 187 ? 3.524 5.425 38.838 1.00 13.86 222 TYR B C 1
ATOM 5072 O O . TYR B 1 187 ? 4.512 5.524 38.108 1.00 12.65 222 TYR B O 1
ATOM 5081 N N . LYS B 1 188 ? 3.558 4.804 40.012 1.00 16.83 223 LYS B N 1
ATOM 5082 C CA . LYS B 1 188 ? 4.808 4.279 40.558 1.00 12.88 223 LYS B CA 1
ATOM 5083 C C . LYS B 1 188 ? 5.158 2.989 39.827 1.00 13.41 223 LYS B C 1
ATOM 5084 O O . LYS B 1 188 ? 4.401 2.025 39.835 1.00 16.82 223 LYS B O 1
ATOM 5090 N N . ILE B 1 189 ? 6.310 2.982 39.162 1.00 16.40 224 ILE B N 1
ATOM 5091 C CA . ILE B 1 189 ? 6.760 1.854 38.361 1.00 12.99 224 ILE B CA 1
ATOM 5092 C C . ILE B 1 189 ? 7.511 0.806 39.198 1.00 12.82 224 ILE B C 1
ATOM 5093 O O . ILE B 1 189 ? 8.351 1.160 40.054 1.00 16.63 224 ILE B O 1
ATOM 5098 N N . LYS B 1 190 ? 7.194 -0.468 38.965 1.00 14.51 225 LYS B N 1
ATOM 5099 C CA . LYS B 1 190 ? 7.859 -1.578 39.650 1.00 15.87 225 LYS B CA 1
ATOM 5100 C C . LYS B 1 190 ? 9.365 -1.546 39.417 1.00 13.77 225 LYS B C 1
ATOM 5101 O O . LYS B 1 190 ? 9.848 -1.486 38.266 1.00 14.53 225 LYS B O 1
ATOM 5107 N N . SER B 1 191 ? 10.127 -1.583 40.507 1.00 17.48 226 SER B N 1
ATOM 5108 C CA A SER B 1 191 ? 11.581 -1.582 40.414 0.50 17.01 226 SER B CA 1
ATOM 5109 C CA B SER B 1 191 ? 11.583 -1.588 40.416 0.50 17.65 226 SER B CA 1
ATOM 5110 C C . SER B 1 191 ? 12.098 -2.777 39.587 1.00 15.23 226 SER B C 1
ATOM 5111 O O . SER B 1 191 ? 13.086 -2.655 38.832 1.00 14.64 226 SER B O 1
ATOM 5116 N N . ALA B 1 192 ? 11.427 -3.925 39.691 1.00 16.09 227 ALA B N 1
ATOM 5117 C CA . ALA B 1 192 ? 11.871 -5.105 38.943 1.00 18.01 227 ALA B CA 1
ATOM 5118 C C . ALA B 1 192 ? 11.804 -4.900 37.433 1.00 14.90 227 ALA B C 1
ATOM 5119 O O . ALA B 1 192 ? 12.632 -5.402 36.695 1.00 15.90 227 ALA B O 1
ATOM 5121 N N . TRP B 1 193 ? 10.812 -4.147 36.982 1.00 13.74 228 TRP B N 1
ATOM 5122 C CA . TRP B 1 193 ? 10.689 -3.820 35.554 1.00 14.43 228 TRP B CA 1
ATOM 5123 C C . TRP B 1 193 ? 11.788 -2.845 35.138 1.00 12.65 228 TRP B C 1
ATOM 5124 O O . TRP B 1 193 ? 12.467 -3.036 34.135 1.00 13.32 228 TRP B O 1
ATOM 5135 N N . MET B 1 194 ? 11.970 -1.815 35.941 1.00 11.21 229 MET B N 1
ATOM 5136 C CA A MET B 1 194 ? 13.041 -0.845 35.713 0.50 12.53 229 MET B CA 1
ATOM 5137 C CA B MET B 1 194 ? 13.035 -0.843 35.700 0.50 12.24 229 MET B CA 1
ATOM 5138 C C . MET B 1 194 ? 14.400 -1.556 35.625 1.00 13.53 229 MET B C 1
ATOM 5139 O O . MET B 1 194 ? 15.261 -1.217 34.802 1.00 14.31 229 MET B O 1
ATOM 5148 N N . ASP B 1 195 ? 14.594 -2.555 36.481 1.00 12.98 230 ASP B N 1
ATOM 5149 C CA . ASP B 1 195 ? 15.825 -3.357 36.439 1.00 13.12 230 ASP B CA 1
ATOM 5150 C C . ASP B 1 195 ? 16.054 -4.035 35.074 1.00 12.72 230 ASP B C 1
ATOM 5151 O O . ASP B 1 195 ? 17.179 -4.117 34.590 1.00 13.70 230 ASP B O 1
ATOM 5156 N N . LYS B 1 196 ? 14.990 -4.575 34.491 1.00 14.90 231 LYS B N 1
ATOM 5157 C CA . LYS B 1 196 ? 15.069 -5.243 33.206 1.00 13.60 231 LYS B CA 1
ATOM 5158 C C . LYS B 1 196 ? 15.404 -4.255 32.074 1.00 12.09 231 LYS B C 1
ATOM 5159 O O . LYS B 1 196 ? 16.229 -4.542 31.198 1.00 12.64 231 LYS B O 1
ATOM 5165 N N . VAL B 1 197 ? 14.783 -3.092 32.114 1.00 12.01 232 VAL B N 1
ATOM 5166 C CA . VAL B 1 197 ? 15.056 -2.040 31.117 1.00 11.33 232 VAL B CA 1
ATOM 5167 C C . VAL B 1 197 ? 16.516 -1.600 31.221 1.00 12.72 232 VAL B C 1
ATOM 5168 O O . VAL B 1 197 ? 17.244 -1.529 30.231 1.00 12.52 232 VAL B O 1
ATOM 5172 N N . GLU B 1 198 ? 16.943 -1.358 32.446 1.00 11.79 233 GLU B N 1
ATOM 5173 C CA . GLU B 1 198 ? 18.333 -0.950 32.721 1.00 12.53 233 GLU B CA 1
ATOM 5174 C C . GLU B 1 198 ? 19.352 -2.003 32.241 1.00 10.87 233 GLU B C 1
ATOM 5175 O O . GLU B 1 198 ? 20.390 -1.671 31.665 1.00 11.85 233 GLU B O 1
ATOM 5181 N N . ALA B 1 199 ? 19.057 -3.276 32.456 1.00 11.28 234 ALA B N 1
ATOM 5182 C CA . ALA B 1 199 ? 19.962 -4.331 32.035 1.00 13.16 234 ALA B CA 1
ATOM 5183 C C . ALA B 1 199 ? 20.150 -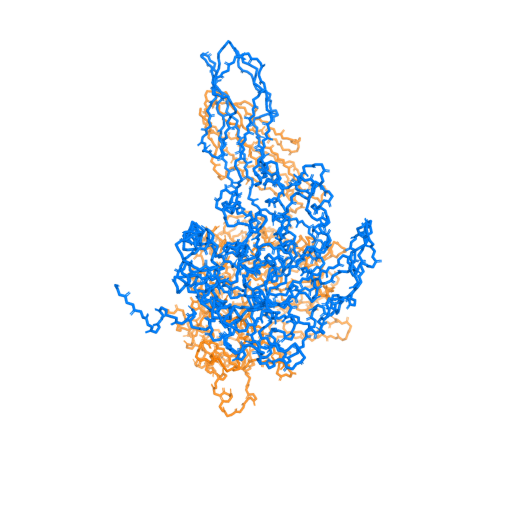4.307 30.507 1.00 13.14 234 ALA B C 1
ATOM 5184 O O . ALA B 1 199 ? 21.259 -4.520 29.990 1.00 13.42 234 ALA B O 1
ATOM 5186 N N . ALA B 1 200 ? 19.058 -4.047 29.772 1.00 12.78 235 ALA B N 1
ATOM 5187 C CA . ALA B 1 200 ? 19.145 -3.975 28.306 1.00 11.72 235 ALA B CA 1
ATOM 5188 C C . ALA B 1 200 ? 19.943 -2.750 27.869 1.00 11.25 235 ALA B C 1
ATOM 5189 O O . ALA B 1 200 ? 20.770 -2.836 26.968 1.00 11.24 235 ALA B O 1
ATOM 5191 N N . VAL B 1 201 ? 19.666 -1.621 28.499 1.00 11.37 236 VAL B N 1
ATOM 5192 C CA . VAL B 1 201 ? 20.410 -0.375 28.237 1.00 10.84 236 VAL B CA 1
ATOM 5193 C C . VAL B 1 201 ? 21.916 -0.603 28.437 1.00 10.96 236 VAL B C 1
ATOM 5194 O O . VAL B 1 201 ? 22.747 -0.236 27.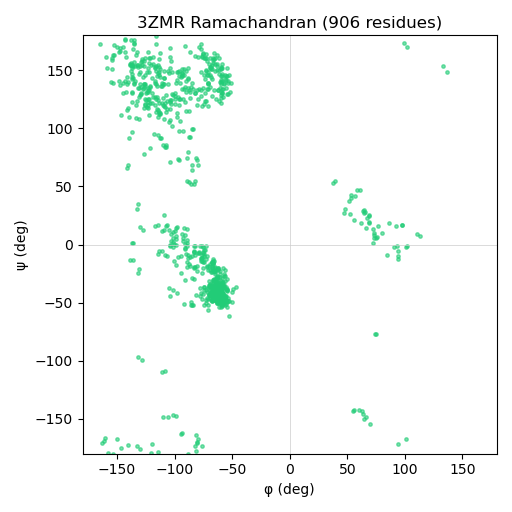586 1.00 11.11 236 VAL B O 1
ATOM 5198 N N . LYS B 1 202 ? 22.255 -1.218 29.567 1.00 11.69 237 LYS B N 1
ATOM 5199 C CA . LYS B 1 202 ? 23.652 -1.464 29.909 1.00 14.30 237 LYS B CA 1
ATOM 5200 C C . LYS B 1 202 ? 24.301 -2.400 28.877 1.00 11.84 237 LYS B C 1
ATOM 5201 O O . LYS B 1 202 ? 25.455 -2.200 28.459 1.00 13.10 237 LYS B O 1
ATOM 5207 N N . ALA B 1 203 ? 23.558 -3.435 28.467 1.00 11.49 238 ALA B N 1
ATOM 5208 C CA . ALA B 1 203 ? 24.079 -4.364 27.471 1.00 12.79 238 ALA B CA 1
ATOM 5209 C C . ALA B 1 203 ? 24.378 -3.642 26.146 1.00 12.76 238 ALA B C 1
ATOM 5210 O O . ALA B 1 203 ? 25.393 -3.876 25.501 1.00 13.25 238 ALA B O 1
ATOM 5212 N N . ALA B 1 204 ? 23.498 -2.738 25.743 1.00 12.52 239 ALA B N 1
ATOM 5213 C CA . ALA B 1 204 ? 23.682 -2.027 24.498 1.00 11.54 239 ALA B CA 1
ATOM 5214 C C . ALA B 1 204 ? 24.846 -1.054 24.592 1.00 11.81 239 ALA B C 1
ATOM 5215 O O . ALA B 1 204 ? 25.647 -0.936 23.665 1.00 10.48 239 ALA B O 1
ATOM 5217 N N . LEU B 1 205 ? 24.921 -0.334 25.699 1.00 11.25 240 LEU B N 1
ATOM 5218 C CA . LEU B 1 205 ? 26.030 0.598 25.899 1.00 15.45 240 LEU B CA 1
ATOM 5219 C C . LEU B 1 205 ? 27.375 -0.165 25.919 1.00 11.77 240 LEU B C 1
ATOM 5220 O O . LEU B 1 205 ? 28.370 0.254 25.302 1.00 13.63 240 LEU B O 1
ATOM 5225 N N . ASP B 1 206 ? 27.388 -1.301 26.617 1.00 12.36 241 ASP B N 1
ATOM 5226 C CA . ASP B 1 206 ? 28.604 -2.119 26.727 1.00 13.71 241 ASP B CA 1
ATOM 5227 C C . ASP B 1 206 ? 29.081 -2.666 25.361 1.00 13.22 241 ASP B C 1
ATOM 5228 O O . ASP B 1 206 ? 30.274 -2.930 25.140 1.00 16.52 241 ASP B O 1
ATOM 5233 N N . ALA B 1 207 ? 28.136 -2.828 24.440 1.00 13.50 242 ALA B N 1
ATOM 5234 C CA . ALA B 1 207 ? 28.424 -3.278 23.062 1.00 16.31 242 ALA B CA 1
ATOM 5235 C C . ALA B 1 207 ? 28.961 -2.141 22.177 1.00 11.56 242 ALA B C 1
ATOM 5236 O O . ALA B 1 207 ? 29.305 -2.364 21.012 1.00 14.63 242 ALA B O 1
ATOM 5238 N N . GLY B 1 208 ? 28.964 -0.905 22.697 1.00 12.33 243 GLY B N 1
ATOM 5239 C CA . GLY B 1 208 ? 29.561 0.239 21.982 1.00 13.80 243 GLY B CA 1
ATOM 5240 C C . GLY B 1 208 ? 28.558 1.089 21.225 1.00 12.58 243 GLY B C 1
ATOM 5241 O O . GLY B 1 208 ? 28.923 1.897 20.370 1.00 14.53 243 GLY B O 1
ATOM 5242 N N . LEU B 1 209 ? 27.282 0.926 21.567 1.00 12.08 244 LEU B N 1
ATOM 5243 C CA . LEU B 1 209 ? 26.216 1.666 20.910 1.00 10.87 244 LEU B CA 1
ATOM 5244 C C . LEU B 1 209 ? 25.782 2.910 21.697 1.00 9.87 244 LEU B C 1
ATOM 5245 O O . LEU B 1 209 ? 25.803 2.931 22.943 1.00 12.13 244 LEU B O 1
ATOM 5250 N N . TYR B 1 210 ? 25.357 3.948 20.977 1.00 9.95 245 TYR B N 1
ATOM 5251 C CA . TYR B 1 210 ? 24.504 4.970 21.575 1.00 9.69 245 TYR B CA 1
ATOM 5252 C C . TYR B 1 210 ? 23.118 4.358 21.785 1.00 8.81 245 TYR B C 1
ATOM 5253 O O . TYR B 1 210 ? 22.692 3.528 20.976 1.00 10.40 245 TYR B O 1
ATOM 5262 N N . VAL B 1 211 ? 22.448 4.759 22.856 1.00 8.53 246 VAL B N 1
ATOM 5263 C CA . VAL B 1 211 ? 21.142 4.212 23.199 1.00 9.07 246 VAL B CA 1
ATOM 5264 C C . VAL B 1 211 ? 20.144 5.323 23.394 1.00 8.54 246 VAL B C 1
ATOM 5265 O O . VAL B 1 211 ? 20.407 6.295 24.095 1.00 8.36 246 VAL B O 1
ATOM 5269 N N . ILE B 1 212 ? 18.958 5.145 22.801 1.00 9.28 247 ILE B N 1
ATOM 5270 C CA . ILE B 1 212 ? 17.804 6.026 23.022 1.00 8.07 247 ILE B CA 1
ATOM 5271 C C . ILE B 1 212 ? 16.692 5.210 23.682 1.00 8.46 247 ILE B C 1
ATOM 5272 O O . ILE B 1 212 ? 16.333 4.133 23.172 1.00 9.93 247 ILE B O 1
ATOM 5277 N N . ILE B 1 213 ? 16.196 5.684 24.832 1.00 8.42 248 ILE B N 1
ATOM 5278 C CA . ILE B 1 213 ? 14.983 5.108 25.446 1.00 8.72 248 ILE B CA 1
ATOM 5279 C C . ILE B 1 213 ? 13.860 6.126 25.440 1.00 7.38 248 ILE B C 1
ATOM 5280 O O . ILE B 1 213 ? 14.101 7.330 25.538 1.00 8.50 248 ILE B O 1
ATOM 5285 N N . ASN B 1 214 ? 12.615 5.644 25.313 1.00 9.77 249 ASN B N 1
ATOM 5286 C CA . ASN B 1 214 ? 11.461 6.541 25.314 1.00 8.87 249 ASN B CA 1
ATOM 5287 C C . ASN B 1 214 ? 10.375 6.049 26.239 1.00 9.50 249 ASN B C 1
ATOM 5288 O O . ASN B 1 214 ? 10.564 5.068 26.975 1.00 11.71 249 ASN B O 1
ATOM 5293 N N . ILE B 1 215 ? 9.233 6.723 26.205 1.00 10.02 250 ILE B N 1
ATOM 5294 C CA . ILE B 1 215 ? 7.951 6.137 26.639 1.00 9.11 250 ILE B CA 1
ATOM 5295 C C . ILE B 1 215 ? 7.148 6.059 25.329 1.00 8.79 250 ILE B C 1
ATOM 5296 O O . ILE B 1 215 ? 6.918 7.076 24.656 1.00 10.97 250 ILE B O 1
ATOM 5301 N N . HIS B 1 216 ? 6.739 4.851 24.984 1.00 9.29 251 HIS B N 1
ATOM 5302 C CA . HIS B 1 216 ? 6.143 4.572 23.660 1.00 9.14 251 HIS B CA 1
ATOM 5303 C C . HIS B 1 216 ? 4.625 4.677 23.762 1.00 12.08 251 HIS B C 1
ATOM 5304 O O . HIS B 1 216 ? 4.103 5.225 24.694 1.00 11.71 251 HIS B O 1
ATOM 5311 N N . TRP B 1 217 ? 3.939 4.119 22.786 1.00 10.86 252 TRP B N 1
ATOM 5312 C CA . TRP B 1 217 ? 2.483 4.231 22.656 1.00 10.97 252 TRP B CA 1
ATOM 5313 C C . TRP B 1 217 ? 1.749 3.665 23.889 1.00 11.58 252 TRP B C 1
ATOM 5314 O O . TRP B 1 217 ? 0.887 4.335 24.476 1.00 10.83 252 TRP B O 1
ATOM 5325 N N . GLU B 1 218 ? 2.072 2.419 24.224 1.00 10.93 253 GLU B N 1
ATOM 5326 C CA . GLU B 1 218 ? 1.532 1.693 25.398 1.00 14.67 253 GLU B CA 1
ATOM 5327 C C . GLU B 1 218 ? 0.044 1.954 25.665 1.00 14.22 253 GLU B C 1
ATOM 5328 O O . GLU B 1 218 ? -0.374 2.301 26.765 1.00 15.95 253 GLU B O 1
ATOM 5334 N N . GLY B 1 219 ? -0.742 1.717 24.620 1.00 14.99 254 GLY B N 1
ATOM 5335 C CA . GLY B 1 219 ? -2.206 1.811 24.691 1.00 12.96 254 GLY B CA 1
ATOM 5336 C C . GLY B 1 219 ? -2.815 3.149 24.290 1.00 14.00 254 GLY B C 1
ATOM 5337 O O . GLY B 1 219 ? -4.030 3.260 24.157 1.00 19.11 254 GLY B O 1
ATOM 5338 N N . GLY B 1 220 ? -1.994 4.179 24.111 1.00 14.30 255 GLY B N 1
ATOM 5339 C CA . GLY B 1 220 ? -2.438 5.465 23.610 1.00 13.27 255 GLY B CA 1
ATOM 5340 C C . GLY B 1 220 ? -2.971 6.462 24.612 1.00 11.82 255 GLY B C 1
ATOM 5341 O O . GLY B 1 220 ? -3.625 7.438 24.247 1.00 12.26 255 GLY B O 1
ATOM 5342 N N . TRP B 1 221 ? -2.646 6.264 25.895 1.00 13.56 256 TRP B N 1
ATOM 5343 C CA . TRP B 1 221 ? -3.113 7.192 26.934 1.00 16.28 256 TRP B CA 1
ATOM 5344 C C . TRP B 1 221 ? -2.771 8.665 26.691 1.00 10.67 256 TRP B C 1
ATOM 5345 O O . TRP B 1 221 ? -3.480 9.568 27.153 1.00 12.50 256 TRP B O 1
ATOM 5356 N N . LEU B 1 222 ? -1.646 8.923 26.002 1.00 12.27 257 LEU B N 1
ATOM 5357 C CA . LEU B 1 222 ? -1.173 10.284 25.797 1.00 11.91 257 LEU B CA 1
ATOM 5358 C C . LEU B 1 222 ? -1.858 10.978 24.607 1.00 10.68 257 LEU B C 1
ATOM 5359 O O . LEU B 1 222 ? -1.730 12.175 24.421 1.00 11.99 257 LEU B O 1
ATOM 5364 N N . ASN B 1 223 ? -2.668 10.216 23.856 1.00 11.76 258 ASN B N 1
ATOM 5365 C CA . ASN B 1 223 ? -3.221 10.713 22.594 1.00 12.65 258 ASN B CA 1
ATOM 5366 C C . ASN B 1 223 ? -4.518 11.526 22.794 1.00 13.66 258 ASN B C 1
ATOM 5367 O O . ASN B 1 223 ? -5.550 11.275 22.146 1.00 13.74 258 ASN B O 1
ATOM 5372 N N . HIS B 1 224 ? -4.448 12.518 23.685 1.00 12.95 259 HIS B N 1
ATOM 5373 C CA . HIS B 1 224 ? -5.551 13.423 23.975 1.00 21.47 259 HIS B CA 1
ATOM 5374 C C . HIS B 1 224 ? -5.023 14.827 24.184 1.00 11.99 259 HIS B C 1
ATOM 5375 O O . HIS B 1 224 ? -5.092 15.376 25.315 1.00 14.86 259 HIS B O 1
ATOM 5382 N N . PRO B 1 225 ? -4.463 15.436 23.123 1.00 12.89 260 PRO B N 1
ATOM 5383 C CA . PRO B 1 225 ? -3.829 16.747 23.210 1.00 12.90 260 PRO B CA 1
ATOM 5384 C C . PRO B 1 225 ? -4.867 17.872 23.202 1.00 13.00 260 PRO B C 1
ATOM 5385 O O . PRO B 1 225 ? -4.936 18.696 22.269 1.00 13.54 260 PRO B O 1
ATOM 5389 N N . VAL B 1 226 ? -5.626 17.930 24.291 1.00 12.64 261 VAL B N 1
ATOM 5390 C CA . VAL B 1 226 ? -6.702 18.917 24.452 1.00 14.98 261 VAL B CA 1
ATOM 5391 C C . VAL B 1 226 ? -6.687 19.457 25.863 1.00 13.41 261 VAL B C 1
ATOM 5392 O O . VAL B 1 226 ? -6.195 18.812 26.792 1.00 15.59 261 VAL B O 1
ATOM 5396 N N . ASP B 1 227 ? -7.209 20.661 25.988 1.00 14.87 262 ASP B N 1
ATOM 5397 C CA . ASP B 1 227 ? -7.151 21.369 27.246 1.00 15.40 262 ASP B CA 1
ATOM 5398 C C . ASP B 1 227 ? -7.807 20.603 28.397 1.00 14.45 262 ASP B C 1
ATOM 5399 O O . ASP B 1 227 ? -7.336 20.665 29.510 1.00 15.50 262 ASP B O 1
ATOM 5404 N N . ALA B 1 228 ? -8.891 19.882 28.127 1.00 16.68 263 ALA B N 1
ATOM 5405 C CA . ALA B 1 228 ? -9.617 19.169 29.167 1.00 17.78 263 ALA B CA 1
ATOM 5406 C C . ALA B 1 228 ? -8.790 18.057 29.793 1.00 14.31 263 ALA B C 1
ATOM 5407 O O . ALA B 1 228 ? -9.037 17.668 30.932 1.00 19.18 263 ALA B O 1
ATOM 5409 N N . ASN B 1 229 ? -7.807 17.533 29.048 1.00 13.78 264 ASN B N 1
ATOM 5410 C CA . ASN B 1 229 ? -6.983 16.416 29.534 1.00 14.57 264 ASN B CA 1
ATOM 5411 C C . ASN B 1 229 ? -5.523 16.808 29.819 1.00 11.99 264 ASN B C 1
ATOM 5412 O O . ASN B 1 229 ? -4.757 16.008 30.357 1.00 15.20 264 ASN B O 1
ATOM 5417 N N . LYS B 1 230 ? -5.172 18.040 29.487 1.00 13.48 265 LYS B N 1
ATOM 5418 C CA . LYS B 1 230 ? -3.783 18.529 29.609 1.00 12.27 265 LYS B CA 1
ATOM 5419 C C . LYS B 1 230 ? -3.220 18.349 31.032 1.00 12.71 265 LYS B C 1
ATOM 5420 O O . LYS B 1 230 ? -2.096 17.894 31.198 1.00 13.35 265 LYS B O 1
ATOM 5426 N N . GLU B 1 231 ? -3.954 18.774 32.056 1.00 14.42 266 GLU B N 1
ATOM 5427 C CA . GLU B 1 231 ? -3.412 18.712 33.434 1.00 14.04 266 GLU B CA 1
ATOM 5428 C C . GLU B 1 231 ? -3.051 17.276 33.826 1.00 13.88 266 GLU B C 1
ATOM 5429 O O . GLU B 1 231 ? -1.963 16.982 34.325 1.00 15.75 266 GLU B O 1
ATOM 5435 N N . ALA B 1 232 ? -3.970 16.358 33.579 1.00 13.16 267 ALA B N 1
ATOM 5436 C CA . ALA B 1 232 ? -3.787 14.952 33.942 1.00 14.96 267 ALA B CA 1
ATOM 5437 C C . ALA B 1 232 ? -2.639 14.308 33.164 1.00 12.62 267 ALA B C 1
ATOM 5438 O O . ALA B 1 232 ? -1.857 13.515 33.698 1.00 13.53 267 ALA B O 1
ATOM 5440 N N . LEU B 1 233 ? -2.555 14.633 31.878 1.00 11.15 268 LEU B N 1
ATOM 5441 C CA A LEU B 1 233 ? -1.548 14.036 31.010 0.50 14.72 268 LEU B CA 1
ATOM 5442 C CA B LEU B 1 233 ? -1.552 14.021 31.017 0.50 14.64 268 LEU B CA 1
ATOM 5443 C C . LEU B 1 233 ? -0.159 14.575 31.337 1.00 10.77 268 LEU B C 1
ATOM 5444 O O . LEU B 1 233 ? 0.810 13.798 31.423 1.00 12.80 268 LEU B O 1
ATOM 5453 N N . ASP B 1 234 ? -0.079 15.896 31.522 1.00 9.96 269 ASP B N 1
ATOM 5454 C CA . ASP B 1 234 ? 1.192 16.556 31.929 1.00 11.79 269 ASP B CA 1
ATOM 5455 C C . ASP B 1 234 ? 1.700 15.968 33.268 1.00 11.09 269 ASP B C 1
ATOM 5456 O O . ASP B 1 234 ? 2.897 15.696 33.418 1.00 14.00 269 ASP B O 1
ATOM 5461 N N . GLU B 1 235 ? 0.791 15.787 34.230 1.00 12.23 270 GLU B N 1
ATOM 5462 C CA . GLU B 1 235 ? 1.137 15.230 35.559 1.00 12.34 270 GLU B CA 1
ATOM 5463 C C . GLU B 1 235 ? 1.646 13.785 35.451 1.00 11.40 270 GLU B C 1
ATOM 5464 O O . GLU B 1 235 ? 2.656 13.403 36.049 1.00 14.11 270 GLU B O 1
ATOM 5470 N N . ARG B 1 236 ? 1.005 12.990 34.612 1.00 11.03 271 ARG B N 1
ATOM 5471 C CA . ARG B 1 236 ? 1.403 11.611 34.415 1.00 11.45 271 ARG B CA 1
ATOM 5472 C C . ARG B 1 236 ? 2.773 11.520 33.728 1.00 9.83 271 ARG B C 1
ATOM 5473 O O . ARG B 1 236 ? 3.628 10.704 34.084 1.00 10.74 271 ARG B O 1
ATOM 5481 N N . LEU B 1 237 ? 2.910 12.269 32.651 1.00 10.87 272 LEU B N 1
ATOM 5482 C CA . LEU B 1 237 ? 4.163 12.273 31.890 1.00 11.50 272 LEU B CA 1
ATOM 5483 C C . LEU B 1 237 ? 5.326 12.635 32.817 1.00 11.69 272 LEU B C 1
ATOM 5484 O O . LEU B 1 237 ? 6.378 11.990 32.776 1.00 10.80 272 LEU B O 1
ATOM 5489 N N . GLU B 1 238 ? 5.130 13.667 33.639 1.00 10.41 273 GLU B N 1
ATOM 5490 C CA . GLU B 1 238 ? 6.148 14.092 34.607 1.00 10.31 273 GLU B CA 1
ATOM 5491 C C . GLU B 1 238 ? 6.432 13.009 35.617 1.00 12.03 273 GLU B C 1
ATOM 5492 O O . GLU B 1 238 ? 7.595 12.705 35.909 1.00 11.55 273 GLU B O 1
ATOM 5498 N N . ALA B 1 239 ? 5.384 12.437 36.198 1.00 12.42 274 ALA B N 1
ATOM 5499 C CA . ALA B 1 239 ? 5.572 11.403 37.228 1.00 11.64 274 ALA B CA 1
ATOM 5500 C C . ALA B 1 239 ? 6.361 10.195 36.711 1.00 10.68 274 ALA B C 1
ATOM 5501 O O . ALA B 1 239 ? 7.222 9.649 37.389 1.00 12.56 274 ALA B O 1
ATOM 5503 N N . MET B 1 240 ? 6.102 9.795 35.461 1.00 10.00 275 MET B N 1
ATOM 5504 C CA . MET B 1 240 ? 6.802 8.675 34.844 1.00 13.84 275 MET B CA 1
ATOM 5505 C C . MET B 1 240 ? 8.266 9.053 34.527 1.00 11.40 275 MET B C 1
ATOM 5506 O O . MET B 1 240 ? 9.210 8.344 34.892 1.00 10.18 275 MET B O 1
ATOM 5511 N N . TRP B 1 241 ? 8.450 10.170 33.840 1.00 10.09 276 TRP B N 1
ATOM 5512 C CA . TRP B 1 241 ? 9.816 10.590 33.483 1.00 10.41 276 TRP B CA 1
ATOM 5513 C C . TRP B 1 241 ? 10.669 10.865 34.695 1.00 10.55 276 TRP B C 1
ATOM 5514 O O . TRP B 1 241 ? 11.884 10.672 34.636 1.00 11.14 276 TRP B O 1
ATOM 5525 N N . LYS B 1 242 ? 10.079 11.364 35.775 1.00 11.39 277 LYS B N 1
ATOM 5526 C CA . LYS B 1 242 ? 10.888 11.619 36.984 1.00 10.60 277 LYS B CA 1
ATOM 5527 C C . LYS B 1 242 ? 11.572 10.315 37.429 1.00 10.42 277 LYS B C 1
ATOM 5528 O O . LYS B 1 242 ? 12.759 10.298 37.779 1.00 10.48 277 LYS B O 1
ATOM 5534 N N . GLN B 1 243 ? 10.816 9.229 37.457 1.00 10.78 278 GLN B N 1
ATOM 5535 C CA . GLN B 1 243 ? 11.333 7.933 37.855 1.00 10.77 278 GLN B CA 1
ATOM 5536 C C . GLN B 1 243 ? 12.394 7.421 36.892 1.00 11.16 278 GLN B C 1
ATOM 5537 O O . GLN B 1 243 ? 13.438 6.929 37.297 1.00 11.04 278 GLN B O 1
ATOM 5543 N N . ILE B 1 244 ? 12.114 7.531 35.600 1.00 11.68 279 ILE B N 1
ATOM 5544 C CA . ILE B 1 244 ? 13.041 7.006 34.600 1.00 9.66 279 ILE B CA 1
ATOM 5545 C C . ILE B 1 244 ? 14.338 7.835 34.639 1.00 8.95 279 ILE B C 1
ATOM 5546 O O . ILE B 1 244 ? 15.487 7.294 34.639 1.00 10.43 279 ILE B O 1
ATOM 5551 N N . ALA B 1 245 ? 14.178 9.156 34.661 1.00 10.49 280 ALA B N 1
ATOM 5552 C CA . ALA B 1 245 ? 15.334 10.061 34.690 1.00 9.36 280 ALA B CA 1
ATOM 5553 C C . ALA B 1 245 ? 16.184 9.767 35.941 1.00 10.28 280 ALA B C 1
ATOM 5554 O O . ALA B 1 245 ? 17.417 9.736 35.858 1.00 9.93 280 ALA B O 1
ATOM 5556 N N . LEU B 1 246 ? 15.574 9.546 37.108 1.00 11.43 281 LEU B N 1
ATOM 5557 C CA . LEU B 1 246 ? 16.371 9.285 38.309 1.00 10.09 281 LEU B CA 1
ATOM 5558 C C . LEU B 1 246 ? 17.086 7.951 38.222 1.00 10.31 281 LEU B C 1
ATOM 5559 O O . LEU B 1 246 ? 18.243 7.839 38.643 1.00 11.61 281 LEU B O 1
ATOM 5564 N N . ARG B 1 247 ? 16.458 6.927 37.637 1.00 11.49 282 ARG B N 1
ATOM 5565 C CA . ARG B 1 247 ? 17.109 5.629 37.507 1.00 10.51 282 ARG B CA 1
ATOM 5566 C C . ARG B 1 247 ? 18.386 5.714 36.671 1.00 9.54 282 ARG B C 1
ATOM 5567 O O . ARG B 1 247 ? 19.418 5.110 37.002 1.00 12.07 282 ARG B O 1
ATOM 5575 N N . PHE B 1 248 ? 18.298 6.490 35.596 1.00 9.61 283 PHE B N 1
ATOM 5576 C CA . PHE B 1 248 ? 19.365 6.562 34.580 1.00 8.22 283 PHE B CA 1
ATOM 5577 C C . PHE B 1 248 ? 20.266 7.798 34.702 1.00 9.05 283 PHE B C 1
ATOM 5578 O O . PHE B 1 248 ? 21.084 8.059 33.821 1.00 10.38 283 PHE B O 1
ATOM 5586 N N . ARG B 1 249 ? 20.142 8.527 35.806 1.00 9.41 284 ARG B N 1
ATOM 5587 C CA . ARG B 1 249 ? 20.808 9.832 35.975 1.00 9.19 284 ARG B CA 1
ATOM 5588 C C . ARG B 1 249 ? 22.334 9.794 35.808 1.00 8.76 284 ARG B C 1
ATOM 5589 O O . ARG B 1 249 ? 22.917 10.749 35.308 1.00 10.75 284 ARG B O 1
ATOM 5597 N N . ASP B 1 250 ? 22.963 8.719 36.265 1.00 9.62 285 ASP B N 1
ATOM 5598 C CA . ASP B 1 250 ? 24.423 8.653 36.305 1.00 11.04 285 ASP B CA 1
ATOM 5599 C C . ASP B 1 250 ? 25.087 8.097 35.037 1.00 10.12 285 ASP B C 1
ATOM 5600 O O . ASP B 1 250 ? 26.318 7.990 34.938 1.00 11.74 285 ASP B O 1
ATOM 5605 N N . TYR B 1 251 ? 24.282 7.759 34.044 1.00 11.66 286 TYR B N 1
ATOM 5606 C CA . TYR B 1 251 ? 24.803 7.322 32.767 1.00 9.47 286 TYR B CA 1
ATOM 5607 C C . TYR B 1 251 ? 25.397 8.497 31.980 1.00 8.75 286 TYR B C 1
ATOM 5608 O O . TYR B 1 251 ? 24.931 9.636 32.053 1.00 9.25 286 TYR B O 1
ATOM 5617 N N . ASP B 1 252 ? 26.411 8.179 31.166 1.00 11.07 287 ASP B N 1
ATOM 5618 C CA . ASP B 1 252 ? 27.070 9.209 30.413 1.00 9.87 287 ASP B CA 1
ATOM 5619 C C . ASP B 1 252 ? 26.318 9.623 29.128 1.00 9.52 287 ASP B C 1
ATOM 5620 O O . ASP B 1 252 ? 25.149 9.225 28.927 1.00 10.13 287 ASP B O 1
ATOM 5625 N N . ASP B 1 253 ? 26.958 10.426 28.282 1.00 9.30 288 ASP B N 1
ATOM 5626 C CA . ASP B 1 253 ? 26.259 11.055 27.154 1.00 8.66 288 ASP B CA 1
ATOM 5627 C C . ASP B 1 253 ? 25.913 10.116 26.019 1.00 8.20 288 ASP B C 1
ATOM 5628 O O . ASP B 1 253 ? 25.244 10.532 25.063 1.00 10.05 288 ASP B O 1
ATOM 5633 N N . ARG B 1 254 ? 26.286 8.842 26.148 1.00 8.49 289 ARG B N 1
ATOM 5634 C CA . ARG B 1 254 ? 25.918 7.826 25.144 1.00 9.77 289 ARG B CA 1
ATOM 5635 C C . ARG B 1 254 ? 24.443 7.384 25.297 1.00 8.31 289 ARG B C 1
ATOM 5636 O O . ARG B 1 254 ? 23.912 6.707 24.423 1.00 9.80 289 ARG B O 1
ATOM 5644 N N . LEU B 1 255 ? 23.831 7.730 26.423 1.00 8.61 290 LEU B N 1
ATOM 5645 C CA . LEU B 1 255 ? 22.398 7.478 26.669 1.00 8.11 290 LEU B CA 1
ATOM 5646 C C . LEU B 1 255 ? 21.611 8.753 26.502 1.00 8.02 290 LEU B C 1
ATOM 5647 O O . LEU B 1 255 ? 21.849 9.763 27.166 1.00 8.36 290 LEU B O 1
ATOM 5652 N N . LEU B 1 256 ? 20.624 8.674 25.621 1.00 7.56 291 LEU B N 1
ATOM 5653 C CA . LEU B 1 256 ? 19.706 9.781 25.294 1.00 7.47 291 LEU B CA 1
ATOM 5654 C C . LEU B 1 256 ? 18.279 9.371 25.717 1.00 7.24 291 LEU B C 1
ATOM 5655 O O . LEU B 1 256 ? 17.929 8.168 25.681 1.00 8.41 291 LEU B O 1
ATOM 5660 N N . PHE B 1 257 ? 17.492 10.372 26.082 1.00 7.47 292 PHE B N 1
ATOM 5661 C CA . PHE B 1 257 ? 16.062 10.155 26.392 1.00 7.55 292 PHE B CA 1
ATOM 5662 C C . PHE B 1 257 ? 15.198 10.815 25.317 1.00 7.93 292 PHE B C 1
ATOM 5663 O O . PHE B 1 257 ? 15.471 11.937 24.895 1.00 8.50 292 PHE B O 1
ATOM 5671 N N . ALA B 1 258 ? 14.127 10.111 24.928 1.00 8.18 293 ALA B N 1
ATOM 5672 C CA . ALA B 1 258 ? 13.131 10.615 23.980 1.00 7.48 293 ALA B CA 1
ATOM 5673 C C . ALA B 1 258 ? 11.751 10.601 24.679 1.00 7.56 293 ALA B C 1
ATOM 5674 O O . ALA B 1 258 ? 11.292 9.561 25.127 1.00 9.31 293 ALA B O 1
ATOM 5676 N N . GLY B 1 259 ? 11.105 11.762 24.765 1.00 7.50 294 GLY B N 1
ATOM 5677 C CA . GLY B 1 259 ? 10.036 11.966 25.712 1.00 8.59 294 GLY B CA 1
ATOM 5678 C C . GLY B 1 259 ? 8.758 11.195 25.414 1.00 9.08 294 GLY B C 1
ATOM 5679 O O . GLY B 1 259 ? 8.058 10.730 26.323 1.00 9.69 294 GLY B O 1
ATOM 5680 N N . THR B 1 260 ? 8.414 11.130 24.128 1.00 8.62 295 THR B N 1
ATOM 5681 C CA . THR B 1 260 ? 7.133 10.595 23.640 1.00 8.56 295 THR B CA 1
ATOM 5682 C C . THR B 1 260 ? 7.386 9.847 22.342 1.00 9.15 295 THR B C 1
ATOM 5683 O O . THR B 1 260 ? 8.499 9.845 21.827 1.00 9.22 295 THR B O 1
ATOM 5687 N N . ASN B 1 261 ? 6.333 9.228 21.826 1.00 9.75 296 ASN B N 1
ATOM 5688 C CA . ASN B 1 261 ? 6.396 8.588 20.536 1.00 12.06 296 ASN B CA 1
ATOM 5689 C C . ASN B 1 261 ? 5.576 9.423 19.523 1.00 8.66 296 ASN B C 1
ATOM 5690 O O . ASN B 1 261 ? 6.003 10.528 19.153 1.00 9.73 296 ASN B O 1
ATOM 5695 N N . GLU B 1 262 ? 4.416 8.911 19.085 1.00 9.36 297 GLU B N 1
ATOM 5696 C CA . GLU B 1 262 ? 3.594 9.533 18.035 1.00 10.43 297 GLU B CA 1
ATOM 5697 C C . GLU B 1 262 ? 2.299 10.086 18.656 1.00 9.92 297 GLU B C 1
ATOM 5698 O O . GLU B 1 262 ? 1.242 9.407 18.683 1.00 12.58 297 GLU B O 1
ATOM 5704 N N . VAL B 1 263 ? 2.365 11.317 19.165 1.00 9.34 298 VAL B N 1
ATOM 5705 C CA . VAL B 1 263 ? 1.232 11.900 19.839 1.00 9.96 298 VAL B CA 1
ATOM 5706 C C . VAL B 1 263 ? 0.263 12.443 18.803 1.00 13.51 298 VAL B C 1
ATOM 5707 O O . VAL B 1 263 ? 0.640 13.186 17.902 1.00 13.48 298 VAL B O 1
ATOM 5711 N N . ASN B 1 264 ? -1.000 12.116 18.990 1.00 13.67 299 ASN B N 1
ATOM 5712 C CA . ASN B 1 264 ? -2.049 12.645 18.118 1.00 14.78 299 ASN B CA 1
ATOM 5713 C C . ASN B 1 264 ? -3.358 12.655 18.914 1.00 13.77 299 ASN B C 1
ATOM 5714 O O . ASN B 1 264 ? -3.367 12.255 20.060 1.00 12.77 299 ASN B O 1
ATOM 5719 N N . ASN B 1 265 ? -4.449 13.104 18.297 1.00 13.78 300 ASN B N 1
ATOM 5720 C CA . ASN B 1 265 ? -5.752 13.113 18.943 1.00 17.52 300 ASN B CA 1
ATOM 5721 C C . ASN B 1 265 ? -6.471 11.849 18.524 1.00 15.39 300 ASN B C 1
ATOM 5722 O O . ASN B 1 265 ? -6.911 11.752 17.393 1.00 18.90 300 ASN B O 1
ATOM 5727 N N . ASP B 1 266 ? -6.594 10.877 19.421 1.00 17.45 301 ASP B N 1
ATOM 5728 C CA A ASP B 1 266 ? -7.264 9.594 19.127 0.50 15.74 301 ASP B CA 1
ATOM 5729 C CA B ASP B 1 266 ? -7.207 9.607 19.020 0.50 19.57 301 ASP B CA 1
ATOM 5730 C C . ASP B 1 266 ? -8.702 9.818 18.607 1.00 23.46 301 ASP B C 1
ATOM 5731 O O . ASP B 1 266 ? -9.250 8.977 17.928 1.00 24.81 301 ASP B O 1
ATOM 5740 N N . ASP B 1 267 ? -9.297 10.984 18.921 1.00 21.07 302 ASP B N 1
ATOM 5741 C CA . ASP B 1 267 ? -10.663 11.406 18.397 1.00 22.12 302 ASP B CA 1
ATOM 5742 C C . ASP B 1 267 ? -10.666 12.386 17.183 1.00 24.25 302 ASP B C 1
ATOM 5743 O O . ASP B 1 267 ? -11.689 12.995 16.856 1.00 26.25 302 ASP B O 1
ATOM 5748 N N . ALA B 1 268 ? -9.531 12.551 16.522 1.00 20.66 303 ALA B N 1
ATOM 5749 C CA . ALA B 1 268 ? -9.386 13.493 15.399 1.00 22.58 303 ALA B CA 1
ATOM 5750 C C . ALA B 1 268 ? -10.496 13.347 14.347 1.00 27.79 303 ALA B C 1
ATOM 5751 O O . ALA B 1 268 ? -10.975 14.348 13.762 1.00 25.13 303 ALA B O 1
ATOM 5753 N N . ASN B 1 269 ? -10.880 12.097 14.093 1.00 25.89 304 ASN B N 1
ATOM 5754 C CA . ASN B 1 269 ? -11.859 11.786 13.062 1.00 23.87 304 ASN B CA 1
ATOM 5755 C C . ASN B 1 269 ? -11.482 12.434 11.724 1.00 27.90 304 ASN B C 1
ATOM 5756 O O . ASN B 1 269 ? -12.350 12.922 10.991 1.00 31.69 304 ASN B O 1
ATOM 5761 N N . GLY B 1 270 ? -10.178 12.459 11.449 1.00 28.53 305 GLY B N 1
ATOM 5762 C CA . GLY B 1 270 ? -9.651 13.028 10.206 1.00 32.83 305 GLY B CA 1
ATOM 5763 C C . GLY B 1 270 ? -9.631 14.550 10.142 1.00 31.09 305 GLY B C 1
ATOM 5764 O O . GLY B 1 270 ? -9.309 15.133 9.096 1.00 36.96 305 GLY B O 1
ATOM 5765 N N . ALA B 1 271 ? -9.961 15.215 11.242 1.00 23.97 306 ALA B N 1
ATOM 5766 C CA . ALA B 1 271 ? -9.823 16.674 11.307 1.00 20.53 306 ALA B CA 1
ATOM 5767 C C . ALA B 1 271 ? -8.343 17.062 11.286 1.00 20.47 306 ALA B C 1
ATOM 5768 O O . ALA B 1 271 ? -7.480 16.316 11.749 1.00 28.01 306 ALA B O 1
ATOM 5770 N N . GLN B 1 272 ? -8.078 18.271 10.776 1.00 22.63 307 GLN B N 1
ATOM 5771 C CA . GLN B 1 272 ? -6.753 18.892 10.894 1.00 17.90 307 GLN B CA 1
ATOM 5772 C C . GLN B 1 272 ? -6.463 19.095 12.363 1.00 22.75 307 GLN B C 1
ATOM 5773 O O . GLN B 1 272 ? -7.331 19.626 13.063 1.00 18.87 307 GLN B O 1
ATOM 5779 N N . PRO B 1 273 ? -5.251 18.726 12.837 1.00 20.08 308 PRO B N 1
ATOM 5780 C CA . PRO B 1 273 ? -5.027 19.153 14.194 1.00 16.50 308 PRO B CA 1
ATOM 5781 C C . PRO B 1 273 ? -5.186 20.653 14.339 1.00 21.45 308 PRO B C 1
ATOM 5782 O O . PRO B 1 273 ? -4.809 21.426 13.4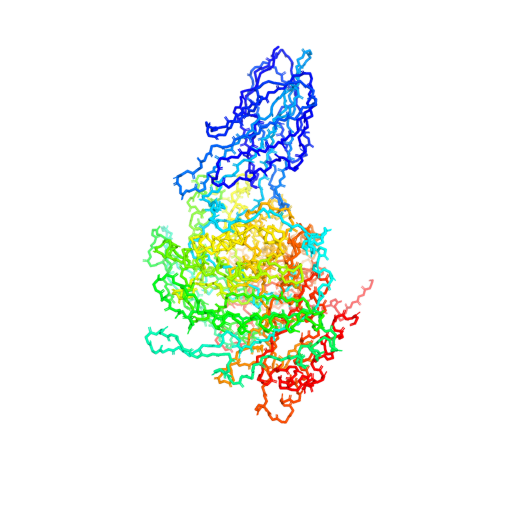49 1.00 21.27 308 PRO B O 1
ATOM 5786 N N . THR B 1 274 ? -5.759 21.056 15.463 1.00 17.24 309 THR B N 1
ATOM 5787 C CA . THR B 1 274 ? -6.007 22.465 15.719 1.00 20.26 309 THR B CA 1
ATOM 5788 C C . THR B 1 274 ? -4.833 23.130 16.456 1.00 17.02 309 THR B C 1
ATOM 5789 O O . THR B 1 274 ? -3.902 22.455 16.943 1.00 16.89 309 THR B O 1
ATOM 5793 N N . GLU B 1 275 ? -4.881 24.448 16.567 1.00 18.42 310 GLU B N 1
ATOM 5794 C CA . GLU B 1 275 ? -3.853 25.171 17.317 1.00 18.06 310 GLU B CA 1
ATOM 5795 C C . GLU B 1 275 ? -3.817 24.681 18.770 1.00 21.57 310 GLU B C 1
ATOM 5796 O O . GLU B 1 275 ? -2.746 24.594 19.373 1.00 16.18 310 GLU B O 1
ATOM 5802 N N . GLU B 1 276 ? -4.971 24.286 19.299 1.00 18.39 311 GLU B N 1
ATOM 5803 C CA . GLU B 1 276 ? -5.042 23.726 20.652 1.00 14.15 311 GLU B CA 1
ATOM 5804 C C . GLU B 1 276 ? -4.240 22.428 20.730 1.00 15.60 311 GLU B C 1
ATOM 5805 O O . GLU B 1 276 ? -3.433 22.230 21.635 1.00 14.86 311 GLU B O 1
ATOM 5811 N N . ASN B 1 277 ? -4.464 21.535 19.778 1.00 14.68 312 ASN B N 1
ATOM 5812 C CA . ASN B 1 277 ? -3.755 20.258 19.697 1.00 13.39 312 ASN B CA 1
ATOM 5813 C C . ASN B 1 277 ? -2.237 20.463 19.645 1.00 12.22 312 ASN B C 1
ATOM 5814 O O . ASN B 1 277 ? -1.492 19.788 20.374 1.00 12.09 312 ASN B O 1
ATOM 5819 N N . TYR B 1 278 ? -1.782 21.394 18.823 1.00 12.51 313 TYR B N 1
ATOM 5820 C CA . TYR B 1 278 ? -0.330 21.655 18.707 1.00 13.57 313 TYR B CA 1
ATOM 5821 C C . TYR B 1 278 ? 0.203 22.269 19.990 1.00 12.68 313 TYR B C 1
ATOM 5822 O O . TYR B 1 278 ? 1.312 21.959 20.396 1.00 12.71 313 TYR B O 1
ATOM 5831 N N . ARG B 1 279 ? -0.583 23.117 20.640 1.00 13.25 314 ARG B N 1
ATOM 5832 C CA . ARG B 1 279 ? -0.141 23.775 21.857 1.00 13.79 314 ARG B CA 1
ATOM 5833 C C . ARG B 1 279 ? 0.054 22.749 22.964 1.00 12.49 314 ARG B C 1
ATOM 5834 O O . ARG B 1 279 ? 1.059 22.762 23.675 1.00 12.77 314 ARG B O 1
ATOM 5842 N N . VAL B 1 280 ? -0.882 21.832 23.081 1.00 11.96 315 VAL B N 1
ATOM 5843 C CA . VAL B 1 280 ? -0.849 20.831 24.166 1.00 11.79 315 VAL B CA 1
ATOM 5844 C C . VAL B 1 280 ? 0.258 19.816 23.896 1.00 11.69 315 VAL B C 1
ATOM 5845 O O . VAL B 1 280 ? 1.007 19.420 24.805 1.00 11.11 315 VAL B O 1
ATOM 5849 N N . GLN B 1 281 ? 0.395 19.403 22.637 1.00 11.10 316 GLN B N 1
ATOM 5850 C CA . GLN B 1 281 ? 1.421 18.424 22.269 1.00 10.03 316 GLN B CA 1
ATOM 5851 C C . GLN B 1 281 ? 2.830 19.020 22.381 1.00 9.22 316 GLN B C 1
ATOM 5852 O O . GLN B 1 281 ? 3.745 18.367 22.919 1.00 10.81 316 GLN B O 1
ATOM 5858 N N . ASN B 1 282 ? 3.021 20.254 21.930 1.00 10.31 317 ASN B N 1
ATOM 5859 C CA . ASN B 1 282 ? 4.312 20.946 22.161 1.00 10.60 317 ASN B CA 1
ATOM 5860 C C . ASN B 1 282 ? 4.568 21.023 23.686 1.00 10.77 317 ASN B C 1
ATOM 5861 O O . ASN B 1 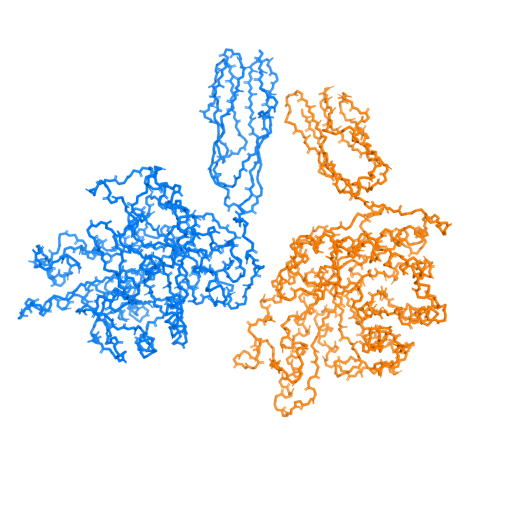282 ? 5.727 20.891 24.149 1.00 10.61 317 ASN B O 1
ATOM 5866 N N . GLY B 1 283 ? 3.491 21.220 24.459 1.00 9.62 318 GLY B N 1
ATOM 5867 C CA . GLY B 1 283 ? 3.580 21.286 25.919 1.00 10.53 318 GLY B CA 1
ATOM 5868 C C . GLY B 1 283 ? 4.110 19.985 26.496 1.00 9.18 318 GLY B C 1
ATOM 5869 O O . GLY B 1 283 ? 4.887 20.013 27.448 1.00 10.44 318 GLY B O 1
ATOM 5870 N N . PHE B 1 284 ? 3.708 18.836 25.970 1.00 10.22 319 PHE B N 1
ATOM 5871 C CA . PHE B 1 284 ? 4.229 17.563 26.452 1.00 9.60 319 PHE B CA 1
ATOM 5872 C C . PHE B 1 284 ? 5.752 17.494 26.307 1.00 8.77 319 PHE B C 1
ATOM 5873 O O . PHE B 1 284 ? 6.454 17.019 27.208 1.00 10.23 319 PHE B O 1
ATOM 5881 N N . ASN B 1 285 ? 6.273 17.982 25.177 1.00 9.17 320 ASN B N 1
ATOM 5882 C CA . ASN B 1 285 ? 7.715 18.038 24.980 1.00 9.57 320 ASN B CA 1
ATOM 5883 C C . ASN B 1 285 ? 8.375 18.920 26.050 1.00 8.51 320 ASN B C 1
ATOM 5884 O O . ASN B 1 285 ? 9.427 18.565 26.593 1.00 9.41 320 ASN B O 1
ATOM 5889 N N . GLN B 1 286 ? 7.773 20.066 26.349 1.00 9.18 321 GLN B N 1
ATOM 5890 C CA . GLN B 1 286 ? 8.280 20.994 27.362 1.00 9.06 321 GLN B CA 1
ATOM 5891 C C . GLN B 1 286 ? 8.270 20.332 28.746 1.00 8.59 321 GLN B C 1
ATOM 5892 O O . GLN B 1 286 ? 9.233 20.461 29.501 1.00 9.96 321 GLN B O 1
ATOM 5898 N N . VAL B 1 287 ? 7.207 19.618 29.080 1.00 8.74 322 VAL B N 1
ATOM 5899 C CA . VAL B 1 287 ? 7.096 18.934 30.369 1.00 9.46 322 VAL B CA 1
ATOM 5900 C C . VAL B 1 287 ? 8.169 17.871 30.524 1.00 11.21 322 VAL B C 1
ATOM 5901 O O . VAL B 1 287 ? 8.825 17.783 31.568 1.00 10.45 322 VAL B O 1
ATOM 5905 N N . PHE B 1 288 ? 8.378 17.061 29.489 1.00 10.06 323 PHE B N 1
ATOM 5906 C CA . PHE B 1 288 ? 9.439 16.071 29.454 1.00 8.82 323 PHE B CA 1
ATOM 5907 C C . PHE B 1 288 ? 10.814 16.711 29.725 1.00 8.20 323 PHE B C 1
ATOM 5908 O O . PHE B 1 288 ? 11.575 16.289 30.610 1.00 9.15 323 PHE B O 1
ATOM 5916 N N . VAL B 1 289 ? 11.149 17.741 28.969 1.00 8.62 324 VAL B N 1
ATOM 5917 C CA . VAL B 1 289 ? 12.500 18.374 29.107 1.00 8.46 324 VAL B CA 1
ATOM 5918 C C . VAL B 1 289 ? 12.640 18.903 30.546 1.00 10.02 324 VAL B C 1
ATOM 5919 O O . VAL B 1 289 ? 13.658 18.697 31.218 1.00 10.38 324 VAL B O 1
ATOM 5923 N N . ASN B 1 290 ? 11.610 19.594 31.028 1.00 9.16 325 ASN B N 1
ATOM 5924 C CA . ASN B 1 290 ? 11.666 20.182 32.370 1.00 9.16 325 ASN B CA 1
ATOM 5925 C C . ASN B 1 290 ? 11.837 19.144 33.453 1.00 9.49 325 ASN B C 1
ATOM 5926 O O . ASN B 1 290 ? 12.616 19.356 34.420 1.00 9.78 325 ASN B O 1
ATOM 5931 N N . THR B 1 291 ? 11.149 18.020 33.296 1.00 8.95 326 THR B N 1
ATOM 5932 C CA . THR B 1 291 ? 11.226 16.924 34.267 1.00 8.43 326 THR B CA 1
ATOM 5933 C C . THR B 1 291 ? 12.653 16.368 34.363 1.00 8.49 326 THR B C 1
ATOM 5934 O O . THR B 1 291 ? 13.179 16.135 35.444 1.00 10.08 326 THR B O 1
ATOM 5938 N N . VAL B 1 292 ? 13.241 16.081 33.211 1.00 8.89 327 VAL B N 1
ATOM 5939 C CA . VAL B 1 292 ? 14.578 15.522 33.162 1.00 11.14 327 VAL B CA 1
ATOM 5940 C C . VAL B 1 292 ? 15.573 16.503 33.783 1.00 7.59 327 VAL B C 1
ATOM 5941 O O . VAL B 1 292 ? 16.400 16.130 34.626 1.00 9.93 327 VAL B O 1
ATOM 5945 N N . ARG B 1 293 ? 15.523 17.742 33.342 1.00 7.74 328 ARG B N 1
ATOM 5946 C CA . ARG B 1 293 ? 16.481 18.765 33.852 1.00 7.90 328 ARG B CA 1
ATOM 5947 C C . ARG B 1 293 ? 16.340 18.942 35.363 1.00 8.80 328 ARG B C 1
ATOM 5948 O O . ARG B 1 293 ? 17.335 19.158 36.040 1.00 10.66 328 ARG B O 1
ATOM 5956 N N . ALA B 1 294 ? 15.126 18.836 35.879 1.00 9.65 329 ALA B N 1
ATOM 5957 C CA . ALA B 1 294 ? 14.848 19.003 37.300 1.00 10.51 329 ALA B CA 1
ATOM 5958 C C . ALA B 1 294 ? 15.457 17.909 38.150 1.00 9.64 329 ALA B C 1
ATOM 5959 O O . ALA B 1 294 ? 15.526 18.047 39.374 1.00 11.60 329 ALA B O 1
ATOM 5961 N N . THR B 1 295 ? 15.905 16.812 37.557 1.00 10.00 330 THR B N 1
ATOM 5962 C CA . THR B 1 295 ? 16.619 15.775 38.329 1.00 10.39 330 THR B CA 1
ATOM 5963 C C . THR B 1 295 ? 18.105 16.084 38.521 1.00 11.24 330 THR B C 1
ATOM 5964 O O . THR B 1 295 ? 18.753 15.523 39.402 1.00 9.92 330 THR B O 1
ATOM 5968 N N . GLY B 1 296 ? 18.647 16.965 37.700 1.00 9.11 331 GLY B N 1
ATOM 5969 C CA . GLY B 1 296 ? 20.045 17.375 37.874 1.00 10.10 331 GLY B CA 1
ATOM 5970 C C . GLY B 1 296 ? 21.089 16.312 37.557 1.00 9.69 331 GLY B C 1
ATOM 5971 O O . GLY B 1 296 ? 20.868 15.407 36.772 1.00 8.84 331 GLY B O 1
ATOM 5972 N N . GLY B 1 297 ? 22.259 16.435 38.175 1.00 9.67 332 GLY B N 1
ATOM 5973 C CA . GLY B 1 297 ? 23.366 15.548 37.892 1.00 9.98 332 GLY B CA 1
ATOM 5974 C C . GLY B 1 297 ? 23.674 15.588 36.393 1.00 7.67 332 GLY B C 1
ATOM 5975 O O . GLY B 1 297 ? 23.619 16.658 35.756 1.00 9.09 332 GLY B O 1
ATOM 5976 N N . ARG B 1 298 ? 24.014 14.427 35.853 1.00 8.72 333 ARG B N 1
ATOM 5977 C CA . ARG B 1 298 ? 24.334 14.353 34.415 1.00 8.67 333 ARG B CA 1
ATOM 5978 C C . ARG B 1 298 ? 23.083 14.625 33.557 1.00 8.32 333 ARG B C 1
ATOM 5979 O O . ARG B 1 298 ? 23.217 14.989 32.388 1.00 8.83 333 ARG B O 1
ATOM 5987 N N . ASN B 1 299 ? 21.893 14.481 34.140 1.00 8.52 334 ASN B N 1
ATOM 5988 C CA . ASN B 1 299 ? 20.660 14.815 33.410 1.00 8.74 334 ASN B CA 1
ATOM 5989 C C . ASN B 1 299 ? 20.527 16.290 33.098 1.00 9.31 334 ASN B C 1
ATOM 5990 O O . ASN B 1 299 ? 19.719 16.661 32.241 1.00 10.56 334 ASN B O 1
ATOM 5995 N N . HIS B 1 300 ? 21.303 17.150 33.761 1.00 7.97 335 HIS B N 1
ATOM 5996 C CA . HIS B 1 300 ? 21.361 18.559 33.374 1.00 8.21 335 HIS B CA 1
ATOM 5997 C C . HIS B 1 300 ? 21.879 18.744 31.923 1.00 6.96 335 HIS B C 1
ATOM 5998 O O . HIS B 1 300 ? 21.469 19.673 31.240 1.00 10.10 335 HIS B O 1
ATOM 6005 N N . TYR B 1 301 ? 22.817 17.882 31.532 1.00 7.11 336 TYR B N 1
ATOM 6006 C CA . TYR B 1 301 ? 23.568 18.002 30.298 1.00 7.74 336 TYR B CA 1
ATOM 6007 C C . TYR B 1 301 ? 23.170 16.973 29.254 1.00 9.19 336 TYR B C 1
ATOM 6008 O O . TYR B 1 301 ? 23.629 17.070 28.110 1.00 10.93 336 TYR B O 1
ATOM 6017 N N . ARG B 1 302 ? 22.354 15.986 29.612 1.00 10.04 337 ARG B N 1
ATOM 6018 C CA . ARG B 1 302 ? 22.032 14.880 28.702 1.00 7.32 337 ARG B CA 1
ATOM 6019 C C . ARG B 1 302 ? 21.364 15.391 27.420 1.00 9.05 337 ARG B C 1
ATOM 6020 O O . ARG B 1 302 ? 20.595 16.356 27.452 1.00 8.75 337 ARG B O 1
ATOM 6028 N N . HIS B 1 303 ? 21.665 14.721 26.307 1.00 7.00 338 HIS B N 1
ATOM 6029 C CA . HIS B 1 303 ? 20.995 15.047 25.056 1.00 8.06 338 HIS B CA 1
ATOM 6030 C C . HIS B 1 303 ? 19.590 14.454 25.076 1.00 7.82 338 HIS B C 1
ATOM 6031 O O . HIS B 1 303 ? 19.424 13.266 25.358 1.00 8.13 338 HIS B O 1
ATOM 6038 N N . LEU B 1 304 ? 18.597 15.300 24.792 1.00 7.08 339 LEU B N 1
ATOM 6039 C CA . LEU B 1 304 ? 17.182 14.923 24.866 1.00 7.59 339 LEU B CA 1
ATOM 6040 C C . LEU B 1 304 ? 16.567 15.036 23.481 1.00 9.37 339 LEU B C 1
ATOM 6041 O O . LEU B 1 304 ? 16.993 15.875 22.701 1.00 10.74 339 LEU B O 1
ATOM 6046 N N . ILE B 1 305 ? 15.539 14.225 23.239 1.00 7.69 340 ILE B N 1
ATOM 6047 C CA . ILE B 1 305 ? 14.908 14.112 21.938 1.00 7.10 340 ILE B CA 1
ATOM 6048 C C . ILE B 1 305 ? 13.422 14.356 22.100 1.00 8.48 340 ILE B C 1
ATOM 6049 O O . ILE B 1 305 ? 12.759 13.644 22.860 1.00 8.33 340 ILE B O 1
ATOM 6054 N N . VAL B 1 306 ? 12.928 15.383 21.406 1.00 8.01 341 VAL B N 1
ATOM 6055 C CA . VAL B 1 306 ? 11.521 15.756 21.428 1.00 7.20 341 VAL B CA 1
ATOM 6056 C C . VAL B 1 306 ? 10.908 15.534 20.056 1.00 7.67 341 VAL B C 1
ATOM 6057 O O . VAL B 1 306 ? 11.603 15.577 19.044 1.00 9.28 341 VAL B O 1
ATOM 6061 N N . GLN B 1 307 ? 9.587 15.313 20.042 1.00 7.26 342 GLN B N 1
ATOM 6062 C CA . GLN B 1 307 ? 8.880 14.802 18.850 1.00 7.94 342 GLN B CA 1
ATOM 6063 C C . GLN B 1 307 ? 7.997 15.866 18.201 1.00 8.59 342 GLN B C 1
ATOM 6064 O O . GLN B 1 307 ? 7.306 16.674 18.857 1.00 9.14 342 GLN B O 1
ATOM 6070 N N . ALA B 1 308 ? 7.967 15.813 16.876 1.00 8.35 343 ALA B N 1
ATOM 6071 C CA . ALA B 1 308 ? 6.944 16.521 16.099 1.00 11.66 343 ALA B CA 1
ATOM 6072 C C . ALA B 1 308 ? 5.588 15.873 16.383 1.00 8.28 343 ALA B C 1
ATOM 6073 O O . ALA B 1 308 ? 5.521 14.727 16.806 1.00 9.52 343 ALA B O 1
ATOM 6075 N N . TYR B 1 309 ? 4.531 16.625 16.093 1.00 9.06 344 TYR B N 1
ATOM 6076 C CA . TYR B 1 309 ? 3.149 16.112 16.248 1.00 8.72 344 TYR B CA 1
ATOM 6077 C C . TYR B 1 309 ? 3.008 14.891 15.344 1.00 7.70 344 TYR B C 1
ATOM 6078 O O . TYR B 1 309 ? 3.306 14.960 14.139 1.00 9.49 344 TYR B O 1
ATOM 6087 N N . ASN B 1 310 ? 2.588 13.781 15.919 1.00 9.53 345 ASN B N 1
ATOM 6088 C CA . ASN B 1 310 ? 2.470 12.504 15.207 1.00 10.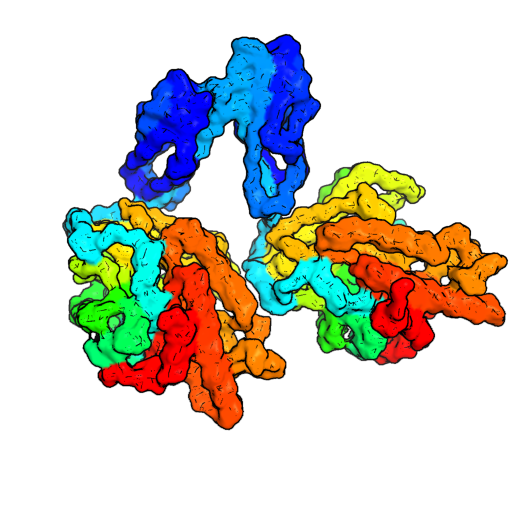07 345 ASN B CA 1
ATOM 6089 C C . ASN B 1 310 ? 3.778 12.052 14.546 1.00 9.53 345 ASN B C 1
ATOM 6090 O O . ASN B 1 310 ? 3.772 11.177 13.682 1.00 10.94 345 ASN B O 1
ATOM 6095 N N . THR B 1 311 ? 4.892 12.590 15.046 1.00 9.86 346 THR B N 1
ATOM 6096 C CA . THR B 1 311 ? 6.226 12.486 14.411 1.00 9.37 346 THR B CA 1
ATOM 6097 C C . THR B 1 311 ? 6.227 12.799 12.909 1.00 9.87 346 THR B C 1
ATOM 6098 O O . THR B 1 311 ? 7.091 12.358 12.179 1.00 10.51 346 THR B O 1
ATOM 6102 N N . ASP B 1 312 ? 5.286 13.615 12.468 1.00 8.32 347 ASP B N 1
ATOM 6103 C CA A ASP B 1 312 ? 5.151 13.896 11.050 0.50 7.99 347 ASP B CA 1
ATOM 6104 C CA B ASP B 1 312 ? 5.067 13.949 11.041 0.50 11.77 347 ASP B CA 1
ATOM 6105 C C . ASP B 1 312 ? 6.046 15.044 10.592 1.00 10.11 347 ASP B C 1
ATOM 6106 O O . ASP B 1 312 ? 6.066 16.129 11.181 1.00 10.07 347 ASP B O 1
ATOM 6115 N N . VAL B 1 313 ? 6.783 14.805 9.499 1.00 8.52 348 VAL B N 1
ATOM 6116 C CA . VAL B 1 313 ? 7.716 15.828 8.985 1.00 9.28 348 VAL B CA 1
ATOM 6117 C C . VAL B 1 313 ? 7.032 17.154 8.650 1.00 9.36 348 VAL B C 1
ATOM 6118 O O . VAL B 1 313 ? 7.474 18.229 9.065 1.00 9.33 348 VAL B O 1
ATOM 6122 N N . ALA B 1 314 ? 5.957 17.108 7.871 1.00 9.38 349 ALA B N 1
ATOM 6123 C CA . ALA B 1 314 ? 5.280 18.365 7.524 1.00 10.63 349 ALA B CA 1
ATOM 6124 C C . ALA B 1 314 ? 4.779 19.127 8.737 1.00 9.58 349 ALA B C 1
ATOM 6125 O O . ALA B 1 314 ? 4.890 20.351 8.796 1.00 9.66 349 ALA B O 1
ATOM 6127 N N . LYS B 1 315 ? 4.269 18.406 9.721 1.00 9.90 350 LYS B N 1
ATOM 6128 C CA . LYS B 1 315 ? 3.810 19.040 10.945 1.00 10.48 350 LYS B CA 1
ATOM 6129 C C . LYS B 1 315 ? 4.963 19.586 11.774 1.00 10.12 350 LYS B C 1
ATOM 6130 O O . LYS B 1 315 ? 4.798 20.559 12.489 1.00 11.20 350 LYS B O 1
ATOM 6136 N N . ALA B 1 316 ? 6.129 18.938 11.708 1.00 11.42 351 ALA B N 1
ATOM 6137 C CA . ALA B 1 316 ? 7.338 19.527 12.346 1.00 10.65 351 ALA B CA 1
ATOM 6138 C C . ALA B 1 316 ? 7.624 20.912 11.747 1.00 9.82 351 ALA B C 1
ATOM 6139 O O . ALA B 1 316 ? 7.799 21.917 12.434 1.00 11.07 351 ALA B O 1
ATOM 6141 N N . VAL B 1 317 ? 7.714 20.959 10.421 1.00 10.16 352 VAL B N 1
ATOM 6142 C CA . VAL B 1 317 ? 8.058 22.180 9.721 1.00 12.52 352 VAL B CA 1
ATOM 6143 C C . VAL B 1 317 ? 7.048 23.294 10.011 1.00 12.31 352 VAL B C 1
ATOM 6144 O O . VAL B 1 317 ? 7.434 24.466 10.169 1.00 12.63 352 VAL B O 1
ATOM 6148 N N . ALA B 1 318 ? 5.761 22.948 10.025 1.00 10.66 353 ALA B N 1
ATOM 6149 C CA . ALA B 1 318 ? 4.685 23.947 10.173 1.00 11.39 353 ALA B CA 1
ATOM 6150 C C . ALA B 1 318 ? 4.349 24.345 11.621 1.00 13.26 353 ALA B C 1
ATOM 6151 O O . ALA B 1 318 ? 3.891 25.449 11.846 1.00 14.42 353 ALA B O 1
ATOM 6153 N N . HIS B 1 319 ? 4.566 23.437 12.567 1.00 12.42 354 HIS B N 1
ATOM 6154 C CA . HIS B 1 319 ? 3.999 23.559 13.921 1.00 11.23 354 HIS B CA 1
ATOM 6155 C C . HIS B 1 319 ? 4.855 23.207 15.113 1.00 12.26 354 HIS B C 1
ATOM 6156 O O . HIS B 1 319 ? 4.479 23.526 16.237 1.00 12.65 354 HIS B O 1
ATOM 6163 N N . PHE B 1 320 ? 5.988 22.554 14.917 1.00 11.37 355 PHE B N 1
ATOM 6164 C CA . PHE B 1 320 ? 6.876 22.238 16.048 1.00 11.50 355 PHE B CA 1
ATOM 6165 C C . PHE B 1 320 ? 7.566 23.503 16.554 1.00 12.24 355 PHE B C 1
ATOM 6166 O O . PHE B 1 320 ? 8.079 24.303 15.764 1.00 13.17 355 PHE B O 1
ATOM 6174 N N . THR B 1 321 ? 7.567 23.654 17.882 1.00 11.54 356 THR B N 1
ATOM 6175 C CA . THR B 1 321 ? 8.315 24.724 18.545 1.00 13.55 356 THR B CA 1
ATOM 6176 C C . THR B 1 321 ? 9.386 24.108 19.453 1.00 10.53 356 THR B C 1
ATOM 6177 O O . THR B 1 321 ? 9.130 23.096 20.103 1.00 12.40 356 THR B O 1
ATOM 6181 N N . MET B 1 322 ? 10.584 24.703 19.461 1.00 11.88 357 MET B N 1
ATOM 6182 C CA A MET B 1 322 ? 11.642 24.238 20.345 0.50 11.25 357 MET B CA 1
ATOM 6183 C CA B MET B 1 322 ? 11.651 24.244 20.347 0.50 11.62 357 MET B CA 1
ATOM 6184 C C . MET B 1 322 ? 11.236 24.442 21.813 1.00 10.13 357 MET B C 1
ATOM 6185 O O . MET B 1 322 ? 10.844 25.535 22.207 1.00 12.62 357 MET B O 1
ATOM 6194 N N . PRO B 1 323 ? 11.316 23.377 22.634 1.00 10.12 358 PRO B N 1
ATOM 6195 C CA . PRO B 1 323 ? 11.110 23.620 24.070 1.00 12.41 358 PRO B CA 1
ATOM 6196 C C . PRO B 1 323 ? 12.211 24.508 24.641 1.00 12.89 358 PRO B C 1
ATOM 6197 O O . PRO B 1 323 ? 13.311 24.474 24.161 1.00 12.25 358 PRO B O 1
ATOM 6201 N N . LEU B 1 324 ? 11.882 25.292 25.657 1.00 10.79 359 LEU B N 1
ATOM 6202 C CA A LEU B 1 324 ? 12.884 26.033 26.398 0.50 10.28 359 LEU B CA 1
ATOM 6203 C CA B LEU B 1 324 ? 12.880 26.029 26.403 0.50 10.00 359 LEU B CA 1
ATOM 6204 C C . LEU B 1 324 ? 13.723 25.028 27.194 1.00 11.47 359 LEU B C 1
ATOM 6205 O O . LEU B 1 324 ? 13.199 24.102 27.793 1.00 12.36 359 LEU B O 1
ATOM 6214 N N . ASP B 1 325 ? 15.034 25.217 27.168 1.00 10.73 360 ASP B N 1
ATOM 6215 C CA . ASP B 1 325 ? 15.957 24.385 27.908 1.00 10.70 360 ASP B CA 1
ATOM 6216 C C . ASP B 1 325 ? 16.851 25.295 28.760 1.00 10.42 360 ASP B C 1
ATOM 6217 O O . ASP B 1 325 ? 17.046 26.465 28.457 1.00 14.21 360 ASP B O 1
ATOM 6222 N N . ILE B 1 326 ? 17.408 24.700 29.805 1.00 11.14 361 ILE B N 1
ATOM 6223 C CA . ILE B 1 326 ? 18.279 25.423 30.713 1.00 11.65 361 ILE B CA 1
ATOM 6224 C C . ILE B 1 326 ? 19.749 25.291 30.359 1.00 10.08 361 ILE B C 1
ATOM 6225 O O . ILE B 1 326 ? 20.566 26.008 30.919 1.00 11.18 361 ILE B O 1
ATOM 6230 N N . VAL B 1 327 ? 20.056 24.393 29.433 1.00 10.59 362 VAL B N 1
ATOM 6231 C CA . VAL B 1 327 ? 21.349 24.256 28.786 1.00 11.63 362 VAL B CA 1
ATOM 6232 C C . VAL B 1 327 ? 21.211 24.529 27.283 1.00 11.47 362 VAL B C 1
ATOM 6233 O O . VAL B 1 327 ? 20.145 24.345 26.681 1.00 11.54 362 VAL B O 1
ATOM 6237 N N . GLN B 1 328 ? 22.289 24.980 26.681 1.00 10.97 363 GLN B N 1
ATOM 6238 C CA . GLN B 1 328 ? 22.340 25.280 25.253 1.00 10.95 363 GLN B CA 1
ATOM 6239 C C . GLN B 1 328 ? 22.635 24.044 24.382 1.00 11.04 363 GLN B C 1
ATOM 6240 O O . GLN B 1 328 ? 23.514 23.254 24.668 1.00 11.95 363 GLN B O 1
ATOM 6246 N N . ASN B 1 329 ? 21.850 23.915 23.304 1.00 11.50 364 ASN B N 1
ATOM 6247 C CA . ASN B 1 329 ? 22.155 22.990 22.207 1.00 11.97 364 ASN B CA 1
ATOM 6248 C C . ASN B 1 329 ? 22.274 21.515 22.651 1.00 9.15 364 ASN B C 1
ATOM 6249 O O . ASN B 1 329 ? 23.218 20.840 22.311 1.00 10.74 364 ASN B O 1
ATOM 6254 N N . ARG B 1 330 ? 21.289 21.073 23.446 1.00 9.02 365 ARG B N 1
ATOM 6255 C CA A ARG B 1 330 ? 21.237 19.689 23.899 0.50 8.38 365 ARG B CA 1
ATOM 6256 C CA B ARG B 1 330 ? 21.227 19.699 23.912 0.50 9.00 365 ARG B CA 1
ATOM 6257 C C . ARG B 1 330 ? 19.886 19.025 23.588 1.00 9.29 365 ARG B C 1
ATOM 6258 O O . ARG B 1 330 ? 19.452 18.084 24.289 1.00 9.92 365 ARG B O 1
ATOM 6273 N N . ILE B 1 331 ? 19.227 19.500 22.522 1.00 8.69 366 ILE B N 1
ATOM 6274 C CA . ILE B 1 331 ? 17.955 18.922 22.079 1.00 9.02 366 ILE B CA 1
ATOM 6275 C C . ILE B 1 331 ? 18.010 18.517 20.590 1.00 8.17 366 ILE B C 1
ATOM 6276 O O . ILE B 1 331 ? 18.511 19.229 19.719 1.00 9.66 366 ILE B O 1
ATOM 6281 N N . PHE B 1 332 ? 17.475 17.330 20.330 1.00 8.14 367 PHE B N 1
ATOM 6282 C CA . PHE B 1 332 ? 17.188 16.816 18.978 1.00 8.21 367 PHE B CA 1
ATOM 6283 C C . PHE B 1 332 ? 15.668 16.877 18.737 1.00 7.87 367 PHE B C 1
ATOM 6284 O O . PHE B 1 332 ? 14.868 16.647 19.646 1.00 8.54 367 PHE B O 1
ATOM 6292 N N . LEU B 1 333 ? 15.322 17.073 17.466 1.00 8.90 368 LEU B N 1
ATOM 6293 C CA . LEU B 1 333 ? 13.981 16.795 16.936 1.00 8.51 368 LEU B CA 1
ATOM 6294 C C . LEU B 1 333 ? 13.894 15.364 16.435 1.00 8.27 368 LEU B C 1
ATOM 6295 O O . LEU B 1 333 ? 14.844 14.866 15.813 1.00 10.12 368 LEU B O 1
ATOM 6300 N N . GLU B 1 334 ? 12.765 14.707 16.685 1.00 9.01 369 GLU B N 1
ATOM 6301 C CA . GLU B 1 334 ? 12.480 13.378 16.135 1.00 8.19 369 GLU B CA 1
ATOM 6302 C C . GLU B 1 334 ? 11.224 13.421 15.246 1.00 8.13 369 GLU B C 1
ATOM 6303 O O . GLU B 1 334 ? 10.151 13.890 15.653 1.00 9.35 369 GLU B O 1
ATOM 6309 N N . CYS B 1 335 ? 11.395 12.921 14.016 1.00 8.60 370 CYS B N 1
ATOM 6310 C CA . CYS B 1 335 ? 10.288 12.583 13.119 1.00 6.84 370 CYS B CA 1
ATOM 6311 C C . CYS B 1 335 ? 10.392 11.093 12.742 1.00 7.77 370 CYS B C 1
ATOM 6312 O O . CYS B 1 335 ? 11.463 10.473 12.878 1.00 8.18 370 CYS B O 1
ATOM 6315 N N . HIS B 1 336 ? 9.277 10.528 12.268 1.00 9.60 371 HIS B N 1
ATOM 6316 C CA . HIS B 1 336 ? 9.261 9.191 11.682 1.00 9.08 371 HIS B CA 1
ATOM 6317 C C . HIS B 1 336 ? 8.926 9.348 10.222 1.00 9.94 371 HIS B C 1
ATOM 6318 O O . HIS B 1 336 ? 8.325 10.336 9.842 1.00 11.74 371 HIS B O 1
ATOM 6325 N N . TYR B 1 337 ? 9.375 8.414 9.397 1.00 9.15 372 TYR B N 1
ATOM 6326 C CA . TYR B 1 337 ? 9.191 8.536 7.937 1.00 7.79 372 TYR B CA 1
ATOM 6327 C C . TYR B 1 337 ? 8.833 7.192 7.347 1.00 7.44 372 TYR B C 1
ATOM 6328 O O . TYR B 1 337 ? 9.670 6.292 7.269 1.00 9.84 372 TYR B O 1
ATOM 6337 N N . TYR B 1 338 ? 7.567 7.092 6.913 1.00 9.02 373 TYR B N 1
ATOM 6338 C CA . TYR B 1 338 ? 7.033 5.864 6.337 1.00 9.38 373 TYR B CA 1
ATOM 6339 C C . TYR B 1 338 ? 6.381 6.111 4.952 1.00 8.66 373 TYR B C 1
ATOM 6340 O O . TYR B 1 338 ? 5.686 5.250 4.407 1.00 12.04 373 TYR B O 1
ATOM 6349 N N . ASP B 1 339 ? 6.606 7.277 4.366 1.00 8.24 374 ASP B N 1
ATOM 6350 C CA . ASP B 1 339 ? 6.020 7.558 3.047 1.00 11.86 374 ASP B CA 1
ATOM 6351 C C . ASP B 1 339 ? 6.713 6.724 1.969 1.00 10.37 374 ASP B C 1
ATOM 6352 O O . ASP B 1 339 ? 7.927 6.608 1.985 1.00 10.39 374 ASP B O 1
ATOM 6357 N N . PRO B 1 340 ? 5.960 6.166 1.027 1.00 8.68 375 PRO B N 1
ATOM 6358 C CA . PRO B 1 340 ? 4.507 6.101 0.934 1.00 9.59 375 PRO B CA 1
ATOM 6359 C C . PRO B 1 340 ? 3.940 4.979 1.770 1.00 9.47 375 PRO B C 1
ATOM 6360 O O . PRO B 1 340 ? 4.416 3.827 1.690 1.00 9.00 375 PRO B O 1
ATOM 6364 N N . TYR B 1 341 ? 2.937 5.308 2.582 1.00 12.07 376 TYR B N 1
ATOM 6365 C CA A TYR B 1 341 ? 2.341 4.375 3.500 0.50 9.95 376 TYR B CA 1
ATOM 6366 C CA B TYR B 1 341 ? 2.331 4.352 3.512 0.50 10.60 376 TYR B CA 1
ATOM 6367 C C . TYR B 1 341 ? 1.870 3.078 2.818 1.00 9.40 376 TYR B C 1
ATOM 6368 O O . TYR B 1 341 ? 2.014 1.977 3.364 1.00 9.65 376 TYR B O 1
ATOM 6385 N N . ASP B 1 342 ? 1.299 3.216 1.621 1.00 9.32 377 ASP B N 1
ATOM 6386 C CA . ASP B 1 342 ? 0.742 2.032 0.954 1.00 11.03 377 ASP B CA 1
ATOM 6387 C C . ASP B 1 342 ? 1.814 1.015 0.527 1.00 10.46 377 ASP B C 1
ATOM 6388 O O . ASP B 1 342 ? 1.494 -0.131 0.267 1.00 11.63 377 ASP B O 1
ATOM 6393 N N . PHE B 1 343 ? 3.065 1.469 0.408 1.00 10.21 378 PHE B N 1
ATOM 6394 C CA . PHE B 1 343 ? 4.224 0.592 0.205 1.00 9.95 378 PHE B CA 1
ATOM 6395 C C . PHE B 1 343 ? 4.797 0.036 1.518 1.00 9.74 378 PHE B C 1
ATOM 6396 O O . PHE B 1 343 ? 5.000 -1.170 1.676 1.00 10.69 378 PHE B O 1
ATOM 6404 N N . THR B 1 344 ? 5.071 0.941 2.448 1.00 10.28 379 THR B N 1
ATOM 6405 C CA . THR B 1 344 ? 5.859 0.572 3.620 1.00 10.36 379 THR B CA 1
ATOM 6406 C C . THR B 1 344 ? 5.096 -0.256 4.630 1.00 9.48 379 THR B C 1
ATOM 6407 O O . THR B 1 344 ? 5.599 -1.272 5.073 1.00 14.08 379 THR B O 1
ATOM 6411 N N . ILE B 1 345 ? 3.921 0.200 5.057 1.00 10.56 380 ILE B N 1
ATOM 6412 C CA . ILE B 1 345 ? 3.306 -0.397 6.242 1.00 14.03 380 ILE B CA 1
ATOM 6413 C C . ILE B 1 345 ? 1.804 -0.663 6.161 1.00 11.37 380 ILE B C 1
ATOM 6414 O O . ILE B 1 345 ? 1.205 -1.186 7.097 1.00 14.32 380 ILE B O 1
ATOM 6419 N N . MET B 1 346 ? 1.190 -0.358 5.025 1.00 9.91 381 MET B N 1
ATOM 6420 C CA A MET B 1 346 ? -0.202 -0.739 4.833 0.50 10.83 381 MET B CA 1
ATOM 6421 C CA B MET B 1 346 ? -0.201 -0.752 4.759 0.50 12.24 381 MET B CA 1
ATOM 6422 C C . MET B 1 346 ? -0.366 -2.256 4.987 1.00 12.35 381 MET B C 1
ATOM 6423 O O . MET B 1 346 ? 0.465 -3.044 4.510 1.00 11.51 381 MET B O 1
ATOM 6432 N N . PRO B 1 347 ? -1.451 -2.676 5.675 1.00 12.53 382 PRO B N 1
ATOM 6433 C CA . PRO B 1 347 ? -1.631 -4.112 5.879 1.00 10.93 382 PRO B CA 1
ATOM 6434 C C . PRO B 1 347 ? -1.788 -4.953 4.610 1.00 13.68 382 PRO B C 1
ATOM 6435 O O . PRO B 1 347 ? -2.172 -4.474 3.555 1.00 12.67 382 PRO B O 1
ATOM 6439 N N . ASN B 1 348 ? -1.549 -6.240 4.780 1.00 12.42 383 ASN B N 1
ATOM 6440 C CA . ASN B 1 348 ? -1.572 -7.195 3.677 1.00 10.11 383 ASN B CA 1
ATOM 6441 C C . ASN B 1 348 ? -2.970 -7.581 3.152 1.00 12.90 383 ASN B C 1
ATOM 6442 O O . ASN B 1 348 ? -3.073 -8.227 2.117 1.00 13.27 383 ASN B O 1
ATOM 6447 N N . ASP B 1 349 ? -4.011 -7.165 3.874 1.00 13.02 384 ASP B N 1
ATOM 6448 C CA . ASP B 1 349 ? -5.407 -7.337 3.456 1.00 12.70 384 ASP B CA 1
ATOM 6449 C C . ASP B 1 349 ? -6.015 -6.014 2.956 1.00 14.78 384 ASP B C 1
ATOM 6450 O O . ASP B 1 349 ? -7.232 -5.918 2.782 1.00 16.34 384 ASP B O 1
ATOM 6455 N N . GLU B 1 350 ? -5.173 -5.004 2.729 1.00 12.85 385 GLU B N 1
ATOM 6456 C CA . GLU B 1 350 ? -5.588 -3.703 2.216 1.00 15.90 385 GLU B CA 1
ATOM 6457 C C . GLU B 1 350 ? -4.866 -3.433 0.881 1.00 11.90 385 GLU B C 1
ATOM 6458 O O . GLU B 1 350 ? -4.192 -4.318 0.326 1.00 12.93 385 GLU B O 1
ATOM 6464 N N . ASN B 1 351 ? -5.008 -2.220 0.365 1.00 13.06 386 ASN B N 1
ATOM 6465 C CA . ASN B 1 351 ? -4.563 -1.859 -0.986 1.00 12.25 386 ASN B CA 1
ATOM 6466 C C . ASN B 1 351 ? -3.082 -1.514 -1.074 1.00 12.65 386 ASN B C 1
ATOM 6467 O O . ASN B 1 351 ? -2.698 -0.453 -1.529 1.00 16.30 386 ASN B O 1
ATOM 6472 N N . PHE B 1 352 ? -2.249 -2.438 -0.610 1.00 10.64 387 PHE B N 1
ATOM 6473 C CA . PHE B 1 352 ? -0.809 -2.215 -0.590 1.00 11.29 387 PHE B CA 1
ATOM 6474 C C . PHE B 1 352 ? -0.224 -2.245 -2.011 1.00 10.43 387 PHE B C 1
ATOM 6475 O O . PHE B 1 352 ? -0.730 -2.937 -2.914 1.00 12.70 387 PHE B O 1
ATOM 6483 N N . LYS B 1 353 ? 0.827 -1.467 -2.192 1.00 10.17 388 LYS B N 1
ATOM 6484 C CA . LYS B 1 353 ? 1.670 -1.455 -3.388 1.00 10.70 388 LYS B CA 1
ATOM 6485 C C . LYS B 1 353 ? 2.919 -2.248 -3.058 1.00 10.68 388 LYS B C 1
ATOM 6486 O O . LYS B 1 353 ? 3.569 -2.024 -2.036 1.00 12.04 388 LYS B O 1
ATOM 6492 N N . SER B 1 354 ? 3.243 -3.194 -3.920 1.00 10.16 389 SER B N 1
ATOM 6493 C CA . SER B 1 354 ? 4.355 -4.134 -3.686 1.00 10.24 389 SER B CA 1
ATOM 6494 C C . SER B 1 354 ? 5.716 -3.632 -4.158 1.00 10.09 389 SER B C 1
ATOM 6495 O O . SER B 1 354 ? 6.742 -4.170 -3.760 1.00 10.12 389 SER B O 1
ATOM 6498 N N . GLN B 1 355 ? 5.722 -2.603 -5.004 1.00 10.19 390 GLN B N 1
ATOM 6499 C CA . GLN B 1 355 ? 6.942 -2.141 -5.651 1.00 10.82 390 GLN B CA 1
ATOM 6500 C C . GLN B 1 355 ? 7.160 -0.659 -5.336 1.00 9.32 390 GLN B C 1
ATOM 6501 O O . GLN B 1 355 ? 6.268 0.051 -4.905 1.00 10.67 390 GLN B O 1
ATOM 6507 N N . TRP B 1 356 ? 8.380 -0.209 -5.611 1.00 10.07 391 TRP B N 1
ATOM 6508 C CA . TRP B 1 356 ? 8.793 1.154 -5.341 1.00 8.70 391 TRP B CA 1
ATOM 6509 C C . TRP B 1 356 ? 9.909 1.556 -6.299 1.00 10.50 391 TRP B C 1
ATOM 6510 O O . TRP B 1 356 ? 10.812 0.771 -6.593 1.00 11.44 391 TRP B O 1
ATOM 6521 N N . GLY B 1 357 ? 9.847 2.784 -6.793 1.00 11.31 392 GLY B N 1
ATOM 6522 C CA . GLY B 1 357 ? 11.022 3.411 -7.401 1.00 12.31 392 GLY B CA 1
ATOM 6523 C C . GLY B 1 357 ? 11.041 3.422 -8.928 1.00 12.77 392 GLY B C 1
ATOM 6524 O O . GLY B 1 357 ? 10.224 2.751 -9.600 1.00 12.89 392 GLY B O 1
ATOM 6525 N N . ALA B 1 358 ? 11.986 4.172 -9.467 1.00 14.60 393 ALA B N 1
ATOM 6526 C CA . ALA B 1 358 ? 12.073 4.377 -10.922 1.00 15.66 393 ALA B CA 1
ATOM 6527 C C . ALA B 1 358 ? 12.194 3.075 -11.713 1.00 16.68 393 ALA B C 1
ATOM 6528 O O . ALA B 1 358 ? 11.590 2.945 -12.796 1.00 20.72 393 ALA B O 1
ATOM 6530 N N . ALA B 1 359 ? 12.925 2.104 -11.150 1.00 16.53 394 ALA B N 1
ATOM 6531 C CA . ALA B 1 359 ? 13.097 0.778 -11.775 1.00 19.47 394 ALA B CA 1
ATOM 6532 C C . ALA B 1 359 ? 11.770 0.058 -12.053 1.00 17.54 394 ALA B C 1
ATOM 6533 O O . ALA B 1 359 ? 11.700 -0.813 -12.945 1.00 21.97 394 ALA B O 1
ATOM 6535 N N . PHE B 1 360 ? 10.734 0.409 -11.280 1.00 14.16 395 PHE B N 1
ATOM 6536 C CA . PHE B 1 360 ? 9.421 -0.215 -11.392 1.00 14.26 395 PHE B CA 1
ATOM 6537 C C . PHE B 1 360 ? 8.323 0.736 -11.863 1.00 13.56 395 PHE B C 1
ATOM 6538 O O . PHE B 1 360 ? 7.129 0.438 -11.745 1.00 16.39 395 PHE B O 1
ATOM 6546 N N . ALA B 1 361 ? 8.729 1.879 -12.437 1.00 16.68 396 ALA B N 1
ATOM 6547 C CA . ALA B 1 361 ? 7.752 2.808 -12.990 1.00 19.14 396 ALA B CA 1
ATOM 6548 C C . ALA B 1 361 ? 6.842 2.061 -13.993 1.00 19.32 396 ALA B C 1
ATOM 6549 O O . ALA B 1 361 ? 7.304 1.192 -14.751 1.00 20.95 396 ALA B O 1
ATOM 6551 N N . GLY B 1 362 ? 5.553 2.367 -13.936 1.00 18.65 397 GLY B N 1
ATOM 6552 C CA . GLY B 1 362 ? 4.541 1.685 -14.770 1.00 21.28 397 GLY B CA 1
ATOM 6553 C C . GLY B 1 362 ? 4.036 0.374 -14.177 1.00 20.10 397 GLY B C 1
ATOM 6554 O O . GLY B 1 362 ? 3.080 -0.220 -14.671 1.00 20.99 397 GLY B O 1
ATOM 6555 N N . GLY B 1 363 ? 4.694 -0.071 -13.110 1.00 17.42 398 GLY B N 1
ATOM 6556 C CA . GLY B 1 363 ? 4.308 -1.267 -12.371 1.00 17.06 398 GLY B CA 1
ATOM 6557 C C . GLY B 1 363 ? 3.508 -0.978 -11.109 1.00 18.70 398 GLY B C 1
ATOM 6558 O O . GLY B 1 363 ? 2.750 -0.018 -11.035 1.00 15.74 398 GLY B O 1
ATOM 6559 N N . ASP B 1 364 ? 3.681 -1.815 -10.094 1.00 14.06 399 ASP B N 1
ATOM 6560 C CA . ASP B 1 364 ? 2.842 -1.782 -8.885 1.00 11.16 399 ASP B CA 1
ATOM 6561 C C . ASP B 1 364 ? 3.399 -0.842 -7.803 1.00 9.31 399 ASP B C 1
ATOM 6562 O O . ASP B 1 364 ? 3.622 -1.226 -6.643 1.00 12.01 399 ASP B O 1
ATOM 6567 N N . VAL B 1 365 ? 3.618 0.392 -8.222 1.00 11.93 400 VAL B N 1
ATOM 6568 C CA . VAL B 1 365 ? 4.188 1.446 -7.394 1.00 12.36 400 VAL B CA 1
ATOM 6569 C C . VAL B 1 365 ? 3.134 2.449 -6.913 1.00 10.99 400 VAL B C 1
ATOM 6570 O O . VAL B 1 365 ? 2.032 2.560 -7.471 1.00 12.45 400 VAL B O 1
ATOM 6574 N N . SER B 1 366 ? 3.489 3.191 -5.861 1.00 10.93 401 SER B N 1
ATOM 6575 C CA . SER B 1 366 ? 2.627 4.184 -5.271 1.00 10.51 401 SER B CA 1
ATOM 6576 C C . SER B 1 366 ? 2.589 5.424 -6.134 1.00 11.01 401 SER B C 1
ATOM 6577 O O . SER B 1 366 ? 3.478 5.667 -6.915 1.00 12.79 401 SER B O 1
ATOM 6580 N N . ALA B 1 367 ? 1.562 6.224 -5.903 1.00 13.66 402 ALA B N 1
ATOM 6581 C CA . ALA B 1 367 ? 1.369 7.478 -6.600 1.00 13.48 402 ALA B CA 1
ATOM 6582 C C . ALA B 1 367 ? 2.130 8.635 -5.962 1.00 14.56 402 ALA B C 1
ATOM 6583 O O . ALA B 1 367 ? 2.205 9.716 -6.517 1.00 16.56 402 ALA B O 1
ATOM 6585 N N . THR B 1 368 ? 2.682 8.387 -4.786 1.00 12.50 403 THR B N 1
ATOM 6586 C CA . THR B 1 368 ? 3.449 9.364 -4.003 1.00 11.40 403 THR B CA 1
ATOM 6587 C C . THR B 1 368 ? 4.672 8.641 -3.441 1.00 10.46 403 THR B C 1
ATOM 6588 O O . THR B 1 368 ? 4.819 7.423 -3.590 1.00 10.17 403 THR B O 1
ATOM 6592 N N . GLY B 1 369 ? 5.544 9.385 -2.771 1.00 13.29 404 GLY B N 1
ATOM 6593 C CA . GLY B 1 369 ? 6.629 8.798 -2.028 1.00 10.71 404 GLY B CA 1
ATOM 6594 C C . GLY B 1 369 ? 7.698 8.157 -2.872 1.00 9.74 404 GLY B C 1
ATOM 6595 O O . GLY B 1 369 ? 8.463 7.329 -2.367 1.00 11.32 404 GLY B O 1
ATOM 6596 N N . GLN B 1 370 ? 7.742 8.515 -4.157 1.00 10.25 405 GLN B N 1
ATOM 6597 C CA . GLN B 1 370 ? 8.861 8.088 -5.009 1.00 10.59 405 GLN B CA 1
ATOM 6598 C C . GLN B 1 370 ? 10.078 9.015 -4.761 1.00 10.69 405 GLN B C 1
ATOM 6599 O O . GLN B 1 370 ? 10.055 9.839 -3.809 1.00 10.80 405 GLN B O 1
ATOM 6605 N N . GLU B 1 371 ? 11.108 8.910 -5.590 1.00 11.28 406 GLU B N 1
ATOM 6606 C CA . GLU B 1 371 ? 12.395 9.557 -5.315 1.00 10.12 406 GLU B CA 1
ATOM 6607 C C . GLU B 1 371 ? 12.225 11.073 -5.050 1.00 10.76 406 GLU B C 1
ATOM 6608 O O . GLU B 1 371 ? 12.767 11.638 -4.090 1.00 10.98 406 GLU B O 1
ATOM 6614 N N . GLY B 1 372 ? 11.452 11.755 -5.884 1.00 11.73 407 GLY B N 1
ATOM 6615 C CA . GLY B 1 372 ? 11.348 13.222 -5.730 1.00 11.34 407 GLY B CA 1
ATOM 6616 C C . GLY B 1 372 ? 10.659 13.645 -4.438 1.00 12.59 407 GLY B C 1
ATOM 6617 O O . GLY B 1 372 ? 11.013 14.646 -3.819 1.00 12.51 407 GLY B O 1
ATOM 6618 N N . ASP B 1 373 ? 9.666 12.888 -4.040 1.00 12.61 408 ASP B N 1
ATOM 6619 C CA . ASP B 1 373 ? 8.949 13.150 -2.803 1.00 15.41 408 ASP B CA 1
ATOM 6620 C C . ASP B 1 373 ? 9.828 12.885 -1.585 1.00 11.82 408 ASP B C 1
ATOM 6621 O O . ASP B 1 373 ? 9.790 13.636 -0.601 1.00 11.80 408 ASP B O 1
ATOM 6626 N N . ILE B 1 374 ? 10.615 11.807 -1.619 1.00 11.26 409 ILE B N 1
ATOM 6627 C CA . ILE B 1 374 ? 11.555 11.542 -0.527 1.00 11.35 409 ILE B CA 1
ATOM 6628 C C . ILE B 1 374 ? 12.539 12.709 -0.389 1.00 12.34 409 ILE B C 1
ATOM 6629 O O . ILE B 1 374 ? 12.822 13.210 0.711 1.00 11.27 409 ILE B O 1
ATOM 6634 N N . GLU B 1 375 ? 13.079 13.149 -1.511 1.00 11.01 410 GLU B N 1
ATOM 6635 C CA . GLU B 1 375 ? 14.022 14.267 -1.506 1.00 10.11 410 GLU B CA 1
ATOM 6636 C C . GLU B 1 375 ? 13.369 15.513 -0.942 1.00 10.79 410 GLU B C 1
ATOM 6637 O O . GLU B 1 375 ? 13.975 16.210 -0.129 1.00 12.41 410 GLU B O 1
ATOM 6643 N N . ALA B 1 376 ? 12.158 15.805 -1.384 1.00 10.59 411 ALA B N 1
ATOM 6644 C CA . ALA B 1 376 ? 11.500 17.039 -0.951 1.00 11.07 411 ALA B CA 1
ATOM 6645 C C . ALA B 1 376 ? 11.115 17.008 0.527 1.00 9.50 411 ALA B C 1
ATOM 6646 O O . ALA B 1 376 ? 11.354 17.958 1.251 1.00 11.33 411 ALA B O 1
ATOM 6648 N N . THR B 1 377 ? 10.516 15.922 0.979 1.00 10.15 412 THR B N 1
ATOM 6649 C CA . THR B 1 377 ? 10.122 15.840 2.395 1.00 9.59 412 THR B CA 1
ATOM 6650 C C . THR B 1 377 ? 11.326 15.868 3.320 1.00 10.16 412 THR B C 1
ATOM 6651 O O . THR B 1 377 ? 11.368 16.650 4.295 1.00 10.82 412 THR B O 1
ATOM 6655 N N . LEU B 1 378 ? 12.324 15.047 3.024 1.00 10.60 413 LEU B N 1
ATOM 6656 C CA . LEU B 1 378 ? 13.476 15.008 3.924 1.00 9.18 413 LEU B CA 1
ATOM 6657 C C . LEU B 1 378 ? 14.286 16.294 3.893 1.00 11.10 413 LEU B C 1
ATOM 6658 O O . LEU B 1 378 ? 14.766 16.739 4.930 1.00 11.04 413 LEU B O 1
ATOM 6663 N N . SER B 1 379 ? 14.408 16.922 2.727 1.00 10.23 414 SER B N 1
ATOM 6664 C CA . SER B 1 379 ? 15.108 18.191 2.658 1.00 10.53 414 SER B CA 1
ATOM 6665 C C . SER B 1 379 ? 14.382 19.337 3.385 1.00 10.02 414 SER B C 1
ATOM 6666 O O . SER B 1 379 ? 15.020 20.324 3.751 1.00 12.06 414 SER B O 1
ATOM 6669 N N . SER B 1 380 ? 13.063 19.224 3.549 1.00 9.72 415 SER B N 1
ATOM 6670 C CA . SER B 1 380 ? 12.292 20.266 4.233 1.00 9.71 415 SER B CA 1
ATOM 6671 C C . SER B 1 380 ? 12.738 20.437 5.688 1.00 10.33 415 SER B C 1
ATOM 6672 O O . SER B 1 380 ? 12.500 21.454 6.293 1.00 11.38 415 SER B O 1
ATOM 6675 N N . LEU B 1 381 ? 13.401 19.416 6.217 1.00 9.79 416 LEU B N 1
ATOM 6676 C CA . LEU B 1 381 ? 13.950 19.457 7.571 1.00 8.75 416 LEU B CA 1
ATOM 6677 C C . LEU B 1 381 ? 15.234 20.297 7.690 1.00 10.35 416 LEU B C 1
ATOM 6678 O O . LEU B 1 381 ? 15.753 20.493 8.792 1.00 10.84 416 LEU B O 1
ATOM 6683 N N . ASN B 1 382 ? 15.706 20.852 6.572 1.00 10.92 417 ASN B N 1
ATOM 6684 C CA . ASN B 1 382 ? 16.862 21.718 6.590 1.00 11.38 417 ASN B CA 1
ATOM 6685 C C . ASN B 1 382 ? 16.642 22.988 7.420 1.00 12.99 417 ASN B C 1
ATOM 6686 O O . ASN B 1 382 ? 17.589 23.576 7.880 1.00 14.16 417 ASN B O 1
ATOM 6691 N N . VAL B 1 383 ? 15.400 23.377 7.623 1.00 11.93 418 VAL B N 1
ATOM 6692 C CA . VAL B 1 383 ? 15.082 24.508 8.490 1.00 12.78 418 VAL B CA 1
ATOM 6693 C C . VAL B 1 383 ? 15.560 24.254 9.941 1.00 14.07 418 VAL B C 1
ATOM 6694 O O . VAL B 1 383 ? 15.922 25.193 10.656 1.00 18.58 418 VAL B O 1
ATOM 6698 N N . PHE B 1 384 ? 15.630 22.989 10.337 1.00 12.06 419 PHE B N 1
ATOM 6699 C CA . PHE B 1 384 ? 16.168 22.630 11.649 1.00 11.36 419 PHE B CA 1
ATOM 6700 C C . PHE B 1 384 ? 17.679 22.498 11.552 1.00 12.76 419 PHE B C 1
ATOM 6701 O O . PHE B 1 384 ? 18.429 23.139 12.292 1.00 12.61 419 PHE B O 1
ATOM 6709 N N . ILE B 1 385 ? 18.135 21.698 10.596 1.00 10.49 420 ILE B N 1
ATOM 6710 C CA . ILE B 1 385 ? 19.572 21.423 10.448 1.00 12.22 420 ILE B CA 1
ATOM 6711 C C . ILE B 1 385 ? 20.400 22.714 10.275 1.00 13.06 420 ILE B C 1
ATOM 6712 O O . ILE B 1 385 ? 21.446 22.879 10.930 1.00 14.72 420 ILE B O 1
ATOM 6717 N N . ASN B 1 386 ? 19.920 23.637 9.442 1.00 12.52 421 ASN B N 1
ATOM 6718 C CA . ASN B 1 386 ? 20.610 24.881 9.190 1.00 15.16 421 ASN B CA 1
ATOM 6719 C C . ASN B 1 386 ? 20.546 25.866 10.345 1.00 17.91 421 ASN B C 1
ATOM 6720 O O . ASN B 1 386 ? 21.315 26.833 10.388 1.00 22.89 421 ASN B O 1
ATOM 6725 N N . ASN B 1 387 ? 19.678 25.591 11.311 1.00 16.19 422 ASN B N 1
ATOM 6726 C CA . ASN B 1 387 ? 19.586 26.399 12.517 1.00 17.54 422 ASN B CA 1
ATOM 6727 C C . ASN B 1 387 ? 20.142 25.605 13.730 1.00 13.74 422 ASN B C 1
ATOM 6728 O O . ASN B 1 387 ? 19.797 25.865 14.886 1.00 18.22 422 ASN B O 1
ATOM 6733 N N . ASN B 1 388 ? 21.038 24.652 13.443 1.00 12.52 423 ASN B N 1
ATOM 6734 C CA . ASN B 1 388 ? 21.808 23.943 14.509 1.00 12.14 423 ASN B CA 1
ATOM 6735 C C . ASN B 1 388 ? 20.939 23.020 15.383 1.00 12.46 423 ASN B C 1
ATOM 6736 O O . ASN B 1 388 ? 21.257 22.751 16.546 1.00 15.67 423 ASN B O 1
ATOM 6741 N N . VAL B 1 389 ? 19.832 22.553 14.826 1.00 11.12 424 VAL B N 1
ATOM 6742 C CA . VAL B 1 389 ? 18.973 21.585 15.509 1.00 10.84 424 VAL B CA 1
ATOM 6743 C C . VAL B 1 389 ? 19.033 20.268 14.740 1.00 9.37 424 VAL B C 1
ATOM 6744 O O . VAL B 1 389 ? 18.527 20.190 13.620 1.00 10.78 424 VAL B O 1
ATOM 6748 N N . PRO B 1 390 ? 19.622 19.228 15.336 1.00 10.05 425 PRO B N 1
ATOM 6749 C CA . PRO B 1 390 ? 19.662 17.949 14.660 1.00 10.10 425 PRO B CA 1
ATOM 6750 C C . PRO B 1 390 ? 18.329 17.232 14.644 1.00 9.27 425 PRO B C 1
ATOM 6751 O O . PRO B 1 390 ? 17.438 17.530 15.455 1.00 9.29 425 PRO B O 1
ATOM 6755 N N . VAL B 1 391 ? 18.224 16.289 13.707 1.00 8.31 426 VAL B N 1
ATOM 6756 C CA . VAL B 1 391 ? 16.986 15.533 13.484 1.00 8.74 426 VAL B CA 1
ATOM 6757 C C . VAL B 1 391 ? 17.287 14.048 13.381 1.00 8.39 426 VAL B C 1
ATOM 6758 O O . VAL B 1 391 ? 18.149 13.617 12.594 1.00 10.11 426 VAL B O 1
ATOM 6762 N N . ILE B 1 392 ? 16.625 13.289 14.241 1.00 8.37 427 ILE B N 1
ATOM 6763 C CA . ILE B 1 392 ? 16.593 11.824 14.189 1.00 8.32 427 ILE B CA 1
ATOM 6764 C C . ILE B 1 392 ? 15.322 11.390 13.453 1.00 8.47 427 ILE B C 1
ATOM 6765 O O . ILE B 1 392 ? 14.223 11.791 13.799 1.00 9.29 427 ILE B O 1
ATOM 6770 N N . ILE B 1 393 ? 15.505 10.585 12.410 1.00 7.20 428 ILE B N 1
ATOM 6771 C CA . ILE B 1 393 ? 14.408 9.872 11.792 1.00 8.77 428 ILE B CA 1
ATOM 6772 C C . ILE B 1 393 ? 14.321 8.574 12.603 1.00 9.09 428 ILE B C 1
ATOM 6773 O O . ILE B 1 393 ? 14.995 7.589 12.358 1.00 8.06 428 ILE B O 1
ATOM 6778 N N . GLY B 1 394 ? 13.470 8.620 13.625 1.00 7.93 429 GLY B N 1
ATOM 6779 C CA . GLY B 1 394 ? 13.483 7.627 14.678 1.00 8.65 429 GLY B CA 1
ATOM 6780 C C . GLY B 1 394 ? 12.980 6.288 14.258 1.00 8.75 429 GLY B C 1
ATOM 6781 O O . GLY B 1 394 ? 13.277 5.294 14.900 1.00 7.89 429 GLY B O 1
ATOM 6782 N N . GLU B 1 395 ? 12.189 6.277 13.176 1.00 8.34 430 GLU B N 1
ATOM 6783 C CA . GLU B 1 395 ? 11.723 5.043 12.545 1.00 9.12 430 GLU B CA 1
ATOM 6784 C C . GLU B 1 395 ? 11.564 5.296 11.051 1.00 8.27 430 GLU B C 1
ATOM 6785 O O . GLU B 1 395 ? 11.054 6.338 10.659 1.00 8.50 430 GLU B O 1
ATOM 6791 N N . TYR B 1 396 ? 11.946 4.284 10.276 1.00 7.82 431 TYR B N 1
ATOM 6792 C CA . TYR B 1 396 ? 11.671 4.198 8.821 1.00 8.06 431 TYR B CA 1
ATOM 6793 C C . TYR B 1 396 ? 11.801 2.708 8.489 1.00 7.80 431 TYR B C 1
ATOM 6794 O O . TYR B 1 396 ? 12.428 1.939 9.221 1.00 9.91 431 TYR B O 1
ATOM 6803 N N . GLY B 1 397 ? 11.225 2.333 7.345 1.00 9.48 432 GLY B N 1
ATOM 6804 C CA . GLY B 1 397 ? 11.447 1.044 6.732 1.00 9.45 432 GLY B CA 1
ATOM 6805 C C . GLY B 1 397 ? 10.148 0.380 6.283 1.00 7.65 432 GLY B C 1
ATOM 6806 O O . GLY B 1 397 ? 9.065 0.595 6.864 1.00 9.45 432 GLY B O 1
ATOM 6807 N N . PRO B 1 398 ? 10.259 -0.496 5.255 1.00 8.43 433 PRO B N 1
ATOM 6808 C CA . PRO B 1 398 ? 9.130 -1.211 4.705 1.00 8.69 433 PRO B CA 1
ATOM 6809 C C . PRO B 1 398 ? 8.997 -2.589 5.304 1.00 9.13 433 PRO B C 1
ATOM 6810 O O . PRO B 1 398 ? 9.996 -3.274 5.602 1.00 11.61 433 PRO B O 1
ATOM 6814 N N . THR B 1 399 ? 7.753 -3.010 5.462 1.00 9.07 434 THR B N 1
ATOM 6815 C CA . THR B 1 399 ? 7.478 -4.386 5.829 1.00 8.77 434 THR B CA 1
ATOM 6816 C C . THR B 1 399 ? 7.976 -5.314 4.710 1.00 10.80 434 THR B C 1
ATOM 6817 O O . THR B 1 399 ? 8.248 -4.863 3.579 1.00 10.83 434 THR B O 1
ATOM 6821 N N . LEU B 1 400 ? 8.115 -6.590 5.055 1.00 10.30 435 LEU B N 1
ATOM 6822 C CA . LEU B 1 400 ? 8.492 -7.613 4.078 1.00 9.74 435 LEU B CA 1
ATOM 6823 C C . LEU B 1 400 ? 7.290 -8.540 3.892 1.00 10.05 435 LEU B C 1
ATOM 6824 O O . LEU B 1 400 ? 6.869 -9.233 4.818 1.00 10.50 435 LEU B O 1
ATOM 6829 N N . ARG B 1 401 ? 6.710 -8.492 2.694 1.00 10.51 436 ARG B N 1
ATOM 6830 C CA . ARG B 1 401 ? 5.456 -9.183 2.384 1.00 9.85 436 ARG B CA 1
ATOM 6831 C C . ARG B 1 401 ? 5.784 -10.606 1.876 1.00 9.72 436 ARG B C 1
ATOM 6832 O O . ARG B 1 401 ? 5.802 -10.898 0.675 1.00 11.45 436 ARG B O 1
ATOM 6840 N N . ASP B 1 402 ? 6.165 -11.442 2.847 1.00 12.62 437 ASP B N 1
ATOM 6841 C CA . ASP B 1 402 ? 6.696 -12.766 2.579 1.00 13.69 437 ASP B CA 1
ATOM 6842 C C . ASP B 1 402 ? 5.697 -13.731 1.962 1.00 14.38 437 ASP B C 1
ATOM 6843 O O . ASP B 1 402 ? 6.103 -14.761 1.457 1.00 15.09 437 ASP B O 1
ATOM 6848 N N . GLN B 1 403 ? 4.410 -13.365 2.007 1.00 11.84 438 GLN B N 1
ATOM 6849 C CA . GLN B 1 403 ? 3.324 -14.200 1.451 1.00 11.22 438 GLN B CA 1
ATOM 6850 C C . GLN B 1 403 ? 3.288 -14.121 -0.076 1.00 12.67 438 GLN B C 1
ATOM 6851 O O . GLN B 1 403 ? 2.714 -14.991 -0.720 1.00 13.41 438 GLN B O 1
ATOM 6857 N N . LEU B 1 404 ? 3.871 -13.080 -0.658 1.00 12.17 439 LEU B N 1
ATOM 6858 C CA . LEU B 1 404 ? 3.880 -12.944 -2.125 1.00 16.42 439 LEU B CA 1
ATOM 6859 C C . LEU B 1 404 ? 4.645 -14.096 -2.747 1.00 13.19 439 LEU B C 1
ATOM 6860 O O . LEU B 1 404 ? 5.563 -14.641 -2.133 1.00 14.49 439 LEU B O 1
ATOM 6865 N N . THR B 1 405 ? 4.251 -14.463 -3.961 1.00 13.43 440 THR B N 1
ATOM 6866 C CA . THR B 1 405 ? 4.876 -15.553 -4.694 1.00 12.91 440 THR B CA 1
ATOM 6867 C C . THR B 1 405 ? 5.435 -15.061 -6.032 1.00 12.83 440 THR B C 1
ATOM 6868 O O . THR B 1 405 ? 5.082 -13.989 -6.532 1.00 14.10 440 THR B O 1
ATOM 6872 N N . GLY B 1 406 ? 6.366 -15.853 -6.578 1.00 16.79 441 GLY B N 1
ATOM 6873 C CA . GLY B 1 406 ? 6.836 -15.670 -7.949 1.00 18.34 441 GLY B CA 1
ATOM 6874 C C . GLY B 1 406 ? 7.531 -14.338 -8.150 1.00 15.69 441 GLY B C 1
ATOM 6875 O O . GLY B 1 406 ? 8.240 -13.861 -7.265 1.00 18.19 441 GLY B O 1
ATOM 6876 N N . GLU B 1 407 ? 7.358 -13.786 -9.349 1.00 15.51 442 GLU B N 1
ATOM 6877 C CA . GLU B 1 407 ? 7.940 -12.499 -9.753 1.00 19.20 442 GLU B CA 1
ATOM 6878 C C . GLU B 1 407 ? 7.478 -11.352 -8.839 1.00 14.88 442 GLU B C 1
ATOM 6879 O O . GLU B 1 407 ? 8.242 -10.426 -8.554 1.00 16.30 442 GLU B O 1
ATOM 6885 N N . ALA B 1 408 ? 6.237 -11.410 -8.369 1.00 13.98 443 ALA B N 1
ATOM 6886 C CA . ALA B 1 408 ? 5.713 -10.369 -7.460 1.00 13.05 443 ALA B CA 1
ATOM 6887 C C . ALA B 1 408 ? 6.573 -10.307 -6.203 1.00 12.08 443 ALA B C 1
ATOM 6888 O O . ALA B 1 408 ? 6.932 -9.207 -5.711 1.00 13.06 443 ALA B O 1
ATOM 6890 N N . LEU B 1 409 ? 6.914 -11.476 -5.665 1.00 12.46 444 LEU B N 1
ATOM 6891 C CA . LEU B 1 409 ? 7.820 -11.520 -4.501 1.00 10.65 444 LEU B CA 1
ATOM 6892 C C . LEU B 1 409 ? 9.209 -10.967 -4.855 1.00 11.50 444 LEU B C 1
ATOM 6893 O O . LEU B 1 409 ? 9.770 -10.136 -4.115 1.00 12.06 444 LEU B O 1
ATOM 6898 N N . GLU B 1 410 ? 9.792 -11.457 -5.952 1.00 13.78 445 GLU B N 1
ATOM 6899 C CA . GLU B 1 410 ? 11.150 -11.000 -6.383 1.00 13.98 445 GLU B CA 1
ATOM 6900 C C . GLU B 1 410 ? 11.218 -9.477 -6.504 1.00 12.40 445 GLU B C 1
ATOM 6901 O O . GLU B 1 410 ? 12.118 -8.828 -5.990 1.00 13.66 445 GLU B O 1
ATOM 6907 N N . ASN B 1 411 ? 10.234 -8.921 -7.186 1.00 12.84 446 ASN B N 1
ATOM 6908 C CA . ASN B 1 411 ? 10.207 -7.485 -7.449 1.00 12.17 446 ASN B CA 1
ATOM 6909 C C . ASN B 1 411 ? 9.966 -6.684 -6.177 1.00 11.82 446 ASN B C 1
ATOM 6910 O O . ASN B 1 411 ? 10.471 -5.557 -6.052 1.00 10.96 446 ASN B O 1
ATOM 6915 N N . HIS B 1 412 ? 9.179 -7.252 -5.270 1.00 11.01 447 HIS B N 1
ATOM 6916 C CA . HIS B 1 412 ? 8.946 -6.647 -3.966 1.00 11.63 447 HIS B CA 1
ATOM 6917 C C . HIS B 1 412 ? 10.219 -6.588 -3.133 1.00 10.44 447 HIS B C 1
ATOM 6918 O O . HIS B 1 412 ? 10.548 -5.543 -2.567 1.00 9.26 447 HIS B O 1
ATOM 6925 N N . LEU B 1 413 ? 10.950 -7.685 -3.067 1.00 9.98 448 LEU B N 1
ATOM 6926 C CA . LEU B 1 413 ? 12.191 -7.716 -2.283 1.00 10.49 448 LEU B CA 1
ATOM 6927 C C . LEU B 1 413 ? 13.202 -6.686 -2.802 1.00 9.99 448 LEU B C 1
ATOM 6928 O O . LEU B 1 413 ? 13.874 -5.988 -2.026 1.00 11.27 448 LEU B O 1
ATOM 6933 N N . LYS B 1 414 ? 13.348 -6.605 -4.123 1.00 11.59 449 LYS B N 1
ATOM 6934 C CA A LYS B 1 414 ? 14.251 -5.630 -4.741 0.50 11.91 449 LYS B CA 1
ATOM 6935 C CA B LYS B 1 414 ? 14.255 -5.632 -4.742 0.50 12.75 449 LYS B CA 1
ATOM 6936 C C . LYS B 1 414 ? 13.785 -4.217 -4.421 1.00 11.40 449 LYS B C 1
ATOM 6937 O O . LYS B 1 414 ? 14.581 -3.344 -4.044 1.00 12.33 449 LYS B O 1
ATOM 6948 N N . SER B 1 415 ? 12.487 -3.994 -4.569 1.00 10.34 450 SER B N 1
ATOM 6949 C CA . SER B 1 415 ? 11.892 -2.679 -4.273 1.00 10.99 450 SER B CA 1
ATOM 6950 C C . SER B 1 415 ? 12.203 -2.213 -2.841 1.00 10.57 450 SER B C 1
ATOM 6951 O O . SER B 1 415 ? 12.549 -1.061 -2.621 1.00 10.48 450 SER B O 1
ATOM 6954 N N . ARG B 1 416 ? 12.080 -3.120 -1.883 1.00 8.33 451 ARG B N 1
ATOM 6955 C CA . ARG B 1 416 ? 12.373 -2.775 -0.475 1.00 8.40 451 ARG B CA 1
ATOM 6956 C C . ARG B 1 416 ? 13.809 -2.252 -0.341 1.00 9.37 451 ARG B C 1
ATOM 6957 O O . ARG B 1 416 ? 14.054 -1.256 0.343 1.00 9.52 451 ARG B O 1
ATOM 6965 N N . ASN B 1 417 ? 14.749 -2.938 -0.972 1.00 9.69 452 ASN B N 1
ATOM 6966 C CA . ASN B 1 417 ? 16.144 -2.582 -0.805 1.00 10.41 452 ASN B CA 1
ATOM 6967 C C . ASN B 1 417 ? 16.473 -1.298 -1.570 1.00 11.14 452 ASN B C 1
ATOM 6968 O O . ASN B 1 417 ? 17.265 -0.442 -1.099 1.00 11.94 452 ASN B O 1
ATOM 6973 N N . ASP B 1 418 ? 15.857 -1.116 -2.747 1.00 10.74 453 ASP B N 1
ATOM 6974 C CA . ASP B 1 418 ? 16.014 0.146 -3.478 1.00 10.50 453 ASP B CA 1
ATOM 6975 C C . ASP B 1 418 ? 15.511 1.313 -2.619 1.00 9.98 453 ASP B C 1
ATOM 6976 O O . ASP B 1 418 ? 16.138 2.367 -2.540 1.00 11.13 453 ASP B O 1
ATOM 6981 N N . TYR B 1 419 ? 14.362 1.093 -1.979 1.00 8.75 454 TYR B N 1
ATOM 6982 C CA . TYR B 1 419 ? 13.721 2.116 -1.152 1.00 8.54 454 TYR B CA 1
ATOM 6983 C C . TYR B 1 419 ? 14.556 2.458 0.077 1.00 9.39 454 TYR B C 1
ATOM 6984 O O . TYR B 1 419 ? 14.802 3.630 0.383 1.00 9.57 454 TYR B O 1
ATOM 6993 N N . ILE B 1 420 ? 15.018 1.423 0.764 1.00 8.13 455 ILE B N 1
ATOM 6994 C CA . ILE B 1 420 ? 15.833 1.574 1.976 1.00 9.44 455 ILE B CA 1
ATOM 6995 C C . ILE B 1 420 ? 17.098 2.362 1.655 1.00 9.87 455 ILE B C 1
ATOM 6996 O O . ILE B 1 420 ? 17.437 3.329 2.348 1.00 10.29 455 ILE B O 1
ATOM 7001 N N . GLU B 1 421 ? 17.806 1.969 0.591 1.00 9.14 456 GLU B N 1
ATOM 7002 C CA . GLU B 1 421 ? 19.001 2.694 0.188 1.00 10.46 456 GLU B CA 1
ATOM 7003 C C . GLU B 1 421 ? 18.705 4.161 -0.109 1.00 9.43 456 GLU B C 1
ATOM 7004 O O . GLU B 1 421 ? 19.462 5.058 0.296 1.00 10.96 456 GLU B O 1
ATOM 7010 N N . TYR B 1 422 ? 17.599 4.407 -0.827 1.00 8.93 457 TYR B N 1
ATOM 7011 C CA . TYR B 1 422 ? 17.258 5.785 -1.202 1.00 10.09 457 TYR B CA 1
ATOM 7012 C C . TYR B 1 422 ? 16.930 6.648 0.032 1.00 9.64 457 TYR B C 1
ATOM 7013 O O . TYR B 1 422 ? 17.400 7.804 0.169 1.00 9.73 457 TYR B O 1
ATOM 7022 N N . VAL B 1 423 ? 16.150 6.105 0.955 1.00 9.76 458 VAL B N 1
ATOM 7023 C CA . VAL B 1 423 ? 15.810 6.853 2.167 1.00 8.67 458 VAL B CA 1
ATOM 7024 C C . VAL B 1 423 ? 17.078 7.151 2.975 1.00 8.24 458 VAL B C 1
ATOM 7025 O O . VAL B 1 423 ? 17.284 8.274 3.416 1.00 8.62 458 VAL B O 1
ATOM 7029 N N . VAL B 1 424 ? 17.916 6.137 3.159 1.00 7.79 459 VAL B N 1
ATOM 7030 C CA . VAL B 1 424 ? 19.135 6.308 3.956 1.00 9.25 459 VAL B CA 1
ATOM 7031 C C . VAL B 1 424 ? 20.077 7.355 3.327 1.00 8.84 459 VAL B C 1
ATOM 7032 O O . VAL B 1 424 ? 20.563 8.261 4.009 1.00 10.59 459 VAL B O 1
ATOM 7036 N N . LYS B 1 425 ? 20.334 7.247 2.023 1.00 9.31 460 LYS B N 1
ATOM 7037 C CA . LYS B 1 425 ? 21.266 8.187 1.385 1.00 12.08 460 LYS B CA 1
ATOM 7038 C C . LYS B 1 425 ? 20.702 9.621 1.430 1.00 8.85 460 LYS B C 1
ATOM 7039 O O . LYS B 1 425 ? 21.440 10.595 1.527 1.00 12.23 460 LYS B O 1
ATOM 7045 N N . THR B 1 426 ? 19.374 9.747 1.339 1.00 9.38 461 THR B N 1
ATOM 7046 C CA . THR B 1 426 ? 18.732 11.068 1.419 1.00 9.86 461 THR B CA 1
ATOM 7047 C C . THR B 1 426 ? 18.818 11.630 2.840 1.00 9.00 461 THR B C 1
ATOM 7048 O O . THR B 1 426 ? 19.065 12.831 3.030 1.00 10.64 461 THR B O 1
ATOM 7052 N N . CYS B 1 427 ? 18.712 10.758 3.834 1.00 9.05 462 CYS B N 1
ATOM 7053 C CA . CYS B 1 427 ? 18.991 11.187 5.207 1.00 10.09 462 CYS B CA 1
ATOM 7054 C C . CYS B 1 427 ? 20.430 11.694 5.381 1.00 10.36 462 CYS B C 1
ATOM 7055 O O . CYS B 1 427 ? 20.660 12.760 5.945 1.00 9.86 462 CYS B O 1
ATOM 7058 N N . VAL B 1 428 ? 21.389 10.905 4.905 1.00 9.90 463 VAL B N 1
ATOM 7059 C CA . VAL B 1 428 ? 22.803 11.250 5.014 1.00 10.90 463 VAL B CA 1
ATOM 7060 C C . VAL B 1 428 ? 23.041 12.627 4.346 1.00 10.17 463 VAL B C 1
ATOM 7061 O O . VAL B 1 428 ? 23.691 13.500 4.908 1.00 10.34 463 VAL B O 1
ATOM 7065 N N . LYS B 1 429 ? 22.518 12.811 3.132 1.00 11.11 464 LYS B N 1
ATOM 7066 C CA . LYS B 1 429 ? 22.688 14.078 2.409 1.00 13.12 464 LYS B CA 1
ATOM 7067 C C . LYS B 1 429 ? 22.220 15.289 3.221 1.00 11.80 464 LYS B C 1
ATOM 7068 O O . LYS B 1 429 ? 22.849 16.360 3.224 1.00 13.50 464 LYS B O 1
ATOM 7074 N N . ASN B 1 430 ? 21.104 15.080 3.917 1.00 10.48 465 ASN B N 1
ATOM 7075 C CA . ASN B 1 430 ? 20.476 16.123 4.737 1.00 10.19 465 ASN B CA 1
ATOM 7076 C C . ASN B 1 430 ? 20.875 16.180 6.211 1.00 10.73 465 ASN B C 1
ATOM 7077 O O . ASN B 1 430 ? 20.292 16.928 6.993 1.00 12.51 465 ASN B O 1
ATOM 7082 N N . LYS B 1 431 ? 21.843 15.352 6.566 1.00 9.52 466 LYS B N 1
ATOM 7083 C CA . LYS B 1 431 ? 22.454 15.285 7.921 1.00 12.31 466 LYS B CA 1
ATOM 7084 C C . LYS B 1 431 ? 21.490 14.745 8.988 1.00 11.47 466 LYS B C 1
ATOM 7085 O O . LYS B 1 431 ? 21.660 15.004 10.162 1.00 13.83 466 LYS B O 1
ATOM 7091 N N . LEU B 1 432 ? 20.502 13.969 8.546 1.00 9.06 467 LEU B N 1
ATOM 7092 C CA . LEU B 1 432 ? 19.544 13.326 9.431 1.00 7.85 467 LEU B CA 1
ATOM 7093 C C . LEU B 1 432 ? 20.063 11.939 9.841 1.00 8.34 467 LEU B C 1
ATOM 7094 O O . LEU B 1 432 ? 20.738 11.234 9.061 1.00 11.22 467 LEU B O 1
ATOM 7099 N N . VAL B 1 433 ? 19.698 11.516 11.044 1.00 8.77 468 VAL B N 1
ATOM 7100 C CA . VAL B 1 433 ? 20.101 10.212 11.594 1.00 8.55 468 VAL B CA 1
ATOM 7101 C C . VAL B 1 433 ? 18.986 9.172 11.403 1.00 8.59 468 VAL B C 1
ATOM 7102 O O . VAL B 1 433 ? 17.958 9.275 12.038 1.00 9.47 468 VAL B O 1
ATOM 7106 N N . PRO B 1 434 ? 19.172 8.173 10.509 1.00 10.21 469 PRO B N 1
ATOM 7107 C CA . PRO B 1 434 ? 18.093 7.208 10.220 1.00 9.44 469 PRO B CA 1
ATOM 7108 C C . PRO B 1 434 ? 18.154 5.949 11.074 1.00 7.95 469 PRO B C 1
ATOM 7109 O O . PRO B 1 434 ? 19.202 5.291 11.127 1.00 8.88 469 PRO B O 1
ATOM 7113 N N . LEU B 1 435 ? 17.043 5.643 11.764 1.00 7.18 470 LEU B N 1
ATOM 7114 C CA . LEU B 1 435 ? 16.923 4.422 12.570 1.00 9.42 470 LEU B CA 1
ATOM 7115 C C . LEU B 1 435 ? 15.860 3.492 12.001 1.00 9.17 470 LEU B C 1
ATOM 7116 O O . LEU B 1 435 ? 14.687 3.835 11.974 1.00 9.35 470 LEU B O 1
ATOM 7121 N N . TYR B 1 436 ? 16.312 2.330 11.564 1.00 7.68 471 TYR B N 1
ATOM 7122 C CA . TYR B 1 436 ? 15.483 1.338 10.883 1.00 8.15 471 TYR B CA 1
ATOM 7123 C C . TYR B 1 436 ? 14.503 0.679 11.854 1.00 8.29 471 TYR B C 1
ATOM 7124 O O . TYR B 1 436 ? 14.861 0.303 12.960 1.00 8.37 471 TYR B O 1
ATOM 7133 N N . TRP B 1 437 ? 13.265 0.475 11.400 1.00 7.79 472 TRP B N 1
ATOM 7134 C CA . TRP B 1 437 ? 12.248 -0.207 12.181 1.00 7.09 472 TRP B CA 1
ATOM 7135 C C . TRP B 1 437 ? 12.357 -1.724 12.041 1.00 9.07 472 TRP B C 1
ATOM 7136 O O . TRP B 1 437 ? 11.912 -2.326 11.065 1.00 9.94 472 TRP B O 1
ATOM 7147 N N . ASP B 1 438 ? 12.981 -2.320 13.046 1.00 8.89 473 ASP B N 1
ATOM 7148 C CA . ASP B 1 438 ? 13.065 -3.774 13.202 1.00 8.38 473 ASP B CA 1
ATOM 7149 C C . ASP B 1 438 ? 12.147 -4.201 14.349 1.00 8.37 473 ASP B C 1
ATOM 7150 O O . ASP B 1 438 ? 12.342 -3.785 15.477 1.00 11.60 473 ASP B O 1
ATOM 7155 N N . ALA B 1 439 ? 11.099 -4.961 14.029 1.00 9.54 474 ALA B N 1
ATOM 7156 C CA . ALA B 1 439 ? 10.136 -5.411 15.035 1.00 11.02 474 ALA B CA 1
ATOM 7157 C C . ALA B 1 439 ? 10.278 -6.916 15.295 1.00 11.10 474 ALA B C 1
ATOM 7158 O O . ALA B 1 439 ? 9.431 -7.513 15.945 1.00 10.90 474 ALA B O 1
ATOM 7160 N N . GLY B 1 440 ? 11.356 -7.519 14.807 1.00 10.61 475 GLY B N 1
ATOM 7161 C CA . GLY B 1 440 ? 11.587 -8.942 14.991 1.00 9.41 475 GLY B CA 1
ATOM 7162 C C . GLY B 1 440 ? 10.704 -9.849 14.159 1.00 9.62 475 GLY B C 1
ATOM 7163 O O . GLY B 1 440 ? 10.692 -11.075 14.363 1.00 11.43 475 GLY B O 1
ATOM 7164 N N . TYR B 1 441 ? 9.965 -9.286 13.211 1.00 11.82 476 TYR B N 1
ATOM 7165 C CA . TYR B 1 441 ? 9.088 -10.046 12.314 1.00 11.04 476 TYR B CA 1
ATOM 7166 C C . TYR B 1 441 ? 9.746 -10.096 10.922 1.00 10.11 476 TYR B C 1
ATOM 7167 O O . TYR B 1 441 ? 10.972 -10.139 10.822 1.00 10.95 476 TYR B O 1
ATOM 7176 N N . THR B 1 442 ? 8.973 -10.124 9.847 1.00 9.48 477 THR B N 1
ATOM 7177 C CA . THR B 1 442 ? 9.558 -10.421 8.530 1.00 11.08 477 THR B CA 1
ATOM 7178 C C . THR B 1 442 ? 10.516 -9.337 8.028 1.00 10.12 477 THR B C 1
ATOM 7179 O O . THR B 1 442 ? 11.370 -9.600 7.198 1.00 11.08 477 THR B O 1
ATOM 7183 N N . GLU B 1 443 ? 10.346 -8.120 8.550 1.00 10.33 478 GLU B N 1
ATOM 7184 C CA . GLU B 1 443 ? 11.180 -6.964 8.202 1.00 11.39 478 GLU B CA 1
ATOM 7185 C C . GLU B 1 443 ? 12.499 -6.912 8.996 1.00 10.21 478 GLU B C 1
ATOM 7186 O O . GLU B 1 443 ? 13.288 -6.006 8.848 1.00 10.57 478 GLU B O 1
ATOM 7192 N N . LYS B 1 444 ? 12.715 -7.862 9.886 1.00 9.89 479 LYS B N 1
ATOM 7193 C CA . LYS B 1 444 ? 13.852 -7.787 10.780 1.00 11.10 479 LYS B CA 1
ATOM 7194 C C . LYS B 1 444 ? 15.191 -7.931 10.057 1.00 9.32 479 LYS B C 1
ATOM 7195 O O . LYS B 1 444 ? 15.323 -8.568 9.049 1.00 10.01 479 LYS B O 1
ATOM 7201 N N . LEU B 1 445 ? 16.209 -7.306 10.643 1.00 9.69 480 LEU B N 1
ATOM 7202 C CA . LEU B 1 445 ? 17.562 -7.359 10.119 1.00 10.34 480 LEU B CA 1
ATOM 7203 C C . LEU B 1 445 ? 18.402 -8.511 10.697 1.00 9.11 480 LEU B C 1
ATOM 7204 O O . LEU B 1 445 ? 19.297 -9.019 10.029 1.00 11.62 480 LEU B O 1
ATOM 7209 N N . PHE B 1 446 ? 18.098 -8.872 11.936 1.00 10.50 481 PHE B N 1
ATOM 7210 C CA . PHE B 1 446 ? 18.865 -9.852 12.734 1.00 11.31 481 PHE B CA 1
ATOM 7211 C C . PHE B 1 446 ? 17.982 -10.938 13.319 1.00 11.41 481 PHE B C 1
ATOM 7212 O O . PHE B 1 446 ? 16.799 -10.731 13.562 1.00 11.59 481 PHE B O 1
ATOM 7220 N N . ASP B 1 447 ? 18.578 -12.096 13.579 1.00 10.41 482 ASP B N 1
ATOM 7221 C CA . ASP B 1 447 ? 17.949 -13.047 14.499 1.00 11.60 482 ASP B CA 1
ATOM 7222 C C . ASP B 1 447 ? 18.099 -12.466 15.909 1.00 10.68 482 ASP B C 1
ATOM 7223 O O . ASP B 1 447 ? 19.222 -12.168 16.356 1.00 12.06 482 ASP B O 1
ATOM 7228 N N . ARG B 1 448 ? 16.984 -12.279 16.608 1.00 10.38 483 ARG B N 1
ATOM 7229 C CA . ARG B 1 448 ? 17.036 -11.643 17.935 1.00 14.16 483 ARG B CA 1
ATOM 7230 C C . ARG B 1 448 ? 17.802 -12.434 18.974 1.00 14.18 483 ARG B C 1
ATOM 7231 O O . ARG B 1 448 ? 18.463 -11.872 19.851 1.00 13.87 483 ARG B O 1
ATOM 7239 N N . THR B 1 449 ? 17.707 -13.753 18.896 1.00 12.33 484 THR B N 1
ATOM 7240 C CA . THR B 1 449 ? 18.365 -14.618 19.910 1.00 11.94 484 THR B CA 1
ATOM 7241 C C . THR B 1 449 ? 19.868 -14.716 19.739 1.00 14.04 484 THR B C 1
ATOM 7242 O O . THR B 1 449 ? 20.610 -14.606 20.724 1.00 15.23 484 THR B O 1
ATOM 7246 N N . THR B 1 450 ? 20.341 -14.856 18.506 1.00 14.71 485 THR B N 1
ATOM 7247 C CA . THR B 1 450 ? 21.778 -15.046 18.255 1.00 15.07 485 THR B CA 1
ATOM 7248 C C . THR B 1 450 ? 22.517 -13.781 17.844 1.00 14.06 485 THR B C 1
ATOM 7249 O O . THR B 1 450 ? 23.749 -13.747 17.854 1.00 15.98 485 THR B O 1
ATOM 7253 N N . GLY B 1 451 ? 21.784 -12.753 17.414 1.00 14.60 486 GLY B N 1
ATOM 7254 C CA . GLY B 1 451 ? 22.387 -11.551 16.890 1.00 13.54 486 GLY B CA 1
ATOM 7255 C C . GLY B 1 451 ? 23.001 -11.659 15.505 1.00 13.53 486 GLY B C 1
ATOM 7256 O O . GLY B 1 451 ? 23.625 -10.707 15.015 1.00 15.73 486 GLY B O 1
ATOM 7257 N N . GLN B 1 452 ? 22.829 -12.807 14.865 1.00 12.60 487 GLN B N 1
ATOM 7258 C CA . GLN B 1 452 ? 23.319 -13.026 13.502 1.00 14.14 487 GLN B CA 1
ATOM 7259 C C . GLN B 1 452 ? 22.463 -12.297 12.457 1.00 11.94 487 GLN B C 1
ATOM 7260 O O . GLN B 1 452 ? 21.241 -12.167 12.627 1.00 13.19 487 GLN B O 1
ATOM 7266 N N . PRO B 1 453 ? 23.084 -11.814 11.371 1.00 11.06 488 PRO B N 1
ATOM 7267 C CA . PRO B 1 453 ? 22.251 -11.228 10.328 1.00 11.60 488 PRO B CA 1
ATOM 7268 C C . PRO B 1 453 ? 21.187 -12.207 9.800 1.00 11.83 488 PRO B C 1
ATOM 7269 O O . PRO B 1 453 ? 21.472 -13.393 9.584 1.00 14.96 488 PRO B O 1
ATOM 7273 N N . HIS B 1 454 ? 19.990 -11.666 9.593 1.00 12.65 489 HIS B N 1
ATOM 7274 C CA . HIS B 1 454 ? 18.864 -12.380 9.020 1.00 13.59 489 HIS B CA 1
ATOM 7275 C C . HIS B 1 454 ? 18.643 -11.972 7.572 1.00 12.99 489 HIS B C 1
ATOM 7276 O O . HIS B 1 454 ? 18.381 -12.803 6.706 1.00 14.36 489 HIS B O 1
ATOM 7283 N N . ASN B 1 455 ? 18.709 -10.666 7.319 1.00 12.04 490 ASN B N 1
ATOM 7284 C CA . ASN B 1 455 ? 18.478 -10.127 5.971 1.00 11.48 490 ASN B CA 1
ATOM 7285 C C . ASN B 1 455 ? 19.714 -9.351 5.520 1.00 11.63 490 ASN B C 1
ATOM 7286 O O . ASN B 1 455 ? 19.797 -8.125 5.652 1.00 10.89 490 ASN B O 1
ATOM 7291 N N . ALA B 1 456 ? 20.689 -10.096 5.009 1.00 14.34 491 ALA B N 1
ATOM 7292 C CA . ALA B 1 456 ? 21.969 -9.487 4.593 1.00 12.68 491 ALA B CA 1
ATOM 7293 C C . ALA B 1 456 ? 21.775 -8.429 3.515 1.00 12.16 491 ALA B C 1
ATOM 7294 O O . ALA B 1 456 ? 22.427 -7.405 3.530 1.00 11.08 491 ALA B O 1
ATOM 7296 N N . ALA B 1 457 ? 20.868 -8.673 2.574 1.00 12.74 492 ALA B N 1
ATOM 7297 C CA . ALA B 1 457 ? 20.652 -7.700 1.480 1.00 12.05 492 ALA B CA 1
ATOM 7298 C C . ALA B 1 457 ? 20.063 -6.374 1.966 1.00 10.08 492 ALA B C 1
ATOM 7299 O O . ALA B 1 457 ? 20.411 -5.318 1.458 1.00 11.89 492 ALA B O 1
ATOM 7301 N N . SER B 1 458 ? 19.176 -6.409 2.956 1.00 10.01 493 SER B N 1
ATOM 7302 C CA . SER B 1 458 ? 18.631 -5.157 3.497 1.00 10.14 493 SER B CA 1
ATOM 7303 C C . SER B 1 458 ? 19.644 -4.407 4.378 1.00 9.71 493 SER B C 1
ATOM 7304 O O . SER B 1 458 ? 19.714 -3.171 4.325 1.00 10.21 493 SER B O 1
ATOM 7307 N N . ILE B 1 459 ? 20.415 -5.142 5.178 1.00 10.80 494 ILE B N 1
ATOM 7308 C CA . ILE B 1 459 ? 21.549 -4.521 5.886 1.00 10.82 494 ILE B CA 1
ATOM 7309 C C . ILE B 1 459 ? 22.481 -3.862 4.870 1.00 10.56 494 ILE B C 1
ATOM 7310 O O . ILE B 1 459 ? 22.903 -2.716 5.054 1.00 10.29 494 ILE B O 1
ATOM 7315 N N . ALA B 1 460 ? 22.773 -4.560 3.779 1.00 11.56 495 ALA B N 1
ATOM 7316 C CA . ALA B 1 460 ? 23.702 -4.031 2.771 1.00 10.26 495 ALA B CA 1
ATOM 7317 C C . ALA B 1 460 ? 23.168 -2.753 2.099 1.00 10.94 495 ALA B C 1
ATOM 7318 O O . ALA B 1 460 ? 23.934 -1.834 1.771 1.00 12.83 495 ALA B O 1
ATOM 7320 N N . ALA B 1 461 ? 21.846 -2.723 1.893 1.00 10.24 496 ALA B N 1
ATOM 7321 C CA . ALA B 1 461 ? 21.189 -1.558 1.323 1.00 10.15 496 ALA B CA 1
ATOM 7322 C C . ALA B 1 461 ? 21.374 -0.327 2.228 1.00 9.68 496 ALA B C 1
ATOM 7323 O O . ALA B 1 461 ? 21.624 0.771 1.755 1.00 10.47 496 ALA B O 1
ATOM 7325 N N . ILE B 1 462 ? 21.250 -0.522 3.541 1.00 9.90 497 ILE B N 1
ATOM 7326 C CA . ILE B 1 462 ? 21.449 0.549 4.478 1.00 9.73 497 ILE B CA 1
ATOM 7327 C C . ILE B 1 462 ? 22.902 1.013 4.444 1.00 10.15 497 ILE B C 1
ATOM 7328 O O . ILE B 1 462 ? 23.201 2.215 4.305 1.00 11.23 497 ILE B O 1
ATOM 7333 N N . MET B 1 463 ? 23.823 0.058 4.487 1.00 12.57 498 MET B N 1
ATOM 7334 C CA . MET B 1 463 ? 25.264 0.411 4.469 1.00 10.43 498 MET B CA 1
ATOM 7335 C C . MET B 1 463 ? 25.669 1.103 3.176 1.00 11.63 498 MET B C 1
ATOM 7336 O O . MET B 1 463 ? 26.494 2.022 3.182 1.00 13.03 498 MET B O 1
ATOM 7341 N N . LYS B 1 464 ? 25.069 0.692 2.065 1.00 13.63 499 LYS B N 1
ATOM 7342 C CA . LYS B 1 464 ? 25.351 1.346 0.769 1.00 16.89 499 LYS B CA 1
ATOM 7343 C C . LYS B 1 464 ? 24.858 2.800 0.790 1.00 13.96 499 LYS B C 1
ATOM 7344 O O . LYS B 1 464 ? 25.519 3.721 0.302 1.00 14.21 499 LYS B O 1
ATOM 7350 N N . GLY B 1 465 ? 23.670 2.995 1.355 1.00 10.97 500 GLY B N 1
ATOM 7351 C CA . GLY B 1 465 ? 23.142 4.343 1.508 1.00 11.56 500 GLY B CA 1
ATOM 7352 C C . GLY B 1 465 ? 23.979 5.230 2.408 1.00 11.62 500 GLY B C 1
ATOM 7353 O O . GLY B 1 465 ? 24.041 6.451 2.226 1.00 14.21 500 GLY B O 1
ATOM 7354 N N . LEU B 1 466 ? 24.615 4.620 3.401 1.00 15.42 501 LEU B N 1
ATOM 7355 C CA . LEU B 1 466 ? 25.424 5.358 4.366 1.00 15.92 501 LEU B CA 1
ATOM 7356 C C . LEU B 1 466 ? 26.738 5.757 3.765 1.00 21.18 501 LEU B C 1
ATOM 7357 O O . LEU B 1 466 ? 27.373 6.708 4.218 1.00 30.86 501 LEU B O 1
ATOM 7362 N N . ASN B 1 467 ? 27.136 4.985 2.762 1.00 23.49 502 ASN B N 1
ATOM 7363 C CA . ASN B 1 467 ? 28.247 5.307 1.884 1.00 34.50 502 ASN B CA 1
ATOM 7364 C C . ASN B 1 467 ? 29.476 5.627 2.666 1.00 39.83 502 ASN B C 1
ATOM 7365 O O . ASN B 1 467 ? 30.331 6.418 2.292 1.00 86.16 502 ASN B O 1
ATOM 7370 N N . LEU B 1 468 ? 29.472 5.046 3.836 1.00 55.32 503 LEU B N 1
ATOM 7371 C CA . LEU B 1 468 ? 30.634 4.485 4.404 1.00 43.95 503 LEU B CA 1
ATOM 7372 C C . LEU B 1 468 ? 30.073 3.097 4.662 1.00 133.07 503 LEU B C 1
ATOM 7373 O O . LEU B 1 468 ? 28.863 2.870 4.546 1.00 99.17 503 LEU B O 1
#

CATH classification: 2.60.40.10 (+1 more: 3.20.20.80)

InterPro domains:
  IPR001547 Glycoside hydrolase, family 5 [PF00150] (173-476)
  IPR013783 Immunoglobulin-like fold [G3DSA:2.60.40.10] (36-126)
  IPR017853 Glycoside hydrolase superfamily [SSF51445] (151-500)
  IPR024361 Bacteroidetes-Associated Carbohydrate-binding Often N-terminal [PF13004] (70-126)
  IPR024361 Bacteroidetes-Associated Carbohydrate-binding Often N-terminal [cd14948] (42-127)
  IPR050386 Glycosyl Hydrolase 5 (Cellulase A) [PTHR31297] (195-473)

Solvent-accessible surface area: 39477 Å² total; per-residue (Å²): 109,20,100,7,50,115,131,44,57,47,11,111,11,64,6,166,46,43,170,59,72,1,46,0,58,13,41,92,94,0,76,10,68,39,65,75,87,24,0,118,23,71,52,100,96,6,130,28,135,60,140,0,44,0,58,3,104,47,0,112,77,74,51,98,40,76,8,37,0,32,0,32,10,120,96,24,84,56,15,30,0,37,2,84,0,50,78,17,82,41,49,109,26,151,75,86,47,52,57,50,60,39,31,17,98,138,37,35,1,32,93,0,8,74,76,0,117,0,0,1,2,2,0,42,0,0,4,0,3,84,63,31,170,118,48,69,38,59,30,48,4,64,38,98,70,8,49,61,11,47,127,64,3,0,69,14,3,74,89,26,37,0,28,0,0,1,0,0,0,0,0,13,20,28,36,120,62,74,90,87,44,100,5,93,72,65,5,8,75,76,0,42,62,4,0,109,24,0,6,103,18,33,0,21,0,2,0,0,5,23,104,1,30,5,33,18,10,47,0,33,71,99,55,66,150,58,15,24,108,39,0,58,28,0,0,51,38,0,0,50,74,0,36,94,43,42,4,80,0,0,0,0,0,1,13,72,3,51,23,75,116,37,150,75,61,148,28,72,126,62,7,13,132,0,3,20,16,0,2,40,23,0,0,35,1,0,1,0,0,0,0,42,0,27,65,0,2,0,1,0,0,0,4,47,2,48,6,70,45,0,67,70,54,23,82,87,16,21,18,55,21,130,68,28,7,0,0,2,0,12,5,35,66,4,108,34,1,0,69,31,58,79,133,89,117,40,52,8,20,4,4,78,70,27,82,88,46,56,33,5,109,83,2,40,44,55,71,0,52,62,38,0,32,42,0,77,67,18,20,124,104,63,12,0,0,1,0,0,10,1,4,2,32,26,2,93,90,33,106,58,140,45,49,113,28,1,57,98,0,2,31,40,0,0,33,36,0,0,86,4,0,55,139,16,134,6,4,1,0,0,41,3,10,20,151,22,14,41,0,2,49,14,87,70,3,117,78,96,24,70,62,0,15,56,8,1,36,127,1,31,83,27,61,88,94,82,123,153,215,99,17,105,7,52,134,132,39,70,87,11,81,4,21,9,110,47,55,148,60,61,0,42,0,67,12,37,87,90,0,75,10,70,43,65,74,110,24,3,51,28,69,52,104,91,8,110,27,131,75,146,0,35,0,55,1,108,52,7,124,84,155,50,99,44,79,6,44,0,30,0,35,11,91,29,10,38,13,13,64,0,74,1,82,0,15,57,36,48,19,42,108,26,151,75,95,78,70,60,47,97,80,39,17,99,142,42,32,1,34,95,0,5,79,88,0,70,1,1,2,2,2,0,43,0,0,4,0,3,80,67,29,175,125,44,66,42,60,25,56,5,65,38,94,70,8,49,55,12,48,136,69,3,0,75,15,4,76,92,26,37,0,37,0,0,1,0,0,0,0,0,13,19,28,34,108,61,72,90,88,53,105,8,94,67,70,7,8,73,85,1,42,62,5,0,111,23,0,7,104,18,38,0,23,0,2,0,0,5,23,113,2,32,9,35,19,14,58,0,37,72,98,59,33,129,63,14,20,102,40,0,53,28,0,0,50,49,0,0,49,70,0,38,97,42,40,3,88,0,0,0,0,0,1,13,60,4,44,30,106,110,34,152,74,63,71,31,71,127,62,10,13,119,0,3,20,3,0,2,11,15,0,0,11,1,0,1,2,0,0,0,44,0,26,60,0,1,0,1,0,0,0,8,56,2,45,6,67,54,1,68,69,57,22,83,84,13,45,41,71,22,153,67,26,8,0,0,1,0,12,4,35,66,3,109,34,0,0,68,22,54,79,132,93,111,41,61,6,20,5,3,75,76,26,78,89,44,46,36,6,96,40,2,41,42,53,38,0,45,54,36,0,41,41,0,69,71,21,17,113,103,67,16,0,0,1,0,0,10,1,4,2,29,24,1,87,88,31,109,59,137,45,48,119,42,0,66,102,0,2,32,43,0,0,48,40,0,0,75,0,0,64,127,22,142,5,3,1,0,0,42,3,10,20,151,22,13,40,0,2,51,14,82,72,4,115,78,100,23,72,59,0,15,56,8,1,42,143,2,18,131,108